Protein AF-0000000076593339 (afdb_homodimer)

Organism: Tetradesmus obliquus (NCBI:txid3088)

Solvent-accessible surface area (backbone atoms only — not comparable to full-atom values): 61757 Å² total; per-residue (Å²): 104,65,81,52,61,70,40,40,51,40,21,25,54,38,21,53,75,70,67,38,33,71,40,16,41,55,43,27,51,52,39,20,43,65,55,69,56,39,66,72,43,44,52,50,35,32,49,32,25,44,80,58,67,36,22,69,57,24,33,47,55,42,56,72,69,66,42,57,82,41,63,70,49,38,47,52,34,33,54,28,31,49,74,71,68,37,40,70,58,27,37,69,74,69,43,89,62,77,78,72,46,61,65,48,51,56,71,48,69,81,60,65,84,57,43,43,65,50,66,53,21,52,49,26,32,52,48,12,52,35,28,44,75,70,72,33,57,70,60,13,52,51,25,20,51,49,10,25,56,69,24,70,74,42,42,56,32,54,47,53,40,59,73,42,23,62,43,31,52,67,53,48,51,51,51,61,52,70,38,75,65,49,49,67,41,30,67,57,53,44,50,55,55,54,68,43,67,60,68,88,37,68,90,47,48,64,60,47,52,46,36,41,29,31,46,63,76,40,64,66,67,73,57,70,63,73,58,78,64,70,76,75,79,74,65,80,68,74,76,67,80,77,76,80,73,82,71,83,78,71,86,63,84,69,61,77,55,62,74,73,82,66,75,73,77,79,75,66,71,71,53,55,72,89,43,50,14,61,33,35,53,82,24,65,67,52,43,30,35,49,26,48,50,29,42,71,55,63,38,30,66,61,16,26,54,50,28,47,53,49,36,75,76,34,80,74,48,64,81,32,46,62,56,27,52,51,23,31,40,76,70,52,40,40,68,61,33,46,56,50,17,53,53,33,37,74,75,34,72,81,39,31,67,21,31,29,31,47,13,43,23,26,49,50,65,69,36,34,70,62,13,32,55,28,11,50,53,12,34,70,65,31,79,69,43,61,68,26,33,52,50,30,14,50,28,28,47,80,68,71,34,38,69,64,14,33,53,33,15,52,54,40,36,69,69,20,65,22,50,38,62,32,32,42,51,34,13,54,32,26,46,77,68,68,36,58,66,64,13,49,53,25,37,52,53,21,31,71,61,41,71,53,41,29,68,50,30,36,52,53,9,52,51,14,44,75,59,69,31,46,68,30,13,44,45,15,31,51,47,15,60,69,43,33,53,92,71,55,87,50,65,90,46,31,64,52,33,38,52,42,16,53,39,28,44,76,68,66,38,45,71,59,16,46,52,31,26,50,54,27,37,73,63,43,76,86,40,34,68,45,28,32,52,38,13,51,45,29,45,75,71,65,40,27,68,63,14,40,56,28,21,50,54,13,38,72,70,34,73,80,43,64,66,42,54,54,50,34,58,53,26,49,55,53,44,53,55,53,53,57,54,52,57,67,54,56,78,69,67,82,71,84,73,86,119,108,66,81,54,61,68,38,41,53,40,20,27,52,38,21,53,76,70,66,37,33,70,39,15,41,57,45,26,51,52,40,18,42,65,55,70,54,38,67,72,43,43,52,50,36,33,50,31,25,45,79,58,67,36,23,69,55,23,32,49,55,44,56,70,70,66,40,56,82,43,62,68,49,37,47,53,32,31,54,27,31,48,76,69,68,36,38,69,56,26,36,68,73,70,43,89,62,74,78,74,45,62,63,48,50,55,71,47,69,80,58,64,83,57,43,42,64,50,67,53,22,52,48,25,32,52,47,11,53,34,29,43,76,69,72,34,58,72,59,12,52,51,24,20,51,51,9,26,57,68,23,70,74,43,42,54,31,54,47,53,40,60,71,42,24,65,42,30,50,66,53,49,52,53,50,61,52,69,39,75,64,47,50,65,41,29,68,57,54,44,51,54,55,54,68,44,69,59,69,87,35,70,91,45,48,62,61,49,52,47,36,39,29,32,45,62,77,40,64,62,68,72,60,70,63,74,61,80,65,69,76,76,82,72,65,75,64,77,67,74,80,76,78,79,74,85,75,86,82,76,91,68,80,71,60,78,55,61,74,69,82,68,75,73,76,79,74,64,72,71,53,54,72,88,42,38,14,60,33,35,53,81,25,66,70,51,43,30,34,49,24,49,50,30,43,70,53,64,39,32,66,62,16,27,53,50,27,49,54,48,37,74,74,36,81,74,48,64,81,31,46,63,58,28,51,50,24,32,41,75,71,53,41,40,68,60,33,45,58,52,14,54,54,34,36,73,75,34,72,80,40,30,67,21,32,31,31,46,14,42,21,26,48,48,65,69,36,35,69,62,13,31,56,28,10,50,54,12,34,74,65,30,78,69,44,62,71,25,33,52,49,29,16,51,27,28,48,78,69,70,35,39,67,64,13,33,54,35,17,51,53,40,37,69,68,20,65,22,50,39,62,31,33,42,52,35,13,54,32,25,47,77,66,67,35,58,67,64,13,49,52,26,37,50,53,20,32,71,61,41,73,53,41,29,67,53,30,36,52,53,10,54,52,10,44,75,41,69,26,46,68,28,13,42,46,15,28,51,47,16,58,67,43,33,55,91,73,53,86,50,68,92,45,30,62,52,33,38,51,40,17,53,36,28,45,75,69,66,38,45,70,60,16,44,53,31,25,51,53,29,37,73,64,42,77,86,38,35,67,41,27,32,52,37,15,49,44,29,45,74,73,66,40,22,67,62,13,40,56,28,22,48,56,14,38,72,71,33,73,80,44,64,65,42,54,53,54,34,57,53,27,52,55,52,41,60,55,54,62,62,52,65,81,70,68,84,90,83,104,101,100,94,85,93,126

Secondary structure (DSSP, 8-state):
----HHHHHHHHHHHHHTT-HHHHHHHHHHHHHHTTS-HHHHHHHHHHHHHTT-HHHHHHHHHHTT-TTSHHHHHHHHHHHHHTT-HHHHHHHH-SSSSTHHHHHHHGGG--TTSS--HHHHHHHHHHHHHHHTT-HHHHHHHHHHHHHH-TT-HHHHHHHHHTT-S-HHHHHHHHHHS---GGGHHHHHHHHHHS-STT-HHHHHHHHHHHHSPTT--TT-------------TT-------------------PPPPP-----PPPPPSS---S----TT-HHHHHHHHHHHHHTT-HHHHHHHHHHHHHH-TT-HHHHHHHHHHHHHHT-HHHHHHHHHHHHHH-TT-HHHHHHHHHHHHHTT-HHHHHHHHHHHHHH-TT-HHHHHHHHHHHHHTT-HHHHHHHHHHHHHH-TT-SHHHHHHHHHHHHTT-HHHHHHHHHHHHHH-TT-HHHHHHHHHHHHHTT-HHHHHHHHHHHHHTSGGG---GGGHHHHHHHHHHHHHTT-HHHHHHHHHHHHHH-S--HHHHHHHHHHHHHHT-HHHHHHHHHHHHHH-TT-HHHHHHHHHHHHHHHHHHHHHHHHHTTT------/----HHHHHHHHHHHHHTT-HHHHHHHHHHHHHHTTS-HHHHHHHHHHHHHTT-HHHHHHHHHHTT-TTSHHHHHHHHHHHHHTT-HHHHHHHH-SSSSTHHHHHHHGGG--BTTB--HHHHHHHHHHHHHHHTT-HHHHHHHHHHHHHH-TT-HHHHHHHHHTT-S-HHHHHHHHHHS---GGGHHHHHHHHHHS-STT-HHHHHHHHHHHHSPTT--TT-------------GGG------------------PPPPP-----PPPPPSS---S----TT-HHHHHHHHHHHHHTT-HHHHHHHHHHHHHH-TT-HHHHHHHHHHHHHHT-HHHHHHHHHHHHHH-TT-HHHHHHHHHHHHHTT-HHHHHHHHHHHHHH-TT-HHHHHHHHHHHHHTT-HHHHHHHHHHHHHH-TT-SHHHHHHHHHHHHTT-HHHHHHHHHHHHHH-TT-HHHHHHHHHHHHHTT-HHHHHHHHHHHHHTSGGG---GGGHHHHHHHHHHHHHTT-HHHHHHHHHHHHHH-S--HHHHHHHHHHHHHHT-HHHHHHHHHHHHHH-TT-HHHHHHHHHHHHHHHHHHHHHTTSTTS-------

Structure (mmCIF, N/CA/C/O backbone):
data_AF-0000000076593339-model_v1
#
loop_
_entity.id
_entity.type
_entity.pdbx_description
1 polymer 'Uncharacterized protein'
#
loop_
_atom_site.group_PDB
_atom_site.id
_atom_site.type_symbol
_atom_site.label_atom_id
_atom_site.label_alt_id
_atom_site.label_comp_id
_atom_site.label_asym_id
_atom_site.label_entity_id
_atom_site.label_seq_id
_atom_site.pdbx_PDB_ins_code
_atom_site.Cartn_x
_atom_site.Cartn_y
_atom_site.Cartn_z
_atom_site.occupancy
_atom_site.B_iso_or_equiv
_atom_site.auth_seq_id
_atom_site.auth_comp_id
_atom_site.auth_asym_id
_atom_site.auth_atom_id
_atom_site.pdbx_PDB_model_num
ATOM 1 N N . MET A 1 1 ? -31.5 27.234 -3.094 1 55.78 1 MET A N 1
ATOM 2 C CA . MET A 1 1 ? -30.578 26.469 -3.922 1 55.78 1 MET A CA 1
ATOM 3 C C . MET A 1 1 ? -29.906 25.359 -3.109 1 55.78 1 MET A C 1
ATOM 5 O O . MET A 1 1 ? -29.359 25.609 -2.039 1 55.78 1 MET A O 1
ATOM 9 N N . HIS A 1 2 ? -30.516 24.094 -3.271 1 72.88 2 HIS A N 1
ATOM 10 C CA . HIS A 1 2 ? -30.266 22.938 -2.426 1 72.88 2 HIS A CA 1
ATOM 11 C C . HIS A 1 2 ? -29.203 22.031 -3.039 1 72.88 2 HIS A C 1
ATOM 13 O O . HIS A 1 2 ? -28.984 22.047 -4.254 1 72.88 2 HIS A O 1
ATOM 19 N N . MET A 1 3 ? -28.594 21.531 -2.184 1 84.94 3 MET A N 1
ATOM 20 C CA . MET A 1 3 ? -27.672 20.469 -2.576 1 84.94 3 MET A CA 1
ATOM 21 C C . MET A 1 3 ? -28.422 19.281 -3.164 1 84.94 3 MET A C 1
ATOM 23 O O . MET A 1 3 ? -29.406 18.812 -2.584 1 84.94 3 MET A O 1
ATOM 27 N N . ASP A 1 4 ? -28.25 18.797 -4.352 1 89.44 4 ASP A N 1
ATOM 28 C CA . ASP A 1 4 ? -28.906 17.672 -5.016 1 89.44 4 ASP A CA 1
ATOM 29 C C . ASP A 1 4 ? -28.141 16.375 -4.754 1 89.44 4 ASP A C 1
ATOM 31 O O . ASP A 1 4 ? -27.062 16.172 -5.285 1 89.44 4 ASP A O 1
ATOM 35 N N . PRO A 1 5 ? -28.812 15.523 -3.93 1 92.62 5 PRO A N 1
ATOM 36 C CA . PRO A 1 5 ? -28.141 14.266 -3.604 1 92.62 5 PRO A CA 1
ATOM 37 C C . PRO A 1 5 ? -27.797 13.445 -4.844 1 92.62 5 PRO A C 1
ATOM 39 O O . PRO A 1 5 ? -26.766 12.758 -4.863 1 92.62 5 PRO A O 1
ATOM 42 N N . ASP A 1 6 ? -28.625 13.375 -5.844 1 93.56 6 ASP A N 1
ATOM 43 C CA . ASP A 1 6 ? -28.359 12.594 -7.051 1 93.56 6 ASP A CA 1
ATOM 44 C C . ASP A 1 6 ? -27.125 13.133 -7.781 1 93.56 6 ASP A C 1
ATOM 46 O O . ASP A 1 6 ? -26.344 12.359 -8.344 1 93.56 6 ASP A O 1
ATOM 50 N N . GLN A 1 7 ? -27.031 14.484 -7.707 1 92.94 7 GLN A N 1
ATOM 51 C CA . GLN A 1 7 ? -25.844 15.094 -8.297 1 92.94 7 GLN A CA 1
ATOM 52 C C . GLN A 1 7 ? -24.578 14.688 -7.551 1 92.94 7 GLN A C 1
ATOM 54 O O . GLN A 1 7 ? -23.562 14.375 -8.172 1 92.94 7 GLN A O 1
ATOM 59 N N . LEU A 1 8 ? -24.688 14.648 -6.25 1 94.56 8 LEU A N 1
ATOM 60 C CA . LEU A 1 8 ? -23.531 14.273 -5.43 1 94.56 8 LEU A CA 1
ATOM 61 C C . LEU A 1 8 ? -23.172 12.805 -5.637 1 94.56 8 LEU A C 1
ATOM 63 O O . LEU A 1 8 ? -22 12.445 -5.668 1 94.56 8 LEU A O 1
ATOM 67 N N . ARG A 1 9 ? -24.234 11.977 -5.766 1 96 9 ARG A N 1
ATOM 68 C CA . ARG A 1 9 ? -24.016 10.562 -6.016 1 96 9 ARG A CA 1
ATOM 69 C C . ARG A 1 9 ? -23.25 10.352 -7.32 1 96 9 ARG A C 1
ATOM 71 O O . ARG A 1 9 ? -22.281 9.586 -7.363 1 96 9 ARG A O 1
ATOM 78 N N . SER A 1 10 ? -23.719 11.023 -8.305 1 95.75 10 SER A N 1
ATOM 79 C CA . SER A 1 10 ? -23.047 10.938 -9.602 1 95.75 10 SER A CA 1
ATOM 80 C C . SER A 1 10 ? -21.609 11.43 -9.516 1 95.75 10 SER A C 1
ATOM 82 O O . SER A 1 10 ? -20.703 10.836 -10.102 1 95.75 10 SER A O 1
ATOM 84 N N . LEU A 1 11 ? -21.453 12.531 -8.797 1 95.88 11 LEU A N 1
ATOM 85 C CA . LEU A 1 11 ? -20.125 13.125 -8.609 1 95.88 11 LEU A CA 1
ATOM 86 C C . LEU A 1 11 ? -19.203 12.141 -7.91 1 95.88 11 LEU A C 1
ATOM 88 O O . LEU A 1 11 ? -18.047 11.961 -8.336 1 95.88 11 LEU A O 1
ATOM 92 N N . VAL A 1 12 ? -19.656 11.523 -6.812 1 97.25 12 VAL A N 1
ATOM 93 C CA . VAL A 1 12 ? -18.859 10.57 -6.055 1 97.25 12 VAL A CA 1
ATOM 94 C C . VAL A 1 12 ? -18.453 9.398 -6.949 1 97.25 12 VAL A C 1
ATOM 96 O O . VAL A 1 12 ? -17.297 8.984 -6.965 1 97.25 12 VAL A O 1
ATOM 99 N N . GLN A 1 13 ? -19.406 8.812 -7.723 1 95.75 13 GLN A N 1
ATOM 100 C CA . GLN A 1 13 ? -19.141 7.695 -8.617 1 95.75 13 GLN A CA 1
ATOM 101 C C . GLN A 1 13 ? -18.125 8.07 -9.695 1 95.75 13 GLN A C 1
ATOM 103 O O . GLN A 1 13 ? -17.25 7.273 -10.023 1 95.75 13 GLN A O 1
ATOM 108 N N . ASP A 1 14 ? -18.234 9.305 -10.156 1 95.69 14 ASP A N 1
ATOM 109 C CA . ASP A 1 14 ? -17.281 9.781 -11.148 1 95.69 14 ASP A CA 1
ATOM 110 C C . ASP A 1 14 ? -15.883 9.883 -10.555 1 95.69 14 ASP A C 1
ATOM 112 O O . ASP A 1 14 ? -14.891 9.547 -11.211 1 95.69 14 ASP A O 1
ATOM 116 N N . CYS A 1 15 ? -15.852 10.438 -9.352 1 97.31 15 CYS A N 1
ATOM 117 C CA . CYS A 1 15 ? -14.562 10.57 -8.672 1 97.31 15 CYS A CA 1
ATOM 118 C C . CYS A 1 15 ? -13.906 9.211 -8.477 1 97.31 15 CYS A C 1
ATOM 120 O O . CYS A 1 15 ? -12.695 9.078 -8.664 1 97.31 15 CYS A O 1
ATOM 122 N N . ILE A 1 16 ? -14.656 8.164 -8.141 1 96.25 16 ILE A N 1
ATOM 123 C CA . ILE A 1 16 ? -14.125 6.816 -7.977 1 96.25 16 ILE A CA 1
ATOM 124 C C . ILE A 1 16 ? -13.594 6.309 -9.312 1 96.25 16 ILE A C 1
ATOM 126 O O . ILE A 1 16 ? -12.492 5.762 -9.383 1 96.25 16 ILE A O 1
ATOM 130 N N . ALA A 1 17 ? -14.398 6.535 -10.344 1 94.25 17 ALA A N 1
ATOM 131 C CA . ALA A 1 17 ? -14.039 6.059 -11.68 1 94.25 17 ALA A CA 1
ATOM 132 C C . ALA A 1 17 ? -12.75 6.711 -12.164 1 94.25 17 ALA A C 1
ATOM 134 O O . ALA A 1 17 ? -11.961 6.086 -12.875 1 94.25 17 ALA A O 1
ATOM 135 N N . LYS A 1 18 ? -12.461 8.008 -11.766 1 95.94 18 LYS A N 1
ATOM 136 C CA . LYS A 1 18 ? -11.273 8.75 -12.188 1 95.94 18 LYS A CA 1
ATOM 137 C C . LYS A 1 18 ? -10.141 8.586 -11.18 1 95.94 18 LYS A C 1
ATOM 139 O O . LYS A 1 18 ? -9.086 9.195 -11.32 1 95.94 18 LYS A O 1
ATOM 144 N N . HIS A 1 19 ? -10.391 7.777 -10.117 1 96.75 19 HIS A N 1
ATOM 145 C CA . HIS A 1 19 ? -9.43 7.477 -9.062 1 96.75 19 HIS A CA 1
ATOM 146 C C . HIS A 1 19 ? -9.078 8.727 -8.266 1 96.75 19 HIS A C 1
ATOM 148 O O . HIS A 1 19 ? -7.941 8.891 -7.824 1 96.75 19 HIS A O 1
ATOM 154 N N . LEU A 1 20 ? -9.992 9.742 -8.227 1 97.5 20 LEU A N 1
ATOM 155 C CA . LEU A 1 20 ? -9.93 10.875 -7.316 1 97.5 20 LEU A CA 1
ATOM 156 C C . LEU A 1 20 ? -10.531 10.523 -5.957 1 97.5 20 LEU A C 1
ATOM 158 O O . LEU A 1 20 ? -11.57 11.062 -5.574 1 97.5 20 LEU A O 1
ATOM 162 N N . TYR A 1 21 ? -9.867 9.766 -5.211 1 97.12 21 TYR A N 1
ATOM 163 C CA . TYR A 1 21 ? -10.43 9.078 -4.055 1 97.12 21 TYR A CA 1
ATOM 164 C C . TYR A 1 21 ? -10.672 10.047 -2.906 1 97.12 21 TYR A C 1
ATOM 166 O O . TYR A 1 21 ? -11.703 9.984 -2.238 1 97.12 21 TYR A O 1
ATOM 174 N N . SER A 1 22 ? -9.727 10.984 -2.676 1 96.19 22 SER A N 1
ATOM 175 C CA . SER A 1 22 ? -9.922 11.953 -1.604 1 96.19 22 SER A CA 1
ATOM 176 C C . SER A 1 22 ? -11.125 12.852 -1.885 1 96.19 22 SER A C 1
ATOM 178 O O . SER A 1 22 ? -11.898 13.156 -0.977 1 96.19 22 SER A O 1
ATOM 180 N N . THR A 1 23 ? -11.266 13.297 -3.148 1 97.38 23 THR A N 1
ATOM 181 C CA . THR A 1 23 ? -12.422 14.094 -3.541 1 97.38 23 THR A CA 1
ATOM 182 C C . THR A 1 23 ? -13.711 13.297 -3.373 1 97.38 23 THR A C 1
ATOM 184 O O . THR A 1 23 ? -14.734 13.844 -2.938 1 97.38 23 THR A O 1
ATOM 187 N N . ALA A 1 24 ? -13.641 11.961 -3.691 1 97.81 24 ALA A N 1
ATOM 188 C CA . ALA A 1 24 ? -14.797 11.086 -3.543 1 97.81 24 ALA A CA 1
ATOM 189 C C . ALA A 1 24 ? -15.234 10.992 -2.084 1 97.81 24 ALA A C 1
ATOM 191 O O . ALA A 1 24 ? -16.422 11.102 -1.777 1 97.81 24 ALA A O 1
ATOM 192 N N . VAL A 1 25 ? -14.25 10.883 -1.138 1 97.62 25 VAL A N 1
ATOM 193 C CA . VAL A 1 25 ? -14.539 10.805 0.291 1 97.62 25 VAL A CA 1
ATOM 194 C C . VAL A 1 25 ? -15.203 12.094 0.76 1 97.62 25 VAL A C 1
ATOM 196 O O . VAL A 1 25 ? -16.172 12.062 1.523 1 97.62 25 VAL A O 1
ATOM 199 N N . PHE A 1 26 ? -14.742 13.25 0.203 1 97.69 26 PHE A N 1
ATOM 200 C CA . PHE A 1 26 ? -15.234 14.562 0.6 1 97.69 26 PHE A CA 1
ATOM 201 C C . PHE A 1 26 ? -16.703 14.719 0.237 1 97.69 26 PHE A C 1
ATOM 203 O O . PHE A 1 26 ? -17.516 15.117 1.076 1 97.69 26 PHE A O 1
ATOM 210 N N . TYR A 1 27 ? -17.078 14.383 -0.909 1 97.62 27 TYR A N 1
ATOM 211 C CA . TYR A 1 27 ? -18.453 14.578 -1.361 1 97.62 27 TYR A CA 1
ATOM 212 C C . TYR A 1 27 ? -19.359 13.469 -0.835 1 97.62 27 TYR A C 1
ATOM 214 O O . TYR A 1 27 ? -20.531 13.703 -0.556 1 97.62 27 TYR A O 1
ATOM 222 N N . ALA A 1 28 ? -18.797 12.2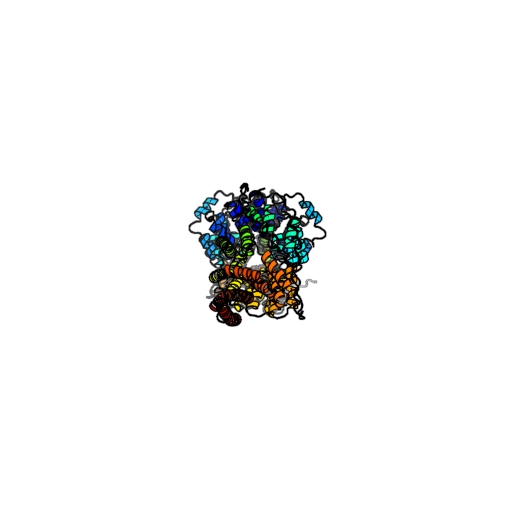58 -0.71 1 97.5 28 ALA A N 1
ATOM 223 C CA . ALA A 1 28 ? -19.594 11.148 -0.183 1 97.5 28 ALA A CA 1
ATOM 224 C C . ALA A 1 28 ? -20.016 11.406 1.261 1 97.5 28 ALA A C 1
ATOM 226 O O . ALA A 1 28 ? -21.125 11.055 1.667 1 97.5 28 ALA A O 1
ATOM 227 N N . ASP A 1 29 ? -19.125 11.992 1.945 1 95.5 29 ASP A N 1
ATOM 228 C CA . ASP A 1 29 ? -19.391 12.336 3.338 1 95.5 29 ASP A CA 1
ATOM 229 C C . ASP A 1 29 ? -20.5 13.367 3.445 1 95.5 29 ASP A C 1
ATOM 231 O O . ASP A 1 29 ? -21.344 13.289 4.348 1 95.5 29 ASP A O 1
ATOM 235 N N . LYS A 1 30 ? -20.531 14.367 2.523 1 96.69 30 LYS A N 1
ATOM 236 C CA . LYS A 1 30 ? -21.625 15.352 2.479 1 96.69 30 LYS A CA 1
ATOM 237 C C . LYS A 1 30 ? -22.922 14.695 2.043 1 96.69 30 LYS A C 1
ATOM 239 O O . LYS A 1 30 ? -23.984 15.008 2.59 1 96.69 30 LYS A O 1
ATOM 244 N N . LEU A 1 31 ? -22.828 13.773 1.135 1 95.75 31 LEU A N 1
ATOM 245 C CA . LEU A 1 31 ? -23.984 13.07 0.613 1 95.75 31 LEU A CA 1
ATOM 246 C C . LEU A 1 31 ? -24.688 12.281 1.715 1 95.75 31 LEU A C 1
ATOM 248 O O . LEU A 1 31 ? -25.906 12.383 1.888 1 95.75 31 LEU A O 1
ATOM 252 N N . VAL A 1 32 ? -23.906 11.57 2.475 1 94.88 32 VAL A N 1
ATOM 253 C CA . VAL A 1 32 ? -24.484 10.695 3.488 1 94.88 32 VAL A CA 1
ATOM 254 C C . VAL A 1 32 ? -25.109 11.539 4.602 1 94.88 32 VAL A C 1
ATOM 256 O O . VAL A 1 32 ? -26.125 11.164 5.18 1 94.88 32 VAL A O 1
ATOM 259 N N . THR A 1 33 ? -24.484 12.68 4.875 1 94.31 33 THR A N 1
ATOM 260 C CA . THR A 1 33 ? -25.031 13.602 5.859 1 94.31 33 THR A CA 1
ATOM 261 C C . THR A 1 33 ? -26.359 14.172 5.371 1 94.31 33 THR A C 1
ATOM 263 O O . THR A 1 33 ? -27.328 14.234 6.133 1 94.31 33 THR A O 1
ATOM 266 N N . LEU A 1 34 ? -26.453 14.555 4.141 1 93 34 LEU A N 1
ATOM 267 C CA . LEU A 1 34 ? -27.656 15.125 3.537 1 93 34 LEU A CA 1
ATOM 268 C C . LEU A 1 34 ? -28.812 14.117 3.551 1 93 34 LEU A C 1
ATOM 270 O O . LEU A 1 34 ? -29.969 14.492 3.742 1 93 34 LEU A O 1
ATOM 274 N N . THR A 1 35 ? -28.422 12.82 3.422 1 92.88 35 THR A N 1
ATOM 275 C CA . THR A 1 35 ? -29.453 11.789 3.314 1 92.88 35 THR A CA 1
ATOM 276 C C . THR A 1 35 ? -29.688 11.117 4.664 1 92.88 35 THR A C 1
ATOM 278 O O . THR A 1 35 ? -30.406 10.125 4.75 1 92.88 35 THR A O 1
ATOM 281 N N . GLN A 1 36 ? -29.062 11.664 5.672 1 92.38 36 GLN A N 1
ATOM 282 C CA . GLN A 1 36 ? -29.203 11.141 7.027 1 92.38 36 GLN A CA 1
ATOM 283 C C . GLN A 1 36 ? -28.844 9.664 7.09 1 92.38 36 GLN A C 1
ATOM 285 O O . GLN A 1 36 ? -29.609 8.852 7.598 1 92.38 36 GLN A O 1
ATOM 290 N N . TYR A 1 37 ? -27.766 9.25 6.406 1 93.12 37 TYR A N 1
ATOM 291 C CA . TYR A 1 37 ? -27.109 7.941 6.461 1 93.12 37 TYR A CA 1
ATOM 292 C C . TYR A 1 37 ? -28.016 6.855 5.887 1 93.12 37 TYR A C 1
ATOM 294 O O . TYR A 1 37 ? -28.172 5.789 6.484 1 93.12 37 TYR A O 1
ATOM 302 N N . ALA A 1 38 ? -28.656 7.184 4.738 1 94.5 38 ALA A N 1
ATOM 303 C CA . ALA A 1 38 ? -29.359 6.148 3.98 1 94.5 38 ALA A CA 1
ATOM 304 C C . ALA A 1 38 ? -28.422 4.992 3.643 1 94.5 38 ALA A C 1
ATOM 306 O O . ALA A 1 38 ? -27.266 5.207 3.262 1 94.5 38 ALA A O 1
ATOM 307 N N . PRO A 1 39 ? -28.828 3.705 3.92 1 93.69 39 PRO A N 1
ATOM 308 C CA . PRO A 1 39 ? -27.953 2.535 3.771 1 93.69 39 PRO A CA 1
ATOM 309 C C . PRO A 1 39 ? -27.188 2.535 2.451 1 93.69 39 PRO A C 1
ATOM 311 O O . PRO A 1 39 ? -26 2.232 2.428 1 93.69 39 PRO A O 1
ATOM 314 N N . GLY A 1 40 ? -27.859 2.893 1.314 1 94.94 40 GLY A N 1
ATOM 315 C CA . GLY A 1 40 ? -27.172 2.938 0.031 1 94.94 40 GLY A CA 1
ATOM 316 C C . GLY A 1 40 ? -26.016 3.928 0.001 1 94.94 40 GLY A C 1
ATOM 317 O O . GLY A 1 40 ? -24.984 3.658 -0.596 1 94.94 40 GLY A O 1
ATOM 318 N N . ASP A 1 41 ? -26.266 5.059 0.6 1 96.06 41 ASP A N 1
ATOM 319 C CA . ASP A 1 41 ? -25.234 6.098 0.619 1 96.06 41 ASP A CA 1
ATOM 320 C C . ASP A 1 41 ? -24.141 5.762 1.619 1 96.06 41 ASP A C 1
ATOM 322 O O . ASP A 1 41 ? -22.969 6.102 1.403 1 96.06 41 ASP A O 1
ATOM 326 N N . VAL A 1 42 ? -24.453 5.074 2.754 1 96.19 42 VAL A N 1
ATOM 327 C CA . VAL A 1 42 ? -23.422 4.586 3.678 1 96.19 42 VAL A CA 1
ATOM 328 C C . VAL A 1 42 ? -22.516 3.596 2.961 1 96.19 42 VAL A C 1
ATOM 330 O O . VAL A 1 42 ? -21.297 3.641 3.123 1 96.19 42 VAL A O 1
ATOM 333 N N . TYR A 1 43 ? -23.141 2.668 2.176 1 95.44 43 TYR A N 1
ATOM 334 C CA . TYR A 1 43 ? -22.375 1.715 1.384 1 95.44 43 TYR A CA 1
ATOM 335 C C . TYR A 1 43 ? -21.422 2.434 0.44 1 95.44 43 TYR A C 1
ATOM 337 O O . TYR A 1 43 ? -20.266 2.037 0.299 1 95.44 43 TYR A O 1
ATOM 345 N N . LEU A 1 44 ? -21.922 3.498 -0.142 1 96.44 44 LEU A N 1
ATOM 346 C CA . LEU A 1 44 ? -21.109 4.273 -1.074 1 96.44 44 LEU A CA 1
ATOM 347 C C . LEU A 1 44 ? -19.922 4.918 -0.359 1 96.44 44 LEU A C 1
ATOM 349 O O . LEU A 1 44 ? -18.797 4.891 -0.863 1 96.44 44 LEU A O 1
ATOM 353 N N . VAL A 1 45 ? -20.141 5.48 0.812 1 96.94 45 VAL A N 1
ATOM 354 C CA . VAL A 1 45 ? -19.062 6.074 1.6 1 96.94 45 VAL A CA 1
ATOM 355 C C . VAL A 1 45 ? -18.031 5.004 1.969 1 96.94 45 VAL A C 1
ATOM 357 O O . VAL A 1 45 ? -16.828 5.234 1.884 1 96.94 45 VAL A O 1
ATOM 360 N N . ALA A 1 46 ? -18.531 3.85 2.404 1 97.06 46 ALA A N 1
ATOM 361 C CA . ALA A 1 46 ? -17.625 2.76 2.764 1 97.06 46 ALA A CA 1
ATOM 362 C C . ALA A 1 46 ? -16.766 2.348 1.575 1 97.06 46 ALA A C 1
ATOM 364 O O . ALA A 1 46 ? -15.578 2.041 1.735 1 97.06 46 ALA A O 1
ATOM 365 N N . GLN A 1 47 ? -17.312 2.318 0.403 1 97.38 47 GLN A N 1
ATOM 366 C CA . GLN A 1 47 ? -16.578 2.016 -0.812 1 97.38 47 GLN A CA 1
ATOM 367 C C . GLN A 1 47 ? -15.453 3.027 -1.035 1 97.38 47 GLN A C 1
ATOM 369 O O . GLN A 1 47 ? -14.344 2.658 -1.426 1 97.38 47 GLN A O 1
ATOM 374 N N . THR A 1 48 ? -15.797 4.355 -0.822 1 98.06 48 THR A N 1
ATOM 375 C CA . THR A 1 48 ? -14.773 5.379 -0.994 1 98.06 48 THR A CA 1
ATOM 376 C C . THR A 1 48 ? -13.648 5.199 0.025 1 98.06 48 THR A C 1
ATOM 378 O O . THR A 1 48 ? -12.477 5.418 -0.288 1 98.06 48 THR A O 1
ATOM 381 N N . TYR A 1 49 ? -14 4.789 1.285 1 97.31 49 TYR A N 1
ATOM 382 C CA . TYR A 1 49 ? -12.977 4.5 2.285 1 97.31 49 TYR A CA 1
ATOM 383 C C . TYR A 1 49 ? -12.094 3.342 1.844 1 97.31 49 TYR A C 1
ATOM 385 O O . TYR A 1 49 ? -10.867 3.398 1.981 1 97.31 49 TYR A O 1
ATOM 393 N N . PHE A 1 50 ? -12.68 2.262 1.269 1 97.19 50 PHE A N 1
ATOM 394 C CA . PHE A 1 50 ? -11.945 1.08 0.831 1 97.19 50 PHE A CA 1
ATOM 395 C C . PHE A 1 50 ? -10.93 1.442 -0.247 1 97.19 50 PHE A C 1
ATOM 397 O O . PHE A 1 50 ? -9.742 1.129 -0.121 1 97.19 50 PHE A O 1
ATOM 404 N N . VAL A 1 51 ? -11.352 2.139 -1.288 1 97.12 51 VAL A N 1
ATOM 405 C CA . VAL A 1 51 ? -10.492 2.398 -2.439 1 97.12 51 VAL A CA 1
ATOM 406 C C . VAL A 1 51 ? -9.422 3.428 -2.068 1 97.12 51 VAL A C 1
ATOM 408 O O . VAL A 1 51 ? -8.383 3.512 -2.719 1 97.12 51 VAL A O 1
ATOM 411 N N . SER A 1 52 ? -9.773 4.281 -1.053 1 96.12 52 SER A N 1
ATOM 412 C CA . SER A 1 52 ? -8.805 5.27 -0.604 1 96.12 52 SER A CA 1
ATOM 413 C C . SER A 1 52 ? -7.855 4.68 0.436 1 96.12 52 SER A C 1
ATOM 415 O O . SER A 1 52 ? -7.043 5.398 1.022 1 96.12 52 SER A O 1
ATOM 417 N N . GLY A 1 53 ? -7.977 3.385 0.829 1 94.06 53 GLY A N 1
ATOM 418 C CA . GLY A 1 53 ? -7.066 2.721 1.749 1 94.06 53 GLY A CA 1
ATOM 419 C C . GLY A 1 53 ? -7.469 2.877 3.203 1 94.06 53 GLY A C 1
ATOM 420 O O . GLY A 1 53 ? -6.723 2.492 4.105 1 94.06 53 GLY A O 1
ATOM 421 N N . GLN A 1 54 ? -8.586 3.5 3.463 1 94.75 54 GLN A N 1
ATOM 422 C CA . GLN A 1 54 ? -9.078 3.658 4.828 1 94.75 54 GLN A CA 1
ATOM 423 C C . GLN A 1 54 ? -9.961 2.479 5.234 1 94.75 54 GLN A C 1
ATOM 425 O O . GLN A 1 54 ? -11.141 2.652 5.527 1 94.75 54 GLN A O 1
ATOM 430 N N . HIS A 1 55 ? -9.359 1.36 5.359 1 95.62 55 HIS A N 1
ATOM 431 C CA . HIS A 1 55 ? -10.07 0.096 5.512 1 95.62 55 HIS A CA 1
ATOM 432 C C . HIS A 1 55 ? -10.664 -0.036 6.906 1 95.62 55 HIS A C 1
ATOM 434 O O . HIS A 1 55 ? -11.828 -0.436 7.059 1 95.62 55 HIS A O 1
ATOM 440 N N . ARG A 1 56 ? -9.969 0.382 7.957 1 92.56 56 ARG A N 1
ATOM 441 C CA . ARG A 1 56 ? -10.492 0.295 9.312 1 92.56 56 ARG A CA 1
ATOM 442 C C . ARG A 1 56 ? -11.672 1.237 9.508 1 92.56 56 ARG A C 1
ATOM 444 O O . ARG A 1 56 ? -12.625 0.907 10.219 1 92.56 56 ARG A O 1
ATOM 451 N N . ARG A 1 57 ? -11.57 2.408 8.867 1 94.31 57 ARG A N 1
ATOM 452 C CA . ARG A 1 57 ? -12.648 3.385 8.922 1 94.31 57 ARG A CA 1
ATOM 453 C C . ARG A 1 57 ? -13.906 2.846 8.25 1 94.31 57 ARG A C 1
ATOM 455 O O . ARG A 1 57 ? -15.023 3.086 8.719 1 94.31 57 ARG A O 1
ATOM 462 N N . ALA A 1 58 ? -13.711 2.174 7.152 1 96.25 58 ALA A N 1
ATOM 463 C CA . ALA A 1 58 ? -14.836 1.547 6.465 1 96.25 58 ALA A CA 1
ATOM 464 C C . ALA A 1 58 ? -15.523 0.525 7.363 1 96.25 58 ALA A C 1
ATOM 466 O O . ALA A 1 58 ? -16.75 0.506 7.465 1 96.25 58 ALA A O 1
ATOM 467 N N . VAL A 1 59 ? -14.75 -0.28 8.07 1 95.69 59 VAL A N 1
ATOM 468 C CA . VAL A 1 59 ? -15.289 -1.302 8.961 1 95.69 59 VAL A CA 1
ATOM 469 C C . VAL A 1 59 ? -16.078 -0.641 10.086 1 95.69 59 VAL A C 1
ATOM 471 O O . VAL A 1 59 ? -17.203 -1.06 10.398 1 95.69 59 VAL A O 1
ATOM 474 N N . MET A 1 60 ? -15.562 0.329 10.648 1 94.19 60 MET A N 1
ATOM 475 C CA . MET A 1 60 ? -16.203 1.043 11.75 1 94.19 60 MET A CA 1
ATOM 476 C C . MET A 1 60 ? -17.531 1.641 11.312 1 94.19 60 MET A C 1
ATOM 478 O O . MET A 1 60 ? -18.531 1.512 12.016 1 94.19 60 MET A O 1
ATOM 482 N N . LEU A 1 61 ? -17.531 2.369 10.188 1 94.62 61 LEU A N 1
ATOM 483 C CA . LEU A 1 61 ? -18.734 2.977 9.656 1 94.62 61 LEU A CA 1
ATOM 484 C C . LEU A 1 61 ? -19.844 1.936 9.477 1 94.62 61 LEU A C 1
ATOM 486 O O . LEU A 1 61 ? -20.984 2.168 9.859 1 94.62 61 LEU A O 1
ATOM 490 N N . LEU A 1 62 ? -19.484 0.815 8.922 1 94.88 62 LEU A N 1
ATOM 491 C CA . LEU A 1 62 ? -20.453 -0.232 8.625 1 94.88 62 LEU A CA 1
ATOM 492 C C . LEU A 1 62 ? -20.953 -0.882 9.906 1 94.88 62 LEU A C 1
ATOM 494 O O . LEU A 1 62 ? -22.141 -1.206 10.016 1 94.88 62 LEU A O 1
ATOM 498 N N . LYS A 1 63 ? -20.125 -1.034 10.844 1 92.19 63 LYS A N 1
ATOM 499 C CA . LYS A 1 63 ? -20.516 -1.596 12.133 1 92.19 63 LYS A CA 1
ATOM 500 C C . LYS A 1 63 ? -21.406 -0.628 12.898 1 92.19 63 LYS A C 1
ATOM 502 O O . LYS A 1 63 ? -22.406 -1.036 13.484 1 92.19 63 LYS A O 1
ATOM 507 N N . HIS A 1 64 ? -21.047 0.629 12.875 1 90.75 64 HIS A N 1
ATOM 508 C CA . HIS A 1 64 ? -21.719 1.66 13.656 1 90.75 64 HIS A CA 1
ATOM 509 C C . HIS A 1 64 ? -23.156 1.846 13.203 1 90.75 64 HIS A C 1
ATOM 511 O O . HIS A 1 64 ? -24.031 2.152 14.016 1 90.75 64 HIS A O 1
ATOM 517 N N . HIS A 1 65 ? -23.453 1.72 12.016 1 88.44 65 HIS A N 1
ATOM 518 C CA . HIS A 1 65 ? -24.797 1.974 11.508 1 88.44 65 HIS A CA 1
ATOM 519 C C . HIS A 1 65 ? -25.594 0.676 11.367 1 88.44 65 HIS A C 1
ATOM 521 O O . HIS A 1 65 ? -26.641 0.656 10.727 1 88.44 65 HIS A O 1
ATOM 527 N N . GLY A 1 66 ? -25.047 -0.408 12.078 1 80.44 66 GLY A N 1
ATOM 528 C CA . GLY A 1 66 ? -25.766 -1.662 12.203 1 80.44 66 GLY A CA 1
ATOM 529 C C . GLY A 1 66 ? -26.141 -2.283 10.875 1 80.44 66 GLY A C 1
ATOM 530 O O . GLY A 1 66 ? -27.234 -2.809 10.711 1 80.44 66 GLY A O 1
ATOM 531 N N . LEU A 1 67 ? -25.328 -2.205 9.938 1 83.38 67 LEU A N 1
ATOM 532 C CA . LEU A 1 67 ? -25.672 -2.666 8.602 1 83.38 67 LEU A CA 1
ATOM 533 C C . LEU A 1 67 ? -25.047 -4.027 8.312 1 83.38 67 LEU A C 1
ATOM 535 O O . LEU A 1 67 ? -25.016 -4.477 7.168 1 83.38 67 LEU A O 1
ATOM 539 N N . MET A 1 68 ? -24.656 -4.84 9.391 1 86.81 68 MET A N 1
ATOM 540 C CA . MET A 1 68 ? -23.891 -6.082 9.227 1 86.81 68 MET A CA 1
ATOM 541 C C . MET A 1 68 ? -24.828 -7.254 8.953 1 86.81 68 MET A C 1
ATOM 543 O O . MET A 1 68 ? -24.375 -8.352 8.625 1 86.81 68 MET A O 1
ATOM 547 N N . GLU A 1 69 ? -26.109 -6.906 9.094 1 85.94 69 GLU A N 1
ATOM 548 C CA . GLU A 1 69 ? -27.078 -7.957 8.773 1 85.94 69 GLU A CA 1
ATOM 549 C C . GLU A 1 69 ? -27.141 -8.219 7.273 1 85.94 69 GLU A C 1
ATOM 551 O O . GLU A 1 69 ? -27.344 -9.359 6.848 1 85.94 69 GLU A O 1
ATOM 556 N N . ASP A 1 70 ? -26.844 -7.199 6.613 1 88.69 70 ASP A N 1
ATOM 557 C CA . ASP A 1 70 ? -26.766 -7.328 5.16 1 88.69 70 ASP A CA 1
ATOM 558 C C . ASP A 1 70 ? -25.438 -7.934 4.738 1 88.69 70 ASP A C 1
ATOM 560 O O . ASP A 1 70 ? -24.375 -7.434 5.113 1 88.69 70 ASP A O 1
ATOM 564 N N . VAL A 1 71 ? -25.5 -9.008 3.965 1 89.31 71 VAL A N 1
ATOM 565 C CA . VAL A 1 71 ? -24.344 -9.805 3.598 1 89.31 71 VAL A CA 1
ATOM 566 C C . VAL A 1 71 ? -23.359 -8.953 2.795 1 89.31 71 VAL A C 1
ATOM 568 O O . VAL A 1 71 ? -22.141 -9.133 2.895 1 89.31 71 VAL A O 1
ATOM 571 N N . ARG A 1 72 ? -23.844 -8.023 2.01 1 90.5 72 ARG A N 1
ATOM 572 C CA . ARG A 1 72 ? -22.984 -7.164 1.205 1 90.5 72 ARG A CA 1
ATOM 573 C C . ARG A 1 72 ? -22.125 -6.266 2.09 1 90.5 72 ARG A C 1
ATOM 575 O O . ARG A 1 72 ? -20.938 -6.055 1.813 1 90.5 72 ARG A O 1
ATOM 582 N N . PHE A 1 73 ? -22.781 -5.746 3.115 1 93.81 73 PHE A N 1
ATOM 583 C CA . PHE A 1 73 ? -22.062 -4.891 4.051 1 93.81 73 PHE A CA 1
ATOM 584 C C . PHE A 1 73 ? -21.031 -5.695 4.844 1 93.81 73 PHE A C 1
ATOM 586 O O . PHE A 1 73 ? -19.906 -5.246 5.047 1 93.81 73 PHE A O 1
ATOM 593 N N . ARG A 1 74 ? -21.391 -6.922 5.234 1 93.75 74 ARG A N 1
ATOM 594 C CA . ARG A 1 74 ? -20.5 -7.801 5.977 1 93.75 74 ARG A CA 1
ATOM 595 C C . ARG A 1 74 ? -19.281 -8.188 5.129 1 93.75 74 ARG A C 1
ATOM 597 O O . ARG A 1 74 ? -18.156 -8.211 5.625 1 93.75 74 ARG A O 1
ATOM 604 N N . TYR A 1 75 ? -19.594 -8.5 3.893 1 94.69 75 TYR A N 1
ATOM 605 C CA . TYR A 1 75 ? -18.516 -8.844 2.971 1 94.69 75 TYR A CA 1
ATOM 606 C C . TYR A 1 75 ? -17.531 -7.688 2.824 1 94.69 75 TYR A C 1
ATOM 608 O O . TYR A 1 75 ? -16.312 -7.887 2.871 1 94.69 75 TYR A O 1
ATOM 616 N N . LEU A 1 76 ? -18.078 -6.504 2.592 1 96.69 76 LEU A N 1
ATOM 617 C CA . LEU A 1 76 ? -17.219 -5.344 2.432 1 96.69 76 LEU A CA 1
ATOM 618 C C . LEU A 1 76 ? -16.375 -5.109 3.686 1 96.69 76 LEU A C 1
ATOM 620 O O . LEU A 1 76 ? -15.195 -4.781 3.598 1 96.69 76 LEU A O 1
ATOM 624 N N . ALA A 1 77 ? -16.984 -5.293 4.848 1 97.06 77 ALA A N 1
ATOM 625 C CA . ALA A 1 77 ? -16.25 -5.16 6.102 1 97.06 77 ALA A CA 1
ATOM 626 C C . ALA A 1 77 ? -15.125 -6.195 6.195 1 97.06 77 ALA A C 1
ATOM 628 O O . ALA A 1 77 ? -13.992 -5.863 6.547 1 97.06 77 ALA A O 1
ATOM 629 N N . ALA A 1 78 ? -15.391 -7.398 5.867 1 97 78 ALA A N 1
ATOM 630 C CA . ALA A 1 78 ? -14.398 -8.477 5.91 1 97 78 ALA A CA 1
ATOM 631 C C . ALA A 1 78 ? -13.281 -8.227 4.902 1 97 78 ALA A C 1
ATOM 633 O O . ALA A 1 78 ? -12.109 -8.461 5.199 1 97 78 ALA A O 1
ATOM 634 N N . LYS A 1 79 ? -13.703 -7.883 3.682 1 97.81 79 LYS A N 1
ATOM 635 C CA . LYS A 1 79 ? -12.711 -7.562 2.658 1 97.81 79 LYS A CA 1
ATOM 636 C C . LYS A 1 79 ? -11.766 -6.465 3.135 1 97.81 79 LYS A C 1
ATOM 638 O O . LYS A 1 79 ? -10.57 -6.496 2.842 1 97.81 79 LYS A O 1
ATOM 643 N N . SER A 1 80 ? -12.328 -5.422 3.844 1 97.94 80 SER A N 1
ATOM 644 C CA . SER A 1 80 ? -11.523 -4.344 4.41 1 97.94 80 SER A CA 1
ATOM 645 C C . SER A 1 80 ? -10.578 -4.867 5.48 1 97.94 80 SER A C 1
ATOM 647 O O . SER A 1 80 ? -9.422 -4.438 5.559 1 97.94 80 SER A O 1
ATOM 649 N N . LEU A 1 81 ? -10.984 -5.82 6.285 1 97.31 81 LEU A N 1
ATOM 650 C CA . LEU A 1 81 ? -10.133 -6.438 7.297 1 97.31 81 LEU A CA 1
ATOM 651 C C . LEU A 1 81 ? -9.008 -7.234 6.648 1 97.31 81 LEU A C 1
ATOM 653 O O . LEU A 1 81 ? -7.875 -7.227 7.137 1 97.31 81 LEU A O 1
ATOM 657 N N . ALA A 1 82 ? -9.328 -7.91 5.551 1 97.75 82 ALA A N 1
ATOM 658 C CA . ALA A 1 82 ? -8.328 -8.672 4.805 1 97.75 82 ALA A CA 1
ATOM 659 C C . ALA A 1 82 ? -7.242 -7.75 4.254 1 97.75 82 ALA A C 1
ATOM 661 O O . ALA A 1 82 ? -6.07 -8.133 4.191 1 97.75 82 ALA A O 1
ATOM 662 N N . ALA A 1 83 ? -7.594 -6.602 3.855 1 96.25 83 ALA A N 1
ATOM 663 C CA . ALA A 1 83 ? -6.648 -5.645 3.279 1 96.25 83 ALA A CA 1
ATOM 664 C C . ALA A 1 83 ? -5.605 -5.219 4.309 1 96.25 83 ALA A C 1
ATOM 666 O O . ALA A 1 83 ? -4.496 -4.816 3.947 1 96.25 83 ALA A O 1
ATOM 667 N N . VAL A 1 84 ? -5.934 -5.32 5.605 1 93.88 84 VAL A N 1
ATOM 668 C CA . VAL A 1 84 ? -4.98 -4.938 6.645 1 93.88 84 VAL A CA 1
ATOM 669 C C . VAL A 1 84 ? -4.457 -6.188 7.348 1 93.88 84 VAL A C 1
ATOM 671 O O . VAL A 1 84 ? -3.938 -6.105 8.461 1 93.88 84 VAL A O 1
ATOM 674 N N . ASP A 1 85 ? -4.645 -7.387 6.797 1 94.81 85 ASP A N 1
ATOM 675 C CA . ASP A 1 85 ? -4.109 -8.68 7.215 1 94.81 85 ASP A CA 1
ATOM 676 C C . ASP A 1 85 ? -4.645 -9.078 8.586 1 94.81 85 ASP A C 1
ATOM 678 O O . ASP A 1 85 ? -3.926 -9.68 9.391 1 94.81 85 ASP A O 1
ATOM 682 N N . ASP A 1 86 ? -5.793 -8.586 8.922 1 95.94 86 ASP A N 1
ATOM 683 C CA . ASP A 1 86 ? -6.445 -9.039 10.148 1 95.94 86 ASP A CA 1
ATOM 684 C C . ASP A 1 86 ? -7.316 -10.266 9.891 1 95.94 86 ASP A C 1
ATOM 686 O O . ASP A 1 86 ? -8.547 -10.195 9.992 1 95.94 86 ASP A O 1
ATOM 690 N N . TRP A 1 87 ? -6.629 -11.359 9.648 1 96.69 87 TRP A N 1
ATOM 691 C CA . TRP A 1 87 ? -7.27 -12.562 9.141 1 96.69 87 TRP A CA 1
ATOM 692 C C . TRP A 1 87 ? -8.117 -13.227 10.219 1 96.69 87 TRP A C 1
ATOM 694 O O . TRP A 1 87 ? -9.156 -13.82 9.922 1 96.69 87 TRP A O 1
ATOM 704 N N . ASP A 1 88 ? -7.719 -13.086 11.516 1 96.38 88 ASP A N 1
ATOM 705 C CA . ASP A 1 88 ? -8.523 -13.625 12.609 1 96.38 88 ASP A CA 1
ATOM 706 C C . ASP A 1 88 ? -9.898 -12.961 12.656 1 96.38 88 ASP A C 1
ATOM 708 O O . ASP A 1 88 ? -10.914 -13.641 12.812 1 96.38 88 ASP A O 1
ATOM 712 N N . GLU A 1 89 ? -9.922 -11.695 12.508 1 95.62 89 GLU A N 1
ATOM 713 C CA . GLU A 1 89 ? -11.172 -10.945 12.562 1 95.62 89 GLU A CA 1
ATOM 714 C C . GLU A 1 89 ? -12.031 -11.211 11.328 1 95.62 89 GLU A C 1
ATOM 716 O O . GLU A 1 89 ? -13.258 -11.133 11.391 1 95.62 89 GLU A O 1
ATOM 721 N N . VAL A 1 90 ? -11.367 -11.43 10.172 1 96.56 90 VAL A N 1
ATOM 722 C CA . VAL A 1 90 ? -12.109 -11.82 8.984 1 96.56 90 VAL A CA 1
ATOM 723 C C . VAL A 1 90 ? -12.953 -13.055 9.273 1 96.56 90 VAL A C 1
ATOM 725 O O . VAL A 1 90 ? -14.148 -13.086 8.992 1 96.56 90 VAL A O 1
ATOM 728 N N . LEU A 1 91 ? -12.305 -14.047 9.914 1 95.19 91 LEU A N 1
ATOM 729 C CA . LEU A 1 91 ? -13 -15.297 10.195 1 95.19 91 LEU A CA 1
ATOM 730 C C . LEU A 1 91 ? -14.039 -15.102 11.297 1 95.19 91 LEU A C 1
ATOM 732 O O . LEU A 1 91 ? -15.086 -15.742 11.289 1 95.19 91 LEU A O 1
ATOM 736 N N . ALA A 1 92 ? -13.781 -14.203 12.227 1 94.25 92 ALA A N 1
ATOM 737 C CA . ALA A 1 92 ? -14.758 -13.906 13.266 1 94.25 92 ALA A CA 1
ATOM 738 C C . ALA A 1 92 ? -16.016 -13.273 12.68 1 94.25 92 ALA A C 1
ATOM 740 O O . ALA A 1 92 ? -17.125 -13.539 13.141 1 94.25 92 ALA A O 1
ATOM 741 N N . LEU A 1 93 ? -15.828 -12.469 11.695 1 92.75 93 LEU A N 1
ATOM 742 C CA . LEU A 1 93 ? -16.938 -11.75 11.07 1 92.75 93 LEU A CA 1
ATOM 743 C C . LEU A 1 93 ? -17.703 -12.664 10.117 1 92.75 93 LEU A C 1
ATOM 745 O O . LEU A 1 93 ? -18.938 -12.625 10.078 1 92.75 93 LEU A O 1
ATOM 749 N N . LEU A 1 94 ? -16.922 -13.484 9.344 1 92.25 94 LEU A N 1
ATOM 750 C CA . LEU A 1 94 ? -17.547 -14.289 8.305 1 92.25 94 LEU A CA 1
ATOM 751 C C . LEU A 1 94 ? -17.906 -15.672 8.828 1 92.25 94 LEU A C 1
ATOM 753 O O . LEU A 1 94 ? -18.719 -16.375 8.227 1 92.25 94 LEU A O 1
ATOM 757 N N . GLY A 1 95 ? -17.297 -16.062 9.93 1 86.44 95 GLY A N 1
ATOM 758 C CA . GLY A 1 95 ? -17.5 -17.406 10.438 1 86.44 95 GLY A CA 1
ATOM 759 C C . GLY A 1 95 ? -16.547 -18.422 9.82 1 86.44 95 GLY A C 1
ATOM 760 O O . GLY A 1 95 ? -15.953 -18.172 8.766 1 86.44 95 GLY A O 1
ATOM 761 N N . ASP A 1 96 ? -16.344 -19.516 10.523 1 73.19 96 ASP A N 1
ATOM 762 C CA . ASP A 1 96 ? -15.414 -20.547 10.078 1 73.19 96 ASP A CA 1
ATOM 763 C C . ASP A 1 96 ? -16.109 -21.547 9.148 1 73.19 96 ASP A C 1
ATOM 765 O O . ASP A 1 96 ? -15.492 -22.531 8.727 1 73.19 96 ASP A O 1
ATOM 769 N N . GLY A 1 97 ? -17.312 -21.094 8.531 1 64.81 97 GLY A N 1
ATOM 770 C CA . GLY A 1 97 ? -17.938 -21.875 7.48 1 64.81 97 GLY A CA 1
ATOM 771 C C . GLY A 1 97 ? -18.984 -22.828 8 1 64.81 97 GLY A C 1
ATOM 772 O O . GLY A 1 97 ? -19.734 -23.422 7.219 1 64.81 97 GLY A O 1
ATOM 773 N N . GLU A 1 98 ? -18.984 -23.25 9.25 1 57.41 98 GLU A N 1
ATOM 774 C CA . GLU A 1 98 ? -19.875 -24.328 9.633 1 57.41 98 GLU A CA 1
ATOM 775 C C . GLU A 1 98 ? -21.344 -23.891 9.539 1 57.41 98 GLU A C 1
ATOM 777 O O . GLU A 1 98 ? -22.172 -24.578 8.945 1 57.41 98 GLU A O 1
ATOM 782 N N . LEU A 1 99 ? -21.641 -22.969 10.328 1 51.16 99 LEU A N 1
ATOM 783 C CA . LEU A 1 99 ? -23.031 -22.797 10.695 1 51.16 99 LEU A CA 1
ATOM 784 C C . LEU A 1 99 ? -23.797 -22.016 9.633 1 51.16 99 LEU A C 1
ATOM 786 O O . LEU A 1 99 ? -24.859 -22.438 9.18 1 51.16 99 LEU A O 1
ATOM 790 N N . ASP A 1 100 ? -23.453 -20.781 9.266 1 56.44 100 ASP A N 1
ATOM 791 C CA . ASP A 1 100 ? -24.328 -19.781 8.672 1 56.44 100 ASP A CA 1
ATOM 792 C C . ASP A 1 100 ? -24.25 -19.812 7.148 1 56.44 100 ASP A C 1
ATOM 794 O O . ASP A 1 100 ? -24.859 -18.984 6.473 1 56.44 100 ASP A O 1
ATOM 798 N N . ASP A 1 101 ? -23.797 -20.797 6.539 1 65.5 101 ASP A N 1
ATOM 799 C CA . ASP A 1 101 ? -23.531 -20.844 5.102 1 65.5 101 ASP A CA 1
ATOM 800 C C . ASP A 1 101 ? -24.781 -21.281 4.336 1 65.5 101 ASP A C 1
ATOM 802 O O . ASP A 1 101 ? -24.984 -20.875 3.193 1 65.5 101 ASP A O 1
ATOM 806 N N . ASP A 1 102 ? -25.609 -21.922 5.008 1 60.56 102 ASP A N 1
ATOM 807 C CA . ASP A 1 102 ? -26.812 -22.359 4.312 1 60.56 102 ASP A CA 1
ATOM 808 C C . ASP A 1 102 ? -27.688 -21.172 3.918 1 60.56 102 ASP A C 1
ATOM 810 O O . ASP A 1 102 ? -28.219 -21.125 2.805 1 60.56 102 ASP A O 1
ATOM 814 N N . GLU A 1 103 ? -27.812 -20.297 4.727 1 58.94 103 GLU A N 1
ATOM 815 C CA . GLU A 1 103 ? -28.656 -19.141 4.445 1 58.94 103 GLU A CA 1
ATOM 816 C C . GLU A 1 103 ? -28.031 -18.25 3.359 1 58.94 103 GLU A C 1
ATOM 818 O O . GLU A 1 103 ? -28.75 -17.734 2.498 1 58.94 103 GLU A O 1
ATOM 823 N N . LEU A 1 104 ? -26.812 -18.219 3.33 1 64.5 104 LEU A N 1
ATOM 824 C CA . LEU A 1 104 ? -26.125 -17.391 2.346 1 64.5 104 LEU A CA 1
ATOM 825 C C . LEU A 1 104 ? -26.219 -18 0.954 1 64.5 104 LEU A C 1
ATOM 827 O O . LEU A 1 104 ? -26.375 -17.297 -0.039 1 64.5 104 LEU A O 1
ATOM 831 N N . GLN A 1 105 ? -26.219 -19.328 0.999 1 63.53 105 GLN A N 1
ATOM 832 C CA . GLN A 1 105 ? -26.281 -20.047 -0.27 1 63.53 105 GLN A CA 1
ATOM 833 C C . GLN A 1 105 ? -27.672 -19.953 -0.886 1 63.53 105 GLN A C 1
ATOM 835 O O . GLN A 1 105 ? -27.812 -19.812 -2.102 1 63.53 105 GLN A O 1
ATOM 840 N N . ASP A 1 106 ? -28.531 -19.953 0.013 1 56.75 106 ASP A N 1
ATOM 841 C CA . ASP A 1 106 ? -29.922 -19.938 -0.439 1 56.75 106 ASP A CA 1
ATOM 842 C C . ASP A 1 106 ? -30.266 -18.578 -1.072 1 56.75 106 ASP A C 1
ATOM 844 O O . ASP A 1 106 ? -31.016 -18.531 -2.055 1 56.75 106 ASP A O 1
ATOM 848 N N . ALA A 1 107 ? -29.812 -17.594 -0.549 1 56.09 107 ALA A N 1
ATOM 849 C CA . ALA A 1 107 ? -30.125 -16.266 -1.066 1 56.09 107 ALA A CA 1
ATOM 850 C C . ALA A 1 107 ? -29.578 -16.078 -2.48 1 56.09 107 ALA A C 1
ATOM 852 O O . ALA A 1 107 ? -30.062 -15.242 -3.238 1 56.09 107 ALA A O 1
ATOM 853 N N . GLN A 1 108 ? -28.688 -17.047 -2.801 1 62.53 108 GLN A N 1
ATOM 854 C CA . GLN A 1 108 ? -28 -16.906 -4.078 1 62.53 108 GLN A CA 1
ATOM 855 C C . GLN A 1 108 ? -28.688 -17.719 -5.172 1 62.53 108 GLN A C 1
ATOM 857 O O . GLN A 1 108 ? -28.359 -17.594 -6.352 1 62.53 108 GLN A O 1
ATOM 862 N N . GLN A 1 109 ? -29.672 -18.453 -4.773 1 58.22 109 GLN A N 1
ATOM 863 C CA . GLN A 1 109 ? -30.312 -19.359 -5.719 1 58.22 109 GLN A CA 1
ATOM 864 C C . GLN A 1 109 ? -30.938 -18.594 -6.875 1 58.22 109 GLN A C 1
ATOM 866 O O . GLN A 1 109 ? -31.094 -19.125 -7.973 1 58.22 109 GLN A O 1
ATOM 871 N N . GLN A 1 110 ? -31.125 -17.234 -6.68 1 62.88 110 GLN A N 1
ATOM 872 C CA . GLN A 1 110 ? -31.844 -16.547 -7.746 1 62.88 110 GLN A CA 1
ATOM 873 C C . GLN A 1 110 ? -30.875 -15.812 -8.68 1 62.88 110 GLN A C 1
ATOM 875 O O . GLN A 1 110 ? -31.297 -15.164 -9.641 1 62.88 110 GLN A O 1
ATOM 880 N N . ARG A 1 111 ? -29.703 -16.219 -8.641 1 76.19 111 ARG A N 1
ATOM 881 C CA . ARG A 1 111 ? -28.734 -15.453 -9.422 1 76.19 111 ARG A CA 1
ATOM 882 C C . ARG A 1 111 ? -28.422 -16.141 -10.75 1 76.19 111 ARG A C 1
ATOM 884 O O . ARG A 1 111 ? -28.516 -17.375 -10.852 1 76.19 111 ARG A O 1
ATOM 891 N N . GLN A 1 112 ? -28.344 -15.32 -11.789 1 76.88 112 GLN A N 1
ATOM 892 C CA . GLN A 1 112 ? -27.844 -15.844 -13.055 1 76.88 112 GLN A CA 1
ATOM 893 C C . GLN A 1 112 ? -26.328 -15.914 -13.055 1 76.88 112 GLN A C 1
ATOM 895 O O . GLN A 1 112 ? -25.656 -14.875 -13.039 1 76.88 112 GLN A O 1
ATOM 900 N N . PRO A 1 113 ? -25.875 -17.125 -13.055 1 78.19 113 PRO A N 1
ATOM 901 C CA . PRO A 1 113 ? -24.422 -17.25 -13.055 1 78.19 113 PRO A CA 1
ATOM 902 C C . PRO A 1 113 ? -23.766 -16.578 -14.258 1 78.19 113 PRO A C 1
ATOM 904 O O . PRO A 1 113 ? -24.328 -16.594 -15.359 1 78.19 113 PRO A O 1
ATOM 907 N N . GLY A 1 114 ? -22.656 -15.922 -14.023 1 82.75 114 GLY A N 1
ATOM 908 C CA . GLY A 1 114 ? -21.906 -15.344 -15.117 1 82.75 114 GLY A CA 1
ATOM 909 C C . GLY A 1 114 ? -22.062 -13.836 -15.219 1 82.75 114 GLY A C 1
ATOM 910 O O . GLY A 1 114 ? -21.266 -13.164 -15.875 1 82.75 114 GLY A O 1
ATOM 911 N N . LEU A 1 115 ? -23.125 -13.227 -14.68 1 85.69 115 LEU A N 1
ATOM 912 C CA . LEU A 1 115 ? -23.312 -11.773 -14.688 1 85.69 115 LEU A CA 1
ATOM 913 C C . LEU A 1 115 ? -22.578 -11.125 -13.523 1 85.69 115 LEU A C 1
ATOM 915 O O . LEU A 1 115 ? -22.25 -9.938 -13.562 1 85.69 115 LEU A O 1
ATOM 919 N N . ASP A 1 116 ? -22.375 -11.93 -12.562 1 90.88 116 ASP A N 1
ATOM 920 C CA . ASP A 1 116 ? -21.672 -11.531 -11.352 1 90.88 116 ASP A CA 1
ATOM 921 C C . ASP A 1 116 ? -21.062 -12.742 -10.648 1 90.88 116 ASP A C 1
ATOM 923 O O . ASP A 1 116 ? -21.203 -13.875 -11.109 1 90.88 116 ASP A O 1
ATOM 927 N N . VAL A 1 117 ? -20.297 -12.469 -9.695 1 92.06 117 VAL A N 1
ATOM 928 C CA . VAL A 1 117 ? -19.812 -13.508 -8.789 1 92.06 117 VAL A CA 1
ATOM 929 C C . VAL A 1 117 ? -20.672 -13.523 -7.523 1 92.06 117 VAL A C 1
ATOM 931 O O . VAL A 1 117 ? -20.922 -12.477 -6.922 1 92.06 117 VAL A O 1
ATOM 934 N N . SER A 1 118 ? -21.078 -14.688 -7.199 1 92.56 118 SER A N 1
ATOM 935 C CA . SER A 1 118 ? -21.891 -14.844 -6.004 1 92.56 118 SER A CA 1
ATOM 936 C C . SER A 1 118 ? -21.188 -14.281 -4.77 1 92.56 118 SER A C 1
ATOM 938 O O . SER A 1 118 ? -19.984 -14.477 -4.594 1 92.56 118 SER A O 1
ATOM 940 N N . THR A 1 119 ? -21.922 -13.555 -3.928 1 90.75 119 THR A N 1
ATOM 941 C CA . THR A 1 119 ? -21.359 -13.016 -2.693 1 90.75 119 THR A CA 1
ATOM 942 C C . THR A 1 119 ? -20.906 -14.148 -1.776 1 90.75 119 THR A C 1
ATOM 944 O O . THR A 1 119 ? -19.891 -14.016 -1.088 1 90.75 119 THR A O 1
ATOM 947 N N . TYR A 1 120 ? -21.672 -15.219 -1.786 1 91.06 120 TYR A N 1
ATOM 948 C CA . TYR A 1 120 ? -21.281 -16.375 -0.979 1 91.06 120 TYR A CA 1
ATOM 949 C C . TYR A 1 120 ? -19.938 -16.938 -1.446 1 91.06 120 TYR A C 1
ATOM 951 O O . TYR A 1 120 ? -19.078 -17.281 -0.628 1 91.06 120 TYR A O 1
ATOM 959 N N . ALA A 1 121 ? -19.766 -17.094 -2.742 1 93.94 121 ALA A N 1
ATOM 960 C CA . ALA A 1 121 ? -18.484 -17.578 -3.279 1 93.94 121 ALA A CA 1
ATOM 961 C C . ALA A 1 121 ? -17.344 -16.641 -2.875 1 93.94 121 ALA A C 1
ATOM 963 O O . ALA A 1 121 ? -16.266 -17.109 -2.518 1 93.94 121 ALA A O 1
ATOM 964 N N . ALA A 1 122 ? -17.641 -15.359 -2.957 1 95.38 122 ALA A N 1
ATOM 965 C CA . ALA A 1 122 ? -16.641 -14.375 -2.557 1 95.38 122 ALA A CA 1
ATOM 966 C C . ALA A 1 122 ? -16.266 -14.531 -1.082 1 95.38 122 ALA A C 1
ATOM 968 O O . ALA A 1 122 ? -15.109 -14.391 -0.704 1 95.38 122 ALA A O 1
ATOM 969 N N . ILE A 1 123 ? -17.266 -14.789 -0.263 1 94.44 123 ILE A N 1
ATOM 970 C CA . ILE A 1 123 ? -17.031 -14.984 1.165 1 94.44 123 ILE A CA 1
ATOM 971 C C . ILE A 1 123 ? -16.188 -16.234 1.383 1 94.44 123 ILE A C 1
ATOM 973 O O . ILE A 1 123 ? -15.219 -16.203 2.154 1 94.44 123 ILE A O 1
ATOM 977 N N . CYS A 1 124 ? -16.469 -17.312 0.715 1 95.5 124 CYS A N 1
ATOM 978 C CA . CYS A 1 124 ? -15.695 -18.547 0.818 1 95.5 124 CYS A CA 1
ATOM 979 C C . CYS A 1 124 ? -14.258 -18.328 0.368 1 95.5 124 CYS A C 1
ATOM 981 O O . CYS A 1 124 ? -13.32 -18.844 0.977 1 95.5 124 CYS A O 1
ATOM 983 N N . LEU A 1 125 ? -14.141 -17.625 -0.731 1 97.06 125 LEU A N 1
ATOM 984 C CA . LEU A 1 125 ? -12.805 -17.281 -1.206 1 97.06 125 LEU A CA 1
ATOM 985 C C . LEU A 1 125 ? -12.008 -16.562 -0.122 1 97.06 125 LEU A C 1
ATOM 987 O O . LEU A 1 125 ? -10.852 -16.906 0.14 1 97.06 125 LEU A O 1
ATOM 991 N N . LEU A 1 126 ? -12.664 -15.586 0.472 1 96.94 126 LEU A N 1
ATOM 992 C CA . LEU A 1 126 ? -11.992 -14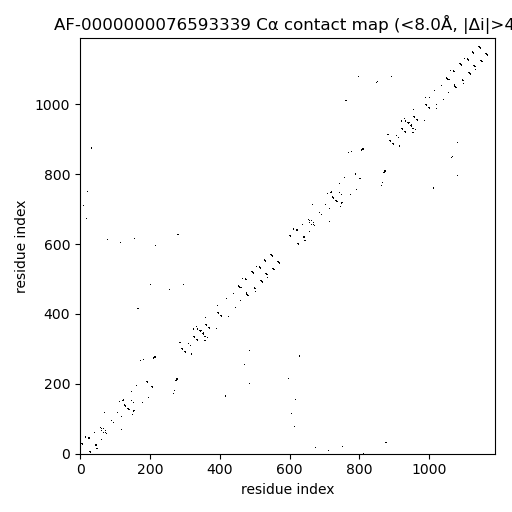.797 1.5 1 96.94 126 LEU A CA 1
ATOM 993 C C . LEU A 1 126 ? -11.641 -15.656 2.707 1 96.94 126 LEU A C 1
ATOM 995 O O . LEU A 1 126 ? -10.562 -15.516 3.289 1 96.94 126 LEU A O 1
ATOM 999 N N . ARG A 1 127 ? -12.516 -16.531 3.121 1 96.38 127 ARG A N 1
ATOM 1000 C CA . ARG A 1 127 ? -12.211 -17.5 4.176 1 96.38 127 ARG A CA 1
ATOM 1001 C C . ARG A 1 127 ? -11 -18.344 3.816 1 96.38 127 ARG A C 1
ATOM 1003 O O . ARG A 1 127 ? -10.117 -18.562 4.652 1 96.38 127 ARG A O 1
ATOM 1010 N N . GLY A 1 128 ? -10.977 -18.891 2.584 1 97.12 128 GLY A N 1
ATOM 1011 C CA . GLY A 1 128 ? -9.852 -19.672 2.119 1 97.12 128 GLY A CA 1
ATOM 1012 C C . GLY A 1 128 ? -8.523 -18.938 2.221 1 97.12 128 GLY A C 1
ATOM 1013 O O . GLY A 1 128 ? -7.535 -19.484 2.699 1 97.12 128 GLY A O 1
ATOM 1014 N N . LYS A 1 129 ? -8.531 -17.719 1.789 1 97.31 129 LYS A N 1
ATOM 1015 C CA . LYS A 1 129 ? -7.328 -16.906 1.881 1 97.31 129 LYS A CA 1
ATOM 1016 C C . LYS A 1 129 ? -6.898 -16.719 3.334 1 97.31 129 LYS A C 1
ATOM 1018 O O . LYS A 1 129 ? -5.703 -16.719 3.639 1 97.31 129 LYS A O 1
ATOM 1023 N N . ALA A 1 130 ? -7.891 -16.5 4.207 1 96.81 130 ALA A N 1
ATOM 1024 C CA . ALA A 1 130 ? -7.582 -16.328 5.625 1 96.81 130 ALA A CA 1
ATOM 1025 C C . ALA A 1 130 ? -6.945 -17.594 6.199 1 96.81 130 ALA A C 1
ATOM 1027 O O . ALA A 1 130 ? -5.914 -17.531 6.871 1 96.81 130 ALA A O 1
ATOM 1028 N N . PHE A 1 131 ? -7.414 -18.719 5.887 1 96.56 131 PHE A N 1
ATOM 1029 C CA . PHE A 1 131 ? -6.875 -19.984 6.371 1 96.56 131 PHE A CA 1
ATOM 1030 C C . PHE A 1 131 ? -5.48 -20.234 5.805 1 96.56 131 PHE A C 1
ATOM 1032 O O . PHE A 1 131 ? -4.602 -20.734 6.504 1 96.56 131 PHE A O 1
ATOM 1039 N N . GLU A 1 132 ? -5.359 -19.984 4.543 1 95.31 132 GLU A N 1
ATOM 1040 C CA . GLU A 1 132 ? -4.047 -20.125 3.922 1 95.31 132 GLU A CA 1
ATOM 1041 C C . GLU A 1 132 ? -3.006 -19.25 4.625 1 95.31 132 GLU A C 1
ATOM 1043 O O . GLU A 1 132 ? -1.896 -19.719 4.902 1 95.31 132 GLU A O 1
ATOM 1048 N N . ALA A 1 133 ? -3.367 -18.031 4.891 1 94.69 133 ALA A N 1
ATOM 1049 C CA . ALA A 1 133 ? -2.459 -17.109 5.566 1 94.69 133 ALA A CA 1
ATOM 1050 C C . ALA A 1 133 ? -2.121 -17.594 6.973 1 94.69 133 ALA A C 1
ATOM 1052 O O . ALA A 1 133 ? -1.014 -17.375 7.465 1 94.69 133 ALA A O 1
ATOM 1053 N N . LEU A 1 134 ? -3.045 -18.281 7.555 1 94.31 134 LEU A N 1
ATOM 1054 C CA . LEU A 1 134 ? -2.836 -18.781 8.906 1 94.31 134 LEU A CA 1
ATOM 1055 C C . LEU A 1 134 ? -2.244 -20.188 8.875 1 94.31 134 LEU A C 1
ATOM 1057 O O . LEU A 1 134 ? -2.26 -20.906 9.883 1 94.31 134 LEU A O 1
ATOM 1061 N N . ASP A 1 135 ? -1.734 -20.75 7.695 1 92 135 ASP A N 1
ATOM 1062 C CA . ASP A 1 135 ? -1.013 -22 7.469 1 92 135 ASP A CA 1
ATOM 1063 C C . ASP A 1 135 ? -1.9 -23.203 7.758 1 92 135 ASP A C 1
ATOM 1065 O O . ASP A 1 135 ? -1.432 -24.219 8.289 1 92 135 ASP A O 1
ATOM 1069 N N . ASN A 1 136 ? -3.107 -22.953 7.574 1 94.44 136 ASN A N 1
ATOM 1070 C CA . ASN A 1 136 ? -4.047 -24.062 7.586 1 94.44 136 ASN A CA 1
ATOM 1071 C C . ASN A 1 136 ? -4.461 -24.469 6.172 1 94.44 136 ASN A C 1
ATOM 1073 O O . ASN A 1 136 ? -5.543 -24.094 5.711 1 94.44 136 ASN A O 1
ATOM 1077 N N . ARG A 1 137 ? -3.732 -25.344 5.586 1 93.12 137 ARG A N 1
ATOM 1078 C CA . ARG A 1 137 ? -3.871 -25.656 4.168 1 93.12 137 ARG A CA 1
ATOM 1079 C C . ARG A 1 137 ? -5.125 -26.484 3.91 1 93.12 137 ARG A C 1
ATOM 1081 O O . ARG A 1 137 ? -5.812 -26.281 2.908 1 93.12 137 ARG A O 1
ATOM 1088 N N . GLN A 1 138 ? -5.41 -27.328 4.781 1 93.75 138 GLN A N 1
ATOM 1089 C CA . GLN A 1 138 ? -6.562 -28.219 4.594 1 93.75 138 GLN A CA 1
ATOM 1090 C C . GLN A 1 138 ? -7.859 -27.406 4.551 1 93.75 138 GLN A C 1
ATOM 1092 O O . GLN A 1 138 ? -8.695 -27.609 3.664 1 93.75 138 GLN A O 1
ATOM 1097 N N . ARG A 1 139 ? -8.016 -26.531 5.453 1 94.69 139 ARG A N 1
ATOM 1098 C CA . ARG A 1 139 ? -9.219 -25.703 5.496 1 94.69 139 ARG A CA 1
ATOM 1099 C C . ARG A 1 139 ? -9.242 -24.703 4.332 1 94.69 139 ARG A C 1
ATOM 1101 O O . ARG A 1 139 ? -10.312 -24.375 3.811 1 94.69 139 ARG A O 1
ATOM 1108 N N . ALA A 1 140 ? -8.062 -24.234 4.012 1 96.38 140 ALA A N 1
ATOM 1109 C CA . ALA A 1 140 ? -7.992 -23.359 2.846 1 96.38 140 ALA A CA 1
ATOM 1110 C C . ALA A 1 140 ? -8.523 -24.062 1.598 1 96.38 140 ALA A C 1
ATOM 1112 O O . ALA A 1 140 ? -9.352 -23.516 0.869 1 96.38 140 ALA A O 1
ATOM 1113 N N . ILE A 1 141 ? -8.078 -25.328 1.386 1 97.31 141 ILE A N 1
ATOM 1114 C CA . ILE A 1 141 ? -8.508 -26.109 0.235 1 97.31 141 ILE A CA 1
ATOM 1115 C C . ILE A 1 141 ? -10.023 -26.312 0.274 1 97.31 141 ILE A C 1
ATOM 1117 O O . ILE A 1 141 ? -10.695 -26.141 -0.743 1 97.31 141 ILE A O 1
ATOM 1121 N N . ALA A 1 142 ? -10.547 -26.562 1.459 1 95.62 142 ALA A N 1
ATOM 1122 C CA . ALA A 1 142 ? -11.984 -26.766 1.612 1 95.62 142 ALA A CA 1
ATOM 1123 C C . ALA A 1 142 ? -12.766 -25.5 1.262 1 95.62 142 ALA A C 1
ATOM 1125 O O . ALA A 1 142 ? -13.789 -25.562 0.583 1 95.62 142 ALA A O 1
ATOM 1126 N N . CYS A 1 143 ? -12.328 -24.375 1.684 1 95.94 143 CYS A N 1
ATOM 1127 C CA . CYS A 1 143 ? -13 -23.109 1.437 1 95.94 143 CYS A CA 1
ATOM 1128 C C . CYS A 1 143 ? -12.922 -22.734 -0.038 1 95.94 143 CYS A C 1
ATOM 1130 O O . CYS A 1 143 ? -13.914 -22.281 -0.622 1 95.94 143 CYS A O 1
ATOM 1132 N N . TYR A 1 144 ? -11.727 -22.875 -0.601 1 97.38 144 TYR A N 1
ATOM 1133 C CA . TYR A 1 144 ? -11.609 -22.594 -2.027 1 97.38 144 TYR A CA 1
ATOM 1134 C C . TYR A 1 144 ? -12.523 -23.516 -2.84 1 97.38 144 TYR A C 1
ATOM 1136 O O . TYR A 1 144 ? -13.164 -23.062 -3.797 1 97.38 144 TYR A O 1
ATOM 1144 N N . THR A 1 145 ? -12.57 -24.797 -2.467 1 97.38 145 THR A N 1
ATOM 1145 C CA . THR A 1 145 ? -13.438 -25.75 -3.135 1 97.38 145 THR A CA 1
ATOM 1146 C C . THR A 1 145 ? -14.906 -25.344 -2.986 1 97.38 145 THR A C 1
ATOM 1148 O O . THR A 1 145 ? -15.672 -25.406 -3.951 1 97.38 145 THR A O 1
ATOM 1151 N N . SER A 1 146 ? -15.305 -24.891 -1.834 1 94.31 146 SER A N 1
ATOM 1152 C CA . SER A 1 146 ? -16.672 -24.438 -1.592 1 94.31 146 SER A CA 1
ATOM 1153 C C . SER A 1 146 ? -17 -23.203 -2.428 1 94.31 146 SER A C 1
ATOM 1155 O O . SER A 1 146 ? -18.109 -23.062 -2.92 1 94.31 146 SER A O 1
ATOM 1157 N N . ALA A 1 147 ? -16.047 -22.281 -2.531 1 95.19 147 ALA A N 1
ATOM 1158 C CA . ALA A 1 147 ? -16.25 -21.094 -3.352 1 95.19 147 ALA A CA 1
ATOM 1159 C C . ALA A 1 147 ? -16.562 -21.469 -4.797 1 95.19 147 ALA A C 1
ATOM 1161 O O . ALA A 1 147 ? -17.5 -20.922 -5.391 1 95.19 147 ALA A O 1
ATOM 1162 N N . LEU A 1 148 ? -15.844 -22.453 -5.289 1 96.31 148 LEU A N 1
ATOM 1163 C CA . LEU A 1 148 ? -16.016 -22.859 -6.676 1 96.31 148 LEU A CA 1
ATOM 1164 C C . LEU A 1 148 ? -17.328 -23.625 -6.855 1 96.31 148 LEU A C 1
ATOM 1166 O O . LEU A 1 148 ? -17.984 -23.516 -7.898 1 96.31 148 LEU A O 1
ATOM 1170 N N . HIS A 1 149 ? -17.719 -24.391 -5.875 1 94.12 149 HIS A N 1
ATOM 1171 C CA . HIS A 1 149 ? -19 -25.094 -5.953 1 94.12 149 HIS A CA 1
ATOM 1172 C C . HIS A 1 149 ? -20.172 -24.125 -5.906 1 94.12 149 HIS A C 1
ATOM 1174 O O . HIS A 1 149 ? -21.203 -24.359 -6.539 1 94.12 149 HIS A O 1
ATOM 1180 N N . ALA A 1 150 ? -20 -23.031 -5.207 1 91.75 150 ALA A N 1
ATOM 1181 C CA . ALA A 1 150 ? -21.031 -22 -5.133 1 91.75 150 ALA A CA 1
ATOM 1182 C C . ALA A 1 150 ? -21.109 -21.219 -6.438 1 91.75 150 ALA A C 1
ATOM 1184 O O . ALA A 1 150 ? -22.203 -20.875 -6.898 1 91.75 150 ALA A O 1
ATOM 1185 N N . ASP A 1 151 ? -19.906 -20.953 -6.969 1 94.12 151 ASP A N 1
ATOM 1186 C CA . ASP A 1 151 ? -19.828 -20.188 -8.219 1 94.12 151 ASP A CA 1
ATOM 1187 C C . ASP A 1 151 ? -18.531 -20.484 -8.961 1 94.12 151 ASP A C 1
ATOM 1189 O O . ASP A 1 151 ? -17.469 -19.969 -8.602 1 94.12 151 ASP A O 1
ATOM 1193 N N . PRO A 1 152 ? -18.578 -21.234 -10.016 1 94.81 152 PRO A N 1
ATOM 1194 C CA . PRO A 1 152 ? -17.359 -21.578 -10.758 1 94.81 152 PRO A CA 1
ATOM 1195 C C . PRO A 1 152 ? -16.656 -20.359 -11.352 1 94.81 152 PRO A C 1
ATOM 1197 O O . PRO A 1 152 ? -15.508 -20.453 -11.805 1 94.81 152 PRO A O 1
ATOM 1200 N N . PHE A 1 153 ? -17.297 -19.188 -11.367 1 96.25 153 PHE A N 1
ATOM 1201 C CA . PHE A 1 153 ? -16.719 -17.984 -11.945 1 96.25 153 PHE A CA 1
ATOM 1202 C C . PHE A 1 153 ? -15.789 -17.297 -10.938 1 96.25 153 PHE A C 1
ATOM 1204 O O . PHE A 1 153 ? -15.133 -16.312 -11.273 1 96.25 153 PHE A O 1
ATOM 1211 N N . CYS A 1 154 ? -15.766 -17.812 -9.711 1 96.62 154 CYS A N 1
ATOM 1212 C CA . CYS A 1 154 ? -14.781 -17.328 -8.75 1 96.62 154 CYS A CA 1
ATOM 1213 C C . CYS A 1 154 ? -13.391 -17.828 -9.109 1 96.62 154 CYS A C 1
ATOM 1215 O O . CYS A 1 154 ? -12.836 -18.688 -8.414 1 96.62 154 CYS A O 1
ATOM 1217 N N . GLN A 1 155 ? -12.836 -17.281 -10.117 1 97.5 155 GLN A N 1
ATOM 1218 C CA . GLN A 1 155 ? -11.594 -17.75 -10.734 1 97.5 155 GLN A CA 1
ATOM 1219 C C . GLN A 1 155 ? -10.438 -17.719 -9.734 1 97.5 155 GLN A C 1
ATOM 1221 O O . GLN A 1 155 ? -9.555 -18.578 -9.781 1 97.5 155 GLN A O 1
ATOM 1226 N N . GLU A 1 156 ? -10.43 -16.781 -8.828 1 97.69 156 GLU A N 1
ATOM 1227 C CA . GLU A 1 156 ? -9.352 -16.656 -7.855 1 97.69 156 GLU A CA 1
ATOM 1228 C C . GLU A 1 156 ? -9.242 -17.922 -6.996 1 97.69 156 GLU A C 1
ATOM 1230 O O . GLU A 1 156 ? -8.141 -18.312 -6.59 1 97.69 156 GLU A O 1
ATOM 1235 N N . ALA A 1 157 ? -10.352 -18.484 -6.68 1 97.94 157 ALA A N 1
ATOM 1236 C CA . ALA A 1 157 ? -10.328 -19.719 -5.906 1 97.94 157 ALA A CA 1
ATOM 1237 C C . ALA A 1 157 ? -9.664 -20.844 -6.691 1 97.94 157 ALA A C 1
ATOM 1239 O O . ALA A 1 157 ? -8.859 -21.609 -6.141 1 97.94 157 ALA A O 1
ATOM 1240 N N . PHE A 1 158 ? -10.008 -20.922 -7.918 1 97.94 158 PHE A N 1
ATOM 1241 C CA . PHE A 1 158 ? -9.391 -21.922 -8.797 1 97.94 158 PHE A CA 1
ATOM 1242 C C . PHE A 1 158 ? -7.891 -21.672 -8.914 1 97.94 158 PHE A C 1
ATOM 1244 O O . PHE A 1 158 ? -7.094 -22.609 -8.805 1 97.94 158 PHE A O 1
ATOM 1251 N N . ALA A 1 159 ? -7.547 -20.453 -9.156 1 97.25 159 ALA A N 1
ATOM 1252 C CA . ALA A 1 159 ? -6.141 -20.078 -9.297 1 97.25 159 ALA A CA 1
ATOM 1253 C C . ALA A 1 159 ? -5.352 -20.422 -8.039 1 97.25 159 ALA A C 1
ATOM 1255 O O . ALA A 1 159 ? -4.215 -20.891 -8.125 1 97.25 159 ALA A O 1
ATOM 1256 N N . ALA A 1 160 ? -5.902 -20.234 -6.902 1 96.88 160 ALA A N 1
ATOM 1257 C CA . ALA A 1 160 ? -5.219 -20.547 -5.648 1 96.88 160 ALA A CA 1
ATOM 1258 C C . ALA A 1 160 ? -4.902 -22.031 -5.555 1 96.88 160 ALA A C 1
ATOM 1260 O O . ALA A 1 160 ? -3.799 -22.406 -5.16 1 96.88 160 ALA A O 1
ATOM 1261 N N . LEU A 1 161 ? -5.812 -22.828 -5.984 1 97.75 161 LEU A N 1
ATOM 1262 C CA . LEU A 1 161 ? -5.656 -24.281 -5.895 1 97.75 161 LEU A CA 1
ATOM 1263 C C . LEU A 1 161 ? -4.621 -24.781 -6.895 1 97.75 161 LEU A C 1
ATOM 1265 O O . LEU A 1 161 ? -3.807 -25.641 -6.57 1 97.75 161 LEU A O 1
ATOM 1269 N N . VAL A 1 162 ? -4.602 -24.25 -8.07 1 96.69 162 VAL A N 1
ATOM 1270 C CA . VAL A 1 162 ? -3.805 -24.781 -9.172 1 96.69 162 VAL A CA 1
ATOM 1271 C C . VAL A 1 162 ? -2.42 -24.141 -9.172 1 96.69 162 VAL A C 1
ATOM 1273 O O . VAL A 1 162 ? -1.406 -24.828 -9.266 1 96.69 162 VAL A O 1
ATOM 1276 N N . ASP A 1 163 ? -2.352 -22.844 -8.984 1 94.19 163 ASP A N 1
ATOM 1277 C CA . ASP A 1 163 ? -1.082 -22.125 -9.039 1 94.19 163 ASP A CA 1
ATOM 1278 C C . ASP A 1 163 ? -0.199 -22.469 -7.844 1 94.19 163 ASP A C 1
ATOM 1280 O O . ASP A 1 163 ? 1.028 -22.5 -7.961 1 94.19 163 ASP A O 1
ATOM 1284 N N . ASN A 1 164 ? -0.839 -22.75 -6.77 1 94.31 164 ASN A N 1
ATOM 1285 C CA . ASN A 1 164 ? -0.067 -23.094 -5.578 1 94.31 164 ASN A CA 1
ATOM 1286 C C . ASN A 1 164 ? 0.108 -24.609 -5.438 1 94.31 164 ASN A C 1
ATOM 1288 O O . ASN A 1 164 ? 0.604 -25.094 -4.418 1 94.31 164 ASN A O 1
ATOM 1292 N N . HIS A 1 165 ? -0.282 -25.312 -6.434 1 96.44 165 HIS A N 1
ATOM 1293 C CA . HIS A 1 165 ? -0.105 -26.766 -6.496 1 96.44 165 HIS A CA 1
ATOM 1294 C C . HIS A 1 165 ? -0.602 -27.438 -5.223 1 96.44 165 HIS A C 1
ATOM 1296 O O . HIS A 1 165 ? 0.112 -28.234 -4.621 1 96.44 165 HIS A O 1
ATOM 1302 N N . MET A 1 166 ? -1.818 -27.062 -4.879 1 96.5 166 MET A N 1
ATOM 1303 C CA . MET A 1 166 ? -2.4 -27.609 -3.658 1 96.5 166 MET A CA 1
ATOM 1304 C C . MET A 1 166 ? -2.996 -28.984 -3.92 1 96.5 166 MET A C 1
ATOM 1306 O O . MET A 1 166 ? -3.186 -29.781 -2.988 1 96.5 166 MET A O 1
ATOM 1310 N N . LEU A 1 167 ? -3.24 -29.281 -5.238 1 97 167 LEU A N 1
ATOM 1311 C CA . LEU A 1 167 ? -3.887 -30.531 -5.625 1 97 167 LEU A CA 1
ATOM 1312 C C . LEU A 1 167 ? -3.029 -31.297 -6.625 1 97 167 LEU A C 1
ATOM 1314 O O . LEU A 1 167 ? -2.34 -30.703 -7.449 1 97 167 LEU A O 1
ATOM 1318 N N . SER A 1 168 ? -3.072 -32.625 -6.512 1 95.88 168 SER A N 1
ATOM 1319 C CA . SER A 1 168 ? -2.471 -33.469 -7.543 1 95.88 168 SER A CA 1
ATOM 1320 C C . SER A 1 168 ? -3.25 -33.375 -8.852 1 95.88 168 SER A C 1
ATOM 1322 O O . SER A 1 168 ? -4.352 -32.812 -8.891 1 95.88 168 SER A O 1
ATOM 1324 N N . ASN A 1 169 ? -2.619 -33.812 -9.898 1 94.75 169 ASN A N 1
ATOM 1325 C CA . ASN A 1 169 ? -3.291 -33.781 -11.195 1 94.75 169 ASN A CA 1
ATOM 1326 C C . ASN A 1 169 ? -4.645 -34.469 -11.148 1 94.75 169 ASN A C 1
ATOM 1328 O O . ASN A 1 169 ? -5.637 -33.938 -11.664 1 94.75 169 ASN A O 1
ATOM 1332 N N . SER A 1 170 ? -4.711 -35.625 -10.531 1 94.25 170 SER A N 1
ATOM 1333 C CA . SER A 1 170 ? -5.957 -36.375 -10.43 1 94.25 170 SER A CA 1
ATOM 1334 C C . SER A 1 170 ? -6.992 -35.625 -9.609 1 94.25 170 SER A C 1
ATOM 1336 O O . SER A 1 170 ? -8.18 -35.625 -9.953 1 94.25 170 SER A O 1
ATOM 1338 N N . GLU A 1 171 ? -6.613 -35 -8.57 1 95.38 171 GLU A N 1
ATOM 1339 C CA . GLU A 1 171 ? -7.512 -34.219 -7.711 1 95.38 171 GLU A CA 1
ATOM 1340 C C . GLU A 1 171 ? -8.031 -32.969 -8.43 1 95.38 171 GLU A C 1
ATOM 1342 O O . GLU A 1 171 ? -9.188 -32.594 -8.25 1 95.38 171 GLU A O 1
ATOM 1347 N N . GLU A 1 172 ? -7.164 -32.312 -9.148 1 96.5 172 GLU A N 1
ATOM 1348 C CA . GLU A 1 172 ? -7.582 -31.156 -9.938 1 96.5 172 GLU A CA 1
ATOM 1349 C C . GLU A 1 172 ? -8.719 -31.516 -10.883 1 96.5 172 GLU A C 1
ATOM 1351 O O . GLU A 1 172 ? -9.734 -30.812 -10.93 1 96.5 172 GLU A O 1
ATOM 1356 N N . LEU A 1 173 ? -8.539 -32.594 -11.609 1 94.88 173 LEU A N 1
ATOM 1357 C CA . LEU A 1 173 ? -9.516 -33 -12.609 1 94.88 173 LEU A CA 1
ATOM 1358 C C . LEU A 1 173 ? -10.812 -33.469 -11.938 1 94.88 173 LEU A C 1
ATOM 1360 O O . LEU A 1 173 ? -11.906 -33.219 -12.453 1 94.88 173 LEU A O 1
ATOM 1364 N N . ALA A 1 174 ? -10.68 -34.156 -10.797 1 94.69 174 ALA A N 1
ATOM 1365 C CA . ALA A 1 174 ? -11.859 -34.562 -10.039 1 94.69 174 ALA A CA 1
ATOM 1366 C C . ALA A 1 174 ? -12.656 -33.375 -9.57 1 94.69 174 ALA A C 1
ATOM 1368 O O . ALA A 1 174 ? -13.891 -33.375 -9.625 1 94.69 174 ALA A O 1
ATOM 1369 N N . LEU A 1 175 ? -12.008 -32.344 -9.109 1 96 175 LEU A N 1
ATOM 1370 C CA . LEU A 1 175 ? -12.656 -31.125 -8.68 1 96 175 LEU A CA 1
ATOM 1371 C C . LEU A 1 175 ? -13.406 -30.469 -9.844 1 96 175 LEU A C 1
ATOM 1373 O O . LEU A 1 175 ? -14.578 -30.109 -9.703 1 96 175 LEU A O 1
ATOM 1377 N N . LEU A 1 176 ? -12.766 -30.328 -10.93 1 95.44 176 LEU A N 1
ATOM 1378 C CA . LEU A 1 176 ? -13.383 -29.688 -12.094 1 95.44 176 LEU A CA 1
ATOM 1379 C C . LEU A 1 176 ? -14.641 -30.453 -12.516 1 95.44 176 LEU A C 1
ATOM 1381 O O . LEU A 1 176 ? -15.633 -29.844 -12.906 1 95.44 176 LEU A O 1
ATOM 1385 N N . GLY A 1 177 ? -14.578 -31.766 -12.422 1 93.5 177 GLY A N 1
ATOM 1386 C CA . GLY A 1 177 ? -15.727 -32.594 -12.781 1 93.5 177 GLY A CA 1
ATOM 1387 C C . GLY A 1 177 ? -16.906 -32.406 -11.844 1 93.5 177 GLY A C 1
ATOM 1388 O O . GLY A 1 177 ? -18.062 -32.625 -12.234 1 93.5 177 GLY A O 1
ATOM 1389 N N . SER A 1 178 ? -16.688 -31.953 -10.695 1 94.38 178 SER A N 1
ATOM 1390 C CA . SER A 1 178 ? -17.719 -31.828 -9.68 1 94.38 178 SER A CA 1
ATOM 1391 C C . SER A 1 178 ? -18.328 -30.422 -9.672 1 94.38 178 SER A C 1
ATOM 1393 O O . SER A 1 178 ? -19.344 -30.188 -9.016 1 94.38 178 SER A O 1
ATOM 1395 N N . LEU A 1 179 ? -17.797 -29.484 -10.438 1 94 179 LEU A N 1
ATOM 1396 C CA . LEU A 1 179 ? -18.234 -28.094 -10.391 1 94 179 LEU A CA 1
ATOM 1397 C C . LEU A 1 179 ? -19.5 -27.891 -11.219 1 94 179 LEU A C 1
ATOM 1399 O O . LEU A 1 179 ? -19.688 -28.562 -12.234 1 94 179 LEU A O 1
ATOM 1403 N N . PRO A 1 180 ? -20.344 -26.969 -10.789 1 92.31 180 PRO A N 1
ATOM 1404 C CA . PRO A 1 180 ? -21.625 -26.75 -11.477 1 92.31 180 PRO A CA 1
ATOM 1405 C C . PRO A 1 180 ? -21.5 -25.828 -12.688 1 92.31 180 PRO A C 1
ATOM 1407 O O . PRO A 1 180 ? -22.141 -24.781 -12.75 1 92.31 180 PRO A O 1
ATOM 1410 N N . PHE A 1 181 ? -20.719 -26.266 -13.688 1 91.56 181 PHE A N 1
ATOM 1411 C CA . PHE A 1 181 ? -20.656 -25.531 -14.945 1 91.56 181 PHE A CA 1
ATOM 1412 C C . PHE A 1 181 ? -21.906 -25.766 -15.781 1 91.56 181 PHE A C 1
ATOM 1414 O O . PHE A 1 181 ? -22.391 -26.891 -15.883 1 91.56 181 PHE A O 1
ATOM 1421 N N . ARG A 1 182 ? -22.547 -24.766 -16.344 1 89.06 182 ARG A N 1
ATOM 1422 C CA . ARG A 1 182 ? -23.625 -24.875 -17.328 1 89.06 182 ARG A CA 1
ATOM 1423 C C . ARG A 1 182 ? -23.062 -25.109 -18.719 1 89.06 182 ARG A C 1
ATOM 1425 O O . ARG A 1 182 ? -21.906 -24.812 -18.984 1 89.06 182 ARG A O 1
ATOM 1432 N N . PRO A 1 183 ? -23.766 -25.516 -19.578 1 87.31 183 PRO A N 1
ATOM 1433 C CA . PRO A 1 183 ? -23.297 -25.719 -20.953 1 87.31 183 PRO A CA 1
ATOM 1434 C C . PRO A 1 183 ? -22.75 -24.438 -21.594 1 87.31 183 PRO A C 1
ATOM 1436 O O . PRO A 1 183 ? -21.797 -24.484 -22.359 1 87.31 183 PRO A O 1
ATOM 1439 N N . GLN A 1 184 ? -23.312 -23.344 -21.219 1 86.31 184 GLN A N 1
ATOM 1440 C CA . GLN A 1 184 ? -22.891 -22.062 -21.781 1 86.31 184 GLN A CA 1
ATOM 1441 C C . GLN A 1 184 ? -21.531 -21.641 -21.234 1 86.31 184 GLN A C 1
ATOM 1443 O O . GLN A 1 184 ? -20.875 -20.781 -21.797 1 86.31 184 GLN A O 1
ATOM 1448 N N . ASP A 1 185 ? -21.234 -22.312 -20.094 1 90.31 185 ASP A N 1
ATOM 1449 C CA . ASP A 1 185 ? -19.969 -21.969 -19.453 1 90.31 185 ASP A CA 1
ATOM 1450 C C . ASP A 1 185 ? -18.875 -22.938 -19.859 1 90.31 185 ASP A C 1
ATOM 1452 O O . ASP A 1 185 ? -17.844 -23.031 -19.172 1 90.31 185 ASP A O 1
ATOM 1456 N N . ARG A 1 186 ? -19.047 -23.656 -20.859 1 91.44 186 ARG A N 1
ATOM 1457 C CA . ARG A 1 186 ? -18.109 -24.688 -21.328 1 91.44 186 ARG A CA 1
ATOM 1458 C C . ARG A 1 186 ? -16.734 -24.094 -21.578 1 91.44 186 ARG A C 1
ATOM 1460 O O . ARG A 1 186 ? -15.719 -24.75 -21.312 1 91.44 186 ARG A O 1
ATOM 1467 N N . TRP A 1 187 ? -16.656 -22.844 -22.141 1 93.5 187 TRP A N 1
ATOM 1468 C CA . TRP A 1 187 ? -15.375 -22.234 -22.422 1 93.5 187 TRP A CA 1
ATOM 1469 C C . TRP A 1 187 ? -14.539 -22.125 -21.141 1 93.5 187 TRP A C 1
ATOM 1471 O O . TRP A 1 187 ? -13.328 -22.359 -21.172 1 93.5 187 TRP A O 1
ATOM 1481 N N . LEU A 1 188 ? -15.172 -21.75 -20.078 1 94.94 188 LEU A N 1
ATOM 1482 C CA . LEU A 1 188 ? -14.469 -21.594 -18.797 1 94.94 188 LEU A CA 1
ATOM 1483 C C . LEU A 1 188 ? -13.992 -22.953 -18.281 1 94.94 188 LEU A C 1
ATOM 1485 O O . LEU A 1 188 ? -12.859 -23.062 -17.797 1 94.94 188 LEU A O 1
ATOM 1489 N N . ALA A 1 189 ? -14.844 -23.953 -18.391 1 94.69 189 ALA A N 1
ATOM 1490 C CA . ALA A 1 189 ? -14.469 -25.312 -17.969 1 94.69 189 ALA A CA 1
ATOM 1491 C C . ALA A 1 189 ? -13.258 -25.797 -18.75 1 94.69 189 ALA A C 1
ATOM 1493 O O . ALA A 1 189 ? -12.352 -26.406 -18.188 1 94.69 189 ALA A O 1
ATOM 1494 N N . LEU A 1 190 ? -13.297 -25.578 -20.031 1 95.19 190 LEU A N 1
ATOM 1495 C CA . LEU A 1 190 ? -12.188 -25.969 -20.891 1 95.19 190 LEU A CA 1
ATOM 1496 C C . LEU A 1 190 ? -10.906 -25.25 -20.5 1 95.19 190 LEU A C 1
ATOM 1498 O O . LEU A 1 190 ? -9.836 -25.859 -20.438 1 95.19 190 LEU A O 1
ATOM 1502 N N . LEU A 1 191 ? -11.008 -23.953 -20.266 1 96.81 191 LEU A N 1
ATOM 1503 C CA . LEU A 1 191 ? -9.828 -23.172 -19.906 1 96.81 191 LEU A CA 1
ATOM 1504 C C . LEU A 1 191 ? -9.273 -23.609 -18.562 1 96.81 191 LEU A C 1
ATOM 1506 O O . LEU A 1 191 ? -8.055 -23.766 -18.406 1 96.81 191 LEU A O 1
ATOM 1510 N N . TYR A 1 192 ? -10.172 -23.844 -17.547 1 97.31 192 TYR A N 1
ATOM 1511 C CA . TYR A 1 192 ? -9.734 -24.359 -16.25 1 97.31 192 TYR A CA 1
ATOM 1512 C C . TYR A 1 192 ? -8.992 -25.672 -16.422 1 97.31 192 TYR A C 1
ATOM 1514 O O . TYR A 1 192 ? -7.91 -25.859 -15.852 1 97.31 192 TYR A O 1
ATOM 1522 N N . ARG A 1 193 ? -9.523 -26.516 -17.203 1 96.44 193 ARG A N 1
ATOM 1523 C CA . ARG A 1 193 ? -8.922 -27.828 -17.422 1 96.44 193 ARG A CA 1
ATOM 1524 C C . ARG A 1 193 ? -7.559 -27.688 -18.094 1 96.44 193 ARG A C 1
ATOM 1526 O O . ARG A 1 193 ? -6.613 -28.406 -17.734 1 96.44 193 ARG A O 1
ATOM 1533 N N . ALA A 1 194 ? -7.496 -26.812 -19.078 1 96.56 194 ALA A N 1
ATOM 1534 C CA . ALA A 1 194 ? -6.242 -26.578 -19.781 1 96.56 194 ALA A CA 1
ATOM 1535 C C . ALA A 1 194 ? -5.168 -26.047 -18.844 1 96.56 194 ALA A C 1
ATOM 1537 O O . ALA A 1 194 ? -3.973 -26.219 -19.094 1 96.56 194 ALA A O 1
ATOM 1538 N N . GLN A 1 195 ? -5.594 -25.344 -17.797 1 97.06 195 GLN A N 1
ATOM 1539 C CA . GLN A 1 195 ? -4.652 -24.75 -16.859 1 97.06 195 GLN A CA 1
ATOM 1540 C C . GLN A 1 195 ? -4.164 -25.781 -15.844 1 97.06 195 GLN A C 1
ATOM 1542 O O . GLN A 1 195 ? -3.168 -25.547 -15.156 1 97.06 195 GLN A O 1
ATOM 1547 N N . CYS A 1 196 ? -4.797 -26.906 -15.766 1 96.94 196 CYS A N 1
ATOM 1548 C CA . CYS A 1 196 ? -4.379 -27.969 -14.875 1 96.94 196 CYS A CA 1
ATOM 1549 C C . CYS A 1 196 ? -3.121 -28.656 -15.391 1 96.94 196 CYS A C 1
ATOM 1551 O O . CYS A 1 196 ? -2.674 -28.391 -16.516 1 96.94 196 CYS A O 1
ATOM 1553 N N . LYS A 1 197 ? -2.578 -29.5 -14.547 1 95.56 197 LYS A N 1
ATOM 1554 C CA . LYS A 1 197 ? -1.438 -30.312 -14.953 1 95.56 197 LYS A CA 1
ATOM 1555 C C . LYS A 1 197 ? -1.799 -31.203 -16.141 1 95.56 197 LYS A C 1
ATOM 1557 O O . LYS A 1 197 ? -2.953 -31.609 -16.297 1 95.56 197 LYS A O 1
ATOM 1562 N N . LYS A 1 198 ? -0.845 -31.562 -16.984 1 94.56 198 LYS A N 1
ATOM 1563 C CA . LYS A 1 198 ? -1.128 -32.125 -18.312 1 94.56 198 LYS A CA 1
ATOM 1564 C C . LYS A 1 198 ? -1.034 -33.656 -18.297 1 94.56 198 LYS A C 1
ATOM 1566 O O . LYS A 1 198 ? -1.529 -34.312 -19.203 1 94.56 198 LYS A O 1
ATOM 1571 N N . TYR A 1 199 ? -0.573 -34.281 -17.344 1 91.94 199 TYR A N 1
ATOM 1572 C CA . TYR A 1 199 ? -0.149 -35.688 -17.344 1 91.94 199 TYR A CA 1
ATOM 1573 C C . TYR A 1 199 ? -1.326 -36.625 -17.625 1 91.94 199 TYR A C 1
ATOM 1575 O O . TYR A 1 199 ? -1.175 -37.625 -18.312 1 91.94 199 TYR A O 1
ATOM 1583 N N . LEU A 1 200 ? -2.521 -36.25 -17.203 1 90.31 200 LEU A N 1
ATOM 1584 C CA . LEU A 1 200 ? -3.656 -37.156 -17.328 1 90.31 200 LEU A CA 1
ATOM 1585 C C . LEU A 1 200 ? -4.582 -36.719 -18.453 1 90.31 200 LEU A C 1
ATOM 1587 O O . LEU A 1 200 ? -5.695 -37.25 -18.578 1 90.31 200 LEU A O 1
ATOM 1591 N N . GLN A 1 201 ? -4.121 -35.812 -19.266 1 89.25 201 GLN A N 1
ATOM 1592 C CA . GLN A 1 201 ? -5.066 -35.344 -20.266 1 89.25 201 GLN A CA 1
ATOM 1593 C C . GLN A 1 201 ? -4.41 -35.219 -21.641 1 89.25 201 GLN A C 1
ATOM 1595 O O . GLN A 1 201 ? -4.816 -34.375 -22.453 1 89.25 201 GLN A O 1
ATOM 1600 N N . HIS A 1 202 ? -3.543 -35.969 -21.906 1 88.06 202 HIS A N 1
ATOM 1601 C CA . HIS A 1 202 ? -2.799 -35.875 -23.156 1 88.06 202 HIS A CA 1
ATOM 1602 C C . HIS A 1 202 ? -3.73 -36 -24.359 1 88.06 202 HIS A C 1
ATOM 1604 O O . HIS A 1 202 ? -3.592 -35.281 -25.344 1 88.06 202 HIS A O 1
ATOM 1610 N N . GLU A 1 203 ? -4.676 -36.875 -24.25 1 86.31 203 GLU A N 1
ATOM 1611 C CA . GLU A 1 203 ? -5.539 -37.188 -25.391 1 86.31 203 GLU A CA 1
ATOM 1612 C C . GLU A 1 203 ? -6.535 -36.062 -25.656 1 86.31 203 GLU A C 1
ATOM 1614 O O . GLU A 1 203 ? -7.09 -35.969 -26.75 1 86.31 203 GLU A O 1
ATOM 1619 N N . HIS A 1 204 ? -6.66 -35.219 -24.688 1 89.94 204 HIS A N 1
ATOM 1620 C CA . HIS A 1 204 ? -7.738 -34.25 -24.797 1 89.94 204 HIS A CA 1
ATOM 1621 C C . HIS A 1 204 ? -7.188 -32.844 -24.953 1 89.94 204 HIS A C 1
ATOM 1623 O O . HIS A 1 204 ? -7.918 -31.922 -25.328 1 89.94 204 HIS A O 1
ATOM 1629 N N . MET A 1 205 ? -5.977 -32.625 -24.719 1 92.5 205 MET A N 1
ATOM 1630 C CA . MET A 1 205 ? -5.402 -31.297 -24.609 1 92.5 205 MET A CA 1
ATOM 1631 C C . MET A 1 205 ? -5.531 -30.531 -25.922 1 92.5 205 MET A C 1
ATOM 1633 O O . MET A 1 205 ? -5.98 -29.391 -25.938 1 92.5 205 MET A O 1
ATOM 1637 N N . GLU A 1 206 ? -5.207 -31.203 -27.031 1 91.94 206 GLU A N 1
ATOM 1638 C CA . GLU A 1 206 ? -5.246 -30.516 -28.312 1 91.94 206 GLU A CA 1
ATOM 1639 C C . GLU A 1 206 ? -6.672 -30.109 -28.688 1 91.94 206 GLU A C 1
ATOM 1641 O O . GLU A 1 206 ? -6.906 -28.984 -29.141 1 91.94 206 GLU A O 1
ATOM 1646 N N . ALA A 1 207 ? -7.52 -31.016 -28.469 1 91.81 207 ALA A N 1
ATOM 1647 C CA . ALA A 1 207 ? -8.914 -30.734 -28.812 1 91.81 207 ALA A CA 1
ATOM 1648 C C . ALA A 1 207 ? -9.469 -29.609 -27.953 1 91.81 207 ALA A C 1
ATOM 1650 O O . ALA A 1 207 ? -10.195 -28.75 -28.453 1 91.81 207 ALA A O 1
ATOM 1651 N N . GLN A 1 208 ? -9.141 -29.609 -26.719 1 93.44 208 GLN A N 1
ATOM 1652 C CA . GLN A 1 208 ? -9.617 -28.578 -25.797 1 93.44 208 GLN A CA 1
ATOM 1653 C C . GLN A 1 208 ? -9.055 -27.203 -26.172 1 93.44 208 GLN A C 1
ATOM 1655 O O . GLN A 1 208 ? -9.797 -26.219 -26.203 1 93.44 208 GLN A O 1
ATOM 1660 N N . LEU A 1 209 ? -7.801 -27.094 -26.484 1 95.31 209 LEU A N 1
ATOM 1661 C CA . LEU A 1 209 ? -7.164 -25.828 -26.844 1 95.31 209 LEU A CA 1
ATOM 1662 C C . LEU A 1 209 ? -7.66 -25.344 -28.188 1 95.31 209 LEU A C 1
ATOM 1664 O O . LEU A 1 209 ? -7.871 -24.141 -28.375 1 95.31 209 LEU A O 1
ATOM 1668 N N . GLN A 1 210 ? -7.895 -26.281 -29.109 1 93.88 210 GLN A N 1
ATOM 1669 C CA . GLN A 1 210 ? -8.406 -25.906 -30.422 1 93.88 210 GLN A CA 1
ATOM 1670 C C . GLN A 1 210 ? -9.805 -25.312 -30.328 1 93.88 210 GLN A C 1
ATOM 1672 O O . GLN A 1 210 ? -10.125 -24.328 -31 1 93.88 210 GLN A O 1
ATOM 1677 N N . GLU A 1 211 ? -10.578 -25.984 -29.516 1 93 211 GLU A N 1
ATOM 1678 C CA . GLU A 1 211 ? -11.93 -25.469 -29.328 1 93 211 GLU A CA 1
ATOM 1679 C C . GLU A 1 211 ? -11.914 -24.062 -28.75 1 93 211 GLU A C 1
ATOM 1681 O O . GLU A 1 211 ? -12.727 -23.219 -29.125 1 93 211 GLU A O 1
ATOM 1686 N N . LEU A 1 212 ? -11.008 -23.734 -27.828 1 93.81 212 LEU A N 1
ATOM 1687 C CA . LEU A 1 212 ? -10.891 -22.406 -27.219 1 93.81 212 LEU A CA 1
ATOM 1688 C C . LEU A 1 212 ? -10.367 -21.391 -28.219 1 93.81 212 LEU A C 1
ATOM 1690 O O . LEU A 1 212 ? -10.836 -20.25 -28.25 1 93.81 212 LEU A O 1
ATOM 1694 N N . GLN A 1 213 ? -9.477 -21.781 -29.125 1 93.12 213 GLN A N 1
ATOM 1695 C CA . GLN A 1 213 ? -8.766 -20.859 -30 1 93.12 213 GLN A CA 1
ATOM 1696 C C . GLN A 1 213 ? -9.562 -20.578 -31.266 1 93.12 213 GLN A C 1
ATOM 1698 O O . GLN A 1 213 ? -9.523 -19.469 -31.797 1 93.12 213 GLN A O 1
ATOM 1703 N N . GLN A 1 214 ? -10.305 -21.531 -31.719 1 90.69 214 GLN A N 1
ATOM 1704 C CA . GLN A 1 214 ? -11 -21.422 -33 1 90.69 214 GLN A CA 1
ATOM 1705 C C . GLN A 1 214 ? -12.102 -20.375 -32.938 1 90.69 214 GLN A C 1
ATOM 1707 O O . GLN A 1 214 ? -12.734 -20.188 -31.891 1 90.69 214 GLN A O 1
ATOM 1712 N N . GLN A 1 215 ? -12.328 -19.703 -34 1 87.81 215 GLN A N 1
ATOM 1713 C CA . GLN A 1 215 ? -13.391 -18.703 -34.094 1 87.81 215 GLN A CA 1
ATOM 1714 C C . GLN A 1 215 ? -14.766 -19.359 -34.188 1 87.81 215 GLN A C 1
ATOM 1716 O O . GLN A 1 215 ? -14.906 -20.422 -34.812 1 87.81 215 GLN A O 1
ATOM 1721 N N . PRO A 1 216 ? -15.852 -18.688 -33.469 1 82.81 216 PRO A N 1
ATOM 1722 C CA . PRO A 1 216 ? -17.188 -19.25 -33.562 1 82.81 216 PRO A CA 1
ATOM 1723 C C . PRO A 1 216 ? -17.719 -19.344 -35 1 82.81 216 PRO A C 1
ATOM 1725 O O . PRO A 1 216 ? -17.453 -18.469 -35.812 1 82.81 216 PRO A O 1
ATOM 1728 N N . GLY A 1 217 ? -18.688 -20.422 -35.25 1 71 217 GLY A N 1
ATOM 1729 C CA . GLY A 1 217 ? -19.281 -20.625 -36.562 1 71 217 GLY A CA 1
ATOM 1730 C C . GLY A 1 217 ? -18.344 -21.297 -37.531 1 71 217 GLY A C 1
ATOM 1731 O O . GLY A 1 217 ? -18.734 -21.578 -38.688 1 71 217 GLY A O 1
ATOM 1732 N N . SER A 1 218 ? -17.281 -21.188 -37.188 1 58.12 218 SER A N 1
ATOM 1733 C CA . SER A 1 218 ? -16.406 -21.828 -38.156 1 58.12 218 SER A CA 1
ATOM 1734 C C . SER A 1 218 ? -16.562 -23.344 -38.125 1 58.12 218 SER A C 1
ATOM 1736 O O . SER A 1 218 ? -16.453 -23.953 -37.062 1 58.12 218 SER A O 1
ATOM 1738 N N . SER A 1 219 ? -17.984 -23.797 -38.656 1 47.41 219 SER A N 1
ATOM 1739 C CA . SER A 1 219 ? -18.125 -25.234 -38.906 1 47.41 219 SER A CA 1
ATOM 1740 C C . SER A 1 219 ? -16.766 -25.875 -39.156 1 47.41 219 SER A C 1
ATOM 1742 O O . SER A 1 219 ? -15.984 -25.391 -40 1 47.41 219 SER A O 1
ATOM 1744 N N . GLY A 1 220 ? -16.422 -26.391 -38.156 1 41.84 220 GLY A N 1
ATOM 1745 C CA . GLY A 1 220 ? -15.188 -27.156 -38.25 1 41.84 220 GLY A CA 1
ATOM 1746 C C . GLY A 1 220 ? -15.172 -28.109 -39.438 1 41.84 220 GLY A C 1
ATOM 1747 O O . GLY A 1 220 ? -15.18 -29.328 -39.25 1 41.84 220 GLY A O 1
ATOM 1748 N N . ASP A 1 221 ? -15.984 -27.703 -40.5 1 36.47 221 ASP A N 1
ATOM 1749 C CA . ASP A 1 221 ? -15.688 -28.75 -41.469 1 36.47 221 ASP A CA 1
ATOM 1750 C C . ASP A 1 221 ? -14.188 -29 -41.562 1 36.47 221 ASP A C 1
ATOM 1752 O O . ASP A 1 221 ? -13.766 -30.031 -42.094 1 36.47 221 ASP A O 1
ATOM 1756 N N . ASP A 1 222 ? -13.586 -27.812 -41.688 1 33.81 222 ASP A N 1
ATOM 1757 C CA . ASP A 1 222 ? -12.312 -28.125 -42.344 1 33.81 222 ASP A CA 1
ATOM 1758 C C . ASP A 1 222 ? -11.383 -28.844 -41.344 1 33.81 222 ASP A C 1
ATOM 1760 O O . ASP A 1 222 ? -10.625 -28.203 -40.625 1 33.81 222 ASP A O 1
ATOM 1764 N N . MET A 1 223 ? -12.016 -29.641 -40.594 1 31.05 223 MET A N 1
ATOM 1765 C CA . MET A 1 223 ? -10.961 -30.438 -39.969 1 31.05 223 MET A CA 1
ATOM 1766 C C . MET A 1 223 ? -9.945 -30.906 -41 1 31.05 223 MET A C 1
ATOM 1768 O O . MET A 1 223 ? -10.242 -31.781 -41.812 1 31.05 223 MET A O 1
ATOM 1772 N N . ALA A 1 224 ? -9.336 -30.047 -41.656 1 28.67 224 ALA A N 1
ATOM 1773 C CA . ALA A 1 224 ? -8.164 -30.672 -42.281 1 28.67 224 ALA A CA 1
ATOM 1774 C C . ALA A 1 224 ? -7.375 -31.484 -41.25 1 28.67 224 ALA A C 1
ATOM 1776 O O . ALA A 1 224 ? -6.762 -30.922 -40.344 1 28.67 224 ALA A O 1
ATOM 1777 N N . THR A 1 225 ? -8.117 -32.5 -40.688 1 26.56 225 THR A N 1
ATOM 1778 C CA . THR A 1 225 ? -7.297 -33.5 -40 1 26.56 225 THR A CA 1
ATOM 1779 C C . THR A 1 225 ? -5.996 -33.719 -40.781 1 26.56 225 THR A C 1
ATOM 1781 O O . THR A 1 225 ? -6.016 -34.125 -41.938 1 26.56 225 THR A O 1
ATOM 1784 N N . ASP A 1 226 ? -5.25 -32.75 -40.844 1 27.19 226 ASP A N 1
ATOM 1785 C CA . ASP A 1 226 ? -3.988 -33.188 -41.438 1 27.19 226 ASP A CA 1
ATOM 1786 C C . ASP A 1 226 ? -3.576 -34.531 -40.844 1 27.19 226 ASP A C 1
ATOM 1788 O O . ASP A 1 226 ? -3.311 -34.656 -39.656 1 27.19 226 ASP A O 1
ATOM 1792 N N . PRO A 1 227 ? -4.32 -35.531 -41.281 1 28.39 227 PRO A N 1
ATOM 1793 C CA . PRO A 1 227 ? -4.078 -36.938 -40.906 1 28.39 227 PRO A CA 1
ATOM 1794 C C . PRO A 1 227 ? -2.605 -37.344 -41 1 28.39 227 PRO A C 1
ATOM 1796 O O . PRO A 1 227 ? -2.281 -38.531 -41.031 1 28.39 227 PRO A O 1
ATOM 1799 N N . THR A 1 228 ? -1.721 -36.375 -41.031 1 28.16 228 THR A N 1
ATOM 1800 C CA . THR A 1 228 ? -0.475 -37.031 -41.406 1 28.16 228 THR A CA 1
ATOM 1801 C C . THR A 1 228 ? -0.132 -38.156 -40.438 1 28.16 228 THR A C 1
ATOM 1803 O O . THR A 1 228 ? 0.584 -37.906 -39.469 1 28.16 228 THR A O 1
ATOM 1806 N N . SER A 1 229 ? -1.204 -38.75 -39.844 1 26.28 229 SER A N 1
ATOM 1807 C CA . SER A 1 229 ? -0.77 -39.875 -39.062 1 26.28 229 SER A CA 1
ATOM 1808 C C . SER A 1 229 ? -0.016 -40.906 -39.906 1 26.28 229 SER A C 1
ATOM 1810 O O . SER A 1 229 ? -0.568 -41.438 -40.875 1 26.28 229 SER A O 1
ATOM 1812 N N . MET A 1 230 ? 1.185 -40.594 -40.312 1 27.31 230 MET A N 1
ATOM 1813 C CA . MET A 1 230 ? 1.902 -41.688 -40.969 1 27.31 230 MET A CA 1
ATOM 1814 C C . MET A 1 230 ? 1.687 -43 -40.219 1 27.31 230 MET A C 1
ATOM 1816 O O . MET A 1 230 ? 1.582 -43.031 -39 1 27.31 230 MET A O 1
ATOM 1820 N N . PRO A 1 231 ? 1.13 -43.969 -40.906 1 24.92 231 PRO A N 1
ATOM 1821 C CA . PRO A 1 231 ? 0.907 -45.344 -40.438 1 24.92 231 PRO A CA 1
ATOM 1822 C C . PRO A 1 231 ? 2.109 -45.906 -39.688 1 24.92 231 PRO A C 1
ATOM 1824 O O . PRO A 1 231 ? 3.256 -45.688 -40.062 1 24.92 231 PRO A O 1
ATOM 1827 N N . ALA A 1 232 ? 2.027 -45.875 -38.281 1 29.89 232 ALA A N 1
ATOM 1828 C CA . ALA A 1 232 ? 3.004 -46.656 -37.531 1 29.89 232 ALA A CA 1
ATOM 1829 C C . ALA A 1 232 ? 3.223 -48.031 -38.156 1 29.89 232 ALA A C 1
ATOM 1831 O O . ALA A 1 232 ? 2.264 -48.75 -38.438 1 29.89 232 ALA A O 1
ATOM 1832 N N . ASP A 1 233 ? 4.117 -48.188 -39.062 1 25.95 233 ASP A N 1
ATOM 1833 C CA . ASP A 1 233 ? 4.539 -49.5 -39.469 1 25.95 233 ASP A CA 1
ATOM 1834 C C . ASP A 1 233 ? 4.555 -50.469 -38.281 1 25.95 233 ASP A C 1
ATOM 1836 O O . ASP A 1 233 ? 5.055 -50.125 -37.219 1 25.95 233 ASP A O 1
ATOM 1840 N N . ALA A 1 234 ? 3.602 -51.438 -38.25 1 30.58 234 ALA A N 1
ATOM 1841 C CA . ALA A 1 234 ? 3.256 -52.625 -37.5 1 30.58 234 ALA A CA 1
ATOM 1842 C C . ALA A 1 234 ? 4.477 -53.531 -37.281 1 30.58 234 ALA A C 1
ATOM 1844 O O . ALA A 1 234 ? 4.352 -54.656 -36.812 1 30.58 234 ALA A O 1
ATOM 1845 N N . ALA A 1 235 ? 5.648 -53.156 -37.594 1 28.78 235 ALA A N 1
ATOM 1846 C CA . ALA A 1 235 ? 6.398 -54.375 -37.812 1 28.78 235 ALA A CA 1
ATOM 1847 C C . ALA A 1 235 ? 6.543 -55.156 -36.5 1 28.78 235 ALA A C 1
ATOM 1849 O O . ALA A 1 235 ? 6.656 -56.375 -36.5 1 28.78 235 ALA A O 1
ATOM 1850 N N . LEU A 1 236 ? 6.832 -54.531 -35.406 1 28.17 236 LEU A N 1
ATOM 1851 C CA . LEU A 1 236 ? 7.902 -55.375 -34.844 1 28.17 236 LEU A CA 1
ATOM 1852 C C . LEU A 1 236 ? 7.336 -56.531 -34.062 1 28.17 236 LEU A C 1
ATOM 1854 O O . LEU A 1 236 ? 7.828 -56.844 -33 1 28.17 236 LEU A O 1
ATOM 1858 N N . ASN A 1 237 ? 6.105 -57.062 -34.5 1 23.33 237 ASN A N 1
ATOM 1859 C CA . ASN A 1 237 ? 5.641 -58.094 -33.562 1 23.33 237 ASN A CA 1
ATOM 1860 C C . ASN A 1 237 ? 6.582 -59.281 -33.5 1 23.33 237 ASN A C 1
ATOM 1862 O O . ASN A 1 237 ? 6.152 -60.438 -33.688 1 23.33 237 ASN A O 1
ATOM 1866 N N . ASP A 1 238 ? 7.844 -59.219 -33.75 1 24.31 238 ASP A N 1
ATOM 1867 C CA . ASP A 1 238 ? 8.422 -60.562 -33.781 1 24.31 238 ASP A CA 1
ATOM 1868 C C . ASP A 1 238 ? 8.312 -61.219 -32.375 1 24.31 238 ASP A C 1
ATOM 1870 O O . ASP A 1 238 ? 8.844 -60.688 -31.406 1 24.31 238 ASP A O 1
ATOM 1874 N N . THR A 1 239 ? 7.16 -61.844 -32.094 1 25.56 239 THR A N 1
ATOM 1875 C CA . THR A 1 239 ? 6.934 -62.625 -30.875 1 25.56 239 THR A CA 1
ATOM 1876 C C . THR A 1 239 ? 7.992 -63.719 -30.734 1 25.56 239 THR A C 1
ATOM 1878 O O . THR A 1 239 ? 7.871 -64.812 -31.344 1 25.56 239 THR A O 1
ATOM 1881 N N . THR A 1 240 ? 9.289 -63.5 -30.969 1 25.19 240 THR A N 1
ATOM 1882 C CA . THR A 1 240 ? 9.977 -64.75 -30.766 1 25.19 240 THR A CA 1
ATOM 1883 C C . THR A 1 240 ? 9.805 -65.25 -29.312 1 25.19 240 THR A C 1
ATOM 1885 O O . THR A 1 240 ? 9.711 -64.438 -28.391 1 25.19 240 THR A O 1
ATOM 1888 N N . PRO A 1 241 ? 9.547 -66.562 -29.141 1 26.42 241 PRO A N 1
ATOM 1889 C CA . PRO A 1 241 ? 9.312 -67.312 -27.906 1 26.42 241 PRO A CA 1
ATOM 1890 C C . PRO A 1 241 ? 10.414 -67.125 -26.875 1 26.42 241 PRO A C 1
ATOM 1892 O O . PRO A 1 241 ? 11.602 -67.125 -27.219 1 26.42 241 PRO A O 1
ATOM 1895 N N . GLN A 1 242 ? 10.164 -66.312 -25.859 1 24.61 242 GLN A N 1
ATOM 1896 C CA . GLN A 1 242 ? 11.07 -66.062 -24.75 1 24.61 242 GLN A CA 1
ATOM 1897 C C . GLN A 1 242 ? 11.484 -67.375 -24.062 1 24.61 242 GLN A C 1
ATOM 1899 O O . GLN A 1 242 ? 10.633 -68.125 -23.578 1 24.61 242 GLN A O 1
ATOM 1904 N N . GLN A 1 243 ? 12.477 -68.062 -24.609 1 24.7 243 GLN A N 1
ATOM 1905 C CA . GLN A 1 243 ? 13.047 -69.125 -23.828 1 24.7 243 GLN A CA 1
ATOM 1906 C C . GLN A 1 243 ? 13.344 -68.688 -22.391 1 24.7 243 GLN A C 1
ATOM 1908 O O . GLN A 1 243 ? 13.938 -67.625 -22.188 1 24.7 243 GLN A O 1
ATOM 1913 N N . GLN A 1 244 ? 12.578 -69.25 -21.406 1 24.7 244 GLN A N 1
ATOM 1914 C CA . GLN A 1 244 ? 12.57 -69.062 -19.953 1 24.7 244 GLN A CA 1
ATOM 1915 C C . GLN A 1 244 ? 13.945 -69.375 -19.359 1 24.7 244 GLN A C 1
ATOM 1917 O O . GLN A 1 244 ? 14.32 -70.562 -19.219 1 24.7 244 GLN A O 1
ATOM 1922 N N . GLN A 1 245 ? 15.062 -68.875 -19.828 1 25.08 245 GLN A N 1
ATOM 1923 C CA . GLN A 1 245 ? 16.188 -69.375 -19.062 1 25.08 245 GLN A CA 1
ATOM 1924 C C . GLN A 1 245 ? 16.125 -68.875 -17.609 1 25.08 245 GLN A C 1
ATOM 1926 O O . GLN A 1 245 ? 15.758 -67.75 -17.344 1 25.08 245 GLN A O 1
ATOM 1931 N N . GLN A 1 246 ? 16.031 -69.812 -16.594 1 26.06 246 GLN A N 1
ATOM 1932 C CA . GLN A 1 246 ? 16 -69.875 -15.133 1 26.06 246 GLN A CA 1
ATOM 1933 C C . GLN A 1 246 ? 17.156 -69.125 -14.516 1 26.06 246 GLN A C 1
ATOM 1935 O O . GLN A 1 246 ? 18.281 -69.562 -14.453 1 26.06 246 GLN A O 1
ATOM 1940 N N . GLN A 1 247 ? 17.406 -67.875 -14.938 1 26.02 247 GLN A N 1
ATOM 1941 C CA . GLN A 1 247 ? 18.609 -67.375 -14.258 1 26.02 247 GLN A CA 1
ATOM 1942 C C . GLN A 1 247 ? 18.375 -67.25 -12.758 1 26.02 247 GLN A C 1
ATOM 1944 O O . GLN A 1 247 ? 17.25 -66.938 -12.32 1 26.02 247 GLN A O 1
ATOM 1949 N N . GLN A 1 248 ? 19.281 -67.688 -11.891 1 28.78 248 GLN A N 1
ATOM 1950 C CA . GLN A 1 248 ? 19.578 -67.75 -10.469 1 28.78 248 GLN A CA 1
ATOM 1951 C C . GLN A 1 248 ? 19.391 -66.375 -9.82 1 28.78 248 GLN A C 1
ATOM 1953 O O . GLN A 1 248 ? 20 -65.375 -10.25 1 28.78 248 GLN A O 1
ATOM 1958 N N . GLN A 1 249 ? 18.203 -66.188 -9.148 1 29.56 249 GLN A N 1
ATOM 1959 C CA . GLN A 1 249 ? 17.656 -65 -8.477 1 29.56 249 GLN A CA 1
ATOM 1960 C C . GLN A 1 249 ? 18.531 -64.562 -7.305 1 29.56 249 GLN A C 1
ATOM 1962 O O . GLN A 1 249 ? 18.469 -65.188 -6.227 1 29.56 249 GLN A O 1
ATOM 1967 N N . ALA A 1 250 ? 19.703 -64.25 -7.352 1 32.5 250 ALA A N 1
ATOM 1968 C CA . ALA A 1 250 ? 20.359 -63.812 -6.137 1 32.5 250 ALA A CA 1
ATOM 1969 C C . ALA A 1 250 ? 19.578 -62.656 -5.477 1 32.5 250 ALA A C 1
ATOM 1971 O O . ALA A 1 250 ? 18.812 -61.969 -6.141 1 32.5 250 ALA A O 1
ATOM 1972 N N . GLY A 1 251 ? 19.438 -62.594 -4.047 1 33 251 GLY A N 1
ATOM 1973 C CA . GLY A 1 251 ? 18.766 -61.906 -2.949 1 33 251 GLY A CA 1
ATOM 1974 C C . GLY A 1 251 ? 18.672 -60.406 -3.146 1 33 251 GLY A C 1
ATOM 1975 O O . GLY A 1 251 ? 18.422 -59.656 -2.193 1 33 251 GLY A O 1
ATOM 1976 N N . MET A 1 252 ? 19.172 -59.812 -4.137 1 37.69 252 MET A N 1
ATOM 1977 C CA . MET A 1 252 ? 19.203 -58.375 -4.07 1 37.69 252 MET A CA 1
ATOM 1978 C C . MET A 1 252 ? 17.781 -57.812 -4.133 1 37.69 252 MET A C 1
ATOM 1980 O O . MET A 1 252 ? 16.906 -58.375 -4.789 1 37.69 252 MET A O 1
ATOM 1984 N N . ASP A 1 253 ? 17.188 -56.906 -3.135 1 46.91 253 ASP A N 1
ATOM 1985 C CA . ASP A 1 253 ? 15.984 -56.094 -3.027 1 46.91 253 ASP A CA 1
ATOM 1986 C C . ASP A 1 253 ? 15.5 -55.656 -4.406 1 46.91 253 ASP A C 1
ATOM 1988 O O . ASP A 1 253 ? 16.234 -55 -5.141 1 46.91 253 ASP A O 1
ATOM 1992 N N . SER A 1 254 ? 14.461 -56.344 -5.039 1 57.97 254 SER A N 1
ATOM 1993 C CA . SER A 1 254 ? 14.062 -56.25 -6.441 1 57.97 254 SER A CA 1
ATOM 1994 C C . SER A 1 254 ? 13.133 -55.062 -6.684 1 57.97 254 SER A C 1
ATOM 1996 O O . SER A 1 254 ? 12.188 -54.844 -5.934 1 57.97 254 SER A O 1
ATOM 1998 N N . THR A 1 255 ? 13.328 -54 -7.258 1 71.62 255 THR A N 1
ATOM 1999 C CA . THR A 1 255 ? 12.484 -52.969 -7.805 1 71.62 255 THR A CA 1
ATOM 2000 C C . THR A 1 255 ? 11.234 -53.562 -8.453 1 71.62 255 THR A C 1
ATOM 2002 O O . THR A 1 255 ? 11.32 -54.531 -9.219 1 71.62 255 THR A O 1
ATOM 2005 N N . PRO A 1 256 ? 10.008 -53.219 -7.902 1 72.69 256 PRO A N 1
ATOM 2006 C CA . PRO A 1 256 ? 8.781 -53.781 -8.477 1 72.69 256 PRO A CA 1
ATOM 2007 C C . PRO A 1 256 ? 8.641 -53.469 -9.969 1 72.69 256 PRO A C 1
ATOM 2009 O O . PRO A 1 256 ? 9.156 -52.469 -10.453 1 72.69 256 PRO A O 1
ATOM 2012 N N . SER A 1 257 ? 8.062 -54.375 -10.68 1 74.38 257 SER A N 1
ATOM 2013 C CA . SER A 1 257 ? 7.699 -54.156 -12.078 1 74.38 257 SER A CA 1
ATOM 2014 C C . SER A 1 257 ? 6.559 -53.156 -12.219 1 74.38 257 SER A C 1
ATOM 2016 O O . SER A 1 257 ? 5.789 -52.969 -11.273 1 74.38 257 SER A O 1
ATOM 2018 N N . PRO A 1 258 ? 6.539 -52.375 -13.305 1 77.44 258 PRO A N 1
ATOM 2019 C CA . PRO A 1 258 ? 5.445 -51.406 -13.492 1 77.44 258 PRO A CA 1
ATOM 2020 C C . PRO A 1 258 ? 4.07 -52.062 -13.383 1 77.44 258 PRO A C 1
ATOM 2022 O O . PRO A 1 258 ? 3.891 -53.219 -13.812 1 77.44 258 PRO A O 1
ATOM 2025 N N . PRO A 1 259 ? 3.365 -51.5 -12.531 1 71.19 259 PRO A N 1
ATOM 2026 C CA . PRO A 1 259 ? 2.016 -52.062 -12.453 1 71.19 259 PRO A CA 1
ATOM 2027 C C . PRO A 1 259 ? 1.319 -52.125 -13.812 1 71.19 259 PRO A C 1
ATOM 2029 O O . PRO A 1 259 ? 1.591 -51.312 -14.68 1 71.19 259 PRO A O 1
ATOM 2032 N N . GLN A 1 260 ? 0.744 -53.25 -14.172 1 54.16 260 GLN A N 1
ATOM 2033 C CA . GLN A 1 260 ? -0.034 -53.406 -15.406 1 54.16 260 GLN A CA 1
ATOM 2034 C C . GLN A 1 260 ? -1.022 -52.25 -15.555 1 54.16 260 GLN A C 1
ATOM 2036 O O . GLN A 1 260 ? -1.421 -51.625 -14.57 1 54.16 260 GLN A O 1
ATOM 2041 N N . ASP A 1 261 ? -1.283 -51.688 -16.719 1 48.97 261 ASP A N 1
ATOM 2042 C CA . ASP A 1 261 ? -2.027 -50.5 -17.125 1 48.97 261 ASP A CA 1
ATOM 2043 C C . ASP A 1 261 ? -3.246 -50.281 -16.234 1 48.97 261 ASP A C 1
ATOM 2045 O O . ASP A 1 261 ? -4.199 -51.062 -16.266 1 48.97 261 ASP A O 1
ATOM 2049 N N . ALA A 1 262 ? -3.053 -49.812 -15.133 1 47.06 262 ALA A N 1
ATOM 2050 C CA . ALA A 1 262 ? -4.316 -49.438 -14.516 1 47.06 262 ALA A CA 1
ATOM 2051 C C . ALA A 1 262 ? -5.09 -48.469 -15.43 1 47.06 262 ALA A C 1
ATOM 2053 O O . ALA A 1 262 ? -4.52 -47.531 -15.984 1 47.06 262 ALA A O 1
ATOM 2054 N N . ALA A 1 263 ? -6.262 -49.031 -15.969 1 44.66 263 ALA A N 1
ATOM 2055 C CA . ALA A 1 263 ? -7.188 -48.281 -16.812 1 44.66 263 ALA A CA 1
ATOM 2056 C C . ALA A 1 263 ? -7.242 -46.812 -16.406 1 44.66 263 ALA A C 1
ATOM 2058 O O . ALA A 1 263 ? -7.473 -46.5 -15.234 1 44.66 263 ALA A O 1
ATOM 2059 N N . ALA A 1 264 ? -6.578 -45.969 -17.156 1 51.59 264 ALA A N 1
ATOM 2060 C CA . ALA A 1 264 ? -6.691 -44.531 -16.984 1 51.59 264 ALA A CA 1
ATOM 2061 C C . ALA A 1 264 ? -8.109 -44.125 -16.594 1 51.59 264 ALA A C 1
ATOM 2063 O O . ALA A 1 264 ? -9.078 -44.5 -17.266 1 51.59 264 ALA A O 1
ATOM 2064 N N . ALA A 1 265 ? -8.445 -43.969 -15.375 1 54.69 265 ALA A N 1
ATOM 2065 C CA . ALA A 1 265 ? -9.766 -43.469 -15.023 1 54.69 265 ALA A CA 1
ATOM 2066 C C . ALA A 1 265 ? -10.211 -42.375 -16 1 54.69 265 ALA A C 1
ATOM 2068 O O . ALA A 1 265 ? -9.422 -41.5 -16.359 1 54.69 265 ALA A O 1
ATOM 2069 N N . ALA A 1 266 ? -11.359 -42.531 -16.781 1 61.91 266 ALA A N 1
ATOM 2070 C CA . ALA A 1 266 ? -11.961 -41.625 -17.75 1 61.91 266 ALA A CA 1
ATOM 2071 C C . ALA A 1 266 ? -12.125 -40.219 -17.172 1 61.91 266 ALA A C 1
ATOM 2073 O O . ALA A 1 266 ? -12.609 -40.062 -16.047 1 61.91 266 ALA A O 1
ATOM 2074 N N . LEU A 1 267 ? -11.422 -39.25 -17.812 1 75.31 267 LEU A N 1
ATOM 2075 C CA . LEU A 1 267 ? -11.57 -37.844 -17.453 1 75.31 267 LEU A CA 1
ATOM 2076 C C . LEU A 1 267 ? -13.039 -37.438 -17.469 1 75.31 267 LEU A C 1
ATOM 2078 O O . LEU A 1 267 ? -13.781 -37.812 -18.375 1 75.31 267 LEU A O 1
ATOM 2082 N N . PRO A 1 268 ? -13.539 -36.844 -16.422 1 76.44 268 PRO A N 1
ATOM 2083 C CA . PRO A 1 268 ? -14.922 -36.375 -16.469 1 76.44 268 PRO A CA 1
ATOM 2084 C C . PRO A 1 268 ? -15.188 -35.438 -17.656 1 76.44 268 PRO A C 1
ATOM 2086 O O . PRO A 1 268 ? -14.312 -34.688 -18.062 1 76.44 268 PRO A O 1
ATOM 2089 N N . GLY A 1 269 ? -16.234 -35.656 -18.297 1 79.06 269 GLY A N 1
ATOM 2090 C CA . GLY A 1 269 ? -16.609 -34.844 -19.438 1 79.06 269 GLY A CA 1
ATOM 2091 C C . GLY A 1 269 ? -16.875 -33.406 -19.094 1 79.06 269 GLY A C 1
ATOM 2092 O O . GLY A 1 269 ? -17.109 -33.094 -17.922 1 79.06 269 GLY A O 1
ATOM 2093 N N . VAL A 1 270 ? -16.562 -32.562 -20.031 1 83.88 270 VAL A N 1
ATOM 2094 C CA . VAL A 1 270 ? -16.922 -31.141 -19.875 1 83.88 270 VAL A CA 1
ATOM 2095 C C . VAL A 1 270 ? -18.359 -30.922 -20.312 1 83.88 270 VAL A C 1
ATOM 2097 O O . VAL A 1 270 ? -18.797 -31.469 -21.328 1 83.88 270 VAL A O 1
ATOM 2100 N N . PRO A 1 271 ? -19.109 -30.25 -19.5 1 80.12 271 PRO A N 1
ATOM 2101 C CA . PRO A 1 271 ? -20.516 -30.062 -19.844 1 80.12 271 PRO A CA 1
ATOM 2102 C C . PRO A 1 271 ? -20.719 -29.312 -21.156 1 80.12 271 PRO A C 1
ATOM 2104 O O . PRO A 1 271 ? -19.906 -28.438 -21.5 1 80.12 271 PRO A O 1
ATOM 2107 N N . GLY A 1 272 ? -21.781 -29.766 -21.797 1 76.38 272 GLY A N 1
ATOM 2108 C CA . GLY A 1 272 ? -22.156 -29.094 -23.031 1 76.38 272 GLY A CA 1
ATOM 2109 C C . GLY A 1 272 ? -21.562 -29.75 -24.266 1 76.38 272 GLY A C 1
ATOM 2110 O O . GLY A 1 272 ? -20.75 -30.672 -24.156 1 76.38 272 GLY A O 1
ATOM 2111 N N . THR A 1 273 ? -21.984 -29.266 -25.375 1 76.75 273 THR A N 1
ATOM 2112 C CA . THR A 1 273 ? -21.5 -29.781 -26.641 1 76.75 273 THR A CA 1
ATOM 2113 C C . THR A 1 273 ? -20.453 -28.859 -27.25 1 76.75 273 THR A C 1
ATOM 2115 O O . THR A 1 273 ? -20.531 -27.641 -27.062 1 76.75 273 THR A O 1
ATOM 2118 N N . PRO A 1 274 ? -19.391 -29.469 -27.656 1 78.25 274 PRO A N 1
ATOM 2119 C CA . PRO A 1 274 ? -18.359 -28.641 -28.281 1 78.25 274 PRO A CA 1
ATOM 2120 C C . PRO A 1 274 ? -18.938 -27.625 -29.266 1 78.25 274 PRO A C 1
ATOM 2122 O O . PRO A 1 274 ? -19.906 -27.922 -29.969 1 78.25 274 PRO A O 1
ATOM 2125 N N . SER A 1 275 ? -18.562 -26.422 -28.906 1 71.25 275 SER A N 1
ATOM 2126 C CA . SER A 1 275 ? -18.938 -25.312 -29.781 1 71.25 275 SER A CA 1
ATOM 2127 C C . SER A 1 275 ? -17.938 -25.125 -30.906 1 71.25 275 SER A C 1
ATOM 2129 O O . SER A 1 275 ? -16.812 -25.656 -30.844 1 71.25 275 SER A O 1
ATOM 2131 N N . GLY A 1 276 ? -18.344 -24.844 -32.156 1 76.25 276 GLY A N 1
ATOM 2132 C CA . GLY A 1 276 ? -17.5 -24.531 -33.312 1 76.25 276 GLY A CA 1
ATOM 2133 C C . GLY A 1 276 ? -16.359 -23.578 -32.969 1 76.25 276 GLY A C 1
ATOM 2134 O O . GLY A 1 276 ? -15.664 -23.094 -33.875 1 76.25 276 GLY A O 1
ATOM 2135 N N . GLY A 1 277 ? -15.984 -23.188 -31.672 1 87.06 277 GLY A N 1
ATOM 2136 C CA . GLY A 1 277 ? -14.883 -22.328 -31.297 1 87.06 277 GLY A CA 1
ATOM 2137 C C . GLY A 1 277 ? -15.305 -21.156 -30.422 1 87.06 277 GLY A C 1
ATOM 2138 O O . GLY A 1 277 ? -16.453 -20.719 -30.484 1 87.06 277 GLY A O 1
ATOM 2139 N N . TYR A 1 278 ? -14.352 -20.547 -29.609 1 91.88 278 TYR A N 1
ATOM 2140 C CA . TYR A 1 278 ? -14.688 -19.484 -28.672 1 91.88 278 TYR A CA 1
ATOM 2141 C C . TYR A 1 278 ? -13.875 -18.219 -28.969 1 91.88 278 TYR A C 1
ATOM 2143 O O . TYR A 1 278 ? -14 -17.219 -28.266 1 91.88 278 TYR A O 1
ATOM 2151 N N . GLY A 1 279 ? -12.938 -18.266 -29.969 1 89.94 279 GLY A N 1
ATOM 2152 C CA . GLY A 1 279 ? -12.227 -17.109 -30.469 1 89.94 279 GLY A CA 1
ATOM 2153 C C . GLY A 1 279 ? -11.172 -16.594 -29.5 1 89.94 279 GLY A C 1
ATOM 2154 O O . GLY A 1 279 ? -10.859 -15.398 -29.5 1 89.94 279 GLY A O 1
ATOM 2155 N N . LEU A 1 280 ? -10.578 -17.391 -28.672 1 94.25 280 LEU A N 1
ATOM 2156 C CA . LEU A 1 280 ? -9.578 -16.969 -27.688 1 94.25 280 LEU A CA 1
ATOM 2157 C C . LEU A 1 280 ? -8.172 -17.328 -28.156 1 94.25 280 LEU A C 1
ATOM 2159 O O . LEU A 1 280 ? -7.289 -17.578 -27.344 1 94.25 280 LEU A O 1
ATOM 2163 N N . GLY A 1 281 ? -7.992 -17.344 -29.438 1 91.62 281 GLY A N 1
ATOM 2164 C CA . GLY A 1 281 ? -6.727 -17.781 -30.016 1 91.62 281 GLY A CA 1
ATOM 2165 C C . GLY A 1 281 ? -5.574 -16.844 -29.688 1 91.62 281 GLY A C 1
ATOM 2166 O O . GLY A 1 281 ? -4.422 -17.281 -29.625 1 91.62 281 GLY A O 1
ATOM 2167 N N . SER A 1 282 ? -5.805 -15.555 -29.484 1 91.69 282 SER A N 1
ATOM 2168 C CA . SER A 1 282 ? -4.746 -14.594 -29.188 1 91.69 282 SER A CA 1
ATOM 2169 C C . SER A 1 282 ? -4.699 -14.266 -27.703 1 91.69 282 SER A C 1
ATOM 2171 O O . SER A 1 282 ? -3.918 -13.406 -27.281 1 91.69 282 SER A O 1
ATOM 2173 N N . ASN A 1 283 ? -5.551 -14.852 -26.969 1 95.12 283 ASN A N 1
ATOM 2174 C CA . ASN A 1 283 ? -5.594 -14.57 -25.547 1 95.12 283 ASN A CA 1
ATOM 2175 C C . ASN A 1 283 ? -4.348 -15.086 -24.828 1 95.12 283 ASN A C 1
ATOM 2177 O O . ASN A 1 283 ? -3.963 -16.25 -25 1 95.12 283 ASN A O 1
ATOM 2181 N N . PRO A 1 284 ? -3.756 -14.258 -24.016 1 95.19 284 PRO A N 1
ATOM 2182 C CA . PRO A 1 284 ? -2.496 -14.648 -23.375 1 95.19 284 PRO A CA 1
ATOM 2183 C C . PRO A 1 284 ? -2.635 -15.891 -22.5 1 95.19 284 PRO A C 1
ATOM 2185 O O . PRO A 1 284 ? -1.705 -16.688 -22.406 1 95.19 284 PRO A O 1
ATOM 2188 N N . ASP A 1 285 ? -3.754 -16.078 -21.844 1 96.62 285 ASP A N 1
ATOM 2189 C CA . ASP A 1 285 ? -3.938 -17.234 -20.984 1 96.62 285 ASP A CA 1
ATOM 2190 C C . ASP A 1 285 ? -4.008 -18.516 -21.812 1 96.62 285 ASP A C 1
ATOM 2192 O O . ASP A 1 285 ? -3.42 -19.531 -21.438 1 96.62 285 ASP A O 1
ATOM 2196 N N . VAL A 1 286 ? -4.816 -18.438 -22.891 1 97.44 286 VAL A N 1
ATOM 2197 C CA . VAL A 1 286 ? -4.957 -19.609 -23.766 1 97.44 286 VAL A CA 1
ATOM 2198 C C . VAL A 1 286 ? -3.613 -19.922 -24.406 1 97.44 286 VAL A C 1
ATOM 2200 O O . VAL A 1 286 ? -3.205 -21.078 -24.469 1 97.44 286 VAL A O 1
ATOM 2203 N N . LEU A 1 287 ? -2.934 -18.906 -24.859 1 97.44 287 LEU A N 1
ATOM 2204 C CA . LEU A 1 287 ? -1.618 -19.078 -25.469 1 97.44 287 LEU A CA 1
ATOM 2205 C C . LEU A 1 287 ? -0.626 -19.641 -24.453 1 97.44 287 LEU A C 1
ATOM 2207 O O . LEU A 1 287 ? 0.238 -20.453 -24.797 1 97.44 287 LEU A O 1
ATOM 2211 N N . ALA A 1 288 ? -0.75 -19.125 -23.25 1 97.62 288 ALA A N 1
ATOM 2212 C CA . ALA A 1 288 ? 0.122 -19.641 -22.203 1 97.62 288 ALA A CA 1
ATOM 2213 C C . ALA A 1 288 ? -0.14 -21.125 -21.969 1 97.62 288 ALA A C 1
ATOM 2215 O O . ALA A 1 288 ? 0.792 -21.906 -21.719 1 97.62 288 ALA A O 1
ATOM 2216 N N . CYS A 1 289 ? -1.411 -21.547 -22 1 97.5 289 CYS A N 1
ATOM 2217 C CA . CYS A 1 289 ? -1.746 -22.969 -21.859 1 97.5 289 CYS A CA 1
ATOM 2218 C C . CYS A 1 289 ? -1.135 -23.781 -22.984 1 97.5 289 CYS A C 1
ATOM 2220 O O . CYS A 1 289 ? -0.619 -24.875 -22.75 1 97.5 289 CYS A O 1
ATOM 2222 N N . ARG A 1 290 ? -1.251 -23.266 -24.203 1 97.5 290 ARG A N 1
ATOM 2223 C CA . ARG A 1 290 ? -0.643 -23.953 -25.328 1 97.5 290 ARG A CA 1
ATOM 2224 C C . ARG A 1 290 ? 0.87 -24.047 -25.172 1 97.5 290 ARG A C 1
ATOM 2226 O O . ARG A 1 290 ? 1.464 -25.094 -25.453 1 97.5 290 ARG A O 1
ATOM 2233 N N . ALA A 1 291 ? 1.453 -22.938 -24.734 1 97.88 291 ALA A N 1
ATOM 2234 C CA . ALA A 1 291 ? 2.895 -22.969 -24.5 1 97.88 291 ALA A CA 1
ATOM 2235 C C . ALA A 1 291 ? 3.266 -24.031 -23.453 1 97.88 291 ALA A C 1
ATOM 2237 O O . ALA A 1 291 ? 4.25 -24.75 -23.625 1 97.88 291 ALA A O 1
ATOM 2238 N N . ASP A 1 292 ? 2.498 -24.094 -22.422 1 96.88 292 ASP A N 1
ATOM 2239 C CA . ASP A 1 292 ? 2.723 -25.109 -21.391 1 96.88 292 ASP A CA 1
ATOM 2240 C C . ASP A 1 292 ? 2.605 -26.516 -21.984 1 96.88 292 ASP A C 1
ATOM 2242 O O . ASP A 1 292 ? 3.375 -27.406 -21.641 1 96.88 292 ASP A O 1
ATOM 2246 N N . TRP A 1 293 ? 1.58 -26.656 -22.828 1 95.75 293 TRP A N 1
ATOM 2247 C CA . TRP A 1 293 ? 1.364 -27.938 -23.484 1 95.75 293 TRP A CA 1
ATOM 2248 C C . TRP A 1 293 ? 2.547 -28.297 -24.391 1 95.75 293 TRP A C 1
ATOM 2250 O O . TRP A 1 293 ? 3.037 -29.438 -24.359 1 95.75 293 TRP A O 1
ATOM 2260 N N . LEU A 1 294 ? 3.004 -27.328 -25.172 1 94.62 294 LEU A N 1
ATOM 2261 C CA . LEU A 1 294 ? 4.164 -27.547 -26.031 1 94.62 294 LEU A CA 1
ATOM 2262 C C . LEU A 1 294 ? 5.395 -27.906 -25.203 1 94.62 294 LEU A C 1
ATOM 2264 O O . LEU A 1 294 ? 6.148 -28.812 -25.562 1 94.62 294 LEU A O 1
ATOM 2268 N N . PHE A 1 295 ? 5.566 -27.188 -24.125 1 94.12 295 PHE A N 1
ATOM 2269 C CA . PHE A 1 295 ? 6.68 -27.484 -23.219 1 94.12 295 PHE A CA 1
ATOM 2270 C C . PHE A 1 295 ? 6.582 -28.922 -22.703 1 94.12 295 PHE A C 1
ATOM 2272 O O . PHE A 1 295 ? 7.578 -29.641 -22.656 1 94.12 295 PHE A O 1
ATOM 2279 N N . HIS A 1 296 ? 5.363 -29.281 -22.312 1 92.25 296 HIS A N 1
ATOM 2280 C CA . HIS A 1 296 ? 5.105 -30.625 -21.797 1 92.25 296 HIS A CA 1
ATOM 2281 C C . HIS A 1 296 ? 5.434 -31.688 -22.844 1 92.25 296 HIS A C 1
ATOM 2283 O O . HIS A 1 296 ? 5.934 -32.75 -22.5 1 92.25 296 HIS A O 1
ATOM 2289 N N . LEU A 1 297 ? 5.238 -31.406 -24.125 1 89.88 297 LEU A N 1
ATOM 2290 C CA . LEU A 1 297 ? 5.496 -32.312 -25.234 1 89.88 297 LEU A CA 1
ATOM 2291 C C . LEU A 1 297 ? 6.984 -32.375 -25.562 1 89.88 297 LEU A C 1
ATOM 2293 O O . LEU A 1 297 ? 7.414 -33.156 -26.406 1 89.88 297 LEU A O 1
ATOM 2297 N N . GLY A 1 298 ? 7.727 -31.484 -25.031 1 88.06 298 GLY A N 1
ATOM 2298 C CA . GLY A 1 298 ? 9.148 -31.406 -25.328 1 88.06 298 GLY A CA 1
ATOM 2299 C C . GLY A 1 298 ? 9.477 -30.5 -26.5 1 88.06 298 GLY A C 1
ATOM 2300 O O . GLY A 1 298 ? 10.625 -30.438 -26.938 1 88.06 298 GLY A O 1
ATOM 2301 N N . ARG A 1 299 ? 8.477 -29.891 -27 1 91.81 299 ARG A N 1
ATOM 2302 C CA . ARG A 1 299 ? 8.688 -28.906 -28.078 1 91.81 299 ARG A CA 1
ATOM 2303 C C . ARG A 1 299 ? 9.086 -27.547 -27.5 1 91.81 299 ARG A C 1
ATOM 2305 O O . ARG A 1 299 ? 8.352 -26.578 -27.625 1 91.81 299 ARG A O 1
ATOM 2312 N N . TYR A 1 300 ? 10.227 -27.453 -26.984 1 93.5 300 TYR A N 1
ATOM 2313 C CA . TYR A 1 300 ? 10.703 -26.328 -26.203 1 93.5 300 TYR A CA 1
ATOM 2314 C C . TYR A 1 300 ? 10.867 -25.094 -27.094 1 93.5 300 TYR A C 1
ATOM 2316 O O . TYR A 1 300 ? 10.586 -23.969 -26.656 1 93.5 300 TYR A O 1
ATOM 2324 N N . GLU A 1 301 ? 11.352 -25.328 -28.328 1 95.75 301 GLU A N 1
ATOM 2325 C CA . GLU A 1 301 ? 11.539 -24.188 -29.219 1 95.75 301 GLU A CA 1
ATOM 2326 C C . GLU A 1 301 ? 10.211 -23.516 -29.547 1 95.75 301 GLU A C 1
ATOM 2328 O O . GLU A 1 301 ? 10.109 -22.281 -29.516 1 95.75 301 GLU A O 1
ATOM 2333 N N . ASP A 1 302 ? 9.242 -24.359 -29.844 1 96.44 302 ASP A N 1
ATOM 2334 C CA . ASP A 1 302 ? 7.918 -23.828 -30.125 1 96.44 302 ASP A CA 1
ATOM 2335 C C . ASP A 1 302 ? 7.352 -23.094 -28.906 1 96.44 302 ASP A C 1
ATOM 2337 O O . ASP A 1 302 ? 6.742 -22.031 -29.047 1 96.44 302 ASP A O 1
ATOM 2341 N N . ALA A 1 303 ? 7.496 -23.672 -27.75 1 97.06 303 ALA A N 1
ATOM 2342 C CA . ALA A 1 303 ? 7.035 -23.047 -26.5 1 97.06 303 ALA A CA 1
ATOM 2343 C C . ALA A 1 303 ? 7.73 -21.703 -26.266 1 97.06 303 ALA A C 1
ATOM 2345 O O . ALA A 1 303 ? 7.086 -20.719 -25.906 1 97.06 303 ALA A O 1
ATOM 2346 N N . TYR A 1 304 ? 9.086 -21.672 -26.484 1 97.5 304 TYR A N 1
ATOM 2347 C CA . TYR A 1 304 ? 9.875 -20.469 -26.312 1 97.5 304 TYR A CA 1
ATOM 2348 C C . TYR A 1 304 ? 9.398 -19.375 -27.266 1 97.5 304 TYR A C 1
ATOM 2350 O O . TYR A 1 304 ? 9.234 -18.219 -26.859 1 97.5 304 TYR A O 1
ATOM 2358 N N . GLN A 1 305 ? 9.234 -19.781 -28.516 1 97.81 305 GLN A N 1
ATOM 2359 C CA . GLN A 1 305 ? 8.805 -18.797 -29.516 1 97.81 305 GLN A CA 1
ATOM 2360 C C . GLN A 1 305 ? 7.426 -18.25 -29.172 1 97.81 305 GLN A C 1
ATOM 2362 O O . GLN A 1 305 ? 7.191 -17.047 -29.281 1 97.81 305 GLN A O 1
ATOM 2367 N N . LEU A 1 306 ? 6.586 -19.141 -28.797 1 97.81 306 LEU A N 1
ATOM 2368 C CA . LEU A 1 306 ? 5.227 -18.719 -28.469 1 97.81 306 LEU A CA 1
ATOM 2369 C C . LEU A 1 306 ? 5.219 -17.797 -27.266 1 97.81 306 LEU A C 1
ATOM 2371 O O . LEU A 1 306 ? 4.578 -16.75 -27.281 1 97.81 306 LEU A O 1
ATOM 2375 N N . THR A 1 307 ? 5.891 -18.141 -26.172 1 97.62 307 THR A N 1
ATOM 2376 C CA . THR A 1 307 ? 5.949 -17.312 -24.969 1 97.62 307 THR A CA 1
ATOM 2377 C C . THR A 1 307 ? 6.668 -16 -25.25 1 97.62 307 THR A C 1
ATOM 2379 O O . THR A 1 307 ? 6.32 -14.961 -24.688 1 97.62 307 THR A O 1
ATOM 2382 N N . SER A 1 308 ? 7.766 -16.031 -26.109 1 96.69 308 SER A N 1
ATOM 2383 C CA . SER A 1 308 ? 8.43 -14.805 -26.516 1 96.69 308 SER A CA 1
ATOM 2384 C C . SER A 1 308 ? 7.453 -13.844 -27.188 1 96.69 308 SER A C 1
ATOM 2386 O O . SER A 1 308 ? 7.496 -12.641 -26.938 1 96.69 308 SER A O 1
ATOM 2388 N N . SER A 1 309 ? 6.68 -14.484 -27.969 1 96.44 309 SER A N 1
ATOM 2389 C CA . SER A 1 309 ? 5.684 -13.664 -28.656 1 96.44 309 SER A CA 1
ATOM 2390 C C . SER A 1 309 ? 4.699 -13.055 -27.656 1 96.44 309 SER A C 1
ATOM 2392 O O . SER A 1 309 ? 4.359 -11.875 -27.766 1 96.44 309 SER A O 1
ATOM 2394 N N . ILE A 1 310 ? 4.25 -13.781 -26.656 1 96.25 310 ILE A N 1
ATOM 2395 C CA . ILE A 1 310 ? 3.328 -13.305 -25.625 1 96.25 310 ILE A CA 1
ATOM 2396 C C . ILE A 1 310 ? 3.967 -12.148 -24.859 1 96.25 310 ILE A C 1
ATOM 2398 O O . ILE A 1 310 ? 3.357 -11.094 -24.688 1 96.25 310 ILE A O 1
ATOM 2402 N N . LEU A 1 311 ? 5.207 -12.344 -24.453 1 94.06 311 LEU A N 1
ATOM 2403 C CA . LEU A 1 311 ? 5.895 -11.406 -23.562 1 94.06 311 LEU A CA 1
ATOM 2404 C C . LEU A 1 311 ? 6.328 -10.156 -24.328 1 94.06 311 LEU A C 1
ATOM 2406 O O . LEU A 1 311 ? 6.531 -9.094 -23.734 1 94.06 311 LEU A O 1
ATOM 2410 N N . SER A 1 312 ? 6.641 -10.258 -25.578 1 92.94 312 SER A N 1
ATOM 2411 C CA . SER A 1 312 ? 6.938 -9.094 -26.406 1 92.94 312 SER A CA 1
ATOM 2412 C C . SER A 1 312 ? 5.734 -8.156 -26.484 1 92.94 312 SER A C 1
ATOM 2414 O O . SER A 1 312 ? 5.891 -6.938 -26.547 1 92.94 312 SER A O 1
ATOM 2416 N N . GLN A 1 313 ? 4.551 -8.859 -26.484 1 91.31 313 GLN A N 1
ATOM 2417 C CA . GLN A 1 313 ? 3.322 -8.078 -26.547 1 91.31 313 GLN A CA 1
ATOM 2418 C C . GLN A 1 313 ? 2.938 -7.543 -25.172 1 91.31 313 GLN A C 1
ATOM 2420 O O . GLN A 1 313 ? 2.477 -6.406 -25.047 1 91.31 313 GLN A O 1
ATOM 2425 N N . ASP A 1 314 ? 3.162 -8.312 -24.156 1 92 314 ASP A N 1
ATOM 2426 C CA . ASP A 1 314 ? 2.883 -7.957 -22.766 1 92 314 ASP A CA 1
ATOM 2427 C C . ASP A 1 314 ? 3.984 -8.461 -21.844 1 92 314 ASP A C 1
ATOM 2429 O O . ASP A 1 314 ? 3.906 -9.578 -21.328 1 92 314 ASP A O 1
ATOM 2433 N N . PRO A 1 315 ? 4.918 -7.598 -21.531 1 88.12 315 PRO A N 1
ATOM 2434 C CA . PRO A 1 315 ? 6.027 -8.008 -20.672 1 88.12 315 PRO A CA 1
ATOM 2435 C C . PRO A 1 315 ? 5.574 -8.359 -19.25 1 88.12 315 PRO A C 1
ATOM 2437 O O . PRO A 1 315 ? 6.328 -8.969 -18.484 1 88.12 315 PRO A O 1
ATOM 2440 N N . TYR A 1 316 ? 4.352 -8.031 -18.938 1 88.12 316 TYR A N 1
ATOM 2441 C CA . TYR A 1 316 ? 3.869 -8.242 -17.578 1 88.12 316 TYR A CA 1
ATOM 2442 C C . TYR A 1 316 ? 3.004 -9.492 -17.484 1 88.12 316 TYR A C 1
ATOM 2444 O O . TYR A 1 316 ? 2.381 -9.758 -16.453 1 88.12 316 TYR A O 1
ATOM 2452 N N . ALA A 1 317 ? 2.906 -10.234 -18.594 1 91.69 317 ALA A N 1
ATOM 2453 C CA . ALA A 1 317 ? 2.158 -11.492 -18.594 1 91.69 317 ALA A CA 1
ATOM 2454 C C . ALA A 1 317 ? 2.885 -12.57 -17.797 1 91.69 317 ALA A C 1
ATOM 2456 O O . ALA A 1 317 ? 3.518 -13.461 -18.375 1 91.69 317 ALA A O 1
ATOM 2457 N N . THR A 1 318 ? 2.678 -12.57 -16.531 1 89.19 318 THR A N 1
ATOM 2458 C CA . THR A 1 318 ? 3.426 -13.43 -15.625 1 89.19 318 THR A CA 1
ATOM 2459 C C . THR A 1 318 ? 3.066 -14.898 -15.852 1 89.19 318 THR A C 1
ATOM 2461 O O . THR A 1 318 ? 3.848 -15.789 -15.523 1 89.19 318 THR A O 1
ATOM 2464 N N . GLN A 1 319 ? 1.898 -15.188 -16.469 1 92.5 319 GLN A N 1
ATOM 2465 C CA . GLN A 1 319 ? 1.465 -16.562 -16.688 1 92.5 319 GLN A CA 1
ATOM 2466 C C . GLN A 1 319 ? 2.361 -17.266 -17.703 1 92.5 319 GLN A C 1
ATOM 2468 O O . GLN A 1 319 ? 2.412 -18.5 -17.734 1 92.5 319 GLN A O 1
ATOM 2473 N N . ALA A 1 320 ? 3.037 -16.516 -18.562 1 95.12 320 ALA A N 1
ATOM 2474 C CA . ALA A 1 320 ? 3.896 -17.094 -19.594 1 95.12 320 ALA A CA 1
ATOM 2475 C C . ALA A 1 320 ? 5.363 -17.062 -19.172 1 95.12 320 ALA A C 1
ATOM 2477 O O . ALA A 1 320 ? 6.207 -17.719 -19.766 1 95.12 320 ALA A O 1
ATOM 2478 N N . LEU A 1 321 ? 5.664 -16.312 -18.156 1 93.94 321 LEU A N 1
ATOM 2479 C CA . LEU A 1 321 ? 7.047 -16 -17.812 1 93.94 321 LEU A CA 1
ATOM 2480 C C . LEU A 1 321 ? 7.773 -17.25 -17.328 1 93.94 321 LEU A C 1
ATOM 2482 O O . LEU A 1 321 ? 8.914 -17.5 -17.719 1 93.94 321 LEU A O 1
ATOM 2486 N N . SER A 1 322 ? 7.102 -17.969 -16.484 1 92.38 322 SER A N 1
ATOM 2487 C CA . SER A 1 322 ? 7.742 -19.172 -15.953 1 92.38 322 SER A CA 1
ATOM 2488 C C . SER A 1 322 ? 8.086 -20.156 -17.062 1 92.38 322 SER A C 1
ATOM 2490 O O . SER A 1 322 ? 9.195 -20.688 -17.109 1 92.38 322 SER A O 1
ATOM 2492 N N . THR A 1 323 ? 7.125 -20.406 -17.969 1 95.75 323 THR A N 1
ATOM 2493 C CA . THR A 1 323 ? 7.348 -21.312 -19.094 1 95.75 323 THR A CA 1
ATOM 2494 C C . THR A 1 323 ? 8.422 -20.766 -20.031 1 95.75 323 THR A C 1
ATOM 2496 O O . THR A 1 323 ? 9.234 -21.516 -20.562 1 95.75 323 THR A O 1
ATOM 2499 N N . HIS A 1 324 ? 8.445 -19.469 -20.219 1 96.88 324 HIS A N 1
ATOM 2500 C CA . HIS A 1 324 ? 9.445 -18.828 -21.078 1 96.88 324 HIS A CA 1
ATOM 2501 C C . HIS A 1 324 ? 10.852 -19.047 -20.531 1 96.88 324 HIS A C 1
ATOM 2503 O O . HIS A 1 324 ? 11.75 -19.453 -21.281 1 96.88 324 HIS A O 1
ATOM 2509 N N . LEU A 1 325 ? 10.977 -18.797 -19.281 1 95.44 325 LEU A N 1
ATOM 2510 C CA . LEU A 1 325 ? 12.281 -18.938 -18.641 1 95.44 325 LEU A CA 1
ATOM 2511 C C . LEU A 1 325 ? 12.719 -20.406 -18.641 1 95.44 325 LEU A C 1
ATOM 2513 O O . LEU A 1 325 ? 13.883 -20.703 -18.922 1 95.44 325 LEU A O 1
ATOM 2517 N N . ALA A 1 326 ? 11.789 -21.297 -18.406 1 94.5 326 ALA A N 1
ATOM 2518 C CA . ALA A 1 326 ? 12.094 -22.719 -18.406 1 94.5 326 ALA A CA 1
ATOM 2519 C C . ALA A 1 326 ? 12.5 -23.203 -19.797 1 94.5 326 ALA A C 1
ATOM 2521 O O . ALA A 1 326 ? 13.453 -23.969 -19.953 1 94.5 326 ALA A O 1
ATOM 2522 N N . ALA A 1 327 ? 11.742 -22.781 -20.812 1 96.12 327 ALA A N 1
ATOM 2523 C CA . ALA A 1 327 ? 12.062 -23.156 -22.203 1 96.12 327 ALA A CA 1
ATOM 2524 C C . ALA A 1 327 ? 13.422 -22.609 -22.609 1 96.12 327 ALA A C 1
ATOM 2526 O O . ALA A 1 327 ? 14.219 -23.328 -23.234 1 96.12 327 ALA A O 1
ATOM 2527 N N . ALA A 1 328 ? 13.719 -21.359 -22.266 1 96.25 328 ALA A N 1
ATOM 2528 C CA . ALA A 1 328 ? 15.008 -20.766 -22.562 1 96.25 328 ALA A CA 1
ATOM 2529 C C . ALA A 1 328 ? 16.141 -21.516 -21.891 1 96.25 328 ALA A C 1
ATOM 2531 O O . ALA A 1 328 ? 17.219 -21.703 -22.484 1 96.25 328 ALA A O 1
ATOM 2532 N N . LEU A 1 329 ? 15.867 -21.875 -20.734 1 94.75 329 LEU A N 1
ATOM 2533 C CA . LEU A 1 329 ? 16.859 -22.656 -20.016 1 94.75 329 LEU A CA 1
ATOM 2534 C C . LEU A 1 329 ? 17.125 -23.984 -20.703 1 94.75 329 LEU A C 1
ATOM 2536 O O . LEU A 1 329 ? 18.281 -24.375 -20.906 1 94.75 329 LEU A O 1
ATOM 2540 N N . GLN A 1 330 ? 16.047 -24.719 -21.141 1 91.44 330 GLN A N 1
ATOM 2541 C CA . GLN A 1 330 ? 16.172 -26.016 -21.797 1 91.44 330 GLN A CA 1
ATOM 2542 C C . GLN A 1 330 ? 16.891 -25.875 -23.141 1 91.44 330 GLN A C 1
ATOM 2544 O O . GLN A 1 330 ? 17.594 -26.797 -23.562 1 91.44 330 GLN A O 1
ATOM 2549 N N . LEU A 1 331 ? 16.703 -24.781 -23.781 1 93.25 331 LEU A N 1
ATOM 2550 C CA . LEU A 1 331 ? 17.297 -24.531 -25.094 1 93.25 331 LEU A CA 1
ATOM 2551 C C . LEU A 1 331 ? 18.703 -23.969 -24.969 1 93.25 331 LEU A C 1
ATOM 2553 O O . LEU A 1 331 ? 19.422 -23.812 -25.953 1 93.25 331 LEU A O 1
ATOM 2557 N N . GLY A 1 332 ? 19.078 -23.578 -23.766 1 92.88 332 GLY A N 1
ATOM 2558 C CA . GLY A 1 332 ? 20.406 -23.031 -23.516 1 92.88 332 GLY A CA 1
ATOM 2559 C C . GLY A 1 332 ? 20.578 -21.625 -24.031 1 92.88 332 GLY A C 1
ATOM 2560 O O . GLY A 1 332 ? 21.688 -21.234 -24.438 1 92.88 332 GLY A O 1
ATOM 2561 N N . LYS A 1 333 ? 19.578 -20.859 -24.031 1 95.19 333 LYS A N 1
ATOM 2562 C CA . LYS A 1 333 ? 19.641 -19.484 -24.516 1 95.19 333 LYS A CA 1
ATOM 2563 C C . LYS A 1 333 ? 20.141 -18.531 -23.422 1 95.19 333 LYS A C 1
ATOM 2565 O O . LYS A 1 333 ? 19.375 -17.703 -22.938 1 95.19 333 LYS A O 1
ATOM 2570 N N . LYS A 1 334 ? 21.391 -18.516 -23.125 1 94.69 334 LYS A N 1
ATOM 2571 C CA . LYS A 1 334 ? 22 -17.781 -22.016 1 94.69 334 LYS A CA 1
ATOM 2572 C C . LYS A 1 334 ? 21.844 -16.281 -22.188 1 94.69 334 LYS A C 1
ATOM 2574 O O . LYS A 1 334 ? 21.5 -15.57 -21.234 1 94.69 334 LYS A O 1
ATOM 2579 N N . ASN A 1 335 ? 22.062 -15.828 -23.391 1 94.69 335 ASN A N 1
ATOM 2580 C CA . ASN A 1 335 ? 22.016 -14.391 -23.641 1 94.69 335 ASN A CA 1
ATOM 2581 C C . ASN A 1 335 ? 20.594 -13.852 -23.453 1 94.69 335 ASN A C 1
ATOM 2583 O O . ASN A 1 335 ? 20.406 -12.781 -22.875 1 94.69 335 ASN A O 1
ATOM 2587 N N . GLU A 1 336 ? 19.719 -14.594 -23.906 1 94.44 336 GLU A N 1
ATOM 2588 C CA . GLU A 1 336 ? 18.328 -14.18 -23.766 1 94.44 336 GLU A CA 1
ATOM 2589 C C . GLU A 1 336 ? 17.891 -14.188 -22.312 1 94.44 336 GLU A C 1
ATOM 2591 O O . GLU A 1 336 ? 17.141 -13.305 -21.875 1 94.44 336 GLU A O 1
ATOM 2596 N N . LEU A 1 337 ? 18.281 -15.148 -21.578 1 95.81 337 LEU A N 1
ATOM 2597 C CA . LEU A 1 337 ? 17.984 -15.234 -20.156 1 95.81 337 LEU A CA 1
ATOM 2598 C C . LEU A 1 337 ? 18.578 -14.055 -19.391 1 95.81 337 LEU A C 1
ATOM 2600 O O . LEU A 1 337 ? 17.922 -13.477 -18.516 1 95.81 337 LEU A O 1
ATOM 2604 N N . PHE A 1 338 ? 19.844 -13.742 -19.719 1 94.31 338 PHE A N 1
ATOM 2605 C CA . PHE A 1 338 ? 20.516 -12.625 -19.062 1 94.31 338 PHE A CA 1
ATOM 2606 C C . PHE A 1 338 ? 19.75 -11.32 -19.297 1 94.31 338 PHE A C 1
ATOM 2608 O O . PHE A 1 338 ? 19.453 -10.594 -18.344 1 94.31 338 PHE A O 1
ATOM 2615 N N . LEU A 1 339 ? 19.453 -11.117 -20.547 1 94.19 339 LEU A N 1
ATOM 2616 C CA . LEU A 1 339 ? 18.781 -9.867 -20.906 1 94.19 339 LEU A CA 1
ATOM 2617 C C . LEU A 1 339 ? 17.422 -9.766 -20.25 1 94.19 339 LEU A C 1
ATOM 2619 O O . LEU A 1 339 ? 17.062 -8.727 -19.688 1 94.19 339 LEU A O 1
ATOM 2623 N N . ARG A 1 340 ? 16.672 -10.805 -20.188 1 93.06 340 ARG A N 1
ATOM 2624 C CA . ARG A 1 340 ? 15.32 -10.82 -19.641 1 93.06 340 ARG A CA 1
ATOM 2625 C C . ARG A 1 340 ? 15.359 -10.695 -18.109 1 93.06 340 ARG A C 1
ATOM 2627 O O . ARG A 1 340 ? 14.586 -9.93 -17.531 1 93.06 340 ARG A O 1
ATOM 2634 N N . ALA A 1 341 ? 16.156 -11.406 -17.484 1 93.62 341 ALA A N 1
ATOM 2635 C CA . ALA A 1 341 ? 16.25 -11.367 -16.031 1 93.62 341 ALA A CA 1
ATOM 2636 C C . ALA A 1 341 ? 16.688 -9.984 -15.547 1 93.62 341 ALA A C 1
ATOM 2638 O O . ALA A 1 341 ? 16.156 -9.469 -14.562 1 93.62 341 ALA A O 1
ATOM 2639 N N . HIS A 1 342 ? 17.672 -9.469 -16.156 1 92.31 342 HIS A N 1
ATOM 2640 C CA . HIS A 1 342 ? 18.172 -8.148 -15.789 1 92.31 342 HIS A CA 1
ATOM 2641 C C . HIS A 1 342 ? 17.078 -7.09 -15.906 1 92.31 342 HIS A C 1
ATOM 2643 O O . HIS A 1 342 ? 16.938 -6.234 -15.031 1 92.31 342 HIS A O 1
ATOM 2649 N N . LYS A 1 343 ? 16.359 -7.164 -16.922 1 90.88 343 LYS A N 1
ATOM 2650 C CA . LYS A 1 343 ? 15.266 -6.223 -17.125 1 90.88 343 LYS A CA 1
ATOM 2651 C C . LYS A 1 343 ? 14.188 -6.395 -16.062 1 90.88 343 LYS A C 1
ATOM 2653 O O . LYS A 1 343 ? 13.656 -5.41 -15.547 1 90.88 343 LYS A O 1
ATOM 2658 N N . LEU A 1 344 ? 13.883 -7.562 -15.648 1 90.31 344 LEU A N 1
ATOM 2659 C CA . LEU A 1 344 ? 12.867 -7.863 -14.641 1 90.31 344 LEU A CA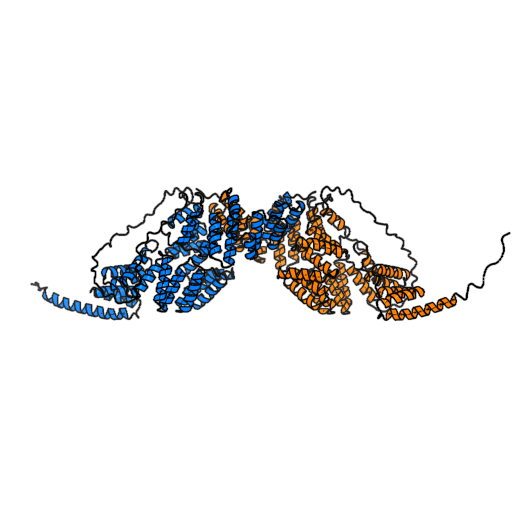 1
ATOM 2660 C C . LEU A 1 344 ? 13.289 -7.328 -13.273 1 90.31 344 LEU A C 1
ATOM 2662 O O . LEU A 1 344 ? 12.469 -6.75 -12.555 1 90.31 344 LEU A O 1
ATOM 2666 N N . VAL A 1 345 ? 14.539 -7.445 -12.922 1 91.5 345 VAL A N 1
ATOM 2667 C CA . VAL A 1 345 ? 15.039 -7.012 -11.625 1 91.5 345 VAL A CA 1
ATOM 2668 C C . VAL A 1 345 ? 15.039 -5.484 -11.555 1 91.5 345 VAL A C 1
ATOM 2670 O O . VAL A 1 345 ? 14.734 -4.906 -10.508 1 91.5 345 VAL A O 1
ATOM 2673 N N . GLU A 1 346 ? 15.383 -4.879 -12.562 1 89 346 GLU A N 1
ATOM 2674 C CA . GLU A 1 346 ? 15.398 -3.422 -12.633 1 89 346 GLU A CA 1
ATOM 2675 C C . GLU A 1 346 ? 13.992 -2.854 -12.461 1 89 346 GLU A C 1
ATOM 2677 O O . GLU A 1 346 ? 13.797 -1.87 -11.742 1 89 346 GLU A O 1
ATOM 2682 N N . GLU A 1 347 ? 13.047 -3.469 -13.016 1 82.5 347 GLU A N 1
ATOM 2683 C CA . GLU A 1 347 ? 11.68 -2.955 -13.023 1 82.5 347 GLU A CA 1
ATOM 2684 C C . GLU A 1 347 ? 10.914 -3.414 -11.781 1 82.5 347 GLU A C 1
ATOM 2686 O O . GLU A 1 347 ? 10.078 -2.676 -11.258 1 82.5 347 GLU A O 1
ATOM 2691 N N . TYR A 1 348 ? 11.227 -4.633 -11.391 1 86.88 348 TYR A N 1
ATOM 2692 C CA . TYR A 1 348 ? 10.492 -5.199 -10.266 1 86.88 348 TYR A CA 1
ATOM 2693 C C . TYR A 1 348 ? 11.445 -5.867 -9.273 1 86.88 348 TYR A C 1
ATOM 2695 O O . TYR A 1 348 ? 11.453 -7.094 -9.148 1 86.88 348 TYR A O 1
ATOM 2703 N N . PRO A 1 349 ? 12.055 -5.156 -8.453 1 89.19 349 PRO A N 1
ATOM 2704 C CA . PRO A 1 349 ? 13.07 -5.707 -7.547 1 89.19 349 PRO A CA 1
ATOM 2705 C C . PRO A 1 349 ? 12.469 -6.562 -6.434 1 89.19 349 PRO A C 1
ATOM 2707 O O . PRO A 1 349 ? 13.156 -7.398 -5.848 1 89.19 349 PRO A O 1
ATOM 2710 N N . SER A 1 350 ? 11.203 -6.426 -6.215 1 90.62 350 SER A N 1
ATOM 2711 C CA . SER A 1 350 ? 10.594 -7.188 -5.129 1 90.62 350 SER A CA 1
ATOM 2712 C C . SER A 1 350 ? 9.812 -8.383 -5.664 1 90.62 350 SER A C 1
ATOM 2714 O O . SER A 1 350 ? 9.086 -9.039 -4.914 1 90.62 350 SER A O 1
ATOM 2716 N N . SER A 1 351 ? 10.023 -8.703 -6.914 1 90.94 351 SER A N 1
ATOM 2717 C CA . SER A 1 351 ? 9.32 -9.828 -7.523 1 90.94 351 SER A CA 1
ATOM 2718 C C . SER A 1 351 ? 10.133 -11.109 -7.426 1 90.94 351 SER A C 1
ATOM 2720 O O . SER A 1 351 ? 11.305 -11.141 -7.809 1 90.94 351 SER A O 1
ATOM 2722 N N . ALA A 1 352 ? 9.562 -12.141 -7.016 1 94.25 352 ALA A N 1
ATOM 2723 C CA . ALA A 1 352 ? 10.211 -13.445 -6.945 1 94.25 352 ALA A CA 1
ATOM 2724 C C . ALA A 1 352 ? 10.555 -13.961 -8.344 1 94.25 352 ALA A C 1
ATOM 2726 O O . ALA A 1 352 ? 11.594 -14.602 -8.531 1 94.25 352 ALA A O 1
ATOM 2727 N N . GLN A 1 353 ? 9.766 -13.703 -9.352 1 92.69 353 GLN A N 1
ATOM 2728 C CA . GLN A 1 353 ? 9.977 -14.172 -10.719 1 92.69 353 GLN A CA 1
ATOM 2729 C C . GLN A 1 353 ? 11.227 -13.547 -11.328 1 92.69 353 GLN A C 1
ATOM 2731 O O . GLN A 1 353 ? 11.914 -14.18 -12.125 1 92.69 353 GLN A O 1
ATOM 2736 N N . ALA A 1 354 ? 11.5 -12.297 -10.953 1 93.25 354 ALA A N 1
ATOM 2737 C CA . ALA A 1 354 ? 12.703 -11.633 -11.445 1 93.25 354 ALA A CA 1
ATOM 2738 C C . ALA A 1 354 ? 13.961 -12.352 -10.977 1 93.25 354 ALA A C 1
ATOM 2740 O O . ALA A 1 354 ? 14.844 -12.672 -11.773 1 93.25 354 ALA A O 1
ATOM 2741 N N . TRP A 1 355 ? 13.93 -12.688 -9.789 1 95.75 355 TRP A N 1
ATOM 2742 C CA . TRP A 1 355 ? 15.102 -13.336 -9.211 1 95.75 355 TRP A CA 1
ATOM 2743 C C . TRP A 1 355 ? 15.172 -14.797 -9.633 1 95.75 355 TRP A C 1
ATOM 2745 O O . TRP A 1 355 ? 16.266 -15.367 -9.758 1 95.75 355 TRP A O 1
ATOM 2755 N N . PHE A 1 356 ? 14.117 -15.422 -9.922 1 96.56 356 PHE A N 1
ATOM 2756 C CA . PHE A 1 356 ? 14.094 -16.734 -10.547 1 96.56 356 PHE A CA 1
ATOM 2757 C C . PHE A 1 356 ? 14.766 -16.688 -11.914 1 96.56 356 PHE A C 1
ATOM 2759 O O . PHE A 1 356 ? 15.547 -17.578 -12.258 1 96.56 356 PHE A O 1
ATOM 2766 N N . GLY A 1 357 ? 14.469 -15.672 -12.711 1 96.81 357 GLY A N 1
ATOM 2767 C CA . GLY A 1 357 ? 15.109 -15.492 -14.008 1 96.81 357 GLY A CA 1
ATOM 2768 C C . GLY A 1 357 ? 16.625 -15.398 -13.914 1 96.81 357 GLY A C 1
ATOM 2769 O O . GLY A 1 357 ? 17.344 -16 -14.719 1 96.81 357 GLY A O 1
ATOM 2770 N N . VAL A 1 358 ? 17.172 -14.727 -12.93 1 96.38 358 VAL A N 1
ATOM 2771 C CA . VAL A 1 358 ? 18.609 -14.609 -12.719 1 96.38 358 VAL A CA 1
ATOM 2772 C C . VAL A 1 358 ? 19.188 -15.984 -12.383 1 96.38 358 VAL A C 1
ATOM 2774 O O . VAL A 1 358 ? 20.25 -16.359 -12.891 1 96.38 358 VAL A O 1
ATOM 2777 N N . GLY A 1 359 ? 18.438 -16.625 -11.562 1 97.69 359 GLY A N 1
ATOM 2778 C CA . GLY A 1 359 ? 18.859 -17.984 -11.266 1 97.69 359 GLY A CA 1
ATOM 2779 C C . GLY A 1 359 ? 18.938 -18.859 -12.5 1 97.69 359 GLY A C 1
ATOM 2780 O O . GLY A 1 359 ? 19.906 -19.625 -12.664 1 97.69 359 GLY A O 1
ATOM 2781 N N . CYS A 1 360 ? 18 -18.828 -13.414 1 96.88 360 CYS A N 1
ATOM 2782 C CA . CYS A 1 360 ? 17.984 -19.594 -14.648 1 96.88 360 CYS A CA 1
ATOM 2783 C C . CYS A 1 360 ? 19.172 -19.25 -15.531 1 96.88 360 CYS A C 1
ATOM 2785 O O . CYS A 1 360 ? 19.766 -20.125 -16.156 1 96.88 360 CYS A O 1
ATOM 2787 N N . TYR A 1 361 ? 19.516 -17.984 -15.602 1 95.12 361 TYR A N 1
ATOM 2788 C CA . TYR A 1 361 ? 20.688 -17.547 -16.359 1 95.12 361 TYR A CA 1
ATOM 2789 C C . TYR A 1 361 ? 21.953 -18.219 -15.859 1 95.12 361 TYR A C 1
ATOM 2791 O O . TYR A 1 361 ? 22.719 -18.781 -16.641 1 95.12 361 TYR A O 1
ATOM 2799 N N . TYR A 1 362 ? 22.172 -18.141 -14.586 1 96.19 362 TYR A N 1
ATOM 2800 C CA . TYR A 1 362 ? 23.391 -18.734 -14.016 1 96.19 362 TYR A CA 1
ATOM 2801 C C . TYR A 1 362 ? 23.375 -20.25 -14.156 1 96.19 362 TYR A C 1
ATOM 2803 O O . TYR A 1 362 ? 24.422 -20.875 -14.336 1 96.19 362 TYR A O 1
ATOM 2811 N N . MET A 1 363 ? 22.188 -20.828 -14.148 1 97 363 MET A N 1
ATOM 2812 C CA . MET A 1 363 ? 22.062 -22.25 -14.398 1 97 363 MET A CA 1
ATOM 2813 C C . MET A 1 363 ? 22.484 -22.594 -15.828 1 97 363 MET A C 1
ATOM 2815 O O . MET A 1 363 ? 23.219 -23.562 -16.047 1 97 363 MET A O 1
ATOM 2819 N N . ALA A 1 364 ? 22.031 -21.875 -16.812 1 95.25 364 ALA A N 1
ATOM 2820 C CA . ALA A 1 364 ? 22.359 -22.078 -18.219 1 95.25 364 ALA A CA 1
ATOM 2821 C C . ALA A 1 364 ? 23.844 -21.844 -18.484 1 95.25 364 ALA A C 1
ATOM 2823 O O . ALA A 1 364 ? 24.422 -22.469 -19.375 1 95.25 364 ALA A O 1
ATOM 2824 N N . SER A 1 365 ? 24.469 -21 -17.672 1 92.75 365 SER A N 1
ATOM 2825 C CA . SER A 1 365 ? 25.875 -20.672 -17.797 1 92.75 365 SER A CA 1
ATOM 2826 C C . SER A 1 365 ? 26.734 -21.656 -17 1 92.75 365 SER A C 1
ATOM 2828 O O . SER A 1 365 ? 27.953 -21.484 -16.906 1 92.75 365 SER A O 1
ATOM 2830 N N . ARG A 1 366 ? 26.172 -22.484 -16.375 1 92.81 366 ARG A N 1
ATOM 2831 C CA . ARG A 1 366 ? 26.828 -23.516 -15.586 1 92.81 366 ARG A CA 1
ATOM 2832 C C . ARG A 1 366 ? 27.594 -22.906 -14.414 1 92.81 366 ARG A C 1
ATOM 2834 O O . ARG A 1 366 ? 28.672 -23.375 -14.055 1 92.81 366 ARG A O 1
ATOM 2841 N N . GLN A 1 367 ? 27.094 -21.781 -14.008 1 94.5 367 GLN A N 1
ATOM 2842 C CA . GLN A 1 367 ? 27.547 -21.172 -12.758 1 94.5 367 GLN A CA 1
ATOM 2843 C C . GLN A 1 367 ? 26.578 -21.484 -11.617 1 94.5 367 GLN A C 1
ATOM 2845 O O . GLN A 1 367 ? 25.781 -20.641 -11.211 1 94.5 367 GLN A O 1
ATOM 2850 N N . PHE A 1 368 ? 26.688 -22.516 -11.047 1 94.81 368 PHE A N 1
ATOM 2851 C CA . PHE A 1 368 ? 25.672 -23.125 -10.188 1 94.81 368 PHE A CA 1
ATOM 2852 C C . PHE A 1 368 ? 25.656 -22.453 -8.812 1 94.81 368 PHE A C 1
ATOM 2854 O O . PHE A 1 368 ? 24.609 -22.359 -8.18 1 94.81 368 PHE A O 1
ATOM 2861 N N . GLU A 1 369 ? 26.75 -21.984 -8.344 1 95.06 369 GLU A N 1
ATOM 2862 C CA . GLU A 1 369 ? 26.797 -21.297 -7.059 1 95.06 369 GLU A CA 1
ATOM 2863 C C . GLU A 1 369 ? 25.969 -20.016 -7.098 1 95.06 369 GLU A C 1
ATOM 2865 O O . GLU A 1 369 ? 25.203 -19.719 -6.176 1 95.06 369 GLU A O 1
ATOM 2870 N N . GLN A 1 370 ? 26.203 -19.328 -8.148 1 95.56 370 GLN A N 1
ATOM 2871 C CA . GLN A 1 370 ? 25.422 -18.109 -8.328 1 95.56 370 GLN A CA 1
ATOM 2872 C C . GLN A 1 370 ? 23.938 -18.422 -8.508 1 95.56 370 GLN A C 1
ATOM 2874 O O . GLN A 1 370 ? 23.078 -17.734 -7.969 1 95.56 370 GLN A O 1
ATOM 2879 N N . ALA A 1 371 ? 23.609 -19.422 -9.211 1 96.94 371 ALA A N 1
ATOM 2880 C CA . ALA A 1 371 ? 22.234 -19.844 -9.414 1 96.94 371 ALA A CA 1
ATOM 2881 C C . ALA A 1 371 ? 21.531 -20.125 -8.086 1 96.94 371 ALA A C 1
ATOM 2883 O O . ALA A 1 371 ? 20.391 -19.719 -7.879 1 96.94 371 ALA A O 1
ATOM 2884 N N . ARG A 1 372 ? 22.219 -20.75 -7.152 1 95.12 372 ARG A N 1
ATOM 2885 C CA . ARG A 1 372 ? 21.672 -21.078 -5.836 1 95.12 372 ARG A CA 1
ATOM 2886 C C . ARG A 1 372 ? 21.297 -19.812 -5.066 1 95.12 372 ARG A C 1
ATOM 2888 O O . ARG A 1 372 ? 20.25 -19.766 -4.422 1 95.12 372 ARG A O 1
ATOM 2895 N N . ARG A 1 373 ? 22.156 -18.938 -5.117 1 95.94 373 ARG A N 1
ATOM 2896 C CA . ARG A 1 373 ? 21.953 -17.688 -4.391 1 95.94 373 ARG A CA 1
ATOM 2897 C C . ARG A 1 373 ? 20.703 -16.969 -4.863 1 95.94 373 ARG A C 1
ATOM 2899 O O . ARG A 1 373 ? 19.906 -16.484 -4.047 1 95.94 373 ARG A O 1
ATOM 2906 N N . PHE A 1 374 ? 20.469 -16.953 -6.035 1 96.81 374 PHE A N 1
ATOM 2907 C CA . PHE A 1 374 ? 19.375 -16.172 -6.578 1 96.81 374 PHE A CA 1
ATOM 2908 C C . PHE A 1 374 ? 18.078 -16.953 -6.539 1 96.81 374 PHE A C 1
ATOM 2910 O O . PHE A 1 374 ? 17 -16.375 -6.395 1 96.81 374 PHE A O 1
ATOM 2917 N N . PHE A 1 375 ? 18.109 -18.297 -6.617 1 97.25 375 PHE A N 1
ATOM 2918 C CA . PHE A 1 375 ? 16.906 -19.094 -6.359 1 97.25 375 PHE A CA 1
ATOM 2919 C C . PHE A 1 375 ? 16.469 -18.953 -4.91 1 97.25 375 PHE A C 1
ATOM 2921 O O . PHE A 1 375 ? 15.273 -18.859 -4.625 1 97.25 375 PHE A O 1
ATOM 2928 N N . ALA A 1 376 ? 17.391 -18.859 -4 1 96.69 376 ALA A N 1
ATOM 2929 C CA . ALA A 1 376 ? 17.078 -18.641 -2.588 1 96.69 376 ALA A CA 1
ATOM 2930 C C . ALA A 1 376 ? 16.391 -17.297 -2.369 1 96.69 376 ALA A C 1
ATOM 2932 O O . ALA A 1 376 ? 15.43 -17.203 -1.611 1 96.69 376 ALA A O 1
ATOM 2933 N N . LYS A 1 377 ? 16.953 -16.359 -2.977 1 96.88 377 LYS A N 1
ATOM 2934 C CA . LYS A 1 377 ? 16.344 -15.023 -2.891 1 96.88 377 LYS A CA 1
ATOM 2935 C C . LYS A 1 377 ? 14.906 -15.039 -3.4 1 96.88 377 LYS A C 1
ATOM 2937 O O . LYS A 1 377 ? 14.023 -14.43 -2.797 1 96.88 377 LYS A O 1
ATOM 2942 N N . ALA A 1 378 ? 14.633 -15.68 -4.457 1 96.62 378 ALA A N 1
ATOM 2943 C CA . ALA A 1 378 ? 13.289 -15.789 -5.02 1 96.62 378 ALA A CA 1
ATOM 2944 C C . ALA A 1 378 ? 12.336 -16.469 -4.039 1 96.62 378 ALA A C 1
ATOM 2946 O O . ALA A 1 378 ? 11.203 -16.016 -3.857 1 96.62 378 ALA A O 1
ATOM 2947 N N . THR A 1 379 ? 12.75 -17.484 -3.285 1 95.94 379 THR A N 1
ATOM 2948 C CA . THR A 1 379 ? 11.898 -18.219 -2.355 1 95.94 379 THR A CA 1
ATOM 2949 C C . THR A 1 379 ? 11.641 -17.406 -1.098 1 95.94 379 THR A C 1
ATOM 2951 O O . THR A 1 379 ? 10.594 -17.547 -0.455 1 95.94 379 THR A O 1
ATOM 2954 N N . GLN A 1 380 ? 12.492 -16.5 -0.712 1 95.62 380 GLN A N 1
ATOM 2955 C CA . GLN A 1 380 ? 12.305 -15.625 0.435 1 95.62 380 GLN A CA 1
ATOM 2956 C C . GLN A 1 380 ? 11.25 -14.555 0.146 1 95.62 380 GLN A C 1
ATOM 2958 O O . GLN A 1 380 ? 10.477 -14.188 1.03 1 95.62 380 GLN A O 1
ATOM 2963 N N . LEU A 1 381 ? 11.227 -14.102 -1.04 1 94.31 381 LEU A N 1
ATOM 2964 C CA . LEU A 1 381 ? 10.258 -13.094 -1.458 1 94.31 381 LEU A CA 1
ATOM 2965 C C . LEU A 1 381 ? 8.867 -13.695 -1.618 1 94.31 381 LEU A C 1
ATOM 2967 O O . LEU A 1 381 ? 7.867 -13.047 -1.309 1 94.31 381 LEU A O 1
ATOM 2971 N N . ASP A 1 382 ? 8.836 -14.945 -2.084 1 93.62 382 ASP A N 1
ATOM 2972 C CA . ASP A 1 382 ? 7.594 -15.688 -2.252 1 93.62 382 ASP A CA 1
ATOM 2973 C C . ASP A 1 382 ? 7.789 -17.172 -1.924 1 93.62 382 ASP A C 1
ATOM 2975 O O . ASP A 1 382 ? 8.273 -17.938 -2.756 1 93.62 382 ASP A O 1
ATOM 2979 N N . LYS A 1 383 ? 7.289 -17.531 -0.85 1 92.38 383 LYS A N 1
ATOM 2980 C CA . LYS A 1 383 ? 7.473 -18.906 -0.386 1 92.38 383 LYS A CA 1
ATOM 2981 C C . LYS A 1 383 ? 6.676 -19.875 -1.242 1 92.38 383 LYS A C 1
ATOM 2983 O O . LYS A 1 383 ? 6.934 -21.094 -1.217 1 92.38 383 LYS A O 1
ATOM 2988 N N . HIS A 1 384 ? 5.848 -19.406 -2.123 1 91.38 384 HIS A N 1
ATOM 2989 C CA . HIS A 1 384 ? 4.992 -20.297 -2.891 1 91.38 384 HIS A CA 1
ATOM 2990 C C . HIS A 1 384 ? 5.43 -20.359 -4.352 1 91.38 384 HIS A C 1
ATOM 2992 O O . HIS A 1 384 ? 4.668 -20.812 -5.211 1 91.38 384 HIS A O 1
ATOM 2998 N N . ASN A 1 385 ? 6.691 -20.016 -4.617 1 93.81 385 ASN A N 1
ATOM 2999 C CA . ASN A 1 385 ? 7.238 -20.172 -5.961 1 93.81 385 ASN A CA 1
ATOM 3000 C C . ASN A 1 385 ? 7.844 -21.547 -6.172 1 93.81 385 ASN A C 1
ATOM 3002 O O . ASN A 1 385 ? 9.016 -21.781 -5.863 1 93.81 385 ASN A O 1
ATOM 3006 N N . ALA A 1 386 ? 7.211 -22.375 -6.816 1 94.94 386 ALA A N 1
ATOM 3007 C CA . ALA A 1 386 ? 7.613 -23.766 -6.98 1 94.94 386 ALA A CA 1
ATOM 3008 C C . ALA A 1 386 ? 8.844 -23.891 -7.875 1 94.94 386 ALA A C 1
ATOM 3010 O O . ALA A 1 386 ? 9.758 -24.656 -7.586 1 94.94 386 ALA A O 1
ATOM 3011 N N . HIS A 1 387 ? 8.875 -23.188 -8.969 1 94.25 387 HIS A N 1
ATOM 3012 C CA . HIS A 1 387 ? 9.992 -23.219 -9.906 1 94.25 387 HIS A CA 1
ATOM 3013 C C . HIS A 1 387 ? 11.305 -22.859 -9.219 1 94.25 387 HIS A C 1
ATOM 3015 O O . HIS A 1 387 ? 12.336 -23.484 -9.484 1 94.25 387 HIS A O 1
ATOM 3021 N N . ALA A 1 388 ? 11.234 -21.891 -8.367 1 95.44 388 ALA A N 1
ATOM 3022 C CA . ALA A 1 388 ? 12.438 -21.453 -7.66 1 95.44 388 ALA A CA 1
ATOM 3023 C C . ALA A 1 388 ? 12.938 -22.531 -6.703 1 95.44 388 ALA A C 1
ATOM 3025 O O . ALA A 1 388 ? 14.148 -22.766 -6.605 1 95.44 388 ALA A O 1
ATOM 3026 N N . TRP A 1 389 ? 12.07 -23.203 -6.07 1 96.5 389 TRP A N 1
ATOM 3027 C CA . TRP A 1 389 ? 12.461 -24.266 -5.156 1 96.5 389 TRP A CA 1
ATOM 3028 C C . TRP A 1 389 ? 13.086 -25.438 -5.914 1 96.5 389 TRP A C 1
ATOM 3030 O O . TRP A 1 389 ? 14.102 -25.984 -5.492 1 96.5 389 TRP A O 1
ATOM 3040 N N . ILE A 1 390 ? 12.555 -25.781 -7.008 1 95.19 390 ILE A N 1
ATOM 3041 C CA . ILE A 1 390 ? 13.062 -26.875 -7.82 1 95.19 390 ILE A CA 1
ATOM 3042 C C . ILE A 1 390 ? 14.422 -26.5 -8.406 1 95.19 390 ILE A C 1
ATOM 3044 O O . ILE A 1 390 ? 15.359 -27.297 -8.375 1 95.19 390 ILE A O 1
ATOM 3048 N N . GLY A 1 391 ? 14.484 -25.297 -8.93 1 95.88 391 GLY A N 1
ATOM 3049 C CA . GLY A 1 391 ? 15.773 -24.812 -9.406 1 95.88 391 GLY A CA 1
ATOM 3050 C C . GLY A 1 391 ? 16.844 -24.797 -8.336 1 95.88 391 GLY A C 1
ATOM 3051 O O . GLY A 1 391 ? 18 -25.141 -8.602 1 95.88 391 GLY A O 1
ATOM 3052 N N . PHE A 1 392 ? 16.453 -24.438 -7.188 1 96.19 392 PHE A N 1
ATOM 3053 C CA . PHE A 1 392 ? 17.359 -24.438 -6.043 1 96.19 392 PHE A CA 1
ATOM 3054 C C . PHE A 1 392 ? 17.922 -25.828 -5.793 1 96.19 392 PHE A C 1
ATOM 3056 O O . PHE A 1 392 ? 19.141 -25.984 -5.645 1 96.19 392 PHE A O 1
ATOM 3063 N N . GLY A 1 393 ? 17.156 -26.797 -5.84 1 97.25 393 GLY A N 1
ATOM 3064 C CA . GLY A 1 393 ? 17.594 -28.188 -5.699 1 97.25 393 GLY A CA 1
ATOM 3065 C C . GLY A 1 393 ? 18.5 -28.641 -6.828 1 97.25 393 GLY A C 1
ATOM 3066 O O . GLY A 1 393 ? 19.547 -29.25 -6.586 1 97.25 393 GLY A O 1
ATOM 3067 N N . HIS A 1 394 ? 18.188 -28.375 -8.07 1 95.31 394 HIS A N 1
ATOM 3068 C CA . HIS A 1 394 ? 18.984 -28.734 -9.234 1 95.31 394 HIS A CA 1
ATOM 3069 C C . HIS A 1 394 ? 20.375 -28.125 -9.172 1 95.31 394 HIS A C 1
ATOM 3071 O O . HIS A 1 394 ? 21.359 -28.766 -9.523 1 95.31 394 HIS A O 1
ATOM 3077 N N . ALA A 1 395 ? 20.391 -26.875 -8.758 1 95.38 395 ALA A N 1
ATOM 3078 C CA . ALA A 1 395 ? 21.688 -26.188 -8.695 1 95.38 395 ALA A CA 1
ATOM 3079 C C . ALA A 1 395 ? 22.625 -26.875 -7.723 1 95.38 395 ALA A C 1
ATOM 3081 O O . ALA A 1 395 ? 23.828 -27.016 -8.008 1 95.38 395 ALA A O 1
ATOM 3082 N N . PHE A 1 396 ? 22.188 -27.344 -6.684 1 95.38 396 PHE A N 1
ATOM 3083 C CA . PHE A 1 396 ? 22.984 -28.109 -5.742 1 95.38 396 PHE A CA 1
ATOM 3084 C C . PHE A 1 396 ? 23.391 -29.453 -6.34 1 95.38 396 PHE A C 1
ATOM 3086 O O . PHE A 1 396 ? 24.531 -29.875 -6.203 1 95.38 396 PHE A O 1
ATOM 3093 N N . ALA A 1 397 ? 22.453 -30.047 -7.004 1 94.62 397 ALA A N 1
ATOM 3094 C CA . ALA A 1 397 ? 22.688 -31.375 -7.582 1 94.62 397 ALA A CA 1
ATOM 3095 C C . ALA A 1 397 ? 23.797 -31.328 -8.633 1 94.62 397 ALA A C 1
ATOM 3097 O O . ALA A 1 397 ? 24.609 -32.25 -8.727 1 94.62 397 ALA A O 1
ATOM 3098 N N . GLU A 1 398 ? 23.859 -30.312 -9.414 1 93.06 398 GLU A N 1
ATOM 3099 C CA . GLU A 1 398 ? 24.859 -30.172 -10.461 1 93.06 398 GLU A CA 1
ATOM 3100 C C . GLU A 1 398 ? 26.266 -30.016 -9.867 1 93.06 398 GLU A C 1
ATOM 3102 O O . GLU A 1 398 ? 27.266 -30.281 -10.539 1 93.06 398 GLU A O 1
ATOM 3107 N N . GLN A 1 399 ? 26.344 -29.625 -8.656 1 89.81 399 GLN A N 1
ATOM 3108 C CA . GLN A 1 399 ? 27.625 -29.484 -7.969 1 89.81 399 GLN A CA 1
ATOM 3109 C C . GLN A 1 399 ? 27.906 -30.672 -7.051 1 89.81 399 GLN A C 1
ATOM 3111 O O . GLN A 1 399 ? 28.797 -30.609 -6.195 1 89.81 399 GLN A O 1
ATOM 3116 N N . ASP A 1 400 ? 27.172 -31.594 -7.121 1 88.38 400 ASP A N 1
ATOM 3117 C CA . ASP A 1 400 ? 27.297 -32.812 -6.352 1 88.38 400 ASP A CA 1
ATOM 3118 C C . ASP A 1 400 ? 27.141 -32.562 -4.855 1 88.38 400 ASP A C 1
ATOM 3120 O O . ASP A 1 400 ? 27.781 -33.188 -4.031 1 88.38 400 ASP A O 1
ATOM 3124 N N . GLU A 1 401 ? 26.359 -31.547 -4.582 1 91.5 401 GLU A N 1
ATOM 3125 C CA . GLU A 1 401 ? 25.984 -31.281 -3.197 1 91.5 401 GLU A CA 1
ATOM 3126 C C . GLU A 1 401 ? 24.641 -31.922 -2.861 1 91.5 401 GLU A C 1
ATOM 3128 O O . GLU A 1 401 ? 23.625 -31.234 -2.713 1 91.5 401 GLU A O 1
ATOM 3133 N N . SER A 1 402 ? 24.547 -33.094 -2.564 1 90.69 402 SER A N 1
ATOM 3134 C CA . SER A 1 402 ? 23.328 -33.906 -2.482 1 90.69 402 SER A CA 1
ATOM 3135 C C . SER A 1 402 ? 22.531 -33.562 -1.224 1 90.69 402 SER A C 1
ATOM 3137 O O . SER A 1 402 ? 21.297 -33.562 -1.245 1 90.69 402 SER A O 1
ATOM 3139 N N . ASP A 1 403 ? 23.188 -33.219 -0.157 1 94.12 403 ASP A N 1
ATOM 3140 C CA . ASP A 1 403 ? 22.484 -32.906 1.086 1 94.12 403 ASP A CA 1
ATOM 3141 C C . ASP A 1 403 ? 21.672 -31.641 0.957 1 94.12 403 ASP A C 1
ATOM 3143 O O . ASP A 1 403 ? 20.516 -31.594 1.381 1 94.12 403 ASP A O 1
ATOM 3147 N N . GLN A 1 404 ? 22.328 -30.672 0.429 1 93.31 404 GLN A N 1
ATOM 3148 C CA . GLN A 1 404 ? 21.656 -29.391 0.255 1 93.31 404 GLN A CA 1
ATOM 3149 C C . GLN A 1 404 ? 20.547 -29.5 -0.787 1 93.31 404 GLN A C 1
ATOM 3151 O O . GLN A 1 404 ? 19.484 -28.906 -0.628 1 93.31 404 GLN A O 1
ATOM 3156 N N . ALA A 1 405 ? 20.75 -30.25 -1.799 1 96 405 ALA A N 1
ATOM 3157 C CA . ALA A 1 405 ? 19.719 -30.5 -2.797 1 96 405 ALA A CA 1
ATOM 3158 C C . ALA A 1 405 ? 18.5 -31.172 -2.166 1 96 405 ALA A C 1
ATOM 3160 O O . ALA A 1 405 ? 17.359 -30.781 -2.432 1 96 405 ALA A O 1
ATOM 3161 N N . LEU A 1 406 ? 18.75 -32.125 -1.327 1 96 406 LEU A N 1
ATOM 3162 C CA . LEU A 1 406 ? 17.688 -32.875 -0.645 1 96 406 LEU A CA 1
ATOM 3163 C C . LEU A 1 406 ? 16.844 -31.922 0.218 1 96 406 LEU A C 1
ATOM 3165 O O . LEU A 1 406 ? 15.617 -32.031 0.242 1 96 406 LEU A O 1
ATOM 3169 N N . ALA A 1 407 ? 17.484 -31.062 0.919 1 95.81 407 ALA A N 1
ATOM 3170 C CA . ALA A 1 407 ? 16.781 -30.125 1.777 1 95.81 407 ALA A CA 1
ATOM 3171 C C . ALA A 1 407 ? 15.859 -29.219 0.96 1 95.81 407 ALA A C 1
ATOM 3173 O O . ALA A 1 407 ? 14.727 -28.938 1.369 1 95.81 407 ALA A O 1
ATOM 3174 N N . ALA A 1 408 ? 16.297 -28.734 -0.138 1 96.38 408 ALA A N 1
ATOM 3175 C CA . ALA A 1 408 ? 15.508 -27.891 -1.023 1 96.38 408 ALA A CA 1
ATOM 3176 C C . ALA A 1 408 ? 14.297 -28.656 -1.562 1 96.38 408 ALA A C 1
ATOM 3178 O O . ALA A 1 408 ? 13.172 -28.141 -1.538 1 96.38 408 ALA A O 1
ATOM 3179 N N . TYR A 1 409 ? 14.492 -29.875 -1.973 1 97.19 409 TYR A N 1
ATOM 3180 C CA . TYR A 1 409 ? 13.406 -30.688 -2.521 1 97.19 409 TYR A CA 1
ATOM 3181 C C . TYR A 1 409 ? 12.398 -31.047 -1.44 1 97.19 409 TYR A C 1
ATOM 3183 O O . TYR A 1 409 ? 11.188 -31.078 -1.697 1 97.19 409 TYR A O 1
ATOM 3191 N N . ARG A 1 410 ? 12.797 -31.266 -0.257 1 96.62 410 ARG A N 1
ATOM 3192 C CA . ARG A 1 410 ? 11.898 -31.594 0.85 1 96.62 410 ARG A CA 1
ATOM 3193 C C . ARG A 1 410 ? 11 -30.422 1.198 1 96.62 410 ARG A C 1
ATOM 3195 O O . ARG A 1 410 ? 9.805 -30.594 1.45 1 96.62 410 ARG A O 1
ATOM 3202 N N . THR A 1 411 ? 11.555 -29.266 1.313 1 96.12 411 THR A N 1
ATOM 3203 C CA . THR A 1 411 ? 10.766 -28.062 1.559 1 96.12 411 THR A CA 1
ATOM 3204 C C . THR A 1 411 ? 9.734 -27.859 0.453 1 96.12 411 THR A C 1
ATOM 3206 O O . THR A 1 411 ? 8.578 -27.547 0.729 1 96.12 411 THR A O 1
ATOM 3209 N N . ALA A 1 412 ? 10.164 -28.062 -0.768 1 96.69 412 ALA A N 1
ATOM 3210 C CA . ALA A 1 412 ? 9.242 -27.953 -1.896 1 96.69 412 ALA A CA 1
ATOM 3211 C C . ALA A 1 412 ? 8.102 -28.953 -1.782 1 96.69 412 ALA A C 1
ATOM 3213 O O . ALA A 1 412 ? 6.941 -28.625 -2.037 1 96.69 412 ALA A O 1
ATOM 3214 N N . ALA A 1 413 ? 8.383 -30.141 -1.394 1 95.75 413 ALA A N 1
ATOM 3215 C CA . ALA A 1 413 ? 7.371 -31.188 -1.268 1 95.75 413 ALA A CA 1
ATOM 3216 C C . ALA A 1 413 ? 6.332 -30.812 -0.212 1 95.75 413 ALA A C 1
ATOM 3218 O O . ALA A 1 413 ? 5.152 -31.156 -0.348 1 95.75 413 ALA A O 1
ATOM 3219 N N . ARG A 1 414 ? 6.664 -30.141 0.805 1 93.75 414 ARG A N 1
ATOM 3220 C CA . ARG A 1 414 ? 5.758 -29.719 1.865 1 93.75 414 ARG A CA 1
ATOM 3221 C C . ARG A 1 414 ? 4.887 -28.547 1.401 1 93.75 414 ARG A C 1
ATOM 3223 O O . ARG A 1 414 ? 3.686 -28.531 1.679 1 93.75 414 ARG A O 1
ATOM 3230 N N . LEU A 1 415 ? 5.43 -27.609 0.738 1 93.94 415 LEU A N 1
ATOM 3231 C CA . LEU A 1 415 ? 4.75 -26.391 0.324 1 93.94 415 LEU A CA 1
ATOM 3232 C C . LEU A 1 415 ? 3.803 -26.672 -0.841 1 93.94 415 LEU A C 1
ATOM 3234 O O . LEU A 1 415 ? 2.777 -26 -0.983 1 93.94 415 LEU A O 1
ATOM 3238 N N . PHE A 1 416 ? 4.203 -27.672 -1.636 1 96.38 416 PHE A N 1
ATOM 3239 C CA . PHE A 1 416 ? 3.436 -27.969 -2.838 1 96.38 416 PHE A CA 1
ATOM 3240 C C . PHE A 1 416 ? 3.021 -29.438 -2.859 1 96.38 416 PHE A C 1
ATOM 3242 O O . PHE A 1 416 ? 3.523 -30.219 -3.67 1 96.38 416 PHE A O 1
ATOM 3249 N N . PRO A 1 417 ? 2.002 -29.75 -2.146 1 94.5 417 PRO A N 1
ATOM 3250 C CA . PRO A 1 417 ? 1.618 -31.156 -2.006 1 94.5 417 PRO A CA 1
ATOM 3251 C C . PRO A 1 417 ? 1.083 -31.75 -3.307 1 94.5 417 PRO A C 1
ATOM 3253 O O . PRO A 1 417 ? 1.021 -32.969 -3.447 1 94.5 417 PRO A O 1
ATOM 3256 N N . GLY A 1 418 ? 0.791 -31 -4.258 1 96.62 418 GLY A N 1
ATOM 3257 C CA . GLY A 1 418 ? 0.254 -31.5 -5.512 1 96.62 418 GLY A CA 1
ATOM 3258 C C . GLY A 1 418 ? 1.322 -31.75 -6.559 1 96.62 418 GLY A C 1
ATOM 3259 O O . GLY A 1 418 ? 1.025 -32.25 -7.648 1 96.62 418 GLY A O 1
ATOM 3260 N N . LEU A 1 419 ? 2.613 -31.531 -6.27 1 96.5 419 LEU A N 1
ATOM 3261 C CA . LEU A 1 419 ? 3.711 -31.719 -7.211 1 96.5 419 LEU A CA 1
ATOM 3262 C C . LEU A 1 419 ? 4.5 -32.969 -6.883 1 96.5 419 LEU A C 1
ATOM 3264 O O . LEU A 1 419 ? 4.898 -33.188 -5.73 1 96.5 419 LEU A O 1
ATOM 3268 N N . HIS A 1 420 ? 4.797 -33.812 -7.859 1 97 420 HIS A N 1
ATOM 3269 C CA . HIS A 1 420 ? 5.574 -35.031 -7.648 1 97 420 HIS A CA 1
ATOM 3270 C C . HIS A 1 420 ? 7.047 -34.812 -7.957 1 97 420 HIS A C 1
ATOM 3272 O O . HIS A 1 420 ? 7.898 -35.594 -7.574 1 97 420 HIS A O 1
ATOM 3278 N N . THR A 1 421 ? 7.414 -33.75 -8.633 1 96.31 421 THR A N 1
ATOM 3279 C CA . THR A 1 421 ? 8.766 -33.5 -9.109 1 96.31 421 THR A CA 1
ATOM 3280 C C . THR A 1 421 ? 9.734 -33.344 -7.934 1 96.31 421 THR A C 1
ATOM 3282 O O . THR A 1 421 ? 10.875 -33.812 -8 1 96.31 421 THR A O 1
ATOM 3285 N N . PRO A 1 422 ? 9.266 -32.656 -6.863 1 96.5 422 PRO A N 1
ATOM 3286 C CA . PRO A 1 422 ? 10.18 -32.625 -5.719 1 96.5 422 PRO A CA 1
ATOM 3287 C C . PRO A 1 422 ? 10.508 -34 -5.168 1 96.5 422 PRO A C 1
ATOM 3289 O O . PRO A 1 422 ? 11.641 -34.25 -4.754 1 96.5 422 PRO A O 1
ATOM 3292 N N . LEU A 1 423 ? 9.625 -34.906 -5.215 1 97.62 423 LEU A N 1
ATOM 3293 C CA . LEU A 1 423 ? 9.867 -36.281 -4.793 1 97.62 423 LEU A CA 1
ATOM 3294 C C . LEU A 1 423 ? 10.875 -36.969 -5.707 1 97.62 423 LEU A C 1
ATOM 3296 O O . LEU A 1 423 ? 11.75 -37.688 -5.234 1 97.62 423 LEU A O 1
ATOM 3300 N N . LEU A 1 424 ? 10.734 -36.75 -6.977 1 96.81 424 LEU A N 1
ATOM 3301 C CA . LEU A 1 424 ? 11.695 -37.281 -7.938 1 96.81 424 LEU A CA 1
ATOM 3302 C C . LEU A 1 424 ? 13.094 -36.719 -7.656 1 96.81 424 LEU A C 1
ATOM 3304 O O . LEU A 1 424 ? 14.078 -37.469 -7.703 1 96.81 424 LEU A O 1
ATOM 3308 N N . GLY A 1 425 ? 13.195 -35.438 -7.383 1 96.31 425 GLY A N 1
ATOM 3309 C CA . GLY A 1 425 ? 14.461 -34.812 -7.027 1 96.31 425 GLY A CA 1
ATOM 3310 C C . GLY A 1 425 ? 15.086 -35.406 -5.781 1 96.31 425 GLY A C 1
ATOM 3311 O O . GLY A 1 425 ? 16.297 -35.688 -5.75 1 96.31 425 GLY A O 1
ATOM 3312 N N . MET A 1 426 ? 14.289 -35.688 -4.836 1 97.25 426 MET A N 1
ATOM 3313 C CA . MET A 1 426 ? 14.758 -36.344 -3.623 1 97.25 426 MET A CA 1
ATOM 3314 C C . MET A 1 426 ? 15.32 -37.719 -3.941 1 97.25 426 MET A C 1
ATOM 3316 O O . MET A 1 426 ? 16.391 -38.094 -3.449 1 97.25 426 MET A O 1
ATOM 3320 N N . GLY A 1 427 ? 14.633 -38.469 -4.754 1 97.56 427 GLY A N 1
ATOM 3321 C CA . GLY A 1 427 ? 15.109 -39.781 -5.164 1 97.56 427 GLY A CA 1
ATOM 3322 C C . GLY A 1 427 ? 16.469 -39.719 -5.848 1 97.56 427 GLY A C 1
ATOM 3323 O O . GLY A 1 427 ? 17.344 -40.531 -5.539 1 97.56 427 GLY A O 1
ATOM 3324 N N . CYS A 1 428 ? 16.672 -38.844 -6.762 1 95.44 428 CYS A N 1
ATOM 3325 C CA . CYS A 1 428 ? 17.938 -38.719 -7.465 1 95.44 428 CYS A CA 1
ATOM 3326 C C . CYS A 1 428 ? 19.062 -38.344 -6.496 1 95.44 428 CYS A C 1
ATOM 3328 O O . CYS A 1 428 ? 20.188 -38.844 -6.641 1 95.44 428 CYS A O 1
ATOM 3330 N N . ALA A 1 429 ? 18.766 -37.469 -5.574 1 94.62 429 ALA A N 1
ATOM 3331 C CA . ALA A 1 429 ? 19.75 -37.125 -4.566 1 94.62 429 ALA A CA 1
ATOM 3332 C C . ALA A 1 429 ? 20.156 -38.344 -3.738 1 94.62 429 ALA A C 1
ATOM 3334 O O . ALA A 1 429 ? 21.344 -38.562 -3.502 1 94.62 429 ALA A O 1
ATOM 3335 N N . TYR A 1 430 ? 19.25 -39.125 -3.367 1 96 430 TYR A N 1
ATOM 3336 C CA . TYR A 1 430 ? 19.531 -40.344 -2.611 1 96 430 TYR A CA 1
ATOM 3337 C C . TYR A 1 430 ? 20.344 -41.344 -3.445 1 96 430 TYR A C 1
ATOM 3339 O O . TYR A 1 430 ? 21.203 -42.062 -2.918 1 96 430 TYR A O 1
ATOM 3347 N N . GLN A 1 431 ? 20.062 -41.375 -4.727 1 92.88 431 GLN A N 1
ATOM 3348 C CA . GLN A 1 431 ? 20.812 -42.25 -5.625 1 92.88 431 GLN A CA 1
ATOM 3349 C C . GLN A 1 431 ? 22.297 -41.875 -5.645 1 92.88 431 GLN A C 1
ATOM 3351 O O . GLN A 1 431 ? 23.156 -42.75 -5.578 1 92.88 431 GLN A O 1
ATOM 3356 N N . ARG A 1 432 ? 22.609 -40.656 -5.703 1 91.38 432 ARG A N 1
ATOM 3357 C CA . ARG A 1 432 ? 23.984 -40.156 -5.715 1 91.38 432 ARG A CA 1
ATOM 3358 C C . ARG A 1 432 ? 24.688 -40.438 -4.395 1 91.38 432 ARG A C 1
ATOM 3360 O O . ARG A 1 432 ? 25.891 -40.688 -4.363 1 91.38 432 ARG A O 1
ATOM 3367 N N . MET A 1 433 ? 23.875 -40.469 -3.447 1 91.44 433 MET A N 1
ATOM 3368 C CA . MET A 1 433 ? 24.422 -40.75 -2.123 1 91.44 433 MET A CA 1
ATOM 3369 C C . MET A 1 433 ? 24.5 -42.281 -1.896 1 91.44 433 MET A C 1
ATOM 3371 O O . MET A 1 433 ? 24.891 -42.719 -0.815 1 91.44 433 MET A O 1
ATOM 3375 N N . ASN A 1 434 ? 24.109 -43 -2.807 1 90.81 434 ASN A N 1
ATOM 3376 C CA . ASN A 1 434 ? 24.141 -44.469 -2.783 1 90.81 434 ASN A CA 1
ATOM 3377 C C . ASN A 1 434 ? 23.203 -45.031 -1.718 1 90.81 434 ASN A C 1
ATOM 3379 O O . ASN A 1 434 ? 23.484 -46.094 -1.138 1 90.81 434 ASN A O 1
ATOM 3383 N N . ASN A 1 435 ? 22.297 -44.188 -1.455 1 92.81 435 ASN A N 1
ATOM 3384 C CA . ASN A 1 435 ? 21.203 -44.719 -0.624 1 92.81 435 ASN A CA 1
ATOM 3385 C C . ASN A 1 435 ? 20.047 -45.219 -1.47 1 92.81 435 ASN A C 1
ATOM 3387 O O . ASN A 1 435 ? 19.031 -44.562 -1.624 1 92.81 435 ASN A O 1
ATOM 3391 N N . LEU A 1 436 ? 20.047 -46.375 -1.879 1 91.44 436 LEU A N 1
ATOM 3392 C CA . LEU A 1 436 ? 19.172 -46.906 -2.912 1 91.44 436 LEU A CA 1
ATOM 3393 C C . LEU A 1 436 ? 17.781 -47.219 -2.35 1 91.44 436 LEU A C 1
ATOM 3395 O O . LEU A 1 436 ? 16.781 -47.125 -3.066 1 91.44 436 LEU A O 1
ATOM 3399 N N . HIS A 1 437 ? 17.719 -47.406 -1.07 1 91.88 437 HIS A N 1
ATOM 3400 C CA . HIS A 1 437 ? 16.422 -47.719 -0.458 1 91.88 437 HIS A CA 1
ATOM 3401 C C . HIS A 1 437 ? 15.539 -46.469 -0.434 1 91.88 437 HIS A C 1
ATOM 3403 O O . HIS A 1 437 ? 14.375 -46.531 -0.846 1 91.88 437 HIS A O 1
ATOM 3409 N N . LEU A 1 438 ? 16.062 -45.438 0.117 1 94.69 438 LEU A N 1
ATOM 3410 C CA . LEU A 1 438 ? 15.32 -44.188 0.173 1 94.69 438 LEU A CA 1
ATOM 3411 C C . LEU A 1 438 ? 15.047 -43.656 -1.229 1 94.69 438 LEU A C 1
ATOM 3413 O O . LEU A 1 438 ? 14 -43.031 -1.479 1 94.69 438 LEU A O 1
ATOM 3417 N N . CYS A 1 439 ? 16 -43.906 -2.078 1 96.25 439 CYS A N 1
ATOM 3418 C CA . CYS A 1 439 ? 15.828 -43.531 -3.48 1 96.25 439 CYS A CA 1
ATOM 3419 C C . CYS A 1 439 ? 14.594 -44.188 -4.066 1 96.25 439 CYS A C 1
ATOM 3421 O O . CYS A 1 439 ? 13.719 -43.531 -4.617 1 96.25 439 CYS A O 1
ATOM 3423 N N . GLU A 1 440 ? 14.438 -45.375 -3.875 1 95.5 440 GLU A N 1
ATOM 3424 C CA . GLU A 1 440 ? 13.328 -46.156 -4.414 1 95.5 440 GLU A CA 1
ATOM 3425 C C . GLU A 1 440 ? 12 -45.688 -3.824 1 95.5 440 GLU A C 1
ATOM 3427 O O . GLU A 1 440 ? 11 -45.594 -4.539 1 95.5 440 GLU A O 1
ATOM 3432 N N . ARG A 1 441 ? 11.992 -45.469 -2.566 1 95.94 441 ARG A N 1
ATOM 3433 C CA . ARG A 1 441 ? 10.773 -45 -1.903 1 95.94 441 ARG A CA 1
ATOM 3434 C C . ARG A 1 441 ? 10.297 -43.656 -2.496 1 95.94 441 ARG A C 1
ATOM 3436 O O . ARG A 1 441 ? 9.102 -43.469 -2.699 1 95.94 441 ARG A O 1
ATOM 3443 N N . CYS A 1 442 ? 11.18 -42.781 -2.695 1 97.12 442 CYS A N 1
ATOM 3444 C CA . CYS A 1 442 ? 10.844 -41.469 -3.271 1 97.12 442 CYS A CA 1
ATOM 3445 C C . CYS A 1 442 ? 10.289 -41.625 -4.684 1 97.12 442 CYS A C 1
ATOM 3447 O O . CYS A 1 442 ? 9.281 -41.031 -5.031 1 97.12 442 CYS A O 1
ATOM 3449 N N . PHE A 1 443 ? 10.891 -42.469 -5.469 1 97.38 443 PHE A N 1
ATOM 3450 C CA . PHE A 1 443 ? 10.438 -42.688 -6.84 1 97.38 443 PHE A CA 1
ATOM 3451 C C . PHE A 1 443 ? 9.055 -43.312 -6.867 1 97.38 443 PHE A C 1
ATOM 3453 O O . PHE A 1 443 ? 8.203 -42.938 -7.672 1 97.38 443 PHE A O 1
ATOM 3460 N N . LEU A 1 444 ? 8.82 -44.188 -5.984 1 96.31 444 LEU A N 1
ATOM 3461 C CA . LEU A 1 444 ? 7.523 -44.875 -5.934 1 96.31 444 LEU A CA 1
ATOM 3462 C C . LEU A 1 444 ? 6.438 -43.906 -5.473 1 96.31 444 LEU A C 1
ATOM 3464 O O . LEU A 1 444 ? 5.305 -43.938 -5.957 1 96.31 444 LEU A O 1
ATOM 3468 N N . GLN A 1 445 ? 6.75 -43.094 -4.531 1 96.38 445 GLN A N 1
ATOM 3469 C CA . GLN A 1 445 ? 5.809 -42.062 -4.102 1 96.38 445 GLN A CA 1
ATOM 3470 C C . GLN A 1 445 ? 5.492 -41.094 -5.242 1 96.38 445 GLN A C 1
ATOM 3472 O O . GLN A 1 445 ? 4.344 -40.688 -5.414 1 96.38 445 GLN A O 1
ATOM 3477 N N . ALA A 1 446 ? 6.531 -40.688 -5.926 1 97.06 446 ALA A N 1
ATOM 3478 C CA . ALA A 1 446 ? 6.324 -39.844 -7.094 1 97.06 446 ALA A CA 1
ATOM 3479 C C . ALA A 1 446 ? 5.41 -40.5 -8.117 1 97.06 446 ALA A C 1
ATOM 3481 O O . ALA A 1 446 ? 4.516 -39.875 -8.68 1 97.06 446 ALA A O 1
ATOM 3482 N N . HIS A 1 447 ? 5.621 -41.781 -8.312 1 96.12 447 HIS A N 1
ATOM 3483 C CA . HIS A 1 447 ? 4.809 -42.531 -9.258 1 96.12 447 HIS A CA 1
ATOM 3484 C C . HIS A 1 447 ? 3.359 -42.625 -8.789 1 96.12 447 HIS A C 1
ATOM 3486 O O . HIS A 1 447 ? 2.436 -42.562 -9.602 1 96.12 447 HIS A O 1
ATOM 3492 N N . ALA A 1 448 ? 3.139 -42.781 -7.547 1 94.5 448 ALA A N 1
ATOM 3493 C CA . ALA A 1 448 ? 1.787 -42.844 -6.996 1 94.5 448 ALA A CA 1
ATOM 3494 C C . ALA A 1 448 ? 1.046 -41.531 -7.223 1 94.5 448 ALA A C 1
ATOM 3496 O O . ALA A 1 448 ? -0.159 -41.531 -7.488 1 94.5 448 ALA A O 1
ATOM 3497 N N . MET A 1 449 ? 1.699 -40.469 -7.129 1 94.69 449 MET A N 1
ATOM 3498 C CA . MET A 1 449 ? 1.118 -39.125 -7.297 1 94.69 449 MET A CA 1
ATOM 3499 C C . MET A 1 449 ? 0.847 -38.844 -8.766 1 94.69 449 MET A C 1
ATOM 3501 O O . MET A 1 449 ? -0.146 -38.188 -9.102 1 94.69 449 MET A O 1
ATOM 3505 N N . CYS A 1 450 ? 1.81 -39.344 -9.602 1 95.12 450 CYS A N 1
ATOM 3506 C CA . CYS A 1 450 ? 1.671 -39.125 -11.031 1 95.12 450 CYS A CA 1
ATOM 3507 C C . CYS A 1 450 ? 2.164 -40.312 -11.828 1 95.12 450 CYS A C 1
ATOM 3509 O O . CYS A 1 450 ? 3.275 -40.312 -12.359 1 95.12 450 CYS A O 1
ATOM 3511 N N . PRO A 1 451 ? 1.361 -41.188 -12.078 1 93.5 451 PRO A N 1
ATOM 3512 C CA . PRO A 1 451 ? 1.769 -42.438 -12.727 1 93.5 451 PRO A CA 1
ATOM 3513 C C . PRO A 1 451 ? 2.074 -42.25 -14.211 1 93.5 451 PRO A C 1
ATOM 3515 O O . PRO A 1 451 ? 2.717 -43.125 -14.828 1 93.5 451 PRO A O 1
ATOM 3518 N N . HIS A 1 452 ? 1.723 -41.219 -14.805 1 91.94 452 HIS A N 1
ATOM 3519 C CA . HIS A 1 452 ? 1.85 -41.062 -16.25 1 91.94 452 HIS A CA 1
ATOM 3520 C C . HIS A 1 452 ? 3.027 -40.156 -16.609 1 91.94 452 HIS A C 1
ATOM 3522 O O . HIS A 1 452 ? 3.121 -39.656 -17.734 1 91.94 452 HIS A O 1
ATOM 3528 N N . ASP A 1 453 ? 3.891 -39.969 -15.656 1 93.69 453 ASP A N 1
ATOM 3529 C CA . ASP A 1 453 ? 5.109 -39.219 -15.961 1 93.69 453 ASP A CA 1
ATOM 3530 C C . ASP A 1 453 ? 6.219 -40.156 -16.438 1 93.69 453 ASP A C 1
ATOM 3532 O O . ASP A 1 453 ? 6.715 -40.969 -15.672 1 93.69 453 ASP A O 1
ATOM 3536 N N . PRO A 1 454 ? 6.641 -40 -17.703 1 94.44 454 PRO A N 1
ATOM 3537 C CA . PRO A 1 454 ? 7.691 -40.875 -18.219 1 94.44 454 PRO A CA 1
ATOM 3538 C C . PRO A 1 454 ? 9.008 -40.75 -17.453 1 94.44 454 PRO A C 1
ATOM 3540 O O . PRO A 1 454 ? 9.766 -41.719 -17.359 1 94.44 454 PRO A O 1
ATOM 3543 N N . ALA A 1 455 ? 9.289 -39.656 -16.906 1 94.5 455 ALA A N 1
ATOM 3544 C CA . ALA A 1 455 ? 10.531 -39.438 -16.172 1 94.5 455 ALA A CA 1
ATOM 3545 C C . ALA A 1 455 ? 10.586 -40.312 -14.922 1 94.5 455 ALA A C 1
ATOM 3547 O O . ALA A 1 455 ? 11.648 -40.844 -14.57 1 94.5 455 ALA A O 1
ATOM 3548 N N . VAL A 1 456 ? 9.469 -40.438 -14.297 1 96.69 456 VAL A N 1
ATOM 3549 C CA . VAL A 1 456 ? 9.406 -41.281 -13.102 1 96.69 456 VAL A CA 1
ATOM 3550 C C . VAL A 1 456 ? 9.648 -42.719 -13.492 1 96.69 456 VAL A C 1
ATOM 3552 O O . VAL A 1 456 ? 10.453 -43.406 -12.859 1 96.69 456 VAL A O 1
ATOM 3555 N N . ALA A 1 457 ? 9.031 -43.156 -14.562 1 96.5 457 ALA A N 1
ATOM 3556 C CA . ALA A 1 457 ? 9.219 -44.531 -15.07 1 96.5 457 ALA A CA 1
ATOM 3557 C C . ALA A 1 457 ? 10.664 -44.75 -15.484 1 96.5 457 ALA A C 1
ATOM 3559 O O . ALA A 1 457 ? 11.227 -45.812 -15.227 1 96.5 457 ALA A O 1
ATOM 3560 N N . HIS A 1 458 ? 11.203 -43.812 -16.156 1 96.62 458 HIS A N 1
ATOM 3561 C CA . HIS A 1 458 ? 12.594 -43.906 -16.578 1 96.62 458 HIS A CA 1
ATOM 3562 C C . HIS A 1 458 ? 13.523 -44.125 -15.383 1 96.62 458 HIS A C 1
ATOM 3564 O O . HIS A 1 458 ? 14.375 -45 -15.406 1 96.62 458 HIS A O 1
ATOM 3570 N N . GLU A 1 459 ? 13.367 -43.344 -14.336 1 96.44 459 GLU A N 1
ATOM 3571 C CA . GLU A 1 459 ? 14.242 -43.438 -13.172 1 96.44 459 GLU A CA 1
ATOM 3572 C C . GLU A 1 459 ? 14.07 -44.781 -12.453 1 96.44 459 GLU A C 1
ATOM 3574 O O . GLU A 1 459 ? 15.039 -45.344 -11.953 1 96.44 459 GLU A O 1
ATOM 3579 N N . LEU A 1 460 ? 12.875 -45.219 -12.43 1 97.44 460 LEU A N 1
ATOM 3580 C CA . LEU A 1 460 ? 12.625 -46.531 -11.836 1 97.44 460 LEU A CA 1
ATOM 3581 C C . LEU A 1 460 ? 13.312 -47.625 -12.641 1 97.44 460 LEU A C 1
ATOM 3583 O O . LEU A 1 460 ? 13.852 -48.562 -12.07 1 97.44 460 LEU A O 1
ATOM 3587 N N . GLY A 1 461 ? 13.289 -47.5 -13.984 1 96.75 461 GLY A N 1
ATOM 3588 C CA . GLY A 1 461 ? 13.977 -48.438 -14.852 1 96.75 461 GLY A CA 1
ATOM 3589 C C . GLY A 1 461 ? 15.484 -48.438 -14.656 1 96.75 461 GLY A C 1
ATOM 3590 O O . GLY A 1 461 ? 16.109 -49.5 -14.586 1 96.75 461 GLY A O 1
ATOM 3591 N N . VAL A 1 462 ? 16.062 -47.281 -14.578 1 95.31 462 VAL A N 1
ATOM 3592 C CA . VAL A 1 462 ? 17.5 -47.156 -14.375 1 95.31 462 VAL A CA 1
ATOM 3593 C C . VAL A 1 462 ? 17.906 -47.75 -13.023 1 95.31 462 VAL A C 1
ATOM 3595 O O . VAL A 1 462 ? 18.922 -48.438 -12.914 1 95.31 462 VAL A O 1
ATOM 3598 N N . LEU A 1 463 ? 17.125 -47.438 -12.031 1 95.25 463 LEU A N 1
ATOM 3599 C CA . LEU A 1 463 ? 17.391 -48 -10.711 1 95.25 463 LEU A CA 1
ATOM 3600 C C . LEU A 1 463 ? 17.328 -49.5 -10.727 1 95.25 463 LEU A C 1
ATOM 3602 O O . LEU A 1 463 ? 18.172 -50.188 -10.148 1 95.25 463 LEU A O 1
ATOM 3606 N N . ALA A 1 464 ? 16.359 -50.094 -11.438 1 96.31 464 ALA A N 1
ATOM 3607 C CA . ALA A 1 464 ? 16.219 -51.531 -11.555 1 96.31 464 ALA A CA 1
ATOM 3608 C C . ALA A 1 464 ? 17.422 -52.156 -12.258 1 96.31 464 ALA A C 1
ATOM 3610 O O . ALA A 1 464 ? 17.891 -53.219 -11.883 1 96.31 464 ALA A O 1
ATOM 3611 N N . TYR A 1 465 ? 17.906 -51.469 -13.289 1 94.31 465 TYR A N 1
ATOM 3612 C CA . TYR A 1 465 ? 19.094 -51.938 -13.992 1 94.31 465 TYR A CA 1
ATOM 3613 C C . TYR A 1 465 ? 20.312 -51.969 -13.062 1 94.31 465 TYR A C 1
ATOM 3615 O O . TYR A 1 465 ? 21.062 -52.938 -13.055 1 94.31 465 TYR A O 1
ATOM 3623 N N . ARG A 1 466 ? 20.422 -50.906 -12.266 1 91.69 466 ARG A N 1
ATOM 3624 C CA . ARG A 1 466 ? 21.531 -50.812 -11.32 1 91.69 466 ARG A CA 1
ATOM 3625 C C . ARG A 1 466 ? 21.453 -51.938 -10.289 1 91.69 466 ARG A C 1
ATOM 3627 O O . ARG A 1 466 ? 22.469 -52.469 -9.852 1 91.69 466 ARG A O 1
ATOM 3634 N N . ASN A 1 467 ? 20.344 -52.312 -9.992 1 91.38 467 ASN A N 1
ATOM 3635 C CA . ASN A 1 467 ? 20.109 -53.406 -9.031 1 91.38 467 ASN A CA 1
ATOM 3636 C C . ASN A 1 467 ? 20.141 -54.75 -9.695 1 91.38 467 ASN A C 1
ATOM 3638 O O . ASN A 1 467 ? 19.781 -55.781 -9.078 1 91.38 467 ASN A O 1
ATOM 3642 N N . ARG A 1 468 ? 20.391 -54.844 -11 1 91.69 468 ARG A N 1
ATOM 3643 C CA . ARG A 1 468 ? 20.547 -56.062 -11.781 1 91.69 468 ARG A CA 1
ATOM 3644 C C . ARG A 1 468 ? 19.203 -56.781 -11.922 1 91.69 468 ARG A C 1
ATOM 3646 O O . ARG A 1 468 ? 19.156 -58 -11.969 1 91.69 468 ARG A O 1
ATOM 3653 N N . GLN A 1 469 ? 18.25 -56 -11.781 1 94.5 469 GLN A N 1
ATOM 3654 C CA . GLN A 1 469 ? 16.906 -56.531 -12.062 1 94.5 469 GLN A CA 1
ATOM 3655 C C . GLN A 1 469 ? 16.5 -56.219 -13.5 1 94.5 469 GLN A C 1
ATOM 3657 O O . GLN A 1 469 ? 15.695 -55.281 -13.727 1 94.5 469 GLN A O 1
ATOM 3662 N N . TYR A 1 470 ? 16.891 -56.938 -14.422 1 95.19 470 TYR A N 1
ATOM 3663 C CA . TYR A 1 470 ? 16.844 -56.562 -15.828 1 95.19 470 TYR A CA 1
ATOM 3664 C C . TYR A 1 470 ? 15.414 -56.688 -16.375 1 95.19 470 TYR A C 1
ATOM 3666 O O . TYR A 1 470 ? 15.016 -55.906 -17.25 1 95.19 470 TYR A O 1
ATOM 3674 N N . GLU A 1 471 ? 14.656 -57.594 -15.852 1 94 471 GLU A N 1
ATOM 3675 C CA . GLU A 1 471 ? 13.273 -57.719 -16.297 1 94 471 GLU A CA 1
ATOM 3676 C C . GLU A 1 471 ? 12.461 -56.5 -15.898 1 94 471 GLU A C 1
ATOM 3678 O O . GLU A 1 471 ? 11.727 -55.938 -16.719 1 94 471 GLU A O 1
ATOM 3683 N N . ALA A 1 472 ? 12.578 -56.188 -14.633 1 95.31 472 ALA A N 1
ATOM 3684 C CA . ALA A 1 472 ? 11.898 -55 -14.148 1 95.31 472 ALA A CA 1
ATOM 3685 C C . ALA A 1 472 ? 12.391 -53.75 -14.898 1 95.31 472 ALA A C 1
ATOM 3687 O O . ALA A 1 472 ? 11.594 -52.875 -15.227 1 95.31 472 ALA A O 1
ATOM 3688 N N . ALA A 1 473 ? 13.641 -53.625 -15.094 1 97.12 473 ALA A N 1
ATOM 3689 C CA . ALA A 1 473 ? 14.219 -52.5 -15.812 1 97.12 473 ALA A CA 1
ATOM 3690 C C . ALA A 1 473 ? 13.617 -52.375 -17.219 1 97.12 473 ALA A C 1
ATOM 3692 O O . ALA A 1 473 ? 13.234 -51.281 -17.641 1 97.12 473 ALA A O 1
ATOM 3693 N N . ALA A 1 474 ? 13.508 -53.5 -17.891 1 96.62 474 ALA A N 1
ATOM 3694 C CA . ALA A 1 474 ? 12.922 -53.531 -19.219 1 96.62 474 ALA A CA 1
ATOM 3695 C C . ALA A 1 474 ? 11.477 -53.031 -19.188 1 96.62 474 ALA A C 1
ATOM 3697 O O . ALA A 1 474 ? 11.055 -52.25 -20.062 1 96.62 474 ALA A O 1
ATOM 3698 N N . GLY A 1 475 ? 10.797 -53.531 -18.25 1 96.25 475 GLY A N 1
ATOM 3699 C CA . GLY A 1 475 ? 9.406 -53.125 -18.109 1 96.25 475 GLY A CA 1
ATOM 3700 C C . GLY A 1 475 ? 9.242 -51.625 -17.906 1 96.25 475 GLY A C 1
ATOM 3701 O O . GLY A 1 475 ? 8.43 -51 -18.578 1 96.25 475 GLY A O 1
ATOM 3702 N N . TRP A 1 476 ? 9.953 -51.062 -16.984 1 97.38 476 TRP A N 1
ATOM 3703 C CA . TRP A 1 476 ? 9.852 -49.656 -16.656 1 97.38 476 TRP A CA 1
ATOM 3704 C C . TRP A 1 476 ? 10.32 -48.781 -17.812 1 97.38 476 TRP A C 1
ATOM 3706 O O . TRP A 1 476 ? 9.68 -47.781 -18.141 1 97.38 476 TRP A O 1
ATOM 3716 N N . LEU A 1 477 ? 11.406 -49.094 -18.406 1 97.19 477 LEU A N 1
ATOM 3717 C CA . LEU A 1 477 ? 11.93 -48.281 -19.5 1 97.19 477 LEU A CA 1
ATOM 3718 C C . LEU A 1 477 ? 11 -48.344 -20.703 1 97.19 477 LEU A C 1
ATOM 3720 O O . LEU A 1 477 ? 10.82 -47.344 -21.406 1 97.19 477 LEU A O 1
ATOM 3724 N N . THR A 1 478 ? 10.43 -49.5 -20.953 1 96 478 THR A N 1
ATOM 3725 C CA . THR A 1 478 ? 9.43 -49.625 -22.016 1 96 478 THR A CA 1
ATOM 3726 C C . THR A 1 478 ? 8.219 -48.75 -21.703 1 96 478 THR A C 1
ATOM 3728 O O . THR A 1 478 ? 7.707 -48.062 -22.578 1 96 478 THR A O 1
ATOM 3731 N N . ARG A 1 479 ? 7.801 -48.844 -20.5 1 95.38 479 ARG A N 1
ATOM 3732 C CA . ARG A 1 479 ? 6.684 -48 -20.062 1 95.38 479 ARG A CA 1
ATOM 3733 C C . ARG A 1 479 ? 7.004 -46.531 -20.25 1 95.38 479 ARG A C 1
ATOM 3735 O O . ARG A 1 479 ? 6.141 -45.75 -20.656 1 95.38 479 ARG A O 1
ATOM 3742 N N . ALA A 1 480 ? 8.195 -46.094 -19.828 1 96 480 ALA A N 1
ATOM 3743 C CA . ALA A 1 480 ? 8.609 -44.719 -20.016 1 96 480 ALA A CA 1
ATOM 3744 C C . ALA A 1 480 ? 8.438 -44.281 -21.469 1 96 480 ALA A C 1
ATOM 3746 O O . ALA A 1 480 ? 7.914 -43.219 -21.734 1 96 480 ALA A O 1
ATOM 3747 N N . LEU A 1 481 ? 8.844 -45.094 -22.375 1 94.12 481 LEU A N 1
ATOM 3748 C CA . LEU A 1 481 ? 8.742 -44.781 -23.797 1 94.12 481 LEU A CA 1
ATOM 3749 C C . LEU A 1 481 ? 7.289 -44.75 -24.25 1 94.12 481 LEU A C 1
ATOM 3751 O O . LEU A 1 481 ? 6.926 -43.938 -25.109 1 94.12 481 LEU A O 1
ATOM 3755 N N . GLU A 1 482 ? 6.465 -45.562 -23.703 1 92 482 GLU A N 1
ATOM 3756 C CA . GLU A 1 482 ? 5.047 -45.594 -24.031 1 92 482 GLU A CA 1
ATOM 3757 C C . GLU A 1 482 ? 4.332 -44.344 -23.562 1 92 482 GLU A C 1
ATOM 3759 O O . GLU A 1 482 ? 3.344 -43.906 -24.172 1 92 482 GLU A O 1
ATOM 3764 N N . LEU A 1 483 ? 4.836 -43.781 -22.516 1 91.38 483 LEU A N 1
ATOM 3765 C CA . LEU A 1 483 ? 4.184 -42.656 -21.875 1 91.38 483 LEU A CA 1
ATOM 3766 C C . LEU A 1 483 ? 4.617 -41.344 -22.516 1 91.38 483 LEU A C 1
ATOM 3768 O O . LEU A 1 483 ? 4.113 -40.25 -22.141 1 91.38 483 LEU A O 1
ATOM 3772 N N . LEU A 1 484 ? 5.594 -41.406 -23.422 1 89.75 484 LEU A N 1
ATOM 3773 C CA . LEU A 1 484 ? 6.074 -40.156 -24.031 1 89.75 484 LEU A CA 1
ATOM 3774 C C . LEU A 1 484 ? 4.941 -39.438 -24.734 1 89.75 484 LEU A C 1
ATOM 3776 O O . LEU A 1 484 ? 4.16 -40.062 -25.469 1 89.75 484 LEU A O 1
ATOM 3780 N N . PRO A 1 485 ? 4.891 -38.156 -24.359 1 81.88 485 PRO A N 1
ATOM 3781 C CA . PRO A 1 485 ? 3.812 -37.406 -24.984 1 81.88 485 PRO A CA 1
ATOM 3782 C C . PRO A 1 485 ? 3.969 -37.312 -26.5 1 81.88 485 PRO A C 1
ATOM 3784 O O . PRO A 1 485 ? 5.078 -37.125 -27 1 81.88 485 PRO A O 1
ATOM 3787 N N . GLY A 1 486 ? 2.861 -37.5 -27.328 1 76.06 486 GLY A N 1
ATOM 3788 C CA . GLY A 1 486 ? 2.854 -37.438 -28.781 1 76.06 486 GLY A CA 1
ATOM 3789 C C . GLY A 1 486 ? 3.336 -38.688 -29.438 1 76.06 486 GLY A C 1
ATOM 3790 O O . GLY A 1 486 ? 3.326 -38.812 -30.672 1 76.06 486 GLY A O 1
ATOM 3791 N N . GLY A 1 487 ? 3.869 -39.594 -28.672 1 77.38 487 GLY A N 1
ATOM 3792 C CA . GLY A 1 487 ? 4.277 -40.875 -29.203 1 77.38 487 GLY A CA 1
ATOM 3793 C C . GLY A 1 487 ? 5.605 -40.844 -29.922 1 77.38 487 GLY A C 1
ATOM 3794 O O . GLY A 1 487 ? 6.008 -41.812 -30.547 1 77.38 487 GLY A O 1
ATOM 3795 N N . LYS A 1 488 ? 6.172 -39.75 -29.953 1 80.44 488 LYS A N 1
ATOM 3796 C CA . LYS A 1 488 ? 7.461 -39.625 -30.641 1 80.44 488 LYS A CA 1
ATOM 3797 C C . LYS A 1 488 ? 8.602 -39.5 -29.625 1 80.44 488 LYS A C 1
ATOM 3799 O O . LYS A 1 488 ? 8.484 -38.781 -28.625 1 80.44 488 LYS A O 1
ATOM 3804 N N . VAL A 1 489 ? 9.57 -40.312 -29.938 1 87.94 489 VAL A N 1
ATOM 3805 C CA . VAL A 1 489 ? 10.758 -40.219 -29.094 1 87.94 489 VAL A CA 1
ATOM 3806 C C . VAL A 1 489 ? 11.648 -39.062 -29.562 1 87.94 489 VAL A C 1
ATOM 3808 O O . VAL A 1 489 ? 12.055 -39 -30.719 1 87.94 489 VAL A O 1
ATOM 3811 N N . THR A 1 490 ? 11.844 -38.156 -28.703 1 84.19 490 THR A N 1
ATOM 3812 C CA . THR A 1 490 ? 12.688 -37 -29 1 84.19 490 THR A CA 1
ATOM 3813 C C . THR A 1 490 ? 14.094 -37.188 -28.438 1 84.19 490 THR A C 1
ATOM 3815 O O . THR A 1 490 ? 14.367 -38.219 -27.781 1 84.19 490 THR A O 1
ATOM 3818 N N . ARG A 1 491 ? 14.938 -36.188 -28.688 1 83 491 ARG A N 1
ATOM 3819 C CA . ARG A 1 491 ? 16.328 -36.25 -28.234 1 83 491 ARG A CA 1
ATOM 3820 C C . ARG A 1 491 ? 16.391 -36.281 -26.719 1 83 491 ARG A C 1
ATOM 3822 O O . ARG A 1 491 ? 17.297 -36.938 -26.156 1 83 491 ARG A O 1
ATOM 3829 N N . ALA A 1 492 ? 15.383 -35.781 -26.094 1 82.62 492 ALA A N 1
ATOM 3830 C CA . ALA A 1 492 ? 15.367 -35.719 -24.641 1 82.62 492 ALA A CA 1
ATOM 3831 C C . ALA A 1 492 ? 15.234 -37.125 -24.031 1 82.62 492 ALA A C 1
ATOM 3833 O O . ALA A 1 492 ? 15.625 -37.344 -22.891 1 82.62 492 ALA A O 1
ATOM 3834 N N . TRP A 1 493 ? 14.844 -38.062 -24.875 1 89.81 493 TRP A N 1
ATOM 3835 C CA . TRP A 1 493 ? 14.586 -39.375 -24.344 1 89.81 493 TRP A CA 1
ATOM 3836 C C . TRP A 1 493 ? 15.523 -40.406 -24.969 1 89.81 493 TRP A C 1
ATOM 3838 O O . TRP A 1 493 ? 15.25 -41.625 -24.938 1 89.81 493 TRP A O 1
ATOM 3848 N N . GLN A 1 494 ? 16.562 -39.938 -25.641 1 91.75 494 GLN A N 1
ATOM 3849 C CA . GLN A 1 494 ? 17.578 -40.812 -26.234 1 91.75 494 GLN A CA 1
ATOM 3850 C C . GLN A 1 494 ? 18.156 -41.75 -25.188 1 91.75 494 GLN A C 1
ATOM 3852 O O . GLN A 1 494 ? 18.422 -42.938 -25.469 1 91.75 494 GLN A O 1
ATOM 3857 N N . ALA A 1 495 ? 18.312 -41.188 -24.016 1 91.94 495 ALA A N 1
ATOM 3858 C CA . ALA A 1 495 ? 18.906 -41.938 -22.922 1 91.94 495 ALA A CA 1
ATOM 3859 C C . ALA A 1 495 ? 18.031 -43.156 -22.578 1 91.94 495 ALA A C 1
ATOM 3861 O O . ALA A 1 495 ? 18.562 -44.219 -22.203 1 91.94 495 ALA A O 1
ATOM 3862 N N . THR A 1 496 ? 16.766 -43 -22.688 1 95.69 496 THR A N 1
ATOM 3863 C CA . THR A 1 496 ? 15.852 -44.094 -22.391 1 95.69 496 THR A CA 1
ATOM 3864 C C . THR A 1 496 ? 16.047 -45.25 -23.375 1 95.69 496 THR A C 1
ATOM 3866 O O . THR A 1 496 ? 16.047 -46.406 -23 1 95.69 496 THR A O 1
ATOM 3869 N N . LEU A 1 497 ? 16.25 -44.906 -24.688 1 95.12 497 LEU A N 1
ATOM 3870 C CA . LEU A 1 497 ? 16.516 -45.906 -25.719 1 95.12 497 LEU A CA 1
ATOM 3871 C C . LEU A 1 497 ? 17.828 -46.625 -25.453 1 95.12 497 LEU A C 1
ATOM 3873 O O . LEU A 1 497 ? 17.891 -47.875 -25.562 1 95.12 497 LEU A O 1
ATOM 3877 N N . VAL A 1 498 ? 18.828 -45.844 -25.141 1 94.75 498 VAL A N 1
ATOM 3878 C CA . VAL A 1 498 ? 20.141 -46.406 -24.875 1 94.75 498 VAL A CA 1
ATOM 3879 C C . VAL A 1 498 ? 20.078 -47.375 -23.688 1 94.75 498 VAL A C 1
ATOM 3881 O O . VAL A 1 498 ? 20.594 -48.469 -23.75 1 94.75 498 VAL A O 1
ATOM 3884 N N . ASN A 1 499 ? 19.406 -46.938 -22.656 1 95.88 499 ASN A N 1
ATOM 3885 C CA . ASN A 1 499 ? 19.312 -47.75 -21.453 1 95.88 499 ASN A CA 1
ATOM 3886 C C . ASN A 1 499 ? 18.516 -49.031 -21.719 1 95.88 499 ASN A C 1
ATOM 3888 O O . ASN A 1 499 ? 18.844 -50.094 -21.188 1 95.88 499 ASN A O 1
ATOM 3892 N N . LEU A 1 500 ? 17.469 -48.875 -22.5 1 97 500 LEU A N 1
ATOM 3893 C CA . LEU A 1 500 ? 16.719 -50.062 -22.875 1 97 500 LEU A CA 1
ATOM 3894 C C . LEU A 1 500 ? 17.578 -51 -23.719 1 97 500 LEU A C 1
ATOM 3896 O O . LEU A 1 500 ? 17.484 -52.219 -23.578 1 97 500 LEU A O 1
ATOM 3900 N N . GLY A 1 501 ? 18.375 -50.375 -24.625 1 96.56 501 GLY A N 1
ATOM 3901 C CA . GLY A 1 501 ? 19.344 -51.188 -25.359 1 96.56 501 GLY A CA 1
ATOM 3902 C C . GLY A 1 501 ? 20.281 -51.969 -24.469 1 96.56 501 GLY A C 1
ATOM 3903 O O . GLY A 1 501 ? 20.562 -53.156 -24.719 1 96.56 501 GLY A O 1
ATOM 3904 N N . HIS A 1 502 ? 20.797 -51.281 -23.469 1 94.75 502 HIS A N 1
ATOM 3905 C CA . HIS A 1 502 ? 21.641 -51.938 -22.484 1 94.75 502 HIS A CA 1
ATOM 3906 C C . HIS A 1 502 ? 20.922 -53.125 -21.859 1 94.75 502 HIS A C 1
ATOM 3908 O O . HIS A 1 502 ? 21.516 -54.188 -21.688 1 94.75 502 HIS A O 1
ATOM 3914 N N . VAL A 1 503 ? 19.719 -52.906 -21.453 1 97.06 503 VAL A N 1
ATOM 3915 C CA . VAL A 1 503 ? 18.938 -53.938 -20.781 1 97.06 503 VAL A CA 1
ATOM 3916 C C . VAL A 1 503 ? 18.734 -55.125 -21.719 1 97.06 503 VAL A C 1
ATOM 3918 O O . VAL A 1 503 ? 18.922 -56.281 -21.328 1 97.06 503 VAL A O 1
ATOM 3921 N N . MET A 1 504 ? 18.406 -54.875 -23.062 1 96.81 504 MET A N 1
ATOM 3922 C CA . MET A 1 504 ? 18.188 -55.938 -24.047 1 96.81 504 MET A CA 1
ATOM 3923 C C . MET A 1 504 ? 19.469 -56.75 -24.281 1 96.81 504 MET A C 1
ATOM 3925 O O . MET A 1 504 ? 19.438 -57.969 -24.422 1 96.81 504 MET A O 1
ATOM 3929 N N . ARG A 1 505 ? 20.547 -55.938 -24.328 1 95.31 505 ARG A N 1
ATOM 3930 C CA . ARG A 1 505 ? 21.828 -56.625 -24.484 1 95.31 505 ARG A CA 1
ATOM 3931 C C . ARG A 1 505 ? 22.109 -57.562 -23.328 1 95.31 505 ARG A C 1
ATOM 3933 O O . ARG A 1 505 ? 22.547 -58.688 -23.531 1 95.31 505 ARG A O 1
ATOM 3940 N N . LYS A 1 506 ? 21.812 -57.156 -22.094 1 94.38 506 LYS A N 1
ATOM 3941 C CA . LYS A 1 506 ? 22.047 -57.969 -20.906 1 94.38 506 LYS A CA 1
ATOM 3942 C C . LYS A 1 506 ? 21.125 -59.188 -20.906 1 94.38 506 LYS A C 1
ATOM 3944 O O . LYS A 1 506 ? 21.484 -60.25 -20.375 1 94.38 506 LYS A O 1
ATOM 3949 N N . GLN A 1 507 ? 20.047 -59.031 -21.578 1 95.75 507 GLN A N 1
ATOM 3950 C CA . GLN A 1 507 ? 19.094 -60.125 -21.672 1 95.75 507 GLN A CA 1
ATOM 3951 C C . GLN A 1 507 ? 19.406 -61 -22.891 1 95.75 507 GLN A C 1
ATOM 3953 O O . GLN A 1 507 ? 18.609 -61.875 -23.234 1 95.75 507 GLN A O 1
ATOM 3958 N N . GLN A 1 508 ? 20.422 -60.625 -23.672 1 94.19 508 GLN A N 1
ATOM 3959 C CA . GLN A 1 508 ? 20.922 -61.375 -24.828 1 94.19 508 GLN A CA 1
ATOM 3960 C C . GLN A 1 508 ? 19.938 -61.281 -26 1 94.19 508 GLN A C 1
ATOM 3962 O O . GLN A 1 508 ? 19.844 -62.219 -26.797 1 94.19 508 GLN A O 1
ATOM 3967 N N . ARG A 1 509 ? 19.141 -60.344 -25.969 1 95.62 509 ARG A N 1
ATOM 3968 C CA . ARG A 1 509 ? 18.297 -60 -27.109 1 95.62 509 ARG A CA 1
ATOM 3969 C C . ARG A 1 509 ? 19 -59 -28.016 1 95.62 509 ARG A C 1
ATOM 3971 O O . ARG A 1 509 ? 18.609 -57.844 -28.094 1 95.62 509 ARG A O 1
ATOM 3978 N N . TYR A 1 510 ? 19.969 -59.469 -28.719 1 95.25 510 TYR A N 1
ATOM 3979 C CA . TYR A 1 510 ? 20.953 -58.625 -29.391 1 95.25 510 TYR A CA 1
ATOM 3980 C C . TYR A 1 510 ? 20.312 -57.875 -30.562 1 95.25 510 TYR A C 1
ATOM 3982 O O . TYR A 1 510 ? 20.609 -56.719 -30.797 1 95.25 510 TYR A O 1
ATOM 3990 N N . SER A 1 511 ? 19.453 -58.562 -31.344 1 95.25 511 SER A N 1
ATOM 3991 C CA . SER A 1 511 ? 18.828 -57.906 -32.5 1 95.25 511 SER A CA 1
ATOM 3992 C C . SER A 1 511 ? 18.016 -56.688 -32.062 1 95.25 511 SER A C 1
ATOM 3994 O O . SER A 1 511 ? 18.109 -55.625 -32.688 1 95.25 511 SER A O 1
ATOM 3996 N N . ARG A 1 512 ? 17.297 -56.938 -31.016 1 94.75 512 ARG A N 1
ATOM 3997 C CA . ARG A 1 512 ? 16.5 -55.844 -30.5 1 94.75 512 ARG A CA 1
ATOM 3998 C C . ARG A 1 512 ? 17.391 -54.75 -29.938 1 94.75 512 ARG A C 1
ATOM 4000 O O . ARG A 1 512 ? 17.078 -53.562 -30.109 1 94.75 512 ARG A O 1
ATOM 4007 N N . ALA A 1 513 ? 18.359 -55.031 -29.172 1 96.94 513 ALA A N 1
ATOM 4008 C CA . ALA A 1 513 ? 19.297 -54.031 -28.656 1 96.94 513 ALA A CA 1
ATOM 4009 C C . ALA A 1 513 ? 19.875 -53.188 -29.781 1 96.94 513 ALA A C 1
ATOM 4011 O O . ALA A 1 513 ? 19.938 -51.969 -29.672 1 96.94 513 ALA A O 1
ATOM 4012 N N . ILE A 1 514 ? 20.297 -53.844 -30.891 1 95.44 514 ILE A N 1
ATOM 4013 C CA . ILE A 1 514 ? 20.891 -53.156 -32.031 1 95.44 514 ILE A CA 1
ATOM 4014 C C . ILE A 1 514 ? 19.859 -52.188 -32.625 1 95.44 514 ILE A C 1
ATOM 4016 O O . ILE A 1 514 ? 20.188 -51.031 -32.906 1 95.44 514 ILE A O 1
ATOM 4020 N N . GLN A 1 515 ? 18.703 -52.656 -32.75 1 95.81 515 GLN A N 1
ATOM 4021 C CA . GLN A 1 515 ? 17.641 -51.781 -33.281 1 95.81 515 GLN A CA 1
ATOM 4022 C C . GLN A 1 515 ? 17.453 -50.562 -32.406 1 95.81 515 GLN A C 1
ATOM 4024 O O . GLN A 1 515 ? 17.297 -49.438 -32.906 1 95.81 515 GLN A O 1
ATOM 4029 N N . LEU A 1 516 ? 17.438 -50.75 -31.094 1 95.69 516 LEU A N 1
ATOM 4030 C CA . LEU A 1 516 ? 17.25 -49.656 -30.141 1 95.69 516 LEU A CA 1
ATOM 4031 C C . LEU A 1 516 ? 18.422 -48.688 -30.203 1 95.69 516 LEU A C 1
ATOM 4033 O O . LEU A 1 516 ? 18.234 -47.469 -30.219 1 95.69 516 LEU A O 1
ATOM 4037 N N . TYR A 1 517 ? 19.641 -49.156 -30.203 1 96.12 517 TYR A N 1
ATOM 4038 C CA . TYR A 1 517 ? 20.812 -48.281 -30.328 1 96.12 517 TYR A CA 1
ATOM 4039 C C . TYR A 1 517 ? 20.75 -47.5 -31.625 1 96.12 517 TYR A C 1
ATOM 4041 O O . TYR A 1 517 ? 21.078 -46.312 -31.641 1 96.12 517 TYR A O 1
ATOM 4049 N N . GLU A 1 518 ? 20.359 -48.156 -32.688 1 94.25 518 GLU A N 1
ATOM 4050 C CA . GLU A 1 518 ? 20.281 -47.469 -33.969 1 94.25 518 GLU A CA 1
ATOM 4051 C C . GLU A 1 518 ? 19.219 -46.375 -33.969 1 94.25 518 GLU A C 1
ATOM 4053 O O . GLU A 1 518 ? 19.422 -45.281 -34.531 1 94.25 518 GLU A O 1
ATOM 4058 N N . GLN A 1 519 ? 18.188 -46.75 -33.406 1 93.31 519 GLN A N 1
ATOM 4059 C CA . GLN A 1 519 ? 17.156 -45.719 -33.219 1 93.31 519 GLN A CA 1
ATOM 4060 C C . GLN A 1 519 ? 17.672 -44.562 -32.406 1 93.31 519 GLN A C 1
ATOM 4062 O O . GLN A 1 519 ? 17.391 -43.406 -32.719 1 93.31 519 GLN A O 1
ATOM 4067 N N . ALA A 1 520 ? 18.344 -44.781 -31.266 1 94.56 520 ALA A N 1
ATOM 4068 C CA . ALA A 1 520 ? 18.922 -43.719 -30.438 1 94.56 520 ALA A CA 1
ATOM 4069 C C . ALA A 1 520 ? 19.906 -42.875 -31.25 1 94.56 520 ALA A C 1
ATOM 4071 O O . ALA A 1 520 ? 19.922 -41.656 -31.125 1 94.56 520 ALA A O 1
ATOM 4072 N N . LEU A 1 521 ? 20.719 -43.531 -32.094 1 93.44 521 LEU A N 1
ATOM 4073 C CA . LEU A 1 521 ? 21.734 -42.844 -32.875 1 93.44 521 LEU A CA 1
ATOM 4074 C C . LEU A 1 521 ? 21.078 -42 -33.969 1 93.44 521 LEU A C 1
ATOM 4076 O O . LEU A 1 521 ? 21.688 -41.031 -34.469 1 93.44 521 LEU A O 1
ATOM 4080 N N . SER A 1 522 ? 19.938 -42.375 -34.406 1 92.06 522 SER A N 1
ATOM 4081 C CA . SER A 1 522 ? 19.203 -41.562 -35.406 1 92.06 522 SER A CA 1
ATOM 4082 C C . SER A 1 522 ? 18.75 -40.25 -34.781 1 92.06 522 SER A C 1
ATOM 4084 O O . SER A 1 522 ? 18.547 -39.25 -35.5 1 92.06 522 SER A O 1
ATOM 4086 N N . LEU A 1 523 ? 18.594 -40.219 -33.5 1 90.06 523 LEU A N 1
ATOM 4087 C CA . LEU A 1 523 ? 18.188 -39 -32.781 1 90.06 523 LEU A CA 1
ATOM 4088 C C . LEU A 1 523 ? 19.406 -38.125 -32.469 1 90.06 523 LEU A C 1
ATOM 4090 O O . LEU A 1 523 ? 19.328 -36.906 -32.562 1 90.06 523 LEU A O 1
ATOM 4094 N N . SER A 1 524 ? 20.391 -38.812 -32.094 1 88.94 524 SER A N 1
ATOM 4095 C CA . SER A 1 524 ? 21.672 -38.156 -31.844 1 88.94 524 SER A CA 1
ATOM 4096 C C . SER A 1 524 ? 22.828 -38.969 -32.375 1 88.94 524 SER A C 1
ATOM 4098 O O . SER A 1 524 ? 23.188 -40 -31.766 1 88.94 524 SER A O 1
ATOM 4100 N N . LEU A 1 525 ? 23.469 -38.406 -33.25 1 83.38 525 LEU A N 1
ATOM 4101 C CA . LEU A 1 525 ? 24.516 -39.156 -33.969 1 83.38 525 LEU A CA 1
ATOM 4102 C C . LEU A 1 525 ? 25.797 -39.219 -33.156 1 83.38 525 LEU A C 1
ATOM 4104 O O . LEU A 1 525 ? 26.594 -40.125 -33.281 1 83.38 525 LEU A O 1
ATOM 4108 N N . HIS A 1 526 ? 25.938 -38.25 -32.344 1 85.56 526 HIS A N 1
ATOM 4109 C CA . HIS A 1 526 ? 27.219 -38.125 -31.656 1 85.56 526 HIS A CA 1
ATOM 4110 C C . HIS A 1 526 ? 27.125 -38.562 -30.203 1 85.56 526 HIS A C 1
ATOM 4112 O O . HIS A 1 526 ? 27.375 -37.75 -29.297 1 85.56 526 HIS A O 1
ATOM 4118 N N . ASP A 1 527 ? 26.781 -39.719 -30.031 1 90.31 527 ASP A N 1
ATOM 4119 C CA . ASP A 1 527 ? 26.734 -40.281 -28.703 1 90.31 527 ASP A CA 1
ATOM 4120 C C . ASP A 1 527 ? 27.734 -41.438 -28.547 1 90.31 527 ASP A C 1
ATOM 4122 O O . ASP A 1 527 ? 27.469 -42.562 -29 1 90.31 527 ASP A O 1
ATOM 4126 N N . ALA A 1 528 ? 28.781 -41.156 -27.844 1 89 528 ALA A N 1
ATOM 4127 C CA . ALA A 1 528 ? 29.859 -42.125 -27.688 1 89 528 ALA A CA 1
ATOM 4128 C C . ALA A 1 528 ? 29.344 -43.406 -26.984 1 89 528 ALA A C 1
ATOM 4130 O O . ALA A 1 528 ? 29.734 -44.5 -27.344 1 89 528 ALA A O 1
ATOM 4131 N N . GLY A 1 529 ? 28.516 -43.125 -25.984 1 90 529 GLY A N 1
ATOM 4132 C CA . GLY A 1 529 ? 28 -44.25 -25.234 1 90 529 GLY A CA 1
ATOM 4133 C C . GLY A 1 529 ? 27.125 -45.156 -26.062 1 90 529 GLY A C 1
ATOM 4134 O O . GLY A 1 529 ? 27.203 -46.406 -25.938 1 90 529 GLY A O 1
ATOM 4135 N N . CYS A 1 530 ? 26.375 -44.656 -26.938 1 91.06 530 CYS A N 1
ATOM 4136 C CA . CYS A 1 530 ? 25.5 -45.438 -27.797 1 91.06 530 CYS A CA 1
ATOM 4137 C C . CYS A 1 530 ? 26.297 -46.25 -28.812 1 91.06 530 CYS A C 1
ATOM 4139 O O . CYS A 1 530 ? 26.016 -47.406 -29.047 1 91.06 530 CYS A O 1
ATOM 4141 N N . HIS A 1 531 ? 27.312 -45.625 -29.359 1 91.25 531 HIS A N 1
ATOM 4142 C CA . HIS A 1 531 ? 28.188 -46.312 -30.297 1 91.25 531 HIS A CA 1
ATOM 4143 C C . HIS A 1 531 ? 28.891 -47.469 -29.625 1 91.25 531 HIS A C 1
ATOM 4145 O O . HIS A 1 531 ? 29.047 -48.562 -30.219 1 91.25 531 HIS A O 1
ATOM 4151 N N . ALA A 1 532 ? 29.328 -47.188 -28.453 1 91.94 532 ALA A N 1
ATOM 4152 C CA . ALA A 1 532 ? 30.016 -48.25 -27.719 1 91.94 532 ALA A CA 1
ATOM 4153 C C . ALA A 1 532 ? 29.078 -49.406 -27.438 1 91.94 532 ALA A C 1
ATOM 4155 O O . ALA A 1 532 ? 29.484 -50.562 -27.547 1 91.94 532 ALA A O 1
ATOM 4156 N N . GLY A 1 533 ? 27.859 -49.031 -27.031 1 94 533 GLY A N 1
ATOM 4157 C CA . GLY A 1 533 ? 26.875 -50.094 -26.797 1 94 533 GLY A CA 1
ATOM 4158 C C . GLY A 1 533 ? 26.562 -50.906 -28.047 1 94 533 GLY A C 1
ATOM 4159 O O . GLY A 1 533 ? 26.453 -52.125 -27.984 1 94 533 GLY A O 1
ATOM 4160 N N . LEU A 1 534 ? 26.438 -50.281 -29.156 1 94.12 534 LEU A N 1
ATOM 4161 C CA . LEU A 1 534 ? 26.172 -50.906 -30.438 1 94.12 534 LEU A CA 1
ATOM 4162 C C . LEU A 1 534 ? 27.344 -51.812 -30.859 1 94.12 534 LEU A C 1
ATOM 4164 O O . LEU A 1 534 ? 27.141 -52.938 -31.312 1 94.12 534 LEU A O 1
ATOM 4168 N N . ALA A 1 535 ? 28.516 -51.25 -30.734 1 90.12 535 ALA A N 1
ATOM 4169 C CA . ALA A 1 535 ? 29.719 -52 -31.062 1 90.12 535 ALA A CA 1
ATOM 4170 C C . ALA A 1 535 ? 29.812 -53.281 -30.25 1 90.12 535 ALA A C 1
ATOM 4172 O O . ALA A 1 535 ? 30.078 -54.344 -30.781 1 90.12 535 ALA A O 1
ATOM 4173 N N . TYR A 1 536 ? 29.625 -53.062 -29.078 1 93.38 536 TYR A N 1
ATOM 4174 C CA . TYR A 1 536 ? 29.734 -54.188 -28.188 1 93.38 536 TYR A CA 1
ATOM 4175 C C . TYR A 1 536 ? 28.703 -55.25 -28.531 1 93.38 536 TYR A C 1
ATOM 4177 O O . TYR A 1 536 ? 28.984 -56.469 -28.453 1 93.38 536 TYR A O 1
ATOM 4185 N N . THR A 1 537 ? 27.531 -54.875 -28.844 1 94.94 537 THR A N 1
ATOM 4186 C CA . THR A 1 537 ? 26.484 -55.812 -29.219 1 94.94 537 THR A CA 1
ATOM 4187 C C . THR A 1 537 ? 26.859 -56.562 -30.484 1 94.94 537 THR A C 1
ATOM 4189 O O . THR A 1 537 ? 26.672 -57.781 -30.562 1 94.94 537 THR A O 1
ATOM 4192 N N . HIS A 1 538 ? 27.406 -55.906 -31.5 1 93.56 538 HIS A N 1
ATOM 4193 C CA . HIS A 1 538 ? 27.875 -56.562 -32.719 1 93.56 538 HIS A CA 1
ATOM 4194 C C . HIS A 1 538 ? 28.984 -57.562 -32.406 1 93.56 538 HIS A C 1
ATOM 4196 O O . HIS A 1 538 ? 29.016 -58.656 -32.969 1 93.56 538 HIS A O 1
ATOM 4202 N N . GLN A 1 539 ? 29.828 -57.156 -31.562 1 91.38 539 GLN A N 1
ATOM 4203 C CA . GLN A 1 539 ? 30.922 -58.031 -31.172 1 91.38 539 GLN A CA 1
ATOM 4204 C C . GLN A 1 539 ? 30.391 -59.312 -30.531 1 91.38 539 GLN A C 1
ATOM 4206 O O . GLN A 1 539 ? 30.891 -60.406 -30.812 1 91.38 539 GLN A O 1
ATOM 4211 N N . LEU A 1 540 ? 29.391 -59.125 -29.734 1 92.62 540 LEU A N 1
ATOM 4212 C CA . LEU A 1 540 ? 28.797 -60.281 -29.047 1 92.62 540 LEU A CA 1
ATOM 4213 C C . LEU A 1 540 ? 28.094 -61.188 -30.047 1 92.62 540 LEU A C 1
ATOM 4215 O O . LEU A 1 540 ? 28 -62.406 -29.828 1 92.62 540 LEU A O 1
ATOM 4219 N N . MET A 1 541 ? 27.672 -60.656 -31.188 1 91 541 MET A N 1
ATOM 4220 C CA . MET A 1 541 ? 26.969 -61.406 -32.219 1 91 541 MET A CA 1
ATOM 4221 C C . MET A 1 541 ? 27.953 -62.062 -33.188 1 91 541 MET A C 1
ATOM 4223 O O . MET A 1 541 ? 27.562 -62.812 -34.062 1 91 541 MET A O 1
ATOM 4227 N N . GLY A 1 542 ? 29.203 -61.688 -33.219 1 88.81 542 GLY A N 1
ATOM 4228 C CA . GLY A 1 542 ? 30.219 -62.25 -34.094 1 88.81 542 GLY A CA 1
ATOM 4229 C C . GLY A 1 542 ? 30.516 -61.406 -35.312 1 88.81 542 GLY A C 1
ATOM 4230 O O . GLY A 1 542 ? 31.281 -61.812 -36.188 1 88.81 542 GLY A O 1
ATOM 4231 N N . SER A 1 543 ? 29.891 -60.375 -35.375 1 89.88 543 SER A N 1
ATOM 4232 C CA . SER A 1 543 ? 30.125 -59.469 -36.469 1 89.88 543 SER A CA 1
ATOM 4233 C C . SER A 1 543 ? 31.234 -58.5 -36.156 1 89.88 543 SER A C 1
ATOM 4235 O O . SER A 1 543 ? 30.969 -57.312 -35.875 1 89.88 543 SER A O 1
ATOM 4237 N N . SER A 1 544 ? 32.438 -58.938 -36.188 1 88 544 SER A N 1
ATOM 4238 C CA . SER A 1 544 ? 33.594 -58.125 -35.75 1 88 544 SER A CA 1
ATOM 4239 C C . SER A 1 544 ? 33.812 -56.938 -36.688 1 88 544 SER A C 1
ATOM 4241 O O . SER A 1 544 ? 34.281 -55.875 -36.219 1 88 544 SER A O 1
ATOM 4243 N N . GLY A 1 545 ? 33.469 -57.062 -37.938 1 87.88 545 GLY A N 1
ATOM 4244 C CA . GLY A 1 545 ? 33.656 -55.938 -38.875 1 87.88 545 GLY A CA 1
ATOM 4245 C C . GLY A 1 545 ? 32.812 -54.719 -38.5 1 87.88 545 GLY A C 1
ATOM 4246 O O . GLY A 1 545 ? 33.344 -53.625 -38.375 1 87.88 545 GLY A O 1
ATOM 4247 N N . ALA A 1 546 ? 31.641 -55.031 -38.281 1 89.38 546 ALA A N 1
ATOM 4248 C CA . ALA A 1 546 ? 30.75 -53.938 -37.906 1 89.38 546 ALA A CA 1
ATOM 4249 C C . ALA A 1 546 ? 31.125 -53.375 -36.531 1 89.38 546 ALA A C 1
ATOM 4251 O O . ALA A 1 546 ? 31.016 -52.188 -36.281 1 89.38 546 ALA A O 1
ATOM 4252 N N . ALA A 1 547 ? 31.469 -54.156 -35.594 1 90.38 547 ALA A N 1
ATOM 4253 C CA . ALA A 1 547 ? 31.906 -53.75 -34.281 1 90.38 547 ALA A CA 1
ATOM 4254 C C . ALA A 1 547 ? 33.062 -52.75 -34.375 1 90.38 547 ALA A C 1
ATOM 4256 O O . ALA A 1 547 ? 33.062 -51.719 -33.719 1 90.38 547 ALA A O 1
ATOM 4257 N N . VAL A 1 548 ? 34.094 -53.125 -35.125 1 86.19 548 VAL A N 1
ATOM 4258 C CA . VAL A 1 548 ? 35.281 -52.312 -35.281 1 86.19 548 VAL A CA 1
ATOM 4259 C C . VAL A 1 548 ? 34.906 -50.938 -35.812 1 86.19 548 VAL A C 1
ATOM 4261 O O . VAL A 1 548 ? 35.406 -49.906 -35.344 1 86.19 548 VAL A O 1
ATOM 4264 N N . GLU A 1 549 ? 34.062 -50.906 -36.719 1 92.19 549 GLU A N 1
ATOM 4265 C CA . GLU A 1 549 ? 33.625 -49.656 -37.281 1 92.19 549 GLU A CA 1
ATOM 4266 C C . GLU A 1 549 ? 33 -48.75 -36.219 1 92.19 549 GLU A C 1
ATOM 4268 O O . GLU A 1 549 ? 33.312 -47.562 -36.125 1 92.19 549 GLU A O 1
ATOM 4273 N N . HIS A 1 550 ? 32.156 -49.25 -35.406 1 89.19 550 HIS A N 1
ATOM 4274 C CA . HIS A 1 550 ? 31.438 -48.438 -34.406 1 89.19 550 HIS A CA 1
ATOM 4275 C C . HIS A 1 550 ? 32.312 -48.125 -33.219 1 89.19 550 HIS A C 1
ATOM 4277 O O . HIS A 1 550 ? 32.188 -47.062 -32.625 1 89.19 550 HIS A O 1
ATOM 4283 N N . TYR A 1 551 ? 33.156 -49 -32.844 1 90.06 551 TYR A N 1
ATOM 4284 C CA . TYR A 1 551 ? 34.094 -48.625 -31.828 1 90.06 551 TYR A CA 1
ATOM 4285 C C . TYR A 1 551 ? 34.938 -47.438 -32.25 1 90.06 551 TYR A C 1
ATOM 4287 O O . TYR A 1 551 ? 35.25 -46.562 -31.453 1 90.06 551 TYR A O 1
ATOM 4295 N N . HIS A 1 552 ? 35.25 -47.344 -33.469 1 87.5 552 HIS A N 1
ATOM 4296 C CA . HIS A 1 552 ? 36.031 -46.219 -34 1 87.5 552 HIS A CA 1
ATOM 4297 C C . HIS A 1 552 ? 35.188 -44.906 -33.906 1 87.5 552 HIS A C 1
ATOM 4299 O O . HIS A 1 552 ? 35.719 -43.875 -33.531 1 87.5 552 HIS A O 1
ATOM 4305 N N . LYS A 1 553 ? 34.031 -45.031 -34.219 1 90.31 553 LYS A N 1
ATOM 4306 C CA . LYS A 1 553 ? 33.156 -43.844 -34.125 1 90.31 553 LYS A CA 1
ATOM 4307 C C . LYS A 1 553 ? 33.031 -43.406 -32.688 1 90.31 553 LYS A C 1
ATOM 4309 O O . LYS A 1 553 ? 33.031 -42.219 -32.406 1 90.31 553 LYS A O 1
ATOM 4314 N N . ALA A 1 554 ? 32.812 -44.312 -31.766 1 90.06 554 ALA A N 1
ATOM 4315 C CA . ALA A 1 554 ? 32.719 -44 -30.344 1 90.06 554 ALA A CA 1
ATOM 4316 C C . ALA A 1 554 ? 33.969 -43.281 -29.828 1 90.06 554 ALA A C 1
ATOM 4318 O O . ALA A 1 554 ? 33.875 -42.281 -29.141 1 90.06 554 ALA A O 1
ATOM 4319 N N . LEU A 1 555 ? 35.125 -43.781 -30.156 1 88.06 555 LEU A N 1
ATOM 4320 C CA . LEU A 1 555 ? 36.406 -43.25 -29.672 1 88.06 555 LEU A CA 1
ATOM 4321 C C . LEU A 1 555 ? 36.719 -41.906 -30.359 1 88.06 555 LEU A C 1
ATOM 4323 O O . LEU A 1 555 ? 37.438 -41.094 -29.797 1 88.06 555 LEU A O 1
ATOM 4327 N N . ALA A 1 556 ? 36.188 -41.688 -31.562 1 90.56 556 ALA A N 1
ATOM 4328 C CA . ALA A 1 556 ? 36.344 -40.375 -32.219 1 90.56 556 ALA A CA 1
ATOM 4329 C C . ALA A 1 556 ? 35.625 -39.312 -31.438 1 90.56 556 ALA A C 1
ATOM 4331 O O . ALA A 1 556 ? 36.062 -38.156 -31.391 1 90.56 556 ALA A O 1
ATOM 4332 N N . LEU A 1 557 ? 34.594 -39.688 -30.828 1 87.81 557 LEU A N 1
ATOM 4333 C CA . LEU A 1 557 ? 33.781 -38.75 -30.078 1 87.81 557 LEU A CA 1
ATOM 4334 C C . LEU A 1 557 ? 34.312 -38.594 -28.641 1 87.81 557 LEU A C 1
ATOM 4336 O O . LEU A 1 557 ? 34.281 -37.5 -28.094 1 87.81 557 LEU A O 1
ATOM 4340 N N . ARG A 1 558 ? 34.688 -39.719 -28.172 1 89.31 558 ARG A N 1
ATOM 4341 C CA . ARG A 1 558 ? 35.281 -39.75 -26.828 1 89.31 558 ARG A CA 1
ATOM 4342 C C . ARG A 1 558 ? 36.562 -40.594 -26.812 1 89.31 558 ARG A C 1
ATOM 4344 O O . ARG A 1 558 ? 36.531 -41.75 -26.406 1 89.31 558 ARG A O 1
ATOM 4351 N N . PRO A 1 559 ? 37.594 -39.969 -26.859 1 87.38 559 PRO A N 1
ATOM 4352 C CA . PRO A 1 559 ? 38.844 -40.719 -26.984 1 87.38 559 PRO A CA 1
ATOM 4353 C C . PRO A 1 559 ? 39.312 -41.344 -25.672 1 87.38 559 PRO A C 1
ATOM 4355 O O . PRO A 1 559 ? 40.062 -42.312 -25.688 1 87.38 559 PRO A O 1
ATOM 4358 N N . ASP A 1 560 ? 38.719 -40.906 -24.641 1 88.31 560 ASP A N 1
ATOM 4359 C CA . ASP A 1 560 ? 39.188 -41.375 -23.344 1 88.31 560 ASP A CA 1
ATOM 4360 C C . ASP A 1 560 ? 38.312 -42.531 -22.828 1 88.31 560 ASP A C 1
ATOM 4362 O O . ASP A 1 560 ? 38.469 -42.938 -21.688 1 88.31 560 ASP A O 1
ATOM 4366 N N . ASP A 1 561 ? 37.531 -43 -23.688 1 89.38 561 ASP A N 1
ATOM 4367 C CA . ASP A 1 561 ? 36.688 -44.094 -23.25 1 89.38 561 ASP A CA 1
ATOM 4368 C C . ASP A 1 561 ? 37.469 -45.406 -23.172 1 89.38 561 ASP A C 1
ATOM 4370 O O . ASP A 1 561 ? 37.75 -46.031 -24.188 1 89.38 561 ASP A O 1
ATOM 4374 N N . ALA A 1 562 ? 37.75 -45.875 -21.984 1 89.81 562 ALA A N 1
ATOM 4375 C CA . ALA A 1 562 ? 38.562 -47.062 -21.734 1 89.81 562 ALA A CA 1
ATOM 4376 C C . ALA A 1 562 ? 37.875 -48.344 -22.25 1 89.81 562 ALA A C 1
ATOM 4378 O O . ALA A 1 562 ? 38.531 -49.219 -22.781 1 89.81 562 ALA A O 1
ATOM 4379 N N . PHE A 1 563 ? 36.656 -48.312 -22.078 1 85.25 563 PHE A N 1
ATOM 4380 C CA . PHE A 1 563 ? 35.906 -49.5 -22.5 1 85.25 563 PHE A CA 1
ATOM 4381 C C . PHE A 1 563 ? 35.969 -49.68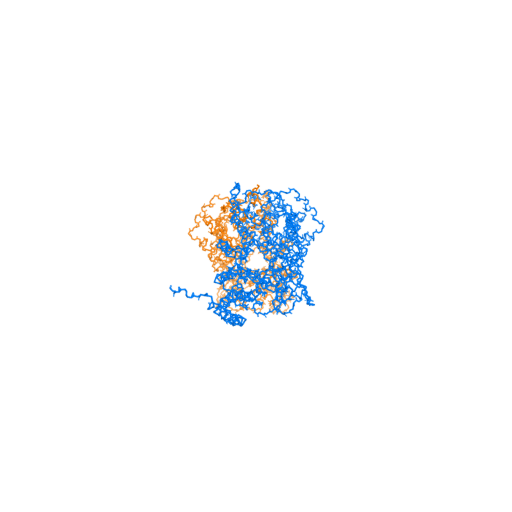8 -24.016 1 85.25 563 PHE A C 1
ATOM 4383 O O . PHE A 1 563 ? 36.25 -50.781 -24.5 1 85.25 563 PHE A O 1
ATOM 4390 N N . ALA A 1 564 ? 35.656 -48.719 -24.812 1 89.5 564 ALA A N 1
ATOM 4391 C CA . ALA A 1 564 ? 35.656 -48.781 -26.281 1 89.5 564 ALA A CA 1
ATOM 4392 C C . ALA A 1 564 ? 37.031 -49.094 -26.828 1 89.5 564 ALA A C 1
ATOM 4394 O O . ALA A 1 564 ? 37.156 -49.875 -27.797 1 89.5 564 ALA A O 1
ATOM 4395 N N . ALA A 1 565 ? 37.969 -48.625 -26.141 1 90.19 565 ALA A N 1
ATOM 4396 C CA . ALA A 1 565 ? 39.344 -48.875 -26.578 1 90.19 565 ALA A CA 1
ATOM 4397 C C . ALA A 1 565 ? 39.719 -50.344 -26.375 1 90.19 565 ALA A C 1
ATOM 4399 O O . ALA A 1 565 ? 40.312 -50.938 -27.266 1 90.19 565 ALA A O 1
ATOM 4400 N N . GLU A 1 566 ? 39.406 -50.75 -25.297 1 89.19 566 GLU A N 1
ATOM 4401 C CA . GLU A 1 566 ? 39.719 -52.125 -24.969 1 89.19 566 GLU A CA 1
ATOM 4402 C C . GLU A 1 566 ? 38.969 -53.094 -25.906 1 89.19 566 GLU A C 1
ATOM 4404 O O . GLU A 1 566 ? 39.594 -54.031 -26.422 1 89.19 566 GLU A O 1
ATOM 4409 N N . MET A 1 567 ? 37.812 -52.906 -26.078 1 87.5 567 MET A N 1
ATOM 4410 C CA . MET A 1 567 ? 36.969 -53.812 -26.875 1 87.5 567 MET A CA 1
ATOM 4411 C C . MET A 1 567 ? 37.344 -53.75 -28.344 1 87.5 567 MET A C 1
ATOM 4413 O O . MET A 1 567 ? 37.25 -54.719 -29.078 1 87.5 567 MET A O 1
ATOM 4417 N N . LEU A 1 568 ? 37.781 -52.562 -28.844 1 88.81 568 LEU A N 1
ATOM 4418 C CA . LEU A 1 568 ? 38.25 -52.438 -30.219 1 88.81 568 LEU A CA 1
ATOM 4419 C C . LEU A 1 568 ? 39.469 -53.344 -30.484 1 88.81 568 LEU A C 1
ATOM 4421 O O . LEU A 1 568 ? 39.531 -54 -31.531 1 88.81 568 LEU A O 1
ATOM 4425 N N . GLY A 1 569 ? 40.375 -53.312 -29.562 1 89.56 569 GLY A N 1
ATOM 4426 C CA . GLY A 1 569 ? 41.531 -54.188 -29.672 1 89.56 569 GLY A CA 1
ATOM 4427 C C . GLY A 1 569 ? 41.125 -55.656 -29.844 1 89.56 569 GLY A C 1
ATOM 4428 O O . GLY A 1 569 ? 41.688 -56.344 -30.688 1 89.56 569 GLY A O 1
ATOM 4429 N N . LEU A 1 570 ? 40.219 -55.938 -29.109 1 88.06 570 LEU A N 1
ATOM 4430 C CA . LEU A 1 570 ? 39.75 -57.312 -29.156 1 88.06 570 LEU A CA 1
ATOM 4431 C C . LEU A 1 570 ? 39.031 -57.625 -30.469 1 88.06 570 LEU A C 1
ATOM 4433 O O . LEU A 1 570 ? 39.188 -58.688 -31.047 1 88.06 570 LEU A O 1
ATOM 4437 N N . ALA A 1 571 ? 38.219 -56.781 -30.969 1 85.75 571 ALA A N 1
ATOM 4438 C CA . ALA A 1 571 ? 37.469 -56.938 -32.219 1 85.75 571 ALA A CA 1
ATOM 4439 C C . ALA A 1 571 ? 38.438 -57.031 -33.406 1 85.75 571 ALA A C 1
ATOM 4441 O O . ALA A 1 571 ? 38.188 -57.812 -34.344 1 85.75 571 ALA A O 1
ATOM 4442 N N . LEU A 1 572 ? 39.469 -56.375 -33.344 1 89.44 572 LEU A N 1
ATOM 4443 C CA . LEU A 1 572 ? 40.469 -56.375 -34.438 1 89.44 572 LEU A CA 1
ATOM 4444 C C . LEU A 1 572 ? 41.156 -57.75 -34.469 1 89.44 572 LEU A C 1
ATOM 4446 O O . LEU A 1 572 ? 41.406 -58.281 -35.562 1 89.44 572 LEU A O 1
ATOM 4450 N N . GLN A 1 573 ? 41.469 -58.188 -33.375 1 89.56 573 GLN A N 1
ATOM 4451 C CA . GLN A 1 573 ? 42.094 -59.531 -33.281 1 89.56 573 GLN A CA 1
ATOM 4452 C C . GLN A 1 573 ? 41.188 -60.594 -33.875 1 89.56 573 GLN A C 1
ATOM 4454 O O . GLN A 1 573 ? 41.625 -61.5 -34.594 1 89.56 573 GLN A O 1
ATOM 4459 N N . GLU A 1 574 ? 40.031 -60.469 -33.656 1 82.06 574 GLU A N 1
ATOM 4460 C CA . GLU A 1 574 ? 39.031 -61.438 -34.156 1 82.06 574 GLU A CA 1
ATOM 4461 C C . GLU A 1 574 ? 38.875 -61.312 -35.688 1 82.06 574 GLU A C 1
ATOM 4463 O O . GLU A 1 574 ? 38.75 -62.312 -36.375 1 82.06 574 GLU A O 1
ATOM 4468 N N . GLU A 1 575 ? 38.938 -60.219 -36.312 1 83.94 575 GLU A N 1
ATOM 4469 C CA . GLU A 1 575 ? 38.812 -60 -37.75 1 83.94 575 GLU A CA 1
ATOM 4470 C C . GLU A 1 575 ? 40 -60.531 -38.5 1 83.94 575 GLU A C 1
ATOM 4472 O O . GLU A 1 575 ? 39.875 -61.094 -39.594 1 83.94 575 GLU A O 1
ATOM 4477 N N . CYS A 1 576 ? 41.094 -60.344 -37.969 1 82.69 576 CYS A N 1
ATOM 4478 C CA . CYS A 1 576 ? 42.312 -60.875 -38.594 1 82.69 576 CYS A CA 1
ATOM 4479 C C . CYS A 1 576 ? 42.312 -62.406 -38.594 1 82.69 576 CYS A C 1
ATOM 4481 O O . CYS A 1 576 ? 42.719 -63 -39.594 1 82.69 576 CYS A O 1
ATOM 4483 N N . ALA A 1 577 ? 41.875 -62.875 -37.656 1 77.94 577 ALA A N 1
ATOM 4484 C CA . ALA A 1 577 ? 41.781 -64.312 -37.562 1 77.94 577 ALA A CA 1
ATOM 4485 C C . ALA A 1 577 ? 40.781 -64.875 -38.594 1 77.94 577 ALA A C 1
ATOM 4487 O O . ALA A 1 577 ? 41.031 -65.938 -39.188 1 77.94 577 ALA A O 1
ATOM 4488 N N . ARG A 1 578 ? 39.812 -64.25 -38.906 1 78.31 578 ARG A N 1
ATOM 4489 C CA . ARG A 1 578 ? 38.781 -64.688 -39.875 1 78.31 578 ARG A CA 1
ATOM 4490 C C . ARG A 1 578 ? 39.312 -64.625 -41.312 1 78.31 578 ARG A C 1
ATOM 4492 O O . ARG A 1 578 ? 39.094 -65.5 -42.125 1 78.31 578 ARG A O 1
ATOM 4499 N N . PHE A 1 579 ? 40 -63.562 -41.688 1 76.81 579 PHE A N 1
ATOM 4500 C CA . PHE A 1 579 ? 40.625 -63.406 -43 1 76.81 579 PHE A CA 1
ATOM 4501 C C . PHE A 1 579 ? 41.688 -64.438 -43.281 1 76.81 579 PHE A C 1
ATOM 4503 O O . PHE A 1 579 ? 41.781 -65 -44.375 1 76.81 579 PHE A O 1
ATOM 4510 N N . GLY A 1 580 ? 42.406 -64.688 -42.375 1 67.88 580 GLY A N 1
ATOM 4511 C CA . GLY A 1 580 ? 43.406 -65.75 -42.5 1 67.88 580 GLY A CA 1
ATOM 4512 C C . GLY A 1 580 ? 42.812 -67.125 -42.781 1 67.88 580 GLY A C 1
ATOM 4513 O O . GLY A 1 580 ? 43.312 -67.875 -43.625 1 67.88 580 GLY A O 1
ATOM 4514 N N . MET A 1 581 ? 41.781 -67.312 -42.312 1 73.44 581 MET A N 1
ATOM 4515 C CA . MET A 1 581 ? 41.125 -68.562 -42.531 1 73.44 581 MET A CA 1
ATOM 4516 C C . MET A 1 581 ? 40.5 -68.688 -43.906 1 73.44 581 MET A C 1
ATOM 4518 O O . MET A 1 581 ? 40.531 -69.688 -44.562 1 73.44 581 MET A O 1
ATOM 4522 N N . GLU A 1 582 ? 40 -67.625 -44.531 1 70.44 582 GLU A N 1
ATOM 4523 C CA . GLU A 1 582 ? 39.406 -67.562 -45.844 1 70.44 582 GLU A CA 1
ATOM 4524 C C . GLU A 1 582 ? 40.438 -67.688 -46.938 1 70.44 582 GLU A C 1
ATOM 4526 O O . GLU A 1 582 ? 40.219 -68.375 -47.938 1 70.44 582 GLU A O 1
ATOM 4531 N N . LEU A 1 583 ? 41.5 -67.062 -46.875 1 67.31 583 LEU A N 1
ATOM 4532 C CA . LEU A 1 583 ? 42.625 -67.188 -47.812 1 67.31 583 LEU A CA 1
ATOM 4533 C C . LEU A 1 583 ? 43.125 -68.625 -47.875 1 67.31 583 LEU A C 1
ATOM 4535 O O . LEU A 1 583 ? 43.438 -69.188 -48.938 1 67.31 583 LEU A O 1
ATOM 4539 N N . GLU A 1 584 ? 43.188 -69.25 -46.906 1 68.62 584 GLU A N 1
ATOM 4540 C CA . GLU A 1 584 ? 43.625 -70.625 -46.875 1 68.62 584 GLU A CA 1
ATOM 4541 C C . GLU A 1 584 ? 42.594 -71.562 -47.562 1 68.62 584 GLU A C 1
ATOM 4543 O O . GLU A 1 584 ? 43 -72.438 -48.281 1 68.62 584 GLU A O 1
ATOM 4548 N N . THR A 1 585 ? 41.375 -71.125 -47.719 1 69.25 585 THR A N 1
ATOM 4549 C CA . THR A 1 585 ? 40.312 -71.938 -48.344 1 69.25 585 THR A CA 1
ATOM 4550 C C . THR A 1 585 ? 40.25 -71.625 -49.812 1 69.25 585 THR A C 1
ATOM 4552 O O . THR A 1 585 ? 40 -72.562 -50.625 1 69.25 585 THR A O 1
ATOM 4555 N N . ALA A 1 586 ? 40.281 -70.438 -50.594 1 71.06 586 ALA A N 1
ATOM 4556 C CA . ALA A 1 586 ? 40.25 -70.062 -52 1 71.06 586 ALA A CA 1
ATOM 4557 C C . ALA A 1 586 ? 41.469 -70.625 -52.75 1 71.06 586 ALA A C 1
ATOM 4559 O O . ALA A 1 586 ? 41.344 -71.062 -53.906 1 71.06 586 ALA A O 1
ATOM 4560 N N . GLU A 1 587 ? 42.5 -70.5 -52.375 1 64.75 587 GLU A N 1
ATOM 4561 C CA . GLU A 1 587 ? 43.688 -71.062 -52.969 1 64.75 587 GLU A CA 1
ATOM 4562 C C . GLU A 1 587 ? 43.531 -72.562 -53.156 1 64.75 587 GLU A C 1
ATOM 4564 O O . GLU A 1 587 ? 44.031 -73.125 -54.125 1 64.75 587 GLU A O 1
ATOM 4569 N N . GLN A 1 588 ? 42.562 -73 -52.656 1 63.31 588 GLN A N 1
ATOM 4570 C CA . GLN A 1 588 ? 42.375 -74.438 -52.812 1 63.31 588 GLN A CA 1
ATOM 4571 C C . GLN A 1 588 ? 41.375 -74.75 -53.938 1 63.31 588 GLN A C 1
ATOM 4573 O O . GLN A 1 588 ? 41.469 -75.75 -54.625 1 63.31 588 GLN A O 1
ATOM 4578 N N . GLN A 1 589 ? 40.25 -73.812 -54.531 1 58.84 589 GLN A N 1
ATOM 4579 C CA . GLN A 1 589 ? 39.25 -74.125 -55.531 1 58.84 589 GLN A CA 1
ATOM 4580 C C . GLN A 1 589 ? 39.656 -73.625 -56.906 1 58.84 589 GLN A C 1
ATOM 4582 O O . GLN A 1 589 ? 39.125 -74.125 -57.906 1 58.84 589 GLN A O 1
ATOM 4587 N N . GLY A 1 590 ? 39.906 -72.438 -57.625 1 49.16 590 GLY A N 1
ATOM 4588 C CA . GLY A 1 590 ? 40.25 -71.938 -58.969 1 49.16 590 GLY A CA 1
ATOM 4589 C C . GLY A 1 590 ? 41.469 -72.625 -59.562 1 49.16 590 GLY A C 1
ATOM 4590 O O . GLY A 1 590 ? 42.594 -72.438 -59.125 1 49.16 590 GLY A O 1
ATOM 4591 N N . GLY A 1 591 ? 41.125 -73.812 -60.188 1 45.69 591 GLY A N 1
ATOM 4592 C CA . GLY A 1 591 ? 42 -74.438 -61.125 1 45.69 591 GLY A CA 1
ATOM 4593 C C . GLY A 1 591 ? 42.25 -73.688 -62.406 1 45.69 591 GLY A C 1
ATOM 4594 O O . GLY A 1 591 ? 41.344 -72.938 -62.844 1 45.69 591 GLY A O 1
ATOM 4595 N N . PRO A 1 592 ? 43.219 -72.938 -62.688 1 40.25 592 PRO A N 1
ATOM 4596 C CA . PRO A 1 592 ? 43.625 -72.188 -63.906 1 40.25 592 PRO A CA 1
ATOM 4597 C C . PRO A 1 592 ? 43.375 -73 -65.188 1 40.25 592 PRO A C 1
ATOM 4599 O O . PRO A 1 592 ? 43.875 -74.125 -65.312 1 40.25 592 PRO A O 1
ATOM 4602 N N . ALA A 1 593 ? 42.031 -73.062 -65.812 1 38.75 593 ALA A N 1
ATOM 4603 C CA . ALA A 1 593 ? 41.812 -73.625 -67.125 1 38.75 593 ALA A CA 1
ATOM 4604 C C . ALA A 1 593 ? 42.562 -72.875 -68.188 1 38.75 593 ALA A C 1
ATOM 4606 O O . ALA A 1 593 ? 41.969 -72.062 -68.938 1 38.75 593 ALA A O 1
ATOM 4607 N N . PHE A 1 594 ? 43.406 -71.875 -67.938 1 27.28 594 PHE A N 1
ATOM 4608 C CA . PHE A 1 594 ? 44.062 -71.125 -69 1 27.28 594 PHE A CA 1
ATOM 4609 C C . PHE A 1 594 ? 44.906 -72.062 -69.812 1 27.28 594 PHE A C 1
ATOM 4611 O O . PHE A 1 594 ? 46.062 -72.375 -69.5 1 27.28 594 PHE A O 1
ATOM 4618 N N . PHE A 1 595 ? 44.219 -73.312 -70.312 1 26.27 595 PHE A N 1
ATOM 4619 C CA . PHE A 1 595 ? 44.688 -73.75 -71.625 1 26.27 595 PHE A CA 1
ATOM 4620 C C . PHE A 1 595 ? 44.031 -72.938 -72.688 1 26.27 595 PHE A C 1
ATOM 4622 O O . PHE A 1 595 ? 42.875 -72.5 -72.562 1 26.27 595 PHE A O 1
ATOM 4629 N N . MET B 1 1 ? -22.812 -22.297 -28.547 1 56.09 1 MET B N 1
ATOM 4630 C CA . MET B 1 1 ? -22.906 -21.641 -27.25 1 56.09 1 MET B CA 1
ATOM 4631 C C . MET B 1 1 ? -21.719 -20.703 -27.031 1 56.09 1 MET B C 1
ATOM 4633 O O . MET B 1 1 ? -20.562 -21.125 -27.172 1 56.09 1 MET B O 1
ATOM 4637 N N . HIS B 1 2 ? -21.922 -19.359 -27.312 1 73.12 2 HIS B N 1
ATOM 4638 C CA . HIS B 1 2 ? -20.906 -18.312 -27.469 1 73.12 2 HIS B CA 1
ATOM 4639 C C . HIS B 1 2 ? -20.719 -17.531 -26.172 1 73.12 2 HIS B C 1
ATOM 4641 O O . HIS B 1 2 ? -21.609 -17.5 -25.328 1 73.12 2 HIS B O 1
ATOM 4647 N N . MET B 1 3 ? -19.562 -17.234 -26.047 1 85 3 MET B N 1
ATOM 4648 C CA . MET B 1 3 ? -19.234 -16.312 -24.969 1 85 3 MET B CA 1
ATOM 4649 C C . MET B 1 3 ? -19.938 -14.969 -25.156 1 85 3 MET B C 1
ATOM 4651 O O . MET B 1 3 ? -19.906 -14.398 -26.25 1 85 3 MET B O 1
ATOM 4655 N N . ASP B 1 4 ? -20.781 -14.469 -24.297 1 89.81 4 ASP B N 1
ATOM 4656 C CA . ASP B 1 4 ? -21.516 -13.203 -24.375 1 89.81 4 ASP B CA 1
ATOM 4657 C C . ASP B 1 4 ? -20.688 -12.062 -23.781 1 89.81 4 ASP B C 1
ATOM 4659 O O . ASP B 1 4 ? -20.516 -11.977 -22.562 1 89.81 4 ASP B O 1
ATOM 4663 N N . PRO B 1 5 ? -20.188 -11.141 -24.75 1 92.88 5 PRO B N 1
ATOM 4664 C CA . PRO B 1 5 ? -19.375 -10.031 -24.266 1 92.88 5 PRO B CA 1
ATOM 4665 C C . PRO B 1 5 ? -20.094 -9.18 -23.234 1 92.88 5 PRO B C 1
ATOM 4667 O O . PRO B 1 5 ? -19.469 -8.664 -22.297 1 92.88 5 PRO B O 1
ATOM 4670 N N . ASP B 1 6 ? -21.406 -8.969 -23.328 1 93.81 6 ASP B N 1
ATOM 4671 C CA . ASP B 1 6 ? -22.141 -8.156 -22.375 1 93.81 6 ASP B CA 1
ATOM 4672 C C . ASP B 1 6 ? -22.172 -8.812 -21 1 93.81 6 ASP B C 1
ATOM 4674 O O . ASP B 1 6 ? -22.094 -8.125 -19.984 1 93.81 6 ASP B O 1
ATOM 4678 N N . GLN B 1 7 ? -22.25 -10.086 -21.078 1 93.31 7 GLN B N 1
ATOM 4679 C CA . GLN B 1 7 ? -22.203 -10.828 -19.828 1 93.31 7 GLN B CA 1
ATOM 4680 C C . GLN B 1 7 ? -20.844 -10.68 -19.156 1 93.31 7 GLN B C 1
ATOM 4682 O O . GLN B 1 7 ? -20.75 -10.484 -17.938 1 93.31 7 GLN B O 1
ATOM 4687 N N . LEU B 1 8 ? -19.812 -10.812 -19.922 1 94.94 8 LEU B N 1
ATOM 4688 C CA . LEU B 1 8 ? -18.469 -10.688 -19.391 1 94.94 8 LEU B CA 1
ATOM 4689 C C . LEU B 1 8 ? -18.234 -9.273 -18.859 1 94.94 8 LEU B C 1
ATOM 4691 O O . LEU B 1 8 ? -17.562 -9.102 -17.828 1 94.94 8 LEU B O 1
ATOM 4695 N N . ARG B 1 9 ? -18.734 -8.227 -19.625 1 96.25 9 ARG B N 1
ATOM 4696 C CA . ARG B 1 9 ? -18.609 -6.844 -19.172 1 96.25 9 ARG B CA 1
ATOM 4697 C C . ARG B 1 9 ? -19.266 -6.652 -17.812 1 96.25 9 ARG B C 1
ATOM 4699 O O . ARG B 1 9 ? -18.672 -6.047 -16.906 1 96.25 9 ARG B O 1
ATOM 4706 N N . SER B 1 10 ? -20.453 -7.191 -17.703 1 95.88 10 SER B N 1
ATOM 4707 C CA . SER B 1 10 ? -21.156 -7.102 -16.422 1 95.88 10 SER B CA 1
ATOM 4708 C C . SER B 1 10 ? -20.406 -7.82 -15.312 1 95.88 10 SER B C 1
ATOM 4710 O O . SER B 1 10 ? -20.312 -7.316 -14.195 1 95.88 10 SER B O 1
ATOM 4712 N N . LEU B 1 11 ? -19.891 -8.992 -15.648 1 96.12 11 LEU B N 1
ATOM 4713 C CA . LEU B 1 11 ? -19.109 -9.789 -14.703 1 96.12 11 LEU B CA 1
ATOM 4714 C C . LEU B 1 11 ? -17.891 -9.023 -14.219 1 96.12 11 LEU B C 1
ATOM 4716 O O . LEU B 1 11 ? -17.609 -8.984 -13.023 1 96.12 11 LEU B O 1
ATOM 4720 N N . VAL B 1 12 ? -17.094 -8.398 -15.219 1 97.25 12 VAL B N 1
ATOM 4721 C CA . VAL B 1 12 ? -15.898 -7.645 -14.883 1 97.25 12 VAL B CA 1
ATOM 4722 C C . VAL B 1 12 ? -16.266 -6.477 -13.969 1 97.25 12 VAL B C 1
ATOM 4724 O O . VAL B 1 12 ? -15.586 -6.238 -12.961 1 97.25 12 VAL B O 1
ATOM 4727 N N . GLN B 1 13 ? -17.328 -5.746 -14.234 1 95.88 13 GLN B N 1
ATOM 4728 C CA . GLN B 1 13 ? -17.766 -4.609 -13.43 1 95.88 13 GLN B CA 1
ATOM 4729 C C . GLN B 1 13 ? -18.188 -5.051 -12.031 1 95.88 13 GLN B C 1
ATOM 4731 O O . GLN B 1 13 ? -17.875 -4.375 -11.047 1 95.88 13 GLN B O 1
ATOM 4736 N N . ASP B 1 14 ? -18.812 -6.172 -12.016 1 95.69 14 ASP B N 1
ATOM 4737 C CA . ASP B 1 14 ? -19.203 -6.711 -10.711 1 95.69 14 ASP B CA 1
ATOM 4738 C C . ASP B 1 14 ? -17.984 -7.078 -9.883 1 95.69 14 ASP B C 1
ATOM 4740 O O . ASP B 1 14 ? -17.938 -6.84 -8.672 1 95.69 14 ASP B O 1
ATOM 4744 N N . CYS B 1 15 ? -17.047 -7.762 -10.492 1 97.62 15 CYS B N 1
ATOM 4745 C CA . CYS B 1 15 ? -15.82 -8.148 -9.805 1 97.62 15 CYS B CA 1
ATOM 4746 C C . CYS B 1 15 ? -15.094 -6.93 -9.242 1 97.62 15 CYS B C 1
ATOM 4748 O O . CYS B 1 15 ? -14.586 -6.965 -8.117 1 97.62 15 CYS B O 1
ATOM 4750 N N . ILE B 1 16 ? -15.039 -5.75 -10.055 1 96.12 16 ILE B N 1
ATOM 4751 C CA . ILE B 1 16 ? -14.422 -4.512 -9.586 1 96.12 16 ILE B CA 1
ATOM 4752 C C . ILE B 1 16 ? -15.18 -3.98 -8.375 1 96.12 16 ILE B C 1
ATOM 4754 O O . ILE B 1 16 ? -14.562 -3.604 -7.371 1 96.12 16 ILE B O 1
ATOM 4758 N N . ALA B 1 17 ? -16.5 -4.051 -8.445 1 94.19 17 ALA B N 1
ATOM 4759 C CA . ALA B 1 17 ? -17.359 -3.525 -7.379 1 94.19 17 ALA B CA 1
ATOM 4760 C C . ALA B 1 17 ? -17.172 -4.32 -6.09 1 94.19 17 ALA B C 1
ATOM 4762 O O . ALA B 1 17 ? -17.25 -3.764 -4.992 1 94.19 17 ALA B O 1
ATOM 4763 N N . LYS B 1 18 ? -16.875 -5.656 -6.203 1 95.94 18 LYS B N 1
ATOM 4764 C CA . LYS B 1 18 ? -16.703 -6.531 -5.047 1 95.94 18 LYS B CA 1
ATOM 4765 C C . LYS B 1 18 ? -15.242 -6.617 -4.641 1 95.94 18 LYS B C 1
ATOM 4767 O O . LYS B 1 18 ? -14.891 -7.375 -3.732 1 95.94 18 LYS B O 1
ATOM 4772 N N . HIS B 1 19 ? -14.359 -5.891 -5.34 1 96.81 19 HIS B N 1
ATOM 4773 C CA . HIS B 1 19 ? -12.922 -5.828 -5.09 1 96.81 19 HIS B CA 1
ATOM 4774 C C . HIS B 1 19 ? -12.266 -7.18 -5.34 1 96.81 19 HIS B C 1
ATOM 4776 O O . HIS B 1 19 ? -11.32 -7.551 -4.637 1 96.81 19 HIS B O 1
ATOM 4782 N N . LEU B 1 20 ? -12.859 -8.031 -6.223 1 97.69 20 LEU B N 1
ATOM 4783 C CA . LEU B 1 20 ? -12.234 -9.234 -6.754 1 97.69 20 LEU B CA 1
ATOM 4784 C C . LEU B 1 20 ? -11.367 -8.906 -7.965 1 97.69 20 LEU B C 1
ATOM 4786 O O . LEU B 1 20 ? -11.688 -9.312 -9.086 1 97.69 20 LEU B O 1
ATOM 4790 N N . TYR B 1 21 ? -10.281 -8.32 -7.738 1 97.25 21 TYR B N 1
ATOM 4791 C CA . TYR B 1 21 ? -9.523 -7.648 -8.781 1 97.25 21 TYR B CA 1
ATOM 4792 C C . TYR B 1 21 ? -8.836 -8.656 -9.695 1 97.25 21 TYR B C 1
ATOM 4794 O O . TYR B 1 21 ? -8.82 -8.492 -10.922 1 97.25 21 TYR B O 1
ATOM 4802 N N . SER B 1 22 ? -8.273 -9.734 -9.133 1 96.38 22 SER B N 1
ATOM 4803 C CA . SER B 1 22 ? -7.629 -10.758 -9.953 1 96.38 22 SER B CA 1
ATOM 4804 C C . SER B 1 22 ? -8.633 -11.438 -10.883 1 96.38 22 SER B C 1
ATOM 4806 O O . SER B 1 22 ? -8.328 -11.703 -12.047 1 96.38 22 SER B O 1
ATOM 4808 N N . THR B 1 23 ? -9.812 -11.734 -10.344 1 97.69 23 THR B N 1
ATOM 4809 C CA . THR B 1 23 ? -10.883 -12.312 -11.148 1 97.69 23 THR B CA 1
ATOM 4810 C C . THR B 1 23 ? -11.312 -11.344 -12.25 1 97.69 23 THR B C 1
ATOM 4812 O O . THR B 1 23 ? -11.578 -11.758 -13.375 1 97.69 23 THR B O 1
ATOM 4815 N N . ALA B 1 24 ? -11.352 -10.047 -11.898 1 97.94 24 ALA B N 1
ATOM 4816 C CA . ALA B 1 24 ? -11.711 -9.023 -12.875 1 97.94 24 ALA B CA 1
ATOM 4817 C C . ALA B 1 24 ? -10.711 -8.984 -14.023 1 97.94 24 ALA B C 1
ATOM 4819 O O . ALA B 1 24 ? -11.102 -8.938 -15.195 1 97.94 24 ALA B O 1
ATOM 4820 N N . VAL B 1 25 ? -9.398 -9.055 -13.727 1 97.69 25 VAL B N 1
ATOM 4821 C CA . VAL B 1 25 ? -8.352 -9.031 -14.742 1 97.69 25 VAL B CA 1
ATOM 4822 C C . VAL B 1 25 ? -8.508 -10.234 -15.672 1 97.69 25 VAL B C 1
ATOM 4824 O O . VAL B 1 25 ? -8.391 -10.109 -16.891 1 97.69 25 VAL B O 1
ATOM 4827 N N . PHE B 1 26 ? -8.875 -11.414 -15.07 1 97.69 26 PHE B N 1
ATOM 4828 C CA . PHE B 1 26 ? -9.008 -12.664 -15.812 1 97.69 26 PHE B CA 1
ATOM 4829 C C . PHE B 1 26 ? -10.117 -12.562 -16.844 1 97.69 26 PHE B C 1
ATOM 4831 O O . PHE B 1 26 ? -9.914 -12.891 -18.016 1 97.69 26 PHE B O 1
ATOM 4838 N N . TYR B 1 27 ? -11.242 -12.102 -16.484 1 97.81 27 TYR B N 1
ATOM 4839 C CA . TYR B 1 27 ? -12.375 -12.047 -17.406 1 97.81 27 TYR B CA 1
ATOM 4840 C C . TYR B 1 27 ? -12.25 -10.859 -18.344 1 97.81 27 TYR B C 1
ATOM 4842 O O . TYR B 1 27 ? -12.68 -10.938 -19.5 1 97.81 27 TYR B O 1
ATOM 4850 N N . ALA B 1 28 ? -11.656 -9.742 -17.859 1 97.62 28 ALA B N 1
ATOM 4851 C CA . ALA B 1 28 ? -11.477 -8.578 -18.719 1 97.62 28 ALA B CA 1
ATOM 4852 C C . ALA B 1 28 ? -10.531 -8.891 -19.875 1 97.62 28 ALA B C 1
ATOM 4854 O O . ALA B 1 28 ? -10.734 -8.406 -21 1 97.62 28 ALA B O 1
ATOM 4855 N N . ASP B 1 29 ? -9.586 -9.648 -19.547 1 95.56 29 ASP B N 1
ATOM 4856 C CA . ASP B 1 29 ? -8.617 -10.047 -20.562 1 95.56 29 ASP B CA 1
ATOM 4857 C C . ASP B 1 29 ? -9.281 -10.898 -21.641 1 95.56 29 ASP B C 1
ATOM 4859 O O . ASP B 1 29 ? -8.969 -10.758 -22.828 1 95.56 29 ASP B O 1
ATOM 4863 N N . LYS B 1 30 ? -10.195 -11.82 -21.25 1 96.75 30 LYS B N 1
ATOM 4864 C CA . LYS B 1 30 ? -10.953 -12.609 -22.203 1 96.75 30 LYS B CA 1
ATOM 4865 C C . LYS B 1 30 ? -11.914 -11.742 -23 1 96.75 30 LYS B C 1
ATOM 4867 O O . LYS B 1 30 ? -12.094 -11.945 -24.203 1 96.75 30 LYS B O 1
ATOM 4872 N N . LEU B 1 31 ? -12.523 -10.789 -22.344 1 96.06 31 LEU B N 1
ATOM 4873 C CA . LEU B 1 31 ? -13.477 -9.875 -22.969 1 96.06 31 LEU B CA 1
ATOM 4874 C C . LEU B 1 31 ? -12.812 -9.078 -24.078 1 96.06 31 LEU B C 1
ATOM 4876 O O . LEU B 1 31 ? -13.328 -9.016 -25.203 1 96.06 31 LEU B O 1
ATOM 4880 N N . VAL B 1 32 ? -11.625 -8.523 -23.781 1 95 32 VAL B N 1
ATOM 4881 C CA . VAL B 1 32 ? -10.969 -7.652 -24.75 1 95 32 VAL B CA 1
ATOM 4882 C C . VAL B 1 32 ? -10.492 -8.477 -25.953 1 95 32 VAL B C 1
ATOM 4884 O O . VAL B 1 32 ? -10.508 -7.996 -27.094 1 95 32 VAL B O 1
ATOM 4887 N N . THR B 1 33 ? -10.094 -9.734 -25.688 1 94.62 33 THR B N 1
ATOM 4888 C CA . THR B 1 33 ? -9.711 -10.625 -26.766 1 94.62 33 THR B CA 1
ATOM 4889 C C . THR B 1 33 ? -10.906 -10.945 -27.656 1 94.62 33 THR B C 1
ATOM 4891 O O . THR B 1 33 ? -10.797 -10.922 -28.891 1 94.62 33 THR B O 1
ATOM 4894 N N . LEU B 1 34 ? -12.047 -11.195 -27.094 1 92.81 34 LEU B N 1
ATOM 4895 C CA . LEU B 1 34 ? -13.273 -11.531 -27.812 1 92.81 34 LEU B CA 1
ATOM 4896 C C . LEU B 1 34 ? -13.727 -10.367 -28.688 1 92.81 34 LEU B C 1
ATOM 4898 O O . LEU B 1 34 ? -14.234 -10.578 -29.797 1 92.81 34 LEU B O 1
ATOM 4902 N N . THR B 1 35 ? -13.453 -9.172 -28.188 1 93.44 35 THR B N 1
ATOM 4903 C CA . THR B 1 35 ? -13.938 -7.996 -28.891 1 93.44 35 THR B CA 1
ATOM 4904 C C . THR B 1 35 ? -12.836 -7.398 -29.766 1 93.44 35 THR B C 1
ATOM 4906 O O . THR B 1 35 ? -13 -6.316 -30.328 1 93.44 35 THR B O 1
ATOM 4909 N N . GLN B 1 36 ? -11.703 -8.07 -29.859 1 91.94 36 GLN B N 1
ATOM 4910 C CA . GLN B 1 36 ? -10.57 -7.648 -30.672 1 91.94 36 GLN B CA 1
ATOM 4911 C C . GLN B 1 36 ? -10.102 -6.25 -30.281 1 91.94 36 GLN B C 1
ATOM 4913 O O . GLN B 1 36 ? -9.977 -5.367 -31.125 1 91.94 36 GLN B O 1
ATOM 4918 N N . TYR B 1 37 ? -10.078 -5.973 -28.969 1 93.25 37 TYR B N 1
ATOM 4919 C CA . TYR B 1 37 ? -9.492 -4.789 -28.344 1 93.25 37 TYR B CA 1
ATOM 4920 C C . TYR B 1 37 ? -10.289 -3.539 -28.703 1 93.25 37 TYR B C 1
ATOM 4922 O O . TYR B 1 37 ? -9.711 -2.512 -29.062 1 93.25 37 TYR B O 1
ATOM 4930 N N . ALA B 1 38 ? -11.555 -3.68 -28.641 1 94.56 38 ALA B N 1
ATOM 4931 C CA . ALA B 1 38 ? -12.406 -2.496 -28.719 1 94.56 38 ALA B CA 1
ATOM 4932 C C . ALA B 1 38 ? -12.023 -1.471 -27.656 1 94.56 38 ALA B C 1
ATOM 4934 O O . ALA B 1 38 ? -11.766 -1.827 -26.5 1 94.56 38 ALA B O 1
ATOM 4935 N N . PRO B 1 39 ? -11.867 -0.204 -28.031 1 94.38 39 PRO B N 1
ATOM 4936 C CA . PRO B 1 39 ? -11.352 0.828 -27.125 1 94.38 39 PRO B CA 1
ATOM 4937 C C . PRO B 1 39 ? -12.039 0.816 -25.766 1 94.38 39 PRO B C 1
ATOM 4939 O O . PRO B 1 39 ? -11.383 0.936 -24.719 1 94.38 39 PRO B O 1
ATOM 4942 N N . GLY B 1 40 ? -13.398 0.685 -25.734 1 95.06 40 GLY B N 1
ATOM 4943 C CA . GLY B 1 40 ? -14.109 0.639 -24.469 1 95.06 40 GLY B CA 1
ATOM 4944 C C . GLY B 1 40 ? -13.672 -0.51 -23.578 1 95.06 40 GLY B C 1
ATOM 4945 O O . GLY B 1 40 ? -13.57 -0.355 -22.359 1 95.06 40 GLY B O 1
ATOM 4946 N N . ASP B 1 41 ? -13.469 -1.661 -24.188 1 96.19 41 ASP B N 1
ATOM 4947 C CA . ASP B 1 41 ? -13.062 -2.844 -23.438 1 96.19 41 ASP B CA 1
ATOM 4948 C C . ASP B 1 41 ? -11.594 -2.758 -23.047 1 96.19 41 ASP B C 1
ATOM 4950 O O . ASP B 1 41 ? -11.203 -3.258 -21.984 1 96.19 41 ASP B O 1
ATOM 4954 N N . VAL B 1 42 ? -10.688 -2.094 -23.875 1 96.38 42 VAL B N 1
ATOM 4955 C CA . VAL B 1 42 ? -9.305 -1.843 -23.484 1 96.38 42 VAL B CA 1
ATOM 4956 C C . VAL B 1 42 ? -9.258 -0.946 -22.25 1 96.38 42 VAL B C 1
ATOM 4958 O O . VAL B 1 42 ? -8.477 -1.188 -21.328 1 96.38 42 VAL B O 1
ATOM 4961 N N . TYR B 1 43 ? -10.117 0.087 -22.25 1 95.88 43 TYR B N 1
ATOM 4962 C CA . TYR B 1 43 ? -10.227 0.973 -21.109 1 95.88 43 TYR B CA 1
ATOM 4963 C C . TYR B 1 43 ? -10.609 0.194 -19.844 1 95.88 43 TYR B C 1
ATOM 4965 O O . TYR B 1 43 ? -10.047 0.417 -18.781 1 95.88 43 TYR B O 1
ATOM 4973 N N . LEU B 1 44 ? -11.523 -0.723 -20.047 1 96.44 44 LEU B N 1
ATOM 4974 C CA . LEU B 1 44 ? -11.984 -1.535 -18.922 1 96.44 44 LEU B CA 1
ATOM 4975 C C . LEU B 1 44 ? -10.852 -2.41 -18.391 1 96.44 44 LEU B C 1
ATOM 4977 O O . LEU B 1 44 ? -10.672 -2.518 -17.172 1 96.44 44 LEU B O 1
ATOM 4981 N N . VAL B 1 45 ? -10.094 -3.018 -19.234 1 97.06 45 VAL B N 1
ATOM 4982 C CA . VAL B 1 45 ? -8.953 -3.832 -18.828 1 97.06 45 VAL B CA 1
ATOM 4983 C C . VAL B 1 45 ? -7.938 -2.967 -18.078 1 97.06 45 VAL B C 1
ATOM 4985 O O . VAL B 1 45 ? -7.402 -3.377 -17.047 1 97.06 45 VAL B O 1
ATOM 4988 N N . ALA B 1 46 ? -7.637 -1.782 -18.656 1 97.31 46 ALA B N 1
ATOM 4989 C CA . ALA B 1 46 ? -6.695 -0.871 -18 1 97.31 46 ALA B CA 1
ATOM 4990 C C . ALA B 1 46 ? -7.164 -0.499 -16.609 1 97.31 46 ALA B C 1
ATOM 4992 O O . ALA B 1 46 ? -6.352 -0.385 -15.68 1 97.31 46 ALA B O 1
ATOM 4993 N N . GLN B 1 47 ? -8.453 -0.321 -16.422 1 97.38 47 GLN B N 1
ATOM 4994 C CA . GLN B 1 47 ? -9.023 -0.037 -15.109 1 97.38 47 GLN B CA 1
ATOM 4995 C C . GLN B 1 47 ? -8.766 -1.187 -14.141 1 97.38 47 GLN B C 1
ATOM 4997 O O . GLN B 1 47 ? -8.445 -0.958 -12.969 1 97.38 47 GLN B O 1
ATOM 5002 N N . THR B 1 48 ? -8.945 -2.439 -14.648 1 98.06 48 THR B N 1
ATOM 5003 C CA . THR B 1 48 ? -8.703 -3.592 -13.781 1 98.06 48 THR B CA 1
ATOM 5004 C C . THR B 1 48 ? -7.234 -3.668 -13.391 1 98.06 48 THR B C 1
ATOM 5006 O O . THR B 1 48 ? -6.906 -4.039 -12.258 1 98.06 48 THR B O 1
ATOM 5009 N N . TYR B 1 49 ? -6.312 -3.309 -14.344 1 97.31 49 TYR B N 1
ATOM 5010 C CA . TYR B 1 49 ? -4.895 -3.26 -14.016 1 97.31 49 TYR B CA 1
ATOM 5011 C C . TYR B 1 49 ? -4.617 -2.215 -12.945 1 97.31 49 TYR B C 1
ATOM 5013 O O . TYR B 1 49 ? -3.861 -2.469 -12 1 97.31 49 TYR B O 1
ATOM 5021 N N . PHE B 1 50 ? -5.219 -1.034 -13.016 1 97.44 50 PHE B N 1
ATOM 5022 C CA . PHE B 1 50 ? -5.016 0.051 -12.062 1 97.44 50 PHE B CA 1
ATOM 5023 C C . PHE B 1 50 ? -5.43 -0.373 -10.656 1 97.44 50 PHE B C 1
ATOM 5025 O O . PHE B 1 50 ? -4.645 -0.26 -9.711 1 97.44 50 PHE B O 1
ATOM 5032 N N . VAL B 1 51 ? -6.648 -0.91 -10.508 1 97.12 51 VAL B N 1
ATOM 5033 C CA . VAL B 1 51 ? -7.191 -1.197 -9.188 1 97.12 51 VAL B CA 1
ATOM 5034 C C . VAL B 1 51 ? -6.477 -2.404 -8.586 1 97.12 51 VAL B C 1
ATOM 5036 O O . VAL B 1 51 ? -6.469 -2.588 -7.367 1 97.12 51 VAL B O 1
ATOM 5039 N N . SER B 1 52 ? -5.926 -3.26 -9.516 1 96.31 52 SER B N 1
ATOM 5040 C CA . SER B 1 52 ? -5.191 -4.418 -9.023 1 96.31 52 SER B CA 1
ATOM 5041 C C . SER B 1 52 ? -3.732 -4.07 -8.742 1 96.31 52 SER B C 1
ATOM 5043 O O . SER B 1 52 ? -2.926 -4.953 -8.438 1 96.31 52 SER B O 1
ATOM 5045 N N . GLY B 1 53 ? -3.279 -2.818 -8.961 1 94.19 53 GLY B N 1
ATOM 5046 C CA . GLY B 1 53 ? -1.931 -2.369 -8.648 1 94.19 53 GLY B CA 1
ATOM 5047 C C . GLY B 1 53 ? -0.956 -2.572 -9.797 1 94.19 53 GLY B C 1
ATOM 5048 O O . GLY B 1 53 ? 0.248 -2.357 -9.641 1 94.19 53 GLY B O 1
ATOM 5049 N N . GLN B 1 54 ? -1.418 -3.039 -10.914 1 95 54 GLN B N 1
ATOM 5050 C CA . GLN B 1 54 ? -0.567 -3.227 -12.086 1 95 54 GLN B CA 1
ATOM 5051 C C . GLN B 1 54 ? -0.519 -1.963 -12.938 1 95 54 GLN B C 1
ATOM 5053 O O . GLN B 1 54 ? -0.925 -1.978 -14.102 1 95 54 GLN B O 1
ATOM 5058 N N . HIS B 1 55 ? 0.094 -0.981 -12.398 1 95.94 55 HIS B N 1
ATOM 5059 C CA . HIS B 1 55 ? 0.024 0.359 -12.969 1 95.94 55 HIS B CA 1
ATOM 5060 C C . HIS B 1 55 ? 0.892 0.471 -14.219 1 95.94 55 HIS B C 1
ATOM 5062 O O . HIS B 1 55 ? 0.461 1.026 -15.234 1 95.94 55 HIS B O 1
ATOM 5068 N N . ARG B 1 56 ? 2.064 -0.097 -14.25 1 92.69 56 ARG B N 1
ATOM 5069 C CA . ARG B 1 56 ? 2.938 -0.046 -15.414 1 92.69 56 ARG B CA 1
ATOM 5070 C C . ARG B 1 56 ? 2.326 -0.807 -16.594 1 92.69 56 ARG B C 1
ATOM 5072 O O . ARG B 1 56 ? 2.459 -0.392 -17.734 1 92.69 56 ARG B O 1
ATOM 5079 N N . ARG B 1 57 ? 1.669 -1.94 -16.234 1 94.38 57 ARG B N 1
ATOM 5080 C CA . ARG B 1 57 ? 0.992 -2.74 -17.25 1 94.38 57 ARG B CA 1
ATOM 5081 C C . ARG B 1 57 ? -0.155 -1.96 -17.891 1 94.38 57 ARG B C 1
ATOM 5083 O O . ARG B 1 57 ? -0.389 -2.062 -19.094 1 94.38 57 ARG B O 1
ATOM 5090 N N . ALA B 1 58 ? -0.864 -1.247 -17.078 1 96.31 58 ALA B N 1
ATOM 5091 C CA . ALA B 1 58 ? -1.941 -0.404 -17.594 1 96.31 58 ALA B CA 1
ATOM 5092 C C . ALA B 1 58 ? -1.405 0.637 -18.578 1 96.31 58 ALA B C 1
ATOM 5094 O O . ALA B 1 58 ? -1.972 0.833 -19.656 1 96.31 58 ALA B O 1
ATOM 5095 N N . VAL B 1 59 ? -0.257 1.256 -18.234 1 95.88 59 VAL B N 1
ATOM 5096 C CA . VAL B 1 59 ? 0.349 2.273 -19.094 1 95.88 59 VAL B CA 1
ATOM 5097 C C . VAL B 1 59 ? 0.768 1.653 -20.422 1 95.88 59 VAL B C 1
ATOM 5099 O O . VAL B 1 59 ? 0.489 2.207 -21.484 1 95.88 59 VAL B O 1
ATOM 5102 N N . MET B 1 60 ? 1.351 0.578 -20.375 1 94.31 60 MET B N 1
ATOM 5103 C CA . MET B 1 60 ? 1.821 -0.113 -21.562 1 94.31 60 MET B CA 1
ATOM 5104 C C . MET B 1 60 ? 0.657 -0.461 -22.484 1 94.31 60 MET B C 1
ATOM 5106 O O . MET B 1 60 ? 0.728 -0.235 -23.703 1 94.31 60 MET B O 1
ATOM 5110 N N . LEU B 1 61 ? -0.385 -1.096 -21.922 1 94.75 61 LEU B N 1
ATOM 5111 C CA . LEU B 1 61 ? -1.569 -1.467 -22.703 1 94.75 61 LEU B CA 1
ATOM 5112 C C . LEU B 1 61 ? -2.146 -0.258 -23.422 1 94.75 61 LEU B C 1
ATOM 5114 O O . LEU B 1 61 ? -2.475 -0.341 -24.609 1 94.75 61 LEU B O 1
ATOM 5118 N N . LEU B 1 62 ? -2.264 0.846 -22.719 1 95.12 62 LEU B N 1
ATOM 5119 C CA . LEU B 1 62 ? -2.869 2.049 -23.281 1 95.12 62 LEU B CA 1
ATOM 5120 C C . LEU B 1 62 ? -1.974 2.664 -24.344 1 95.12 62 LEU B C 1
ATOM 5122 O O . LEU B 1 62 ? -2.463 3.154 -25.359 1 95.12 62 LEU B O 1
ATOM 5126 N N . LYS B 1 63 ? -0.693 2.588 -24.141 1 92.31 63 LYS B N 1
ATOM 5127 C CA . LYS B 1 63 ? 0.251 3.1 -25.141 1 92.31 63 LYS B CA 1
ATOM 5128 C C . LYS B 1 63 ? 0.271 2.223 -26.391 1 92.31 63 LYS B C 1
ATOM 5130 O O . LYS B 1 63 ? 0.274 2.73 -27.5 1 92.31 63 LYS B O 1
ATOM 5135 N N . HIS B 1 64 ? 0.228 0.963 -26.188 1 90.88 64 HIS B N 1
ATOM 5136 C CA . HIS B 1 64 ? 0.37 -0.01 -27.25 1 90.88 64 HIS B CA 1
ATOM 5137 C C . HIS B 1 64 ? -0.807 0.064 -28.219 1 90.88 64 HIS B C 1
ATOM 5139 O O . HIS B 1 64 ? -0.644 -0.166 -29.422 1 90.88 64 HIS B O 1
ATOM 5145 N N . HIS B 1 65 ? -1.916 0.324 -27.812 1 88.19 65 HIS B N 1
ATOM 5146 C CA . HIS B 1 65 ? -3.088 0.319 -28.688 1 88.19 65 HIS B CA 1
ATOM 5147 C C . HIS B 1 65 ? -3.438 1.729 -29.141 1 88.19 65 HIS B C 1
ATOM 5149 O O . HIS B 1 65 ? -4.523 1.961 -29.688 1 88.19 65 HIS B O 1
ATOM 5155 N N . GLY B 1 66 ? -2.414 2.66 -28.984 1 79.94 66 GLY B N 1
ATOM 5156 C CA . GLY B 1 66 ? -2.496 3.996 -29.547 1 79.94 66 GLY B CA 1
ATOM 5157 C C . GLY B 1 66 ? -3.711 4.773 -29.078 1 79.94 66 GLY B C 1
ATOM 5158 O O . GLY B 1 66 ? -4.352 5.477 -29.859 1 79.94 66 GLY B O 1
ATOM 5159 N N . LEU B 1 67 ? -4.078 4.637 -27.906 1 82.94 67 LEU B N 1
ATOM 5160 C CA . LEU B 1 67 ? -5.312 5.246 -27.438 1 82.94 67 LEU B CA 1
ATOM 5161 C C . LEU B 1 67 ? -5.016 6.512 -26.641 1 82.94 67 LEU B C 1
ATOM 5163 O O . LEU B 1 67 ? -5.891 7.023 -25.922 1 82.94 67 LEU B O 1
ATOM 5167 N N . MET B 1 68 ? -3.773 7.105 -26.859 1 87.06 68 MET B N 1
ATOM 5168 C CA . MET B 1 68 ? -3.32 8.227 -26.047 1 87.06 68 MET B CA 1
ATOM 5169 C C . MET B 1 68 ? -3.875 9.547 -26.562 1 87.06 68 MET B C 1
ATOM 5171 O O . MET B 1 68 ? -3.742 10.578 -25.922 1 87.06 68 MET B O 1
ATOM 5175 N N . GLU B 1 69 ? -4.43 9.484 -27.672 1 86.06 69 GLU B N 1
ATOM 5176 C CA . GLU B 1 69 ? -5.051 10.695 -28.219 1 86.06 69 GLU B CA 1
ATOM 5177 C C . GLU B 1 69 ? -6.301 11.07 -27.422 1 86.06 69 GLU B C 1
ATOM 5179 O O . GLU B 1 69 ? -6.609 12.258 -27.266 1 86.06 69 GLU B O 1
ATOM 5184 N N . ASP B 1 70 ? -6.918 9.992 -26.969 1 88.62 70 ASP B N 1
ATOM 5185 C CA . ASP B 1 70 ? -8.062 10.219 -26.094 1 88.62 70 ASP B CA 1
ATOM 5186 C C . ASP B 1 70 ? -7.621 10.648 -24.703 1 88.62 70 ASP B C 1
ATOM 5188 O O . ASP B 1 70 ? -6.82 9.969 -24.062 1 88.62 70 ASP B O 1
ATOM 5192 N N . VAL B 1 71 ? -8.125 11.742 -24.234 1 89.62 71 VAL B N 1
ATOM 5193 C CA . VAL B 1 71 ? -7.691 12.383 -22.984 1 89.62 71 VAL B CA 1
ATOM 5194 C C . VAL B 1 71 ? -7.961 11.461 -21.812 1 89.62 71 VAL B C 1
ATOM 5196 O O . VAL B 1 71 ? -7.203 11.445 -20.828 1 89.62 71 VAL B O 1
ATOM 5199 N N . ARG B 1 72 ? -8.984 10.727 -21.844 1 90.5 72 ARG B N 1
ATOM 5200 C CA . ARG B 1 72 ? -9.328 9.812 -20.766 1 90.5 72 ARG B CA 1
ATOM 5201 C C . ARG B 1 72 ? -8.266 8.727 -20.609 1 90.5 72 ARG B C 1
ATOM 5203 O O . ARG B 1 72 ? -7.898 8.359 -19.5 1 90.5 72 ARG B O 1
ATOM 5210 N N . PHE B 1 73 ? -7.855 8.219 -21.781 1 94 73 PHE B N 1
ATOM 5211 C CA . PHE B 1 73 ? -6.816 7.191 -21.766 1 94 73 PHE B CA 1
ATOM 5212 C C . PHE B 1 73 ? -5.496 7.766 -21.281 1 94 73 PHE B C 1
ATOM 5214 O O . PHE B 1 73 ? -4.793 7.129 -20.484 1 94 73 PHE B O 1
ATOM 5221 N N . ARG B 1 74 ? -5.172 8.977 -21.688 1 93.81 74 ARG B N 1
ATOM 5222 C CA . ARG B 1 74 ? -3.945 9.648 -21.266 1 93.81 74 ARG B CA 1
ATOM 5223 C C . ARG B 1 74 ? -3.949 9.922 -19.766 1 93.81 74 ARG B C 1
ATOM 5225 O O . ARG B 1 74 ? -2.928 9.75 -19.094 1 93.81 74 ARG B O 1
ATOM 5232 N N . TYR B 1 75 ? -5.086 10.383 -19.312 1 94.94 75 TYR B N 1
ATOM 5233 C CA . TYR B 1 75 ? -5.23 10.641 -17.891 1 94.94 75 TYR B CA 1
ATOM 5234 C C . TYR B 1 75 ? -5 9.367 -17.078 1 94.94 75 TYR B C 1
ATOM 5236 O O . TYR B 1 75 ? -4.281 9.383 -16.078 1 94.94 75 TYR B O 1
ATOM 5244 N N . LEU B 1 76 ? -5.672 8.289 -17.516 1 96.81 76 LEU B N 1
ATOM 5245 C CA . LEU B 1 76 ? -5.52 7.023 -16.797 1 96.81 76 LEU B CA 1
ATOM 5246 C C . LEU B 1 76 ? -4.066 6.562 -16.812 1 96.81 76 LEU B C 1
ATOM 5248 O O . LEU B 1 76 ? -3.564 6.066 -15.797 1 96.81 76 LEU B O 1
ATOM 5252 N N . ALA B 1 77 ? -3.381 6.758 -17.922 1 97.19 77 ALA B N 1
ATOM 5253 C CA . ALA B 1 77 ? -1.963 6.418 -18.016 1 97.19 77 ALA B CA 1
ATOM 5254 C C . ALA B 1 77 ? -1.136 7.258 -17.047 1 97.19 77 ALA B C 1
ATOM 5256 O O . ALA B 1 77 ? -0.29 6.73 -16.328 1 97.19 77 ALA B O 1
ATOM 5257 N N . ALA B 1 78 ? -1.376 8.492 -16.984 1 97.19 78 ALA B N 1
ATOM 5258 C CA . ALA B 1 78 ? -0.653 9.406 -16.094 1 97.19 78 ALA B CA 1
ATOM 5259 C C . ALA B 1 78 ? -0.933 9.078 -14.633 1 97.19 78 ALA B C 1
ATOM 5261 O O . ALA B 1 78 ? -0.026 9.109 -13.805 1 97.19 78 ALA B O 1
ATOM 5262 N N . LYS B 1 79 ? -2.213 8.922 -14.344 1 97.81 79 LYS B N 1
ATOM 5263 C CA . LYS B 1 79 ? -2.588 8.539 -12.984 1 97.81 79 LYS B CA 1
ATOM 5264 C C . LYS B 1 79 ? -1.857 7.277 -12.547 1 97.81 79 LYS B C 1
ATOM 5266 O O . LYS B 1 79 ? -1.457 7.156 -11.383 1 97.81 79 LYS B O 1
ATOM 5271 N N . SER B 1 80 ? -1.733 6.27 -13.5 1 98 80 SER B N 1
ATOM 5272 C CA . SER B 1 80 ? -0.999 5.039 -13.227 1 98 80 SER B CA 1
ATOM 5273 C C . SER B 1 80 ? 0.478 5.324 -12.969 1 98 80 SER B C 1
ATOM 5275 O O . SER B 1 80 ? 1.089 4.715 -12.086 1 98 80 SER B O 1
ATOM 5277 N N . LEU B 1 81 ? 1.081 6.246 -13.68 1 97.56 81 LEU B N 1
ATOM 5278 C CA . LEU B 1 81 ? 2.471 6.645 -13.477 1 97.56 81 LEU B CA 1
ATOM 5279 C C . LEU B 1 81 ? 2.65 7.316 -12.125 1 97.56 81 LEU B C 1
ATOM 5281 O O . LEU B 1 81 ? 3.66 7.098 -11.445 1 97.56 81 LEU B O 1
ATOM 5285 N N . ALA B 1 82 ? 1.672 8.141 -11.719 1 97.88 82 ALA B N 1
ATOM 5286 C CA . ALA B 1 82 ? 1.701 8.805 -10.414 1 97.88 82 ALA B CA 1
ATOM 5287 C C . ALA B 1 82 ? 1.685 7.781 -9.281 1 97.88 82 ALA B C 1
ATOM 5289 O O . ALA B 1 82 ? 2.316 7.988 -8.242 1 97.88 82 ALA B O 1
ATOM 5290 N N . ALA B 1 83 ? 0.971 6.715 -9.445 1 96.38 83 ALA B N 1
ATOM 5291 C CA . ALA B 1 83 ? 0.851 5.68 -8.422 1 96.38 83 ALA B CA 1
ATOM 5292 C C . ALA B 1 83 ? 2.199 5.02 -8.148 1 96.38 83 ALA B C 1
ATOM 5294 O O . ALA B 1 83 ? 2.43 4.488 -7.059 1 96.38 83 ALA B O 1
ATOM 5295 N N . VAL B 1 84 ? 3.121 5.066 -9.148 1 94.12 84 VAL B N 1
ATOM 5296 C CA . VAL B 1 84 ? 4.434 4.465 -8.953 1 94.12 84 VAL B CA 1
ATOM 5297 C C . VAL B 1 84 ? 5.488 5.559 -8.797 1 94.12 84 VAL B C 1
ATOM 5299 O O . VAL B 1 84 ? 6.684 5.309 -8.984 1 94.12 84 VAL B O 1
ATOM 5302 N N . ASP B 1 85 ? 5.129 6.781 -8.547 1 95.12 85 ASP B N 1
ATOM 5303 C CA . ASP B 1 85 ? 5.949 7.945 -8.227 1 95.12 85 ASP B CA 1
ATOM 5304 C C . ASP B 1 85 ? 6.871 8.305 -9.391 1 95.12 85 ASP B C 1
ATOM 5306 O O . ASP B 1 85 ? 8.008 8.734 -9.18 1 95.12 85 ASP B O 1
ATOM 5310 N N . ASP B 1 86 ? 6.465 8.016 -10.57 1 96.06 86 ASP B N 1
ATOM 5311 C CA . ASP B 1 86 ? 7.203 8.445 -11.75 1 96.06 86 ASP B CA 1
ATOM 5312 C C . ASP B 1 86 ? 6.711 9.812 -12.234 1 96.06 86 ASP B C 1
ATOM 5314 O O . ASP B 1 86 ? 6.141 9.914 -13.328 1 96.06 86 ASP B O 1
ATOM 5318 N N . TRP B 1 87 ? 7.043 10.766 -11.438 1 97.12 87 TRP B N 1
ATOM 5319 C CA . TRP B 1 87 ? 6.457 12.094 -11.594 1 97.12 87 TRP B CA 1
ATOM 5320 C C . TRP B 1 87 ? 7.004 12.789 -12.844 1 97.12 87 TRP B C 1
ATOM 5322 O O . TRP B 1 87 ? 6.293 13.555 -13.5 1 97.12 87 TRP B O 1
ATOM 5332 N N . ASP B 1 88 ? 8.273 12.516 -13.211 1 96.62 88 ASP B N 1
ATOM 5333 C CA . ASP B 1 88 ? 8.836 13.078 -14.43 1 96.62 88 ASP B CA 1
ATOM 5334 C C . ASP B 1 88 ? 8.047 12.617 -15.656 1 96.62 88 ASP B C 1
ATOM 5336 O O . ASP B 1 88 ? 7.73 13.422 -16.531 1 96.62 88 ASP B O 1
ATOM 5340 N N . GLU B 1 89 ? 7.715 11.391 -15.711 1 95.94 89 GLU B N 1
ATOM 5341 C CA . GLU B 1 89 ? 6.988 10.836 -16.844 1 95.94 89 GLU B CA 1
ATOM 5342 C C . GLU B 1 89 ? 5.543 11.32 -16.859 1 95.94 89 GLU B C 1
ATOM 5344 O O . GLU B 1 89 ? 4.93 11.422 -17.938 1 95.94 89 GLU B O 1
ATOM 5349 N N . VAL B 1 90 ? 4.98 11.508 -15.648 1 96.88 90 VAL B N 1
ATOM 5350 C CA . VAL B 1 90 ? 3.648 12.102 -15.578 1 96.88 90 VAL B CA 1
ATOM 5351 C C . VAL B 1 90 ? 3.631 13.422 -16.344 1 96.88 90 VAL B C 1
ATOM 5353 O O . VAL B 1 90 ? 2.76 13.648 -17.188 1 96.88 90 VAL B O 1
ATOM 5356 N N . LEU B 1 91 ? 4.637 14.297 -16.094 1 95.19 91 LEU B N 1
ATOM 5357 C CA . LEU B 1 91 ? 4.699 15.602 -16.734 1 95.19 91 LEU B CA 1
ATOM 5358 C C . LEU B 1 91 ? 5.031 15.477 -18.219 1 95.19 91 LEU B C 1
ATOM 5360 O O . LEU B 1 91 ? 4.562 16.266 -19.031 1 95.19 91 LEU B O 1
ATOM 5364 N N . ALA B 1 92 ? 5.809 14.438 -18.578 1 94.44 92 ALA B N 1
ATOM 5365 C CA . ALA B 1 92 ? 6.113 14.195 -20 1 94.44 92 ALA B CA 1
ATOM 5366 C C . ALA B 1 92 ? 4.855 13.82 -20.766 1 94.44 92 ALA B C 1
ATOM 5368 O O . ALA B 1 92 ? 4.691 14.211 -21.922 1 94.44 92 ALA B O 1
ATOM 5369 N N . LEU B 1 93 ? 4.012 13.109 -20.125 1 93.12 93 LEU B N 1
ATOM 5370 C CA . LEU B 1 93 ? 2.793 12.617 -20.75 1 93.12 93 LEU B CA 1
ATOM 5371 C C . LEU B 1 93 ? 1.728 13.703 -20.797 1 93.12 93 LEU B C 1
ATOM 5373 O O . LEU B 1 93 ? 1.038 13.859 -21.812 1 93.12 93 LEU B O 1
ATOM 5377 N N . LEU B 1 94 ? 1.643 14.422 -19.672 1 92.56 94 LEU B N 1
ATOM 5378 C CA . LEU B 1 94 ? 0.562 15.398 -19.562 1 92.56 94 LEU B CA 1
ATOM 5379 C C . LEU B 1 94 ? 1.021 16.766 -20.031 1 92.56 94 LEU B C 1
ATOM 5381 O O . LEU B 1 94 ? 0.196 17.641 -20.328 1 92.56 94 LEU B O 1
ATOM 5385 N N . GLY B 1 95 ? 2.287 17 -20.109 1 86.5 95 GLY B N 1
ATOM 5386 C CA . GLY B 1 95 ? 2.809 18.312 -20.453 1 86.5 95 GLY B CA 1
ATOM 5387 C C . GLY B 1 95 ? 2.947 19.234 -19.25 1 86.5 95 GLY B C 1
ATOM 5388 O O . GLY B 1 95 ? 2.359 18.969 -18.203 1 86.5 95 GLY B O 1
ATOM 5389 N N . ASP B 1 96 ? 3.793 20.172 -19.422 1 72.88 96 ASP B N 1
ATOM 5390 C CA . ASP B 1 96 ? 4.082 21.078 -18.312 1 72.88 96 ASP B CA 1
ATOM 5391 C C . ASP B 1 96 ? 3.084 22.234 -18.281 1 72.88 96 ASP B C 1
ATOM 5393 O O . ASP B 1 96 ? 3.205 23.156 -17.469 1 72.88 96 ASP B O 1
ATOM 5397 N N . GLY B 1 97 ? 1.822 22 -18.953 1 63.69 97 GLY B N 1
ATOM 5398 C CA . GLY B 1 97 ? 0.726 22.953 -18.797 1 63.69 97 GLY B CA 1
ATOM 5399 C C . GLY B 1 97 ? 0.715 24.031 -19.859 1 63.69 97 GLY B C 1
ATOM 5400 O O . GLY B 1 97 ? -0.257 24.781 -19.984 1 63.69 97 GLY B O 1
ATOM 5401 N N . GLU B 1 98 ? 1.826 24.344 -20.531 1 57.28 98 GLU B N 1
ATOM 5402 C CA . GLU B 1 98 ? 1.801 25.516 -21.391 1 57.28 98 GLU B CA 1
ATOM 5403 C C . GLU B 1 98 ? 0.874 25.312 -22.594 1 57.28 98 GLU B C 1
ATOM 5405 O O . GLU B 1 98 ? 0.022 26.156 -22.875 1 57.28 98 GLU B O 1
ATOM 5410 N N . LEU B 1 99 ? 1.26 24.391 -23.359 1 50.75 99 LEU B N 1
ATOM 5411 C CA . LEU B 1 99 ? 0.779 24.422 -24.734 1 50.75 99 LEU B CA 1
ATOM 5412 C C . LEU B 1 99 ? -0.622 23.828 -24.828 1 50.75 99 LEU B C 1
ATOM 5414 O O . LEU B 1 99 ? -1.52 24.438 -25.422 1 50.75 99 LEU B O 1
ATOM 5418 N N . ASP B 1 100 ? -0.902 22.578 -24.484 1 56.12 100 ASP B N 1
ATOM 5419 C CA . ASP B 1 100 ? -2.01 21.75 -24.953 1 56.12 100 ASP B CA 1
ATOM 5420 C C . ASP B 1 100 ? -3.225 21.891 -24.031 1 56.12 100 ASP B C 1
ATOM 5422 O O . ASP B 1 100 ? -4.242 21.234 -24.25 1 56.12 100 ASP B O 1
ATOM 5426 N N . ASP B 1 101 ? -3.324 22.844 -23.25 1 65.06 101 ASP B N 1
ATOM 5427 C CA . ASP B 1 101 ? -4.367 22.969 -22.234 1 65.06 101 ASP B CA 1
ATOM 5428 C C . ASP B 1 101 ? -5.609 23.656 -22.812 1 65.06 101 ASP B C 1
ATOM 5430 O O . ASP B 1 101 ? -6.73 23.359 -22.391 1 65.06 101 ASP B O 1
ATOM 5434 N N . ASP B 1 102 ? -5.391 24.375 -23.828 1 60.25 102 ASP B N 1
ATOM 5435 C CA . ASP B 1 102 ? -6.543 25.047 -24.406 1 60.25 102 ASP B CA 1
ATOM 5436 C C . ASP B 1 102 ? -7.52 24.047 -25.031 1 60.25 102 ASP B C 1
ATOM 5438 O O . ASP B 1 102 ? -8.734 24.172 -24.859 1 60.25 102 ASP B O 1
ATOM 5442 N N . GLU B 1 103 ? -7.035 23.125 -25.641 1 58.66 103 GLU B N 1
ATOM 5443 C CA . GLU B 1 103 ? -7.895 22.141 -26.281 1 58.66 103 GLU B CA 1
ATOM 5444 C C . GLU B 1 103 ? -8.602 21.266 -25.25 1 58.66 103 GLU B C 1
ATOM 5446 O O . GLU B 1 103 ? -9.773 20.922 -25.422 1 58.66 103 GLU B O 1
ATOM 5451 N N . LEU B 1 104 ? -7.965 21.047 -24.266 1 64.38 104 LEU B N 1
ATOM 5452 C CA . LEU B 1 104 ? -8.547 20.203 -23.234 1 64.38 104 LEU B CA 1
ATOM 5453 C C . LEU B 1 104 ? -9.656 20.938 -22.484 1 64.38 104 LEU B C 1
ATOM 5455 O O . LEU B 1 104 ? -10.672 20.328 -22.125 1 64.38 104 LEU B O 1
ATOM 5459 N N . GLN B 1 105 ? -9.414 22.234 -22.391 1 63.38 105 GLN B N 1
ATOM 5460 C CA . GLN B 1 105 ? -10.391 23.062 -21.688 1 63.38 105 GLN B CA 1
ATOM 5461 C C . GLN B 1 105 ? -11.664 23.234 -22.516 1 63.38 105 GLN B C 1
ATOM 5463 O O . GLN B 1 105 ? -12.766 23.219 -21.969 1 63.38 105 GLN B O 1
ATOM 5468 N N . ASP B 1 106 ? -11.398 23.266 -23.703 1 56.97 106 ASP B N 1
ATOM 5469 C CA . ASP B 1 106 ? -12.523 23.5 -24.609 1 56.97 106 ASP B CA 1
ATOM 5470 C C . ASP B 1 106 ? -13.438 22.281 -24.672 1 56.97 106 ASP B C 1
ATOM 5472 O O . ASP B 1 106 ? -14.664 22.422 -24.734 1 56.97 106 ASP B O 1
ATOM 5476 N N . ALA B 1 107 ? -12.859 21.203 -24.672 1 56.62 107 ALA B N 1
ATOM 5477 C CA . ALA B 1 107 ? -13.656 19.984 -24.766 1 56.62 107 ALA B CA 1
ATOM 5478 C C . ALA B 1 107 ? -14.562 19.828 -23.547 1 56.62 107 ALA B C 1
ATOM 5480 O O . ALA B 1 107 ? -15.578 19.141 -23.609 1 56.62 107 ALA B O 1
ATOM 5481 N N . GLN B 1 108 ? -14.227 20.625 -22.562 1 62.12 108 GLN B N 1
ATOM 5482 C CA . GLN B 1 108 ? -14.93 20.469 -21.297 1 62.12 108 GLN B CA 1
ATOM 5483 C C . GLN B 1 108 ? -16.094 21.469 -21.188 1 62.12 108 GLN B C 1
ATOM 5485 O O . GLN B 1 108 ? -16.906 21.391 -20.266 1 62.12 108 GLN B O 1
ATOM 5490 N N . GLN B 1 109 ? -16.141 22.359 -22.156 1 58.78 109 GLN B N 1
ATOM 5491 C CA . GLN B 1 109 ? -17.141 23.422 -22.094 1 58.78 109 GLN B CA 1
ATOM 5492 C C . GLN B 1 109 ? -18.547 22.859 -22.031 1 58.78 109 GLN B C 1
ATOM 5494 O O . GLN B 1 109 ? -19.469 23.5 -21.516 1 58.78 109 GLN B O 1
ATOM 5499 N N . GLN B 1 110 ? -18.703 21.531 -22.406 1 62.84 110 GLN B N 1
ATOM 5500 C CA . GLN B 1 110 ? -20.078 21.047 -22.469 1 62.84 110 GLN B CA 1
ATOM 5501 C C . GLN B 1 110 ? -20.453 20.266 -21.203 1 62.84 110 GLN B C 1
ATOM 5503 O O . GLN B 1 110 ? -21.578 19.781 -21.078 1 62.84 110 GLN B O 1
ATOM 5508 N N . ARG B 1 111 ? -19.734 20.5 -20.234 1 76.94 111 ARG B N 1
ATOM 5509 C CA . ARG B 1 111 ? -19.984 19.672 -19.047 1 76.94 111 ARG B CA 1
ATOM 5510 C C . ARG B 1 111 ? -20.812 20.422 -18.016 1 76.94 111 ARG B C 1
ATOM 5512 O O . ARG B 1 111 ? -20.766 21.656 -17.938 1 76.94 111 ARG B O 1
ATOM 5519 N N . GLN B 1 112 ? -21.719 19.703 -17.453 1 77.56 112 GLN B N 1
ATOM 5520 C CA . GLN B 1 112 ? -22.422 20.25 -16.297 1 77.56 112 GLN B CA 1
ATOM 5521 C C . GLN B 1 112 ? -21.609 20.094 -15.023 1 77.56 112 GLN B C 1
ATOM 5523 O O . GLN B 1 112 ? -21.391 18.969 -14.547 1 77.56 112 GLN B O 1
ATOM 5528 N N . PRO B 1 113 ? -21.219 21.203 -14.555 1 79.62 113 PRO B N 1
ATOM 5529 C CA . PRO B 1 113 ? -20.422 21.109 -13.328 1 79.62 113 PRO B CA 1
ATOM 5530 C C . PRO B 1 113 ? -21.172 20.453 -12.172 1 79.62 113 PRO B C 1
ATOM 5532 O O . PRO B 1 113 ? -22.391 20.656 -12.039 1 79.62 113 PRO B O 1
ATOM 5535 N N . GLY B 1 114 ? -20.484 19.641 -11.461 1 83.12 114 GLY B N 1
ATOM 5536 C CA . GLY B 1 114 ? -21.094 19.047 -10.281 1 83.12 114 GLY B CA 1
ATOM 5537 C C . GLY B 1 114 ? -21.484 17.594 -10.484 1 83.12 114 GLY B C 1
ATOM 5538 O O . GLY B 1 114 ? -21.703 16.859 -9.508 1 83.12 114 GLY B O 1
ATOM 5539 N N . LEU B 1 115 ? -21.719 17.109 -11.68 1 85.94 115 LEU B N 1
ATOM 5540 C CA . LEU B 1 115 ? -22.047 15.719 -11.953 1 85.94 115 LEU B CA 1
ATOM 5541 C C . LEU B 1 115 ? -20.781 14.867 -12.031 1 85.94 115 LEU B C 1
ATOM 5543 O O . LEU B 1 115 ? -20.828 13.656 -11.828 1 85.94 115 LEU B O 1
ATOM 5547 N N . ASP B 1 116 ? -19.75 15.523 -12.352 1 90.69 116 ASP B N 1
ATOM 5548 C CA . ASP B 1 116 ? -18.422 14.922 -12.461 1 90.69 116 ASP B CA 1
ATOM 5549 C C . ASP B 1 116 ? -17.328 15.969 -12.242 1 90.69 116 ASP B C 1
ATOM 5551 O O . ASP B 1 116 ? -17.609 17.141 -12.031 1 90.69 116 ASP B O 1
ATOM 5555 N N . VAL B 1 117 ? -16.172 15.516 -12.125 1 92 117 VAL B N 1
ATOM 5556 C CA . VAL B 1 117 ? -15.008 16.391 -12.141 1 92 117 VAL B CA 1
ATOM 5557 C C . VAL B 1 117 ? -14.406 16.422 -13.539 1 92 117 VAL B C 1
ATOM 5559 O O . VAL B 1 117 ? -14.203 15.383 -14.164 1 92 117 VAL B O 1
ATOM 5562 N N . SER B 1 118 ? -14.125 17.656 -13.977 1 92.5 118 SER B N 1
ATOM 5563 C CA . SER B 1 118 ? -13.539 17.828 -15.305 1 92.5 118 SER B CA 1
ATOM 5564 C C . SER B 1 118 ? -12.227 17.062 -15.438 1 92.5 118 SER B C 1
ATOM 5566 O O . SER B 1 118 ? -11.406 17.062 -14.516 1 92.5 118 SER B O 1
ATOM 5568 N N . THR B 1 119 ? -12.094 16.328 -16.562 1 90.88 119 THR B N 1
ATOM 5569 C CA . THR B 1 119 ? -10.844 15.617 -16.812 1 90.88 119 THR B CA 1
ATOM 5570 C C . THR B 1 119 ? -9.664 16.578 -16.844 1 90.88 119 THR B C 1
ATOM 5572 O O . THR B 1 119 ? -8.57 16.234 -16.375 1 90.88 119 THR B O 1
ATOM 5575 N N . TYR B 1 120 ? -9.891 17.75 -17.391 1 90.81 120 TYR B N 1
ATOM 5576 C CA . TYR B 1 120 ? -8.836 18.75 -17.422 1 90.81 120 TYR B CA 1
ATOM 5577 C C . TYR B 1 120 ? -8.43 19.156 -16.016 1 90.81 120 TYR B C 1
ATOM 5579 O O . TYR B 1 120 ? -7.238 19.297 -15.727 1 90.81 120 TYR B O 1
ATOM 5587 N N . ALA B 1 121 ? -9.398 19.422 -15.125 1 93.94 121 ALA B N 1
ATOM 5588 C CA . ALA B 1 121 ? -9.094 19.75 -13.734 1 93.94 121 ALA B CA 1
ATOM 5589 C C . ALA B 1 121 ? -8.289 18.625 -13.078 1 93.94 121 ALA B C 1
ATOM 5591 O O . ALA B 1 121 ? -7.344 18.891 -12.336 1 93.94 121 ALA B O 1
ATOM 5592 N N . ALA B 1 122 ? -8.695 17.391 -13.406 1 95.44 122 ALA B N 1
ATOM 5593 C CA . ALA B 1 122 ? -7.98 16.234 -12.859 1 95.44 122 ALA B CA 1
ATOM 5594 C C . ALA B 1 122 ? -6.539 16.203 -13.352 1 95.44 122 ALA B C 1
ATOM 5596 O O . ALA B 1 122 ? -5.625 15.859 -12.602 1 95.44 122 ALA B O 1
ATOM 5597 N N . ILE B 1 123 ? -6.344 16.578 -14.594 1 94.5 123 ILE B N 1
ATOM 5598 C CA . ILE B 1 123 ? -5.008 16.625 -15.172 1 94.5 123 ILE B CA 1
ATOM 5599 C C . ILE B 1 123 ? -4.18 17.703 -14.477 1 94.5 123 ILE B C 1
ATOM 5601 O O . ILE B 1 123 ? -3.029 17.453 -14.102 1 94.5 123 ILE B O 1
ATOM 5605 N N . CYS B 1 124 ? -4.754 18.844 -14.289 1 95.19 124 CYS B N 1
ATOM 5606 C CA . CYS B 1 124 ? -4.066 19.922 -13.602 1 95.19 124 CYS B CA 1
ATOM 5607 C C . CYS B 1 124 ? -3.711 19.531 -12.172 1 95.19 124 CYS B C 1
ATOM 5609 O O . CYS B 1 124 ? -2.625 19.844 -11.688 1 95.19 124 CYS B O 1
ATOM 5611 N N . LEU B 1 125 ? -4.633 18.969 -11.492 1 97.25 125 LEU B N 1
ATOM 5612 C CA . LEU B 1 125 ? -4.371 18.469 -10.148 1 97.25 125 LEU B CA 1
ATOM 5613 C C . LEU B 1 125 ? -3.154 17.547 -10.133 1 97.25 125 LEU B C 1
ATOM 5615 O O . LEU B 1 125 ? -2.27 17.688 -9.289 1 97.25 125 LEU B O 1
ATOM 5619 N N . LEU B 1 126 ? -3.16 16.578 -11.117 1 97 126 LEU B N 1
ATOM 5620 C CA . LEU B 1 126 ? -2.064 15.609 -11.18 1 97 126 LEU B CA 1
ATOM 5621 C C . LEU B 1 126 ? -0.743 16.312 -11.477 1 97 126 LEU B C 1
ATOM 5623 O O . LEU B 1 126 ? 0.294 15.953 -10.914 1 97 126 LEU B O 1
ATOM 5627 N N . ARG B 1 127 ? -0.736 17.312 -12.359 1 96.25 127 ARG B N 1
ATOM 5628 C CA . ARG B 1 127 ? 0.45 18.125 -12.609 1 96.25 127 ARG B CA 1
ATOM 5629 C C . ARG B 1 127 ? 0.926 18.797 -11.336 1 96.25 127 ARG B C 1
ATOM 5631 O O . ARG B 1 127 ? 2.123 18.828 -11.047 1 96.25 127 ARG B O 1
ATOM 5638 N N . GLY B 1 128 ? -0.021 19.438 -10.602 1 97.06 128 GLY B N 1
ATOM 5639 C CA . GLY B 1 128 ? 0.312 20.094 -9.344 1 97.06 128 GLY B CA 1
ATOM 5640 C C . GLY B 1 128 ? 0.987 19.156 -8.352 1 97.06 128 GLY B C 1
ATOM 5641 O O . GLY B 1 128 ? 1.998 19.516 -7.746 1 97.06 128 GLY B O 1
ATOM 5642 N N . LYS B 1 129 ? 0.458 17.984 -8.195 1 97.56 129 LYS B N 1
ATOM 5643 C CA . LYS B 1 129 ? 1.052 17 -7.309 1 97.56 129 LYS B CA 1
ATOM 5644 C C . LYS B 1 129 ? 2.463 16.625 -7.754 1 97.56 129 LYS B C 1
ATOM 5646 O O . LYS B 1 129 ? 3.352 16.438 -6.926 1 97.56 129 LYS B O 1
ATOM 5651 N N . ALA B 1 130 ? 2.637 16.469 -9.102 1 96.94 130 ALA B N 1
ATOM 5652 C CA . ALA B 1 130 ? 3.957 16.141 -9.633 1 96.94 130 ALA B CA 1
ATOM 5653 C C . ALA B 1 130 ? 4.965 17.234 -9.312 1 96.94 130 ALA B C 1
ATOM 5655 O O . ALA B 1 130 ? 6.062 16.969 -8.828 1 96.94 130 ALA B O 1
ATOM 5656 N N . PHE B 1 131 ? 4.598 18.469 -9.445 1 96.38 131 PHE B N 1
ATOM 5657 C CA . PHE B 1 131 ? 5.484 19.594 -9.156 1 96.38 131 PHE B CA 1
ATOM 5658 C C . PHE B 1 131 ? 5.789 19.672 -7.668 1 96.38 131 PHE B C 1
ATOM 5660 O O . PHE B 1 131 ? 6.918 19.984 -7.277 1 96.38 131 PHE B O 1
ATOM 5667 N N . GLU B 1 132 ? 4.781 19.547 -6.879 1 95.5 132 GLU B N 1
ATOM 5668 C CA . GLU B 1 132 ? 4.988 19.547 -5.434 1 95.5 132 GLU B CA 1
ATOM 5669 C C . GLU B 1 132 ? 5.992 18.469 -5.02 1 95.5 132 GLU B C 1
ATOM 5671 O O . GLU B 1 132 ? 6.891 18.734 -4.215 1 95.5 132 GLU B O 1
ATOM 5676 N N . ALA B 1 133 ? 5.836 17.234 -5.57 1 94.94 133 ALA B N 1
ATOM 5677 C CA . ALA B 1 133 ? 6.738 16.125 -5.254 1 94.94 133 ALA B CA 1
ATOM 5678 C C . ALA B 1 133 ? 8.164 16.453 -5.695 1 94.94 133 ALA B C 1
ATOM 5680 O O . ALA B 1 133 ? 9.125 16.016 -5.059 1 94.94 133 ALA B O 1
ATOM 5681 N N . LEU B 1 134 ? 8.258 17.25 -6.746 1 94.38 134 LEU B N 1
ATOM 5682 C CA . LEU B 1 134 ? 9.57 17.609 -7.27 1 94.38 134 LEU B CA 1
ATOM 5683 C C . LEU B 1 134 ? 10.07 18.906 -6.641 1 94.38 134 LEU B C 1
ATOM 5685 O O . LEU B 1 134 ? 11.008 19.531 -7.145 1 94.38 134 LEU B O 1
ATOM 5689 N N . ASP B 1 135 ? 9.445 19.438 -5.539 1 92 135 ASP B N 1
ATOM 5690 C CA . ASP B 1 135 ? 9.828 20.578 -4.711 1 92 135 ASP B CA 1
ATOM 5691 C C . ASP B 1 135 ? 9.781 21.875 -5.512 1 92 135 ASP B C 1
ATOM 5693 O O . ASP B 1 135 ? 10.625 22.75 -5.324 1 92 135 ASP B O 1
ATOM 5697 N N . ASN B 1 136 ? 8.938 21.891 -6.426 1 94.12 136 ASN B N 1
ATOM 5698 C CA . ASN B 1 136 ? 8.609 23.125 -7.125 1 94.12 136 ASN B CA 1
ATOM 5699 C C . ASN B 1 136 ? 7.266 23.688 -6.672 1 94.12 136 ASN B C 1
ATOM 5701 O O . ASN B 1 136 ? 6.254 23.516 -7.352 1 94.12 136 ASN B O 1
ATOM 5705 N N . ARG B 1 137 ? 7.32 24.438 -5.691 1 93.38 137 ARG B N 1
ATOM 5706 C CA . ARG B 1 137 ? 6.109 24.875 -5.008 1 93.38 137 ARG B CA 1
ATOM 5707 C C . ARG B 1 137 ? 5.355 25.906 -5.848 1 93.38 137 ARG B C 1
ATOM 5709 O O . ARG B 1 137 ? 4.125 25.891 -5.891 1 93.38 137 ARG B O 1
ATOM 5716 N N . GLN B 1 138 ? 6.008 26.781 -6.449 1 93.69 138 GLN B N 1
ATOM 5717 C CA . GLN B 1 138 ? 5.375 27.828 -7.242 1 93.69 138 GLN B CA 1
ATOM 5718 C C . GLN B 1 138 ? 4.535 27.234 -8.367 1 93.69 138 GLN B C 1
ATOM 5720 O O . GLN B 1 138 ? 3.383 27.625 -8.562 1 93.69 138 GLN B O 1
ATOM 5725 N N . ARG B 1 139 ? 5.102 26.281 -9.109 1 94.69 139 ARG B N 1
ATOM 5726 C CA . ARG B 1 139 ? 4.375 25.641 -10.195 1 94.69 139 ARG B CA 1
ATOM 5727 C C . ARG B 1 139 ? 3.248 24.766 -9.664 1 94.69 139 ARG B C 1
ATOM 5729 O O . ARG B 1 139 ? 2.197 24.641 -10.297 1 94.69 139 ARG B O 1
ATOM 5736 N N . ALA B 1 140 ? 3.533 24.172 -8.508 1 96.44 140 ALA B N 1
ATOM 5737 C CA . ALA B 1 140 ? 2.471 23.391 -7.879 1 96.44 140 ALA B CA 1
ATOM 5738 C C . ALA B 1 140 ? 1.254 24.266 -7.582 1 96.44 140 ALA B C 1
ATOM 5740 O O . ALA B 1 140 ? 0.124 23.891 -7.914 1 96.44 140 ALA B O 1
ATOM 5741 N N . ILE B 1 141 ? 1.505 25.422 -7.031 1 97.25 141 ILE B N 1
ATOM 5742 C CA . ILE B 1 141 ? 0.442 26.375 -6.695 1 97.25 141 ILE B CA 1
ATOM 5743 C C . ILE B 1 141 ? -0.3 26.781 -7.965 1 97.25 141 ILE B C 1
ATOM 5745 O O . ILE B 1 141 ? -1.532 26.812 -7.984 1 97.25 141 ILE B O 1
ATOM 5749 N N . ALA B 1 142 ? 0.408 27.031 -9 1 95.56 142 ALA B N 1
ATOM 5750 C CA . ALA B 1 142 ? -0.194 27.438 -10.266 1 95.56 142 ALA B CA 1
ATOM 5751 C C . ALA B 1 142 ? -1.09 26.344 -10.828 1 95.56 142 ALA B C 1
ATOM 5753 O O . ALA B 1 142 ? -2.191 26.609 -11.312 1 95.56 142 ALA B O 1
ATOM 5754 N N . CYS B 1 143 ? -0.663 25.109 -10.805 1 96 143 CYS B N 1
ATOM 5755 C CA . CYS B 1 143 ? -1.416 23.984 -11.328 1 96 143 CYS B CA 1
ATOM 5756 C C . CYS B 1 143 ? -2.66 23.719 -10.492 1 96 143 CYS B C 1
ATOM 5758 O O . CYS B 1 143 ? -3.74 23.484 -11.031 1 96 143 CYS B O 1
ATOM 5760 N N . TYR B 1 144 ? -2.457 23.75 -9.156 1 97.25 144 TYR B N 1
ATOM 5761 C CA . TYR B 1 144 ? -3.621 23.594 -8.289 1 97.25 144 TYR B CA 1
ATOM 5762 C C . TYR B 1 144 ? -4.648 24.688 -8.539 1 97.25 144 TYR B C 1
ATOM 5764 O O . TYR B 1 144 ? -5.852 24.422 -8.578 1 97.25 144 TYR B O 1
ATOM 5772 N N . THR B 1 145 ? -4.191 25.906 -8.703 1 97.19 145 THR B N 1
ATOM 5773 C CA . THR B 1 145 ? -5.062 27.047 -8.984 1 97.19 145 THR B CA 1
ATOM 5774 C C . THR B 1 145 ? -5.781 26.859 -10.32 1 97.19 145 THR B C 1
ATOM 5776 O O . THR B 1 145 ? -6.984 27.109 -10.422 1 97.19 145 THR B O 1
ATOM 5779 N N . SER B 1 146 ? -5.105 26.375 -11.32 1 94.31 146 SER B N 1
ATOM 5780 C CA . SER B 1 146 ? -5.695 26.094 -12.625 1 94.31 146 SER B CA 1
ATOM 5781 C C . SER B 1 146 ? -6.75 25 -12.531 1 94.31 146 SER B C 1
ATOM 5783 O O . SER B 1 146 ? -7.777 25.062 -13.211 1 94.31 146 SER B O 1
ATOM 5785 N N . ALA B 1 147 ? -6.473 23.969 -11.734 1 94.94 147 ALA B N 1
ATOM 5786 C CA . ALA B 1 147 ? -7.438 22.891 -11.539 1 94.94 147 ALA B CA 1
ATOM 5787 C C . ALA B 1 147 ? -8.758 23.438 -10.984 1 94.94 147 ALA B C 1
ATOM 5789 O O . ALA B 1 147 ? -9.828 23.078 -11.477 1 94.94 147 ALA B O 1
ATOM 5790 N N . LEU B 1 148 ? -8.617 24.328 -10.086 1 96.06 148 LEU B N 1
ATOM 5791 C CA . LEU B 1 148 ? -9.805 24.875 -9.445 1 96.06 148 LEU B CA 1
ATOM 5792 C C . LEU B 1 148 ? -10.531 25.844 -10.375 1 96.06 148 LEU B C 1
ATOM 5794 O O . LEU B 1 148 ? -11.766 25.922 -10.344 1 96.06 148 LEU B O 1
ATOM 5798 N N . HIS B 1 149 ? -9.82 26.578 -11.164 1 94.12 149 HIS B N 1
ATOM 5799 C CA . HIS B 1 149 ? -10.453 27.469 -12.133 1 94.12 149 HIS B CA 1
ATOM 5800 C C . HIS B 1 149 ? -11.188 26.672 -13.203 1 94.12 149 HIS B C 1
ATOM 5802 O O . HIS B 1 149 ? -12.227 27.109 -13.703 1 94.12 149 HIS B O 1
ATOM 5808 N N . ALA B 1 150 ? -10.703 25.531 -13.508 1 91.88 150 ALA B N 1
ATOM 5809 C CA . ALA B 1 150 ? -11.352 24.641 -14.484 1 91.88 150 ALA B CA 1
ATOM 5810 C C . ALA B 1 150 ? -12.594 24 -13.898 1 91.88 150 ALA B C 1
ATOM 5812 O O . ALA B 1 150 ? -13.609 23.859 -14.578 1 91.88 150 ALA B O 1
ATOM 5813 N N . ASP B 1 151 ? -12.391 23.609 -12.641 1 94.19 151 ASP B N 1
ATOM 5814 C CA . ASP B 1 151 ? -13.508 22.969 -11.953 1 94.19 151 ASP B CA 1
ATOM 5815 C C . ASP B 1 151 ? -13.383 23.125 -10.438 1 94.19 151 ASP B C 1
ATOM 5817 O O . ASP B 1 151 ? -12.602 22.422 -9.797 1 94.19 151 ASP B O 1
ATOM 5821 N N . PRO B 1 152 ? -14.211 23.938 -9.844 1 94.44 152 PRO B N 1
ATOM 5822 C CA . PRO B 1 152 ? -14.125 24.156 -8.398 1 94.44 152 PRO B CA 1
ATOM 5823 C C . PRO B 1 152 ? -14.438 22.906 -7.586 1 94.44 152 PRO B C 1
ATOM 5825 O O . PRO B 1 152 ? -14.188 22.859 -6.375 1 94.44 152 PRO B O 1
ATOM 5828 N N . PHE B 1 153 ? -14.953 21.859 -8.211 1 96.31 153 PHE B N 1
ATOM 5829 C CA . PHE B 1 153 ? -15.297 20.641 -7.492 1 96.31 153 PHE B CA 1
ATOM 5830 C C . PHE B 1 153 ? -14.078 19.734 -7.328 1 96.31 153 PHE B C 1
ATOM 5832 O O . PHE B 1 153 ? -14.156 18.688 -6.676 1 96.31 153 PHE B O 1
ATOM 5839 N N . CYS B 1 154 ? -12.953 20.125 -7.961 1 96.56 154 CYS B N 1
ATOM 5840 C CA . CYS B 1 154 ? -11.703 19.422 -7.699 1 96.56 154 CYS B CA 1
ATOM 5841 C C . CYS B 1 154 ? -11.188 19.734 -6.301 1 96.56 154 CYS B C 1
ATOM 5843 O O . CYS B 1 154 ? -10.188 20.453 -6.152 1 96.56 154 CYS B O 1
ATOM 5845 N N . GLN B 1 155 ? -11.836 19.203 -5.312 1 97.38 155 GLN B N 1
ATOM 5846 C CA . GLN B 1 155 ? -11.617 19.531 -3.904 1 97.38 155 GLN B CA 1
ATOM 5847 C C . GLN B 1 155 ? -10.18 19.234 -3.488 1 97.38 155 GLN B C 1
ATOM 5849 O O . GLN B 1 155 ? -9.609 19.953 -2.658 1 97.38 155 GLN B O 1
ATOM 5854 N N . GLU B 1 156 ? -9.531 18.25 -4.066 1 97.62 156 GLU B N 1
ATOM 5855 C CA . GLU B 1 156 ? -8.164 17.891 -3.703 1 97.62 156 GLU B CA 1
ATOM 5856 C C . GLU B 1 156 ? -7.195 19.031 -3.99 1 97.62 156 GLU B C 1
ATOM 5858 O O . GLU B 1 156 ? -6.215 19.219 -3.268 1 97.62 156 GLU B O 1
ATOM 5863 N N . ALA B 1 157 ? -7.484 19.719 -5.062 1 97.81 157 ALA B N 1
ATOM 5864 C CA . ALA B 1 157 ? -6.629 20.859 -5.363 1 97.81 157 ALA B CA 1
ATOM 5865 C C . ALA B 1 157 ? -6.75 21.938 -4.289 1 97.81 157 ALA B C 1
ATOM 5867 O O . ALA B 1 157 ? -5.746 22.516 -3.855 1 97.81 157 ALA B O 1
ATOM 5868 N N . PHE B 1 158 ? -7.938 22.219 -3.879 1 97.94 158 PHE B N 1
ATOM 5869 C CA . PHE B 1 158 ? -8.188 23.172 -2.811 1 97.94 158 PHE B CA 1
ATOM 5870 C C . PHE B 1 158 ? -7.523 22.719 -1.513 1 97.94 158 PHE B C 1
ATOM 5872 O O . PHE B 1 158 ? -6.867 23.516 -0.837 1 97.94 158 PHE B O 1
ATOM 5879 N N . ALA B 1 159 ? -7.715 21.453 -1.195 1 97.25 159 ALA B N 1
ATOM 5880 C CA . ALA B 1 159 ? -7.145 20.891 0.026 1 97.25 159 ALA B CA 1
ATOM 5881 C C . ALA B 1 159 ? -5.621 21.016 0.022 1 97.25 159 ALA B C 1
ATOM 5883 O O . ALA B 1 159 ? -5.012 21.297 1.053 1 97.25 159 ALA B O 1
ATOM 5884 N N . ALA B 1 160 ? -5 20.812 -1.077 1 96.75 160 ALA B N 1
ATOM 5885 C CA . ALA B 1 160 ? -3.545 20.922 -1.166 1 96.75 160 ALA B CA 1
ATOM 5886 C C . ALA B 1 160 ? -3.068 22.328 -0.84 1 96.75 160 ALA B C 1
ATOM 5888 O O . ALA B 1 160 ? -2.098 22.5 -0.102 1 96.75 160 ALA B O 1
ATOM 5889 N N . LEU B 1 161 ? -3.812 23.297 -1.289 1 97.56 161 LEU B N 1
ATOM 5890 C CA . LEU B 1 161 ? -3.43 24.688 -1.104 1 97.56 161 LEU B CA 1
ATOM 5891 C C . LEU B 1 161 ? -3.633 25.125 0.346 1 97.56 161 LEU B C 1
ATOM 5893 O O . LEU B 1 161 ? -2.791 25.828 0.913 1 97.56 161 LEU B O 1
ATOM 5897 N N . VAL B 1 162 ? -4.699 24.719 0.952 1 96.44 162 VAL B N 1
ATOM 5898 C CA . VAL B 1 162 ? -5.117 25.203 2.258 1 96.44 162 VAL B CA 1
ATOM 5899 C C . VAL B 1 162 ? -4.48 24.375 3.361 1 96.44 162 VAL B C 1
ATOM 5901 O O . VAL B 1 162 ? -3.924 24.906 4.32 1 96.44 162 VAL B O 1
ATOM 5904 N N . ASP B 1 163 ? -4.457 23.047 3.25 1 94.31 163 ASP B N 1
ATOM 5905 C CA . ASP B 1 163 ? -3.945 22.156 4.289 1 94.31 163 ASP B CA 1
ATOM 5906 C C . ASP B 1 163 ? -2.426 22.266 4.402 1 94.31 163 ASP B C 1
ATOM 5908 O O . ASP B 1 163 ? -1.868 22.125 5.492 1 94.31 163 ASP B O 1
ATOM 5912 N N . ASN B 1 164 ? -1.805 22.562 3.258 1 94.12 164 ASN B N 1
ATOM 5913 C CA . ASN B 1 164 ? -0.35 22.688 3.281 1 94.12 164 ASN B CA 1
ATOM 5914 C C . ASN B 1 164 ? 0.091 24.125 3.463 1 94.12 164 ASN B C 1
ATOM 5916 O O . ASN B 1 164 ? 1.278 24.438 3.35 1 94.12 164 ASN B O 1
ATOM 5920 N N . HIS B 1 165 ? -0.845 24.969 3.775 1 96.31 165 HIS B N 1
ATOM 5921 C CA . HIS B 1 165 ? -0.581 26.375 4.062 1 96.31 165 HIS B CA 1
ATOM 5922 C C . HIS B 1 165 ? 0.319 27 3.002 1 96.31 165 HIS B C 1
ATOM 5924 O O . HIS B 1 165 ? 1.319 27.641 3.328 1 96.31 165 HIS B O 1
ATOM 5930 N N . MET B 1 166 ? -0.099 26.812 1.736 1 96.25 166 MET B N 1
ATOM 5931 C CA . MET B 1 166 ? 0.693 27.344 0.629 1 96.25 166 MET B CA 1
ATOM 5932 C C . MET B 1 166 ? 0.366 28.812 0.379 1 96.25 166 MET B C 1
ATOM 5934 O O . MET B 1 166 ? 1.161 29.531 -0.223 1 96.25 166 MET B O 1
ATOM 5938 N N . LEU B 1 167 ? -0.85 29.25 0.944 1 96.81 167 LEU B N 1
ATOM 5939 C CA . LEU B 1 167 ? -1.323 30.609 0.705 1 96.81 167 LEU B CA 1
ATOM 5940 C C . LEU B 1 167 ? -1.585 31.328 2.021 1 96.81 167 LEU B C 1
ATOM 5942 O O . LEU B 1 167 ? -2.008 30.719 3.002 1 96.81 167 LEU B O 1
ATOM 5946 N N . SER B 1 168 ? -1.316 32.594 2.039 1 95.44 168 SER B N 1
ATOM 5947 C CA . SER B 1 168 ? -1.73 33.438 3.166 1 95.44 168 SER B CA 1
ATOM 5948 C C . SER B 1 168 ? -3.248 33.562 3.221 1 95.44 168 SER B C 1
ATOM 5950 O O . SER B 1 168 ? -3.947 33.188 2.279 1 95.44 168 SER B O 1
ATOM 5952 N N . ASN B 1 169 ? -3.682 34.031 4.332 1 94.38 169 ASN B N 1
ATOM 5953 C CA . ASN B 1 169 ? -5.125 34.188 4.477 1 94.38 169 ASN B CA 1
ATOM 5954 C C . ASN B 1 169 ? -5.703 35.062 3.375 1 94.38 169 ASN B C 1
ATOM 5956 O O . ASN B 1 169 ? -6.734 34.75 2.787 1 94.38 169 ASN B O 1
ATOM 5960 N N . SER B 1 170 ? -5.105 36.156 3.098 1 93.69 170 SER B N 1
ATOM 5961 C CA . SER B 1 170 ? -5.566 37.062 2.057 1 93.69 170 SER B CA 1
ATOM 5962 C C . SER B 1 170 ? -5.539 36.406 0.685 1 93.69 170 SER B C 1
ATOM 5964 O O . SER B 1 170 ? -6.457 36.594 -0.119 1 93.69 170 SER B O 1
ATOM 5966 N N . GLU B 1 171 ? -4.531 35.656 0.366 1 95.12 171 GLU B N 1
ATOM 5967 C CA . GLU B 1 171 ? -4.402 34.938 -0.904 1 95.12 171 GLU B CA 1
ATOM 5968 C C . GLU B 1 171 ? -5.465 33.844 -1.04 1 95.12 171 GLU B C 1
ATOM 5970 O O . GLU B 1 171 ? -5.984 33.625 -2.133 1 95.12 171 GLU B O 1
ATOM 5975 N N . GLU B 1 172 ? -5.73 33.125 0.029 1 96 172 GLU B N 1
ATOM 5976 C CA . GLU B 1 172 ? -6.785 32.094 0.033 1 96 172 GLU B CA 1
ATOM 5977 C C . GLU B 1 172 ? -8.125 32.688 -0.381 1 96 172 GLU B C 1
ATOM 5979 O O . GLU B 1 172 ? -8.812 32.156 -1.25 1 96 172 GLU B O 1
ATOM 5984 N N . LEU B 1 173 ? -8.453 33.844 0.243 1 94.25 173 LEU B N 1
ATOM 5985 C CA . LEU B 1 173 ? -9.742 34.469 -0.001 1 94.25 173 LEU B CA 1
ATOM 5986 C C . LEU B 1 173 ? -9.805 35.062 -1.406 1 94.25 173 LEU B C 1
ATOM 5988 O O . LEU B 1 173 ? -10.852 35.031 -2.057 1 94.25 173 LEU B O 1
ATOM 5992 N N . ALA B 1 174 ? -8.672 35.594 -1.856 1 94.31 174 ALA B N 1
ATOM 5993 C CA . ALA B 1 174 ? -8.609 36.125 -3.223 1 94.31 174 ALA B CA 1
ATOM 5994 C C . ALA B 1 174 ? -8.828 35 -4.238 1 94.31 174 ALA B C 1
ATOM 5996 O O . ALA B 1 174 ? -9.531 35.188 -5.234 1 94.31 174 ALA B O 1
ATOM 5997 N N . LEU B 1 175 ? -8.273 33.875 -4.027 1 95.81 175 LEU B N 1
ATOM 5998 C CA . LEU B 1 175 ? -8.445 32.719 -4.887 1 95.81 175 LEU B CA 1
ATOM 5999 C C . LEU B 1 175 ? -9.914 32.281 -4.926 1 95.81 175 LEU B C 1
ATOM 6001 O O . LEU B 1 175 ? -10.477 32.062 -6.004 1 95.81 175 LEU B O 1
ATOM 6005 N N . LEU B 1 176 ? -10.477 32.125 -3.811 1 94.94 176 LEU B N 1
ATOM 6006 C CA . LEU B 1 176 ? -11.875 31.703 -3.738 1 94.94 176 LEU B CA 1
ATOM 6007 C C . LEU B 1 176 ? -12.781 32.688 -4.492 1 94.94 176 LEU B C 1
ATOM 6009 O O . LEU B 1 176 ? -13.727 32.25 -5.156 1 94.94 176 LEU B O 1
ATOM 6013 N N . GLY B 1 177 ? -12.477 33.969 -4.398 1 93.06 177 GLY B N 1
ATOM 6014 C CA . GLY B 1 177 ? -13.258 34.969 -5.098 1 93.06 177 GLY B CA 1
ATOM 6015 C C . GLY B 1 177 ? -13.133 34.875 -6.605 1 93.06 177 GLY B C 1
ATOM 6016 O O . GLY B 1 177 ? -14.039 35.281 -7.332 1 93.06 177 GLY B O 1
ATOM 6017 N N . SER B 1 178 ? -12.125 34.281 -7.059 1 93.38 178 SER B N 1
ATOM 6018 C CA . SER B 1 178 ? -11.859 34.219 -8.492 1 93.38 178 SER B CA 1
ATOM 6019 C C . SER B 1 178 ? -12.391 32.938 -9.102 1 93.38 178 SER B C 1
ATOM 6021 O O . SER B 1 178 ? -12.422 32.781 -10.328 1 93.38 178 SER B O 1
ATOM 6023 N N . LEU B 1 179 ? -12.859 32 -8.344 1 94 179 LEU B N 1
ATOM 6024 C CA . LEU B 1 179 ? -13.266 30.688 -8.836 1 94 179 LEU B CA 1
ATOM 6025 C C . LEU B 1 179 ? -14.664 30.75 -9.453 1 94 179 LEU B C 1
ATOM 6027 O O . LEU B 1 179 ? -15.508 31.516 -9 1 94 179 LEU B O 1
ATOM 6031 N N . PRO B 1 180 ? -14.93 29.938 -10.43 1 91.88 180 PRO B N 1
ATOM 6032 C CA . PRO B 1 180 ? -16.219 29.969 -11.133 1 91.88 180 PRO B CA 1
ATOM 6033 C C . PRO B 1 180 ? -17.281 29.141 -10.43 1 91.88 180 PRO B C 1
ATOM 6035 O O . PRO B 1 180 ? -17.844 28.203 -11.016 1 91.88 180 PRO B O 1
ATOM 6038 N N . PHE B 1 181 ? -17.609 29.547 -9.234 1 91.44 181 PHE B N 1
ATOM 6039 C CA . PHE B 1 181 ? -18.734 28.922 -8.539 1 91.44 181 PHE B CA 1
ATOM 6040 C C . PHE B 1 181 ? -20.062 29.406 -9.117 1 91.44 181 PHE B C 1
ATOM 6042 O O . PHE B 1 181 ? -20.234 30.594 -9.383 1 91.44 181 PHE B O 1
ATOM 6049 N N . ARG B 1 182 ? -21.016 28.562 -9.383 1 88.06 182 ARG B N 1
ATOM 6050 C CA . ARG B 1 182 ? -22.391 28.922 -9.727 1 88.06 182 ARG B CA 1
ATOM 6051 C C . ARG B 1 182 ? -23.219 29.188 -8.469 1 88.06 182 ARG B C 1
ATOM 6053 O O . ARG B 1 182 ? -22.875 28.734 -7.383 1 88.06 182 ARG B O 1
ATOM 6060 N N . PRO B 1 183 ? -24.266 29.781 -8.562 1 86.75 183 PRO B N 1
ATOM 6061 C CA . PRO B 1 183 ? -25.125 30.016 -7.41 1 86.75 183 PRO B CA 1
ATOM 6062 C C . PRO B 1 183 ? -25.562 28.719 -6.719 1 86.75 183 PRO B C 1
ATOM 6064 O O . PRO B 1 183 ? -25.672 28.688 -5.492 1 86.75 183 PRO B O 1
ATOM 6067 N N . GLN B 1 184 ? -25.719 27.656 -7.469 1 85.19 184 GLN B N 1
ATOM 6068 C CA . GLN B 1 184 ? -26.156 26.375 -6.914 1 85.19 184 GLN B CA 1
ATOM 6069 C C . GLN B 1 184 ? -25.031 25.719 -6.121 1 85.19 184 GLN B C 1
ATOM 6071 O O . GLN B 1 184 ? -25.281 24.812 -5.312 1 85.19 184 GLN B O 1
ATOM 6076 N N . ASP B 1 185 ? -23.812 26.266 -6.457 1 90.06 185 ASP B N 1
ATOM 6077 C CA . ASP B 1 185 ? -22.656 25.688 -5.781 1 90.06 185 ASP B CA 1
ATOM 6078 C C . ASP B 1 185 ? -22.25 26.516 -4.57 1 90.06 185 ASP B C 1
ATOM 6080 O O . ASP B 1 185 ? -21.125 26.391 -4.078 1 90.06 185 ASP B O 1
ATOM 6084 N N . ARG B 1 186 ? -23.078 27.328 -4.113 1 90.75 186 ARG B N 1
ATOM 6085 C CA . ARG B 1 186 ? -22.812 28.25 -3.016 1 90.75 186 ARG B CA 1
ATOM 6086 C C . ARG B 1 186 ? -22.375 27.5 -1.765 1 90.75 186 ARG B C 1
ATOM 6088 O O . ARG B 1 186 ? -21.516 27.969 -1.023 1 90.75 186 ARG B O 1
ATOM 6095 N N . TRP B 1 187 ? -23.016 26.297 -1.472 1 93.38 187 TRP B N 1
ATOM 6096 C CA . TRP B 1 187 ? -22.656 25.531 -0.292 1 93.38 187 TRP B CA 1
ATOM 6097 C C . TRP B 1 187 ? -21.172 25.188 -0.3 1 93.38 187 TRP B C 1
ATOM 6099 O O . TRP B 1 187 ? -20.5 25.234 0.741 1 93.38 187 TRP B O 1
ATOM 6109 N N . LEU B 1 188 ? -20.641 24.828 -1.484 1 94.75 188 LEU B N 1
ATOM 6110 C CA . LEU B 1 188 ? -19.234 24.469 -1.604 1 94.75 188 LEU B CA 1
ATOM 6111 C C . LEU B 1 188 ? -18.344 25.688 -1.383 1 94.75 188 LEU B C 1
ATOM 6113 O O . LEU B 1 188 ? -17.312 25.594 -0.7 1 94.75 188 LEU B O 1
ATOM 6117 N N . ALA B 1 189 ? -18.766 26.812 -1.944 1 94.12 189 ALA B N 1
ATOM 6118 C CA . ALA B 1 189 ? -18.016 28.047 -1.757 1 94.12 189 ALA B CA 1
ATOM 6119 C C . ALA B 1 189 ? -17.953 28.422 -0.281 1 94.12 189 ALA B C 1
ATOM 6121 O O . ALA B 1 189 ? -16.906 28.844 0.213 1 94.12 189 ALA B O 1
ATOM 6122 N N . LEU B 1 190 ? -19.062 28.344 0.376 1 94.69 190 LEU B N 1
ATOM 6123 C CA . LEU B 1 190 ? -19.141 28.656 1.803 1 94.69 190 LEU B CA 1
ATOM 6124 C C . LEU B 1 190 ? -18.234 27.719 2.598 1 94.69 190 LEU B C 1
ATOM 6126 O O . LEU B 1 190 ? -17.516 28.156 3.502 1 94.69 190 LEU B O 1
ATOM 6130 N N . LEU B 1 191 ? -18.297 26.406 2.277 1 96.88 191 LEU B N 1
ATOM 6131 C CA . LEU B 1 191 ? -17.484 25.422 2.998 1 96.88 191 LEU B CA 1
ATOM 6132 C C . LEU B 1 191 ? -16 25.672 2.768 1 96.88 191 LEU B C 1
ATOM 6134 O O . LEU B 1 191 ? -15.211 25.625 3.709 1 96.88 191 LEU B O 1
ATOM 6138 N N . TYR B 1 192 ? -15.586 25.969 1.476 1 97.25 192 TYR B N 1
ATOM 6139 C CA . TYR B 1 192 ? -14.195 26.297 1.177 1 97.25 192 TYR B CA 1
ATOM 6140 C C . TYR B 1 192 ? -13.742 27.5 1.99 1 97.25 192 TYR B C 1
ATOM 6142 O O . TYR B 1 192 ? -12.664 27.484 2.592 1 97.25 192 TYR B O 1
ATOM 6150 N N . ARG B 1 193 ? -14.57 28.453 2.033 1 95.81 193 ARG B N 1
ATOM 6151 C CA . ARG B 1 193 ? -14.234 29.672 2.76 1 95.81 193 ARG B CA 1
ATOM 6152 C C . ARG B 1 193 ? -14.086 29.406 4.254 1 95.81 193 ARG B C 1
ATOM 6154 O O . ARG B 1 193 ? -13.18 29.922 4.898 1 95.81 193 ARG B O 1
ATOM 6161 N N . ALA B 1 194 ? -15.016 28.641 4.785 1 96.44 194 ALA B N 1
ATOM 6162 C CA . ALA B 1 194 ? -14.977 28.281 6.199 1 96.44 194 ALA B CA 1
ATOM 6163 C C . ALA B 1 194 ? -13.703 27.516 6.539 1 96.44 194 ALA B C 1
ATOM 6165 O O . ALA B 1 194 ? -13.25 27.516 7.688 1 96.44 194 ALA B O 1
ATOM 6166 N N . GLN B 1 195 ? -13.141 26.766 5.531 1 97.06 195 GLN B N 1
ATOM 6167 C CA . GLN B 1 195 ? -11.945 25.953 5.758 1 97.06 195 GLN B CA 1
ATOM 6168 C C . GLN B 1 195 ? -10.688 26.812 5.691 1 97.06 195 GLN B C 1
ATOM 6170 O O . GLN B 1 195 ? -9.617 26.391 6.133 1 97.06 195 GLN B O 1
ATOM 6175 N N . CYS B 1 196 ? -10.789 28.047 5.219 1 96.56 196 CYS B N 1
ATOM 6176 C CA . CYS B 1 196 ? -9.664 28.953 5.156 1 96.56 196 CYS B CA 1
ATOM 6177 C C . CYS B 1 196 ? -9.328 29.5 6.539 1 96.56 196 CYS B C 1
ATOM 6179 O O . CYS B 1 196 ? -10.062 29.266 7.5 1 96.56 196 CYS B O 1
ATOM 6181 N N . LYS B 1 197 ? -8.195 30.172 6.602 1 95.62 197 LYS B N 1
ATOM 6182 C CA . LYS B 1 197 ? -7.809 30.844 7.832 1 95.62 197 LYS B CA 1
ATOM 6183 C C . LYS B 1 197 ? -8.852 31.891 8.242 1 95.62 197 LYS B C 1
ATOM 6185 O O . LYS B 1 197 ? -9.523 32.469 7.383 1 95.62 197 LYS B O 1
ATOM 6190 N N . LYS B 1 198 ? -9.039 32.188 9.523 1 94.38 198 LYS B N 1
ATOM 6191 C CA . LYS B 1 198 ? -10.203 32.875 10.047 1 94.38 198 LYS B CA 1
ATOM 6192 C C . LYS B 1 198 ? -9.906 34.375 10.234 1 94.38 198 LYS B C 1
ATOM 6194 O O . LYS B 1 198 ? -10.828 35.188 10.375 1 94.38 198 LYS B O 1
ATOM 6199 N N . TYR B 1 199 ? -8.742 34.875 10.141 1 92 199 TYR B N 1
ATOM 6200 C CA . TYR B 1 199 ? -8.305 36.188 10.594 1 92 199 TYR B CA 1
ATOM 6201 C C . TYR B 1 199 ? -9.023 37.281 9.828 1 92 199 TYR B C 1
ATOM 6203 O O . TYR B 1 199 ? -9.352 38.312 10.406 1 92 199 TYR B O 1
ATOM 6211 N N . LEU B 1 200 ? -9.383 37.062 8.578 1 89.88 200 LEU B N 1
ATOM 6212 C CA . LEU B 1 200 ? -9.945 38.156 7.766 1 89.88 200 LEU B CA 1
ATOM 6213 C C . LEU B 1 200 ? -11.445 37.969 7.57 1 89.88 200 LEU B C 1
ATOM 6215 O O . LEU B 1 200 ? -12.062 38.656 6.754 1 89.88 200 LEU B O 1
ATOM 6219 N N . GLN B 1 201 ? -12.008 37.062 8.383 1 88.94 201 GLN B N 1
ATOM 6220 C CA . GLN B 1 201 ? -13.414 36.781 8.102 1 88.94 201 GLN B CA 1
ATOM 6221 C C . GLN B 1 201 ? -14.227 36.688 9.391 1 88.94 201 GLN B C 1
ATOM 6223 O O . GLN B 1 201 ? -15.25 36 9.43 1 88.94 201 GLN B O 1
ATOM 6228 N N . HIS B 1 202 ? -13.859 37.344 10.32 1 87.31 202 HIS B N 1
ATOM 6229 C CA . HIS B 1 202 ? -14.516 37.281 11.617 1 87.31 202 HIS B CA 1
ATOM 6230 C C . HIS B 1 202 ? -15.992 37.656 11.508 1 87.31 202 HIS B C 1
ATOM 6232 O O . HIS B 1 202 ? -16.844 37 12.102 1 87.31 202 HIS B O 1
ATOM 6238 N N . GLU B 1 203 ? -16.344 38.625 10.688 1 84.44 203 GLU B N 1
ATOM 6239 C CA . GLU B 1 203 ? -17.703 39.156 10.602 1 84.44 203 GLU B CA 1
ATOM 6240 C C . GLU B 1 203 ? -18.625 38.219 9.828 1 84.44 203 GLU B C 1
ATOM 6242 O O . GLU B 1 203 ? -19.844 38.281 9.945 1 84.44 203 GLU B O 1
ATOM 6247 N N . HIS B 1 204 ? -17.922 37.281 9.18 1 89.69 204 HIS B N 1
ATOM 6248 C CA . HIS B 1 204 ? -18.734 36.5 8.273 1 89.69 204 HIS B CA 1
ATOM 6249 C C . HIS B 1 204 ? -18.781 35.031 8.719 1 89.69 204 HIS B C 1
ATOM 6251 O O . HIS B 1 204 ? -19.625 34.25 8.25 1 89.69 204 HIS B O 1
ATOM 6257 N N . MET B 1 205 ? -18.016 34.656 9.562 1 92.25 205 MET B N 1
ATOM 6258 C CA . MET B 1 205 ? -17.812 33.25 9.883 1 92.25 205 MET B CA 1
ATOM 6259 C C . MET B 1 205 ? -19.094 32.625 10.43 1 92.25 205 MET B C 1
ATOM 6261 O O . MET B 1 205 ? -19.516 31.562 9.977 1 92.25 205 MET B O 1
ATOM 6265 N N . GLU B 1 206 ? -19.734 33.344 11.352 1 91.38 206 GLU B N 1
ATOM 6266 C CA . GLU B 1 206 ? -20.938 32.781 11.977 1 91.38 206 GLU B CA 1
ATOM 6267 C C . GLU B 1 206 ? -22.062 32.625 10.953 1 91.38 206 GLU B C 1
ATOM 6269 O O . GLU B 1 206 ? -22.734 31.594 10.922 1 91.38 206 GLU B O 1
ATOM 6274 N N . ALA B 1 207 ? -22.188 33.625 10.195 1 91.44 207 ALA B N 1
ATOM 6275 C CA . ALA B 1 207 ? -23.25 33.594 9.195 1 91.44 207 ALA B CA 1
ATOM 6276 C C . ALA B 1 207 ? -23 32.469 8.188 1 91.44 207 ALA B C 1
ATOM 6278 O O . ALA B 1 207 ? -23.938 31.781 7.781 1 91.44 207 ALA B O 1
ATOM 6279 N N . GLN B 1 208 ? -21.797 32.281 7.766 1 93.25 208 GLN B N 1
ATOM 6280 C CA . GLN B 1 208 ? -21.438 31.266 6.793 1 93.25 208 GLN B CA 1
ATOM 6281 C C . GLN B 1 208 ? -21.656 29.875 7.359 1 93.25 208 GLN B C 1
ATOM 6283 O O . GLN B 1 208 ? -22.234 29 6.688 1 93.25 208 GLN B O 1
ATOM 6288 N N . LEU B 1 209 ? -21.266 29.594 8.594 1 94.31 209 LEU B N 1
ATOM 6289 C CA . LEU B 1 209 ? -21.422 28.297 9.234 1 94.31 209 LEU B CA 1
ATOM 6290 C C . LEU B 1 209 ? -22.891 27.984 9.516 1 94.31 209 LEU B C 1
ATOM 6292 O O . LEU B 1 209 ? -23.328 26.844 9.352 1 94.31 209 LEU B O 1
ATOM 6296 N N . GLN B 1 210 ? -23.641 29.078 9.883 1 93 210 GLN B N 1
ATOM 6297 C CA . GLN B 1 210 ? -25.078 28.891 10.148 1 93 210 GLN B CA 1
ATOM 6298 C C . GLN B 1 210 ? -25.812 28.5 8.875 1 93 210 GLN B C 1
ATOM 6300 O O . GLN B 1 210 ? -26.703 27.641 8.906 1 93 210 GLN B O 1
ATOM 6305 N N . GLU B 1 211 ? -25.422 29.172 7.863 1 92.62 211 GLU B N 1
ATOM 6306 C CA . GLU B 1 211 ? -26.062 28.844 6.59 1 92.62 211 GLU B CA 1
ATOM 6307 C C . GLU B 1 211 ? -25.781 27.406 6.184 1 92.62 211 GLU B C 1
ATOM 6309 O O . GLU B 1 211 ? -26.656 26.719 5.652 1 92.62 211 GLU B O 1
ATOM 6314 N N . LEU B 1 212 ? -24.594 26.844 6.414 1 93.56 212 LEU B N 1
ATOM 6315 C CA . LEU B 1 212 ? -24.219 25.469 6.082 1 93.56 212 LEU B CA 1
ATOM 6316 C C . LEU B 1 212 ? -24.938 24.484 6.988 1 93.56 212 LEU B C 1
ATOM 6318 O O . LEU B 1 212 ? -25.375 23.422 6.535 1 93.56 212 LEU B O 1
ATOM 6322 N N . GLN B 1 213 ? -25.156 24.828 8.234 1 91.75 213 GLN B N 1
ATOM 6323 C CA . GLN B 1 213 ? -25.656 23.906 9.25 1 91.75 213 GLN B CA 1
ATOM 6324 C C . GLN B 1 213 ? -27.172 23.859 9.25 1 91.75 213 GLN B C 1
ATOM 6326 O O . GLN B 1 213 ? -27.766 22.812 9.5 1 91.75 213 GLN B O 1
ATOM 6331 N N . GLN B 1 214 ? -27.797 24.953 8.961 1 89.69 214 GLN B N 1
ATOM 6332 C CA . GLN B 1 214 ? -29.234 25.047 9.07 1 89.69 214 GLN B CA 1
ATOM 6333 C C . GLN B 1 214 ? -29.938 24.156 8.031 1 89.69 214 GLN B C 1
ATOM 6335 O O . GLN B 1 214 ? -29.422 23.984 6.918 1 89.69 214 GLN B O 1
ATOM 6340 N N . GLN B 1 215 ? -30.984 23.641 8.297 1 87.69 215 GLN B N 1
ATOM 6341 C CA . GLN B 1 215 ? -31.781 22.828 7.391 1 87.69 215 GLN B CA 1
ATOM 6342 C C . GLN B 1 215 ? -32.5 23.688 6.352 1 87.69 215 GLN B C 1
ATOM 6344 O O . GLN B 1 215 ? -32.906 24.812 6.656 1 87.69 215 GLN B O 1
ATOM 6349 N N . PRO B 1 216 ? -32.5 23.094 5.023 1 83.06 216 PRO B N 1
ATOM 6350 C CA . PRO B 1 216 ? -33.188 23.859 3.98 1 83.06 216 PRO B CA 1
ATOM 6351 C C . PRO B 1 216 ? -34.656 24.141 4.336 1 83.06 216 PRO B C 1
ATOM 6353 O O . PRO B 1 216 ? -35.344 23.297 4.918 1 83.06 216 PRO B O 1
ATOM 6356 N N . GLY B 1 217 ? -35.156 25.438 3.58 1 70.38 217 GLY B N 1
ATOM 6357 C CA . GLY B 1 217 ? -36.531 25.844 3.801 1 70.38 217 GLY B CA 1
ATOM 6358 C C . GLY B 1 217 ? -36.75 26.5 5.156 1 70.38 217 GLY B C 1
ATOM 6359 O O . GLY B 1 217 ? -37.875 26.938 5.469 1 70.38 217 GLY B O 1
ATOM 6360 N N . SER B 1 218 ? -35.719 26.297 5.832 1 58.56 218 SER B N 1
ATOM 6361 C CA . SER B 1 218 ? -35.969 26.969 7.105 1 58.56 218 SER B CA 1
ATOM 6362 C C . SER B 1 218 ? -35.812 28.484 6.984 1 58.56 218 SER B C 1
ATOM 6364 O O . SER B 1 218 ? -34.75 28.953 6.516 1 58.56 218 SER B O 1
ATOM 6366 N N . SER B 1 219 ? -36.844 29.234 5.887 1 46.66 219 SER B N 1
ATOM 6367 C CA . SE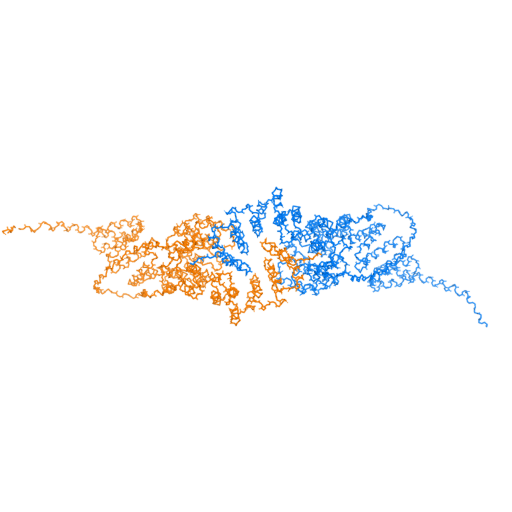R B 1 219 ? -36.906 30.688 5.891 1 46.66 219 SER B CA 1
ATOM 6368 C C . SER B 1 219 ? -36.25 31.266 7.145 1 46.66 219 SER B C 1
ATOM 6370 O O . SER B 1 219 ? -36.594 30.875 8.266 1 46.66 219 SER B O 1
ATOM 6372 N N . GLY B 1 220 ? -35.094 31.578 6.773 1 40.44 220 GLY B N 1
ATOM 6373 C CA . GLY B 1 220 ? -34.438 32.312 7.84 1 40.44 220 GLY B CA 1
ATOM 6374 C C . GLY B 1 220 ? -35.188 33.531 8.297 1 40.44 220 GLY B C 1
ATOM 6375 O O . GLY B 1 220 ? -34.844 34.656 7.949 1 40.44 220 GLY B O 1
ATOM 6376 N N . ASP B 1 221 ? -36.562 33.5 8.141 1 35 221 ASP B N 1
ATOM 6377 C CA . ASP B 1 221 ? -37.031 34.719 8.789 1 35 221 ASP B CA 1
ATOM 6378 C C . ASP B 1 221 ? -36.219 35.031 10.047 1 35 221 ASP B C 1
ATOM 6380 O O . ASP B 1 221 ? -36.219 36.156 10.523 1 35 221 ASP B O 1
ATOM 6384 N N . ASP B 1 222 ? -36.125 33.938 10.773 1 32.59 222 ASP B N 1
ATOM 6385 C CA . ASP B 1 222 ? -35.969 34.406 12.141 1 32.59 222 ASP B CA 1
ATOM 6386 C C . ASP B 1 222 ? -34.562 34.969 12.383 1 32.59 222 ASP B C 1
ATOM 6388 O O . ASP B 1 222 ? -33.688 34.219 12.82 1 32.59 222 ASP B O 1
ATOM 6392 N N . MET B 1 223 ? -34.125 35.531 11.305 1 30.66 223 MET B N 1
ATOM 6393 C CA . MET B 1 223 ? -32.906 36.156 11.805 1 30.66 223 MET B CA 1
ATOM 6394 C C . MET B 1 223 ? -33.188 36.969 13.07 1 30.66 223 MET B C 1
ATOM 6396 O O . MET B 1 223 ? -33.812 38.031 13.023 1 30.66 223 MET B O 1
ATOM 6400 N N . ALA B 1 224 ? -33.625 36.344 14.109 1 27.91 224 ALA B N 1
ATOM 6401 C CA . ALA B 1 224 ? -33.5 37.188 15.297 1 27.91 224 ALA B CA 1
ATOM 6402 C C . ALA B 1 224 ? -32.125 37.812 15.398 1 27.91 224 ALA B C 1
ATOM 6404 O O . ALA B 1 224 ? -31.141 37.125 15.656 1 27.91 224 ALA B O 1
ATOM 6405 N N . THR B 1 225 ? -31.812 38.656 14.281 1 26.44 225 THR B N 1
ATOM 6406 C CA . THR B 1 225 ? -30.641 39.5 14.492 1 26.44 225 THR B CA 1
ATOM 6407 C C . THR B 1 225 ? -30.578 39.969 15.938 1 26.44 225 THR B C 1
ATOM 6409 O O . THR B 1 225 ? -31.469 40.719 16.391 1 26.44 225 THR B O 1
ATOM 6412 N N . ASP B 1 226 ? -30.484 39.156 16.812 1 25.69 226 ASP B N 1
ATOM 6413 C CA . ASP B 1 226 ? -30.375 39.844 18.078 1 25.69 226 ASP B CA 1
ATOM 6414 C C . ASP B 1 226 ? -29.375 41 17.984 1 25.69 226 ASP B C 1
ATOM 6416 O O . ASP B 1 226 ? -28.188 40.781 17.75 1 25.69 226 ASP B O 1
ATOM 6420 N N . PRO B 1 227 ? -29.875 42.094 17.297 1 27.67 227 PRO B N 1
ATOM 6421 C CA . PRO B 1 227 ? -29.062 43.312 17.094 1 27.67 227 PRO B CA 1
ATOM 6422 C C . PRO B 1 227 ? -28.359 43.781 18.359 1 27.67 227 PRO B C 1
ATOM 6424 O O . PRO B 1 227 ? -27.953 44.938 18.438 1 27.67 227 PRO B O 1
ATOM 6427 N N . THR B 1 228 ? -28.344 42.938 19.359 1 27.56 228 THR B N 1
ATOM 6428 C CA . THR B 1 228 ? -28.078 43.75 20.547 1 27.56 228 THR B CA 1
ATOM 6429 C C . THR B 1 228 ? -26.781 44.531 20.406 1 27.56 228 THR B C 1
ATOM 6431 O O . THR B 1 228 ? -25.703 44.031 20.734 1 27.56 228 THR B O 1
ATOM 6434 N N . SER B 1 229 ? -26.594 45.031 19.125 1 26 229 SER B N 1
ATOM 6435 C CA . SER B 1 229 ? -25.375 45.844 19.016 1 26 229 SER B CA 1
ATOM 6436 C C . SER B 1 229 ? -25.438 47.031 19.953 1 26 229 SER B C 1
ATOM 6438 O O . SER B 1 229 ? -26.219 47.969 19.734 1 26 229 SER B O 1
ATOM 6440 N N . MET B 1 230 ? -25.562 46.875 21.219 1 26.05 230 MET B N 1
ATOM 6441 C CA . MET B 1 230 ? -25.594 48.094 22.016 1 26.05 230 MET B CA 1
ATOM 6442 C C . MET B 1 230 ? -24.531 49.094 21.547 1 26.05 230 MET B C 1
ATOM 6444 O O . MET B 1 230 ? -23.438 48.656 21.141 1 26.05 230 MET B O 1
ATOM 6448 N N . PRO B 1 231 ? -25.031 50.281 21.125 1 25.5 231 PRO B N 1
ATOM 6449 C CA . PRO B 1 231 ? -24.25 51.438 20.703 1 25.5 231 PRO B CA 1
ATOM 6450 C C . PRO B 1 231 ? -23.031 51.719 21.594 1 25.5 231 PRO B C 1
ATOM 6452 O O . PRO B 1 231 ? -23.156 51.656 22.828 1 25.5 231 PRO B O 1
ATOM 6455 N N . ALA B 1 232 ? -21.938 51.219 21.141 1 28.64 232 ALA B N 1
ATOM 6456 C CA . ALA B 1 232 ? -20.781 51.562 21.969 1 28.64 232 ALA B CA 1
ATOM 6457 C C . ALA B 1 232 ? -20.703 53.062 22.234 1 28.64 232 ALA B C 1
ATOM 6459 O O . ALA B 1 232 ? -20.859 53.875 21.312 1 28.64 232 ALA B O 1
ATOM 6460 N N . ASP B 1 233 ? -21.25 53.625 23.25 1 25.97 233 ASP B N 1
ATOM 6461 C CA . ASP B 1 233 ? -21.094 54.969 23.797 1 25.97 233 ASP B CA 1
ATOM 6462 C C . ASP B 1 233 ? -19.719 55.531 23.438 1 25.97 233 ASP B C 1
ATOM 6464 O O . ASP B 1 233 ? -18.703 54.844 23.609 1 25.97 233 ASP B O 1
ATOM 6468 N N . ALA B 1 234 ? -19.781 56.625 22.469 1 25.22 234 ALA B N 1
ATOM 6469 C CA . ALA B 1 234 ? -18.844 57.562 21.844 1 25.22 234 ALA B CA 1
ATOM 6470 C C . ALA B 1 234 ? -17.859 58.094 22.859 1 25.22 234 ALA B C 1
ATOM 6472 O O . ALA B 1 234 ? -16.75 58.5 22.516 1 25.22 234 ALA B O 1
ATOM 6473 N N . ALA B 1 235 ? -18.391 58.469 23.844 1 24.78 235 ALA B N 1
ATOM 6474 C CA . ALA B 1 235 ? -18.062 59.812 24.281 1 24.78 235 ALA B CA 1
ATOM 6475 C C . ALA B 1 235 ? -16.562 59.969 24.484 1 24.78 235 ALA B C 1
ATOM 6477 O O . ALA B 1 235 ? -16.094 61.031 24.906 1 24.78 235 ALA B O 1
ATOM 6478 N N . LEU B 1 236 ? -15.945 59.031 24.562 1 25.16 236 LEU B N 1
ATOM 6479 C CA . LEU B 1 236 ? -15.062 59.5 25.625 1 25.16 236 LEU B CA 1
ATOM 6480 C C . LEU B 1 236 ? -14.008 60.438 25.062 1 25.16 236 LEU B C 1
ATOM 6482 O O . LEU B 1 236 ? -12.945 60.625 25.656 1 25.16 236 LEU B O 1
ATOM 6486 N N . ASN B 1 237 ? -14.422 61.25 23.891 1 22.25 237 ASN B N 1
ATOM 6487 C CA . ASN B 1 237 ? -13.289 61.969 23.297 1 22.25 237 ASN B CA 1
ATOM 6488 C C . ASN B 1 237 ? -12.734 63.031 24.25 1 22.25 237 ASN B C 1
ATOM 6490 O O . ASN B 1 237 ? -11.992 63.906 23.828 1 22.25 237 ASN B O 1
ATOM 6494 N N . ASP B 1 238 ? -13.047 63.156 25.344 1 24.06 238 ASP B N 1
ATOM 6495 C CA . ASP B 1 238 ? -12.625 64.375 25.984 1 24.06 238 ASP B CA 1
ATOM 6496 C C . ASP B 1 238 ? -11.148 64.688 25.703 1 24.06 238 ASP B C 1
ATOM 6498 O O . ASP B 1 238 ? -10.273 63.906 26.094 1 24.06 238 ASP B O 1
ATOM 6502 N N . THR B 1 239 ? -10.953 65.375 24.5 1 24.41 239 THR B N 1
ATOM 6503 C CA . THR B 1 239 ? -9.625 65.812 24.062 1 24.41 239 THR B CA 1
ATOM 6504 C C . THR B 1 239 ? -8.977 66.688 25.109 1 24.41 239 THR B C 1
ATOM 6506 O O . THR B 1 239 ? -7.973 67.375 24.828 1 24.41 239 THR B O 1
ATOM 6509 N N . THR B 1 240 ? -9.219 66.688 26.266 1 24.59 240 THR B N 1
ATOM 6510 C CA . THR B 1 240 ? -8.594 67.812 26.984 1 24.59 240 THR B CA 1
ATOM 6511 C C . THR B 1 240 ? -7.125 67.938 26.594 1 24.59 240 THR B C 1
ATOM 6513 O O . THR B 1 240 ? -6.445 66.938 26.359 1 24.59 240 THR B O 1
ATOM 6516 N N . PRO B 1 241 ? -6.625 69.188 26.219 1 25.66 241 PRO B N 1
ATOM 6517 C CA . PRO B 1 241 ? -5.332 69.75 25.766 1 25.66 241 PRO B CA 1
ATOM 6518 C C . PRO B 1 241 ? -4.152 69.125 26.547 1 25.66 241 PRO B C 1
ATOM 6520 O O . PRO B 1 241 ? -4.246 68.938 27.766 1 25.66 241 PRO B O 1
ATOM 6523 N N . GLN B 1 242 ? -3.225 68.5 25.828 1 22.27 242 GLN B N 1
ATOM 6524 C CA . GLN B 1 242 ? -2.102 67.75 26.406 1 22.27 242 GLN B CA 1
ATOM 6525 C C . GLN B 1 242 ? -1.058 68.688 26.969 1 22.27 242 GLN B C 1
ATOM 6527 O O . GLN B 1 242 ? -0.508 69.562 26.25 1 22.27 242 GLN B O 1
ATOM 6532 N N . GLN B 1 243 ? -1.28 69.438 28 1 22.73 243 GLN B N 1
ATOM 6533 C CA . GLN B 1 243 ? -0.181 70.25 28.516 1 22.73 243 GLN B CA 1
ATOM 6534 C C . GLN B 1 243 ? 1.147 69.5 28.406 1 22.73 243 GLN B C 1
ATOM 6536 O O . GLN B 1 243 ? 1.261 68.375 28.844 1 22.73 243 GLN B O 1
ATOM 6541 N N . GLN B 1 244 ? 2.074 69.938 27.5 1 22.02 244 GLN B N 1
ATOM 6542 C CA . GLN B 1 244 ? 3.395 69.5 27.094 1 22.02 244 GLN B CA 1
ATOM 6543 C C . GLN B 1 244 ? 4.312 69.312 28.312 1 22.02 244 GLN B C 1
ATOM 6545 O O . GLN B 1 244 ? 4.801 70.312 28.859 1 22.02 244 GLN B O 1
ATOM 6550 N N . GLN B 1 245 ? 4.105 68.75 29.344 1 21.86 245 GLN B N 1
ATOM 6551 C CA . GLN B 1 245 ? 5.266 68.875 30.219 1 21.86 245 GLN B CA 1
ATOM 6552 C C . GLN B 1 245 ? 6.477 68.188 29.625 1 21.86 245 GLN B C 1
ATOM 6554 O O . GLN B 1 245 ? 6.348 67.125 29.016 1 21.86 245 GLN B O 1
ATOM 6559 N N . GLN B 1 246 ? 7.711 68.75 29.391 1 23.25 246 GLN B N 1
ATOM 6560 C CA . GLN B 1 246 ? 9.062 68.625 28.859 1 23.25 246 GLN B CA 1
ATOM 6561 C C . GLN B 1 246 ? 9.719 67.312 29.312 1 23.25 246 GLN B C 1
ATOM 6563 O O . GLN B 1 246 ? 10.406 67.312 30.328 1 23.25 246 GLN B O 1
ATOM 6568 N N . GLN B 1 247 ? 9.195 66.125 29.391 1 21.19 247 GLN B N 1
ATOM 6569 C CA . GLN B 1 247 ? 10.172 65.25 30 1 21.19 247 GLN B CA 1
ATOM 6570 C C . GLN B 1 247 ? 11.312 64.938 29.031 1 21.19 247 GLN B C 1
ATOM 6572 O O . GLN B 1 247 ? 11.133 64.938 27.812 1 21.19 247 GLN B O 1
ATOM 6577 N N . GLN B 1 248 ? 12.539 64.688 29.422 1 25.11 248 GLN B N 1
ATOM 6578 C CA . GLN B 1 248 ? 13.938 64.5 29.062 1 25.11 248 GLN B CA 1
ATOM 6579 C C . GLN B 1 248 ? 14.086 63.25 28.156 1 25.11 248 GLN B C 1
ATOM 6581 O O . GLN B 1 248 ? 13.594 62.188 28.469 1 25.11 248 GLN B O 1
ATOM 6586 N N . GLN B 1 249 ? 14.422 63.375 26.875 1 25.64 249 GLN B N 1
ATOM 6587 C CA . GLN B 1 249 ? 14.586 62.594 25.656 1 25.64 249 GLN B CA 1
ATOM 6588 C C . GLN B 1 249 ? 15.68 61.531 25.828 1 25.64 249 GLN B C 1
ATOM 6590 O O . GLN B 1 249 ? 16.859 61.812 25.594 1 25.64 249 GLN B O 1
ATOM 6595 N N . ALA B 1 250 ? 15.742 60.594 26.547 1 30.14 250 ALA B N 1
ATOM 6596 C CA . ALA B 1 250 ? 16.922 59.75 26.516 1 30.14 250 ALA B CA 1
ATOM 6597 C C . ALA B 1 250 ? 16.938 58.875 25.266 1 30.14 250 ALA B C 1
ATOM 6599 O O . ALA B 1 250 ? 15.891 58.625 24.672 1 30.14 250 ALA B O 1
ATOM 6600 N N . GLY B 1 251 ? 17.953 58.406 24.422 1 30.66 251 GLY B N 1
ATOM 6601 C CA . GLY B 1 251 ? 18.578 57.781 23.266 1 30.66 251 GLY B CA 1
ATOM 6602 C C . GLY B 1 251 ? 17.922 56.5 22.844 1 30.66 251 GLY B C 1
ATOM 6603 O O . GLY B 1 251 ? 18.484 55.719 22.062 1 30.66 251 GLY B O 1
ATOM 6604 N N . MET B 1 252 ? 16.875 55.812 23.203 1 35.69 252 MET B N 1
ATOM 6605 C CA . MET B 1 252 ? 16.641 54.375 22.953 1 35.69 252 MET B CA 1
ATOM 6606 C C . MET B 1 252 ? 15.93 54.188 21.625 1 35.69 252 MET B C 1
ATOM 6608 O O . MET B 1 252 ? 15.086 55 21.234 1 35.69 252 MET B O 1
ATOM 6612 N N . ASP B 1 253 ? 16.203 53.344 20.375 1 46.84 253 ASP B N 1
ATOM 6613 C CA . ASP B 1 253 ? 15.648 52.781 19.156 1 46.84 253 ASP B CA 1
ATOM 6614 C C . ASP B 1 253 ? 14.148 52.5 19.297 1 46.84 253 ASP B C 1
ATOM 6616 O O . ASP B 1 253 ? 13.727 51.781 20.203 1 46.84 253 ASP B O 1
ATOM 6620 N N . SER B 1 254 ? 13.055 53.281 18.391 1 59.62 254 SER B N 1
ATOM 6621 C CA . SER B 1 254 ? 11.633 53.406 18.703 1 59.62 254 SER B CA 1
ATOM 6622 C C . SER B 1 254 ? 10.805 52.406 17.922 1 59.62 254 SER B C 1
ATOM 6624 O O . SER B 1 254 ? 10.984 52.25 16.703 1 59.62 254 SER B O 1
ATOM 6626 N N . THR B 1 255 ? 10.094 51.406 18.031 1 73.69 255 THR B N 1
ATOM 6627 C CA . THR B 1 255 ? 9.039 50.531 17.516 1 73.69 255 THR B CA 1
ATOM 6628 C C . THR B 1 255 ? 7.953 51.375 16.812 1 73.69 255 THR B C 1
ATOM 6630 O O . THR B 1 255 ? 7.484 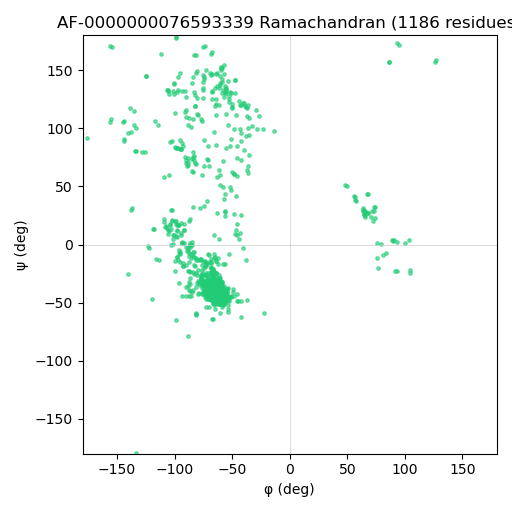52.375 17.359 1 73.69 255 THR B O 1
ATOM 6633 N N . PRO B 1 256 ? 7.695 51.125 15.453 1 74.25 256 PRO B N 1
ATOM 6634 C CA . PRO B 1 256 ? 6.668 51.906 14.758 1 74.25 256 PRO B CA 1
ATOM 6635 C C . PRO B 1 256 ? 5.289 51.75 15.398 1 74.25 256 PRO B C 1
ATOM 6637 O O . PRO B 1 256 ? 4.984 50.75 16.016 1 74.25 256 PRO B O 1
ATOM 6640 N N . SER B 1 257 ? 4.473 52.812 15.219 1 74.5 257 SER B N 1
ATOM 6641 C CA . SER B 1 257 ? 3.078 52.812 15.648 1 74.5 257 SER B CA 1
ATOM 6642 C C . SER B 1 257 ? 2.215 51.969 14.688 1 74.5 257 SER B C 1
ATOM 6644 O O . SER B 1 257 ? 2.572 51.812 13.523 1 74.5 257 SER B O 1
ATOM 6646 N N . PRO B 1 258 ? 1.168 51.281 15.188 1 76 258 PRO B N 1
ATOM 6647 C CA . PRO B 1 258 ? 0.295 50.5 14.305 1 76 258 PRO B CA 1
ATOM 6648 C C . PRO B 1 258 ? -0.245 51.312 13.141 1 76 258 PRO B C 1
ATOM 6650 O O . PRO B 1 258 ? -0.517 52.531 13.289 1 76 258 PRO B O 1
ATOM 6653 N N . PRO B 1 259 ? 0.067 50.781 12.047 1 71.69 259 PRO B N 1
ATOM 6654 C CA . PRO B 1 259 ? -0.475 51.531 10.906 1 71.69 259 PRO B CA 1
ATOM 6655 C C . PRO B 1 259 ? -1.971 51.812 11.039 1 71.69 259 PRO B C 1
ATOM 6657 O O . PRO B 1 259 ? -2.693 51.031 11.672 1 71.69 259 PRO B O 1
ATOM 6660 N N . GLN B 1 260 ? -2.328 52.969 10.859 1 53.25 260 GLN B N 1
ATOM 6661 C CA . GLN B 1 260 ? -3.732 53.344 10.844 1 53.25 260 GLN B CA 1
ATOM 6662 C C . GLN B 1 260 ? -4.555 52.406 9.977 1 53.25 260 GLN B C 1
ATOM 6664 O O . GLN B 1 260 ? -4.023 51.781 9.062 1 53.25 260 GLN B O 1
ATOM 6669 N N . ASP B 1 261 ? -5.621 52.094 10.297 1 51.06 261 ASP B N 1
ATOM 6670 C CA . ASP B 1 261 ? -6.582 51.094 9.805 1 51.06 261 ASP B CA 1
ATOM 6671 C C . ASP B 1 261 ? -6.52 50.969 8.281 1 51.06 261 ASP B C 1
ATOM 6673 O O . ASP B 1 261 ? -6.867 51.906 7.566 1 51.06 261 ASP B O 1
ATOM 6677 N N . ALA B 1 262 ? -5.438 50.469 7.789 1 46.06 262 ALA B N 1
ATOM 6678 C CA . ALA B 1 262 ? -5.68 50.219 6.371 1 46.06 262 ALA B CA 1
ATOM 6679 C C . ALA B 1 262 ? -6.973 49.438 6.164 1 46.06 262 ALA B C 1
ATOM 6681 O O . ALA B 1 262 ? -7.234 48.438 6.871 1 46.06 262 ALA B O 1
ATOM 6682 N N . ALA B 1 263 ? -7.863 49.969 5.523 1 45.69 263 ALA B N 1
ATOM 6683 C CA . ALA B 1 263 ? -9.18 49.5 5.125 1 45.69 263 ALA B CA 1
ATOM 6684 C C . ALA B 1 263 ? -9.125 48 4.785 1 45.69 263 ALA B C 1
ATOM 6686 O O . ALA B 1 263 ? -8.328 47.562 3.947 1 45.69 263 ALA B O 1
ATOM 6687 N N . ALA B 1 264 ? -9.555 47.25 5.719 1 51.62 264 ALA B N 1
ATOM 6688 C CA . ALA B 1 264 ? -9.742 45.812 5.5 1 51.62 264 ALA B CA 1
ATOM 6689 C C . ALA B 1 264 ? -10.289 45.531 4.102 1 51.62 264 ALA B C 1
ATOM 6691 O O . ALA B 1 264 ? -11.312 46.094 3.709 1 51.62 264 ALA B O 1
ATOM 6692 N N . ALA B 1 265 ? -9.516 45.281 3.133 1 53.62 265 ALA B N 1
ATOM 6693 C CA . ALA B 1 265 ? -10.031 44.906 1.817 1 53.62 265 ALA B CA 1
ATOM 6694 C C . ALA B 1 265 ? -11.242 44 1.94 1 53.62 265 ALA B C 1
ATOM 6696 O O . ALA B 1 265 ? -11.234 43.031 2.729 1 53.62 265 ALA B O 1
ATOM 6697 N N . ALA B 1 266 ? -12.484 44.438 1.414 1 62.25 266 ALA B N 1
ATOM 6698 C CA . ALA B 1 266 ? -13.766 43.719 1.397 1 62.25 266 ALA B CA 1
ATOM 6699 C C . ALA B 1 266 ? -13.594 42.312 0.849 1 62.25 266 ALA B C 1
ATOM 6701 O O . ALA B 1 266 ? -12.969 42.125 -0.195 1 62.25 266 ALA B O 1
ATOM 6702 N N . LEU B 1 267 ? -13.984 41.344 1.753 1 76.69 267 LEU B N 1
ATOM 6703 C CA . LEU B 1 267 ? -13.992 39.969 1.331 1 76.69 267 LEU B CA 1
ATOM 6704 C C . LEU B 1 267 ? -14.867 39.781 0.096 1 76.69 267 LEU B C 1
ATOM 6706 O O . LEU B 1 267 ? -15.969 40.312 0.02 1 76.69 267 LEU B O 1
ATOM 6710 N N . PRO B 1 268 ? -14.438 39.125 -0.979 1 75.94 268 PRO B N 1
ATOM 6711 C CA . PRO B 1 268 ? -15.289 38.844 -2.135 1 75.94 268 PRO B CA 1
ATOM 6712 C C . PRO B 1 268 ? -16.562 38.094 -1.763 1 75.94 268 PRO B C 1
ATOM 6714 O O . PRO B 1 268 ? -16.531 37.25 -0.872 1 75.94 268 PRO B O 1
ATOM 6717 N N . GLY B 1 269 ? -17.594 38.531 -2.27 1 79.62 269 GLY B N 1
ATOM 6718 C CA . GLY B 1 269 ? -18.859 37.906 -2.008 1 79.62 269 GLY B CA 1
ATOM 6719 C C . GLY B 1 269 ? -18.938 36.469 -2.541 1 79.62 269 GLY B C 1
ATOM 6720 O O . GLY B 1 269 ? -18.125 36.094 -3.393 1 79.62 269 GLY B O 1
ATOM 6721 N N . VAL B 1 270 ? -19.688 35.656 -1.773 1 83.38 270 VAL B N 1
ATOM 6722 C CA . VAL B 1 270 ? -19.969 34.312 -2.252 1 83.38 270 VAL B CA 1
ATOM 6723 C C . VAL B 1 270 ? -21.141 34.344 -3.234 1 83.38 270 VAL B C 1
ATOM 6725 O O . VAL B 1 270 ? -22.141 35.062 -3.004 1 83.38 270 VAL B O 1
ATOM 6728 N N . PRO B 1 271 ? -20.969 33.75 -4.41 1 79.88 271 PRO B N 1
ATOM 6729 C CA . PRO B 1 271 ? -22.031 33.781 -5.41 1 79.88 271 PRO B CA 1
ATOM 6730 C C . PRO B 1 271 ? -23.344 33.156 -4.91 1 79.88 271 PRO B C 1
ATOM 6732 O O . PRO B 1 271 ? -23.312 32.219 -4.121 1 79.88 271 PRO B O 1
ATOM 6735 N N . GLY B 1 272 ? -24.344 33.844 -5.379 1 77 272 GLY B N 1
ATOM 6736 C CA . GLY B 1 272 ? -25.672 33.344 -5.055 1 77 272 GLY B CA 1
ATOM 6737 C C . GLY B 1 272 ? -26.281 34 -3.838 1 77 272 GLY B C 1
ATOM 6738 O O . GLY B 1 272 ? -25.609 34.812 -3.16 1 77 272 GLY B O 1
ATOM 6739 N N . THR B 1 273 ? -27.516 33.719 -3.617 1 78.25 273 THR B N 1
ATOM 6740 C CA . THR B 1 273 ? -28.234 34.281 -2.48 1 78.25 273 THR B CA 1
ATOM 6741 C C . THR B 1 273 ? -28.328 33.25 -1.347 1 78.25 273 THR B C 1
ATOM 6743 O O . THR B 1 273 ? -28.406 32.062 -1.594 1 78.25 273 THR B O 1
ATOM 6746 N N . PRO B 1 274 ? -27.953 33.719 -0.202 1 77.81 274 PRO B N 1
ATOM 6747 C CA . PRO B 1 274 ? -28.062 32.812 0.943 1 77.81 274 PRO B CA 1
ATOM 6748 C C . PRO B 1 274 ? -29.344 31.984 0.927 1 77.81 274 PRO B C 1
ATOM 6750 O O . PRO B 1 274 ? -30.391 32.469 0.53 1 77.81 274 PRO B O 1
ATOM 6753 N N . SER B 1 275 ? -29.062 30.75 0.929 1 72.06 275 SER B N 1
ATOM 6754 C CA . SER B 1 275 ? -30.156 29.797 1.013 1 72.06 275 SER B CA 1
ATOM 6755 C C . SER B 1 275 ? -30.594 29.562 2.459 1 72.06 275 SER B C 1
ATOM 6757 O O . SER B 1 275 ? -29.859 29.938 3.389 1 72.06 275 SER B O 1
ATOM 6759 N N . GLY B 1 276 ? -31.875 29.359 2.805 1 74.44 276 GLY B N 1
ATOM 6760 C CA . GLY B 1 276 ? -32.406 29.016 4.113 1 74.44 276 GLY B CA 1
ATOM 6761 C C . GLY B 1 276 ? -31.672 27.891 4.797 1 74.44 276 GLY B C 1
ATOM 6762 O O . GLY B 1 276 ? -32.125 27.375 5.824 1 74.44 276 GLY B O 1
ATOM 6763 N N . GLY B 1 277 ? -30.484 27.391 4.301 1 86.38 277 GLY B N 1
ATOM 6764 C CA . GLY B 1 277 ? -29.703 26.344 4.949 1 86.38 277 GLY B CA 1
ATOM 6765 C C . GLY B 1 277 ? -29.375 25.188 4.027 1 86.38 277 GLY B C 1
ATOM 6766 O O . GLY B 1 277 ? -30.109 24.938 3.066 1 86.38 277 GLY B O 1
ATOM 6767 N N . TYR B 1 278 ? -28.297 24.375 4.355 1 91.56 278 TYR B N 1
ATOM 6768 C CA . TYR B 1 278 ? -27.859 23.297 3.49 1 91.56 278 TYR B CA 1
ATOM 6769 C C . TYR B 1 278 ? -27.859 21.969 4.238 1 91.56 278 TYR B C 1
ATOM 6771 O O . TYR B 1 278 ? -27.5 20.922 3.676 1 91.56 278 TYR B O 1
ATOM 6779 N N . GLY B 1 279 ? -28.219 21.953 5.539 1 89.62 279 GLY B N 1
ATOM 6780 C CA . GLY B 1 279 ? -28.438 20.734 6.32 1 89.62 279 GLY B CA 1
ATOM 6781 C C . GLY B 1 279 ? -27.156 19.984 6.633 1 89.62 279 GLY B C 1
ATOM 6782 O O . GLY B 1 279 ? -27.156 18.766 6.801 1 89.62 279 GLY B O 1
ATOM 6783 N N . LEU B 1 280 ? -26 20.641 6.742 1 94.19 280 LEU B N 1
ATOM 6784 C CA . LEU B 1 280 ? -24.719 20 7.004 1 94.19 280 LEU B CA 1
ATOM 6785 C C . LEU B 1 280 ? -24.297 20.172 8.461 1 94.19 280 LEU B C 1
ATOM 6787 O O . LEU B 1 280 ? -23.109 20.219 8.766 1 94.19 280 LEU B O 1
ATOM 6791 N N . GLY B 1 281 ? -25.328 20.266 9.312 1 91.56 281 GLY B N 1
ATOM 6792 C CA . GLY B 1 281 ? -25.078 20.547 10.719 1 91.56 281 GLY B CA 1
ATOM 6793 C C . GLY B 1 281 ? -24.328 19.438 11.43 1 91.56 281 GLY B C 1
ATOM 6794 O O . GLY B 1 281 ? -23.594 19.688 12.383 1 91.56 281 GLY B O 1
ATOM 6795 N N . SER B 1 282 ? -24.453 18.188 11.008 1 92.06 282 SER B N 1
ATOM 6796 C CA . SER B 1 282 ? -23.797 17.062 11.656 1 92.06 282 SER B CA 1
ATOM 6797 C C . SER B 1 282 ? -22.578 16.594 10.859 1 92.06 282 SER B C 1
ATOM 6799 O O . SER B 1 282 ? -21.938 15.602 11.219 1 92.06 282 SER B O 1
ATOM 6801 N N . ASN B 1 283 ? -22.344 17.219 9.797 1 94.94 283 ASN B N 1
ATOM 6802 C CA . ASN B 1 283 ? -21.219 16.812 8.953 1 94.94 283 ASN B CA 1
ATOM 6803 C C . ASN B 1 283 ? -19.891 17.078 9.648 1 94.94 283 ASN B C 1
ATOM 6805 O O . ASN B 1 283 ? -19.656 18.188 10.148 1 94.94 283 ASN B O 1
ATOM 6809 N N . PRO B 1 284 ? -19.031 16.109 9.656 1 95.06 284 PRO B N 1
ATOM 6810 C CA . PRO B 1 284 ? -17.766 16.25 10.383 1 95.06 284 PRO B CA 1
ATOM 6811 C C . PRO B 1 284 ? -16.922 17.422 9.875 1 95.06 284 PRO B C 1
ATOM 6813 O O . PRO B 1 284 ? -16.219 18.062 10.656 1 95.06 284 PRO B O 1
ATOM 6816 N N . ASP B 1 285 ? -16.938 17.734 8.562 1 96.81 285 ASP B N 1
ATOM 6817 C CA . ASP B 1 285 ? -16.141 18.828 8.023 1 96.81 285 ASP B CA 1
ATOM 6818 C C . ASP B 1 285 ? -16.672 20.172 8.508 1 96.81 285 ASP B C 1
ATOM 6820 O O . ASP B 1 285 ? -15.891 21.062 8.867 1 96.81 285 ASP B O 1
ATOM 6824 N N . VAL B 1 286 ? -18.016 20.281 8.484 1 96.88 286 VAL B N 1
ATOM 6825 C CA . VAL B 1 286 ? -18.625 21.531 8.922 1 96.88 286 VAL B CA 1
ATOM 6826 C C . VAL B 1 286 ? -18.422 21.703 10.422 1 96.88 286 VAL B C 1
ATOM 6828 O O . VAL B 1 286 ? -18.062 22.797 10.883 1 96.88 286 VAL B O 1
ATOM 6831 N N . LEU B 1 287 ? -18.625 20.688 11.109 1 97.5 287 LEU B N 1
ATOM 6832 C CA . LEU B 1 287 ? -18.391 20.719 12.547 1 97.5 287 LEU B CA 1
ATOM 6833 C C . LEU B 1 287 ? -16.938 21.031 12.859 1 97.5 287 LEU B C 1
ATOM 6835 O O . LEU B 1 287 ? -16.641 21.719 13.844 1 97.5 287 LEU B O 1
ATOM 6839 N N . ALA B 1 288 ? -16.031 20.422 12.109 1 97.56 288 ALA B N 1
ATOM 6840 C CA . ALA B 1 288 ? -14.617 20.719 12.305 1 97.56 288 ALA B CA 1
ATOM 6841 C C . ALA B 1 288 ? -14.328 22.203 12.07 1 97.56 288 ALA B C 1
ATOM 6843 O O . ALA B 1 288 ? -13.516 22.812 12.773 1 97.56 288 ALA B O 1
ATOM 6844 N N . CYS B 1 289 ? -15 22.828 11.023 1 97.69 289 CYS B N 1
ATOM 6845 C CA . CYS B 1 289 ? -14.852 24.266 10.766 1 97.69 289 CYS B CA 1
ATOM 6846 C C . CYS B 1 289 ? -15.344 25.078 11.953 1 97.69 289 CYS B C 1
ATOM 6848 O O . CYS B 1 289 ? -14.711 26.062 12.336 1 97.69 289 CYS B O 1
ATOM 6850 N N . ARG B 1 290 ? -16.516 24.688 12.523 1 97.25 290 ARG B N 1
ATOM 6851 C CA . ARG B 1 290 ? -17.031 25.359 13.703 1 97.25 290 ARG B CA 1
ATOM 6852 C C . ARG B 1 290 ? -16.078 25.234 14.883 1 97.25 290 ARG B C 1
ATOM 6854 O O . ARG B 1 290 ? -15.844 26.188 15.617 1 97.25 290 ARG B O 1
ATOM 6861 N N . ALA B 1 291 ? -15.547 24.031 15.031 1 98 291 ALA B N 1
ATOM 6862 C CA . ALA B 1 291 ? -14.578 23.812 16.109 1 98 291 ALA B CA 1
ATOM 6863 C C . ALA B 1 291 ? -13.359 24.719 15.922 1 98 291 ALA B C 1
ATOM 6865 O O . ALA B 1 291 ? -12.867 25.312 16.891 1 98 291 ALA B O 1
ATOM 6866 N N . ASP B 1 292 ? -12.891 24.812 14.719 1 96.69 292 ASP B N 1
ATOM 6867 C CA . ASP B 1 292 ? -11.766 25.703 14.43 1 96.69 292 ASP B CA 1
ATOM 6868 C C . ASP B 1 292 ? -12.109 27.156 14.75 1 96.69 292 ASP B C 1
ATOM 6870 O O . ASP B 1 292 ? -11.273 27.891 15.266 1 96.69 292 ASP B O 1
ATOM 6874 N N . TRP B 1 293 ? -13.336 27.516 14.398 1 95.44 293 TRP B N 1
ATOM 6875 C CA . TRP B 1 293 ? -13.812 28.875 14.672 1 95.44 293 TRP B CA 1
ATOM 6876 C C . TRP B 1 293 ? -13.867 29.125 16.172 1 95.44 293 TRP B C 1
ATOM 6878 O O . TRP B 1 293 ? -13.406 30.172 16.656 1 95.44 293 TRP B O 1
ATOM 6888 N N . LEU B 1 294 ? -14.453 28.219 16.875 1 94.88 294 LEU B N 1
ATOM 6889 C CA . LEU B 1 294 ? -14.523 28.328 18.328 1 94.88 294 LEU B CA 1
ATOM 6890 C C . LEU B 1 294 ? -13.125 28.438 18.922 1 94.88 294 LEU B C 1
ATOM 6892 O O . LEU B 1 294 ? -12.883 29.25 19.812 1 94.88 294 LEU B O 1
ATOM 6896 N N . PHE B 1 295 ? -12.219 27.578 18.469 1 94.44 295 PHE B N 1
ATOM 6897 C CA . PHE B 1 295 ? -10.844 27.641 18.922 1 94.44 295 PHE B CA 1
ATOM 6898 C C . PHE B 1 295 ? -10.242 29.016 18.656 1 94.44 295 PHE B C 1
ATOM 6900 O O . PHE B 1 295 ? -9.57 29.578 19.531 1 94.44 295 PHE B O 1
ATOM 6907 N N . HIS B 1 296 ? -10.508 29.547 17.438 1 92.19 296 HIS B N 1
ATOM 6908 C CA . HIS B 1 296 ? -10.016 30.859 17.047 1 92.19 296 HIS B CA 1
ATOM 6909 C C . HIS B 1 296 ? -10.555 31.953 17.953 1 92.19 296 HIS B C 1
ATOM 6911 O O . HIS B 1 296 ? -9.852 32.906 18.266 1 92.19 296 HIS B O 1
ATOM 6917 N N . LEU B 1 297 ? -11.758 31.828 18.5 1 89.69 297 LEU B N 1
ATOM 6918 C CA . LEU B 1 297 ? -12.406 32.781 19.375 1 89.69 297 LEU B CA 1
ATOM 6919 C C . LEU B 1 297 ? -11.883 32.656 20.812 1 89.69 297 LEU B C 1
ATOM 6921 O O . LEU B 1 297 ? -12.234 33.438 21.672 1 89.69 297 LEU B O 1
ATOM 6925 N N . GLY B 1 298 ? -11.195 31.609 21.078 1 87.88 298 GLY B N 1
ATOM 6926 C CA . GLY B 1 298 ? -10.695 31.375 22.422 1 87.88 298 GLY B CA 1
ATOM 6927 C C . GLY B 1 298 ? -11.625 30.531 23.266 1 87.88 298 GLY B C 1
ATOM 6928 O O . GLY B 1 298 ? -11.391 30.344 24.453 1 87.88 298 GLY B O 1
ATOM 6929 N N . ARG B 1 299 ? -12.68 30.125 22.641 1 91.75 299 ARG B N 1
ATOM 6930 C CA . ARG B 1 299 ? -13.602 29.219 23.328 1 91.75 299 ARG B CA 1
ATOM 6931 C C . ARG B 1 299 ? -13.117 27.781 23.266 1 91.75 299 ARG B C 1
ATOM 6933 O O . ARG B 1 299 ? -13.758 26.938 22.641 1 91.75 299 ARG B O 1
ATOM 6940 N N . TYR B 1 300 ? -12.086 27.453 23.922 1 93.31 300 TYR B N 1
ATOM 6941 C CA . TYR B 1 300 ? -11.352 26.203 23.828 1 93.31 300 TYR B CA 1
ATOM 6942 C C . TYR B 1 300 ? -12.188 25.047 24.344 1 93.31 300 TYR B C 1
ATOM 6944 O O . TYR B 1 300 ? -12.133 23.938 23.797 1 93.31 300 TYR B O 1
ATOM 6952 N N . GLU B 1 301 ? -12.953 25.328 25.438 1 95.94 301 GLU B N 1
ATOM 6953 C CA . GLU B 1 301 ? -13.781 24.266 26 1 95.94 301 GLU B CA 1
ATOM 6954 C C . GLU B 1 301 ? -14.844 23.812 25 1 95.94 301 GLU B C 1
ATOM 6956 O O . GLU B 1 301 ? -15.055 22.625 24.797 1 95.94 301 GLU B O 1
ATOM 6961 N N . ASP B 1 302 ? -15.461 24.828 24.422 1 96.44 302 ASP B N 1
ATOM 6962 C CA . ASP B 1 302 ? -16.484 24.5 23.438 1 96.44 302 ASP B CA 1
ATOM 6963 C C . ASP B 1 302 ? -15.875 23.766 22.25 1 96.44 302 ASP B C 1
ATOM 6965 O O . ASP B 1 302 ? -16.469 22.812 21.734 1 96.44 302 ASP B O 1
ATOM 6969 N N . ALA B 1 303 ? -14.75 24.172 21.766 1 97.5 303 ALA B N 1
ATOM 6970 C CA . ALA B 1 303 ? -14.055 23.516 20.672 1 97.5 303 ALA B CA 1
ATOM 6971 C C . ALA B 1 303 ? -13.695 22.078 21.031 1 97.5 303 ALA B C 1
ATOM 6973 O O . ALA B 1 303 ? -13.875 21.156 20.219 1 97.5 303 ALA B O 1
ATOM 6974 N N . TYR B 1 304 ? -13.141 21.859 22.266 1 97.38 304 TYR B N 1
ATOM 6975 C CA . TYR B 1 304 ? -12.773 20.531 22.75 1 97.38 304 TYR B CA 1
ATOM 6976 C C . TYR B 1 304 ? -13.984 19.609 22.797 1 97.38 304 TYR B C 1
ATOM 6978 O O . TYR B 1 304 ? -13.906 18.469 22.344 1 97.38 304 TYR B O 1
ATOM 6986 N N . GLN B 1 305 ? -15.086 20.125 23.359 1 98 305 GLN B N 1
ATOM 6987 C CA . GLN B 1 305 ? -16.297 19.312 23.469 1 98 305 GLN B CA 1
ATOM 6988 C C . GLN B 1 305 ? -16.828 18.938 22.094 1 98 305 GLN B C 1
ATOM 6990 O O . GLN B 1 305 ? -17.219 17.797 21.859 1 98 305 GLN B O 1
ATOM 6995 N N . LEU B 1 306 ? -16.75 19.922 21.25 1 97.81 306 LEU B N 1
ATOM 6996 C CA . LEU B 1 306 ? -17.266 19.672 19.906 1 97.81 306 LEU B CA 1
ATOM 6997 C C . LEU B 1 306 ? -16.391 18.672 19.172 1 97.81 306 LEU B C 1
ATOM 6999 O O . LEU B 1 306 ? -16.891 17.719 18.562 1 97.81 306 LEU B O 1
ATOM 7003 N N . THR B 1 307 ? -15.148 18.75 19.156 1 97.75 307 THR B N 1
ATOM 7004 C CA . THR B 1 307 ? -14.242 17.828 18.484 1 97.75 307 THR B CA 1
ATOM 7005 C C . THR B 1 307 ? -14.297 16.453 19.141 1 97.75 307 THR B C 1
ATOM 7007 O O . THR B 1 307 ? -14.164 15.422 18.469 1 97.75 307 THR B O 1
ATOM 7010 N N . SER B 1 308 ? -14.383 16.453 20.531 1 96.56 308 SER B N 1
ATOM 7011 C CA . SER B 1 308 ? -14.562 15.172 21.219 1 96.56 308 SER B CA 1
ATOM 7012 C C . SER B 1 308 ? -15.789 14.43 20.703 1 96.56 308 SER B C 1
ATOM 7014 O O . SER B 1 308 ? -15.742 13.211 20.5 1 96.56 308 SER B O 1
ATOM 7016 N N . SER B 1 309 ? -16.812 15.18 20.5 1 96.75 309 SER B N 1
ATOM 7017 C CA . SER B 1 309 ? -18.031 14.578 19.984 1 96.75 309 SER B CA 1
ATOM 7018 C C . SER B 1 309 ? -17.812 14.031 18.578 1 96.75 309 SER B C 1
ATOM 7020 O O . SER B 1 309 ? -18.266 12.93 18.25 1 96.75 309 SER B O 1
ATOM 7022 N N . ILE B 1 310 ? -17.016 14.75 17.719 1 96.25 310 ILE B N 1
ATOM 7023 C CA . ILE B 1 310 ? -16.719 14.32 16.359 1 96.25 310 ILE B CA 1
ATOM 7024 C C . ILE B 1 310 ? -15.906 13.031 16.391 1 96.25 310 ILE B C 1
ATOM 7026 O O . ILE B 1 310 ? -16.25 12.055 15.711 1 96.25 310 ILE B O 1
ATOM 7030 N N . LEU B 1 311 ? -14.938 12.953 17.172 1 93.62 311 LEU B N 1
ATOM 7031 C CA . LEU B 1 311 ? -13.977 11.852 17.188 1 93.62 311 LEU B CA 1
ATOM 7032 C C . LEU B 1 311 ? -14.57 10.625 17.875 1 93.62 311 LEU B C 1
ATOM 7034 O O . LEU B 1 311 ? -14.133 9.5 17.641 1 93.62 311 LEU B O 1
ATOM 7038 N N . SER B 1 312 ? -15.492 10.844 18.844 1 92.88 312 SER B N 1
ATOM 7039 C CA . SER B 1 312 ? -16.203 9.719 19.453 1 92.88 312 SER B CA 1
ATOM 7040 C C . SER B 1 312 ? -17.047 8.984 18.406 1 92.88 312 SER B C 1
ATOM 7042 O O . SER B 1 312 ? -17.188 7.762 18.484 1 92.88 312 SER B O 1
ATOM 7044 N N . GLN B 1 313 ? -17.5 9.781 17.484 1 91.31 313 GLN B N 1
ATOM 7045 C CA . GLN B 1 313 ? -18.312 9.203 16.438 1 91.31 313 GLN B CA 1
ATOM 7046 C C . GLN B 1 313 ? -17.453 8.617 15.32 1 91.31 313 GLN B C 1
ATOM 7048 O O . GLN B 1 313 ? -17.781 7.555 14.773 1 91.31 313 GLN B O 1
ATOM 7053 N N . ASP B 1 314 ? -16.406 9.273 14.977 1 92.19 314 ASP B N 1
ATOM 7054 C CA . ASP B 1 314 ? -15.445 8.844 13.961 1 92.19 314 ASP B CA 1
ATOM 7055 C C . ASP B 1 314 ? -14.008 9.094 14.414 1 92.19 314 ASP B C 1
ATOM 7057 O O . ASP B 1 314 ? -13.445 10.156 14.156 1 92.19 314 ASP B O 1
ATOM 7061 N N . PRO B 1 315 ? -13.359 8.008 14.977 1 87.94 315 PRO B N 1
ATOM 7062 C CA . PRO B 1 315 ? -11.992 8.172 15.461 1 87.94 315 PRO B CA 1
ATOM 7063 C C . PRO B 1 315 ? -10.992 8.461 14.336 1 87.94 315 PRO B C 1
ATOM 7065 O O . PRO B 1 315 ? -9.867 8.883 14.602 1 87.94 315 PRO B O 1
ATOM 7068 N N . TYR B 1 316 ? -11.477 8.352 13.102 1 88.25 316 TYR B N 1
ATOM 7069 C CA . TYR B 1 316 ? -10.555 8.516 11.984 1 88.25 316 TYR B CA 1
ATOM 7070 C C . TYR B 1 316 ? -10.758 9.859 11.297 1 88.25 316 TYR B C 1
ATOM 7072 O O . TYR B 1 316 ? -10.195 10.117 10.234 1 88.25 316 TYR B O 1
ATOM 7080 N N . ALA B 1 317 ? -11.539 10.648 11.922 1 91.75 317 ALA B N 1
ATOM 7081 C CA . ALA B 1 317 ? -11.75 11.992 11.391 1 91.75 317 ALA B CA 1
ATOM 7082 C C . ALA B 1 317 ? -10.539 12.875 11.641 1 91.75 317 ALA B C 1
ATOM 7084 O O . ALA B 1 317 ? -10.531 13.703 12.555 1 91.75 317 ALA B O 1
ATOM 7085 N N . THR B 1 318 ? -9.695 12.875 10.766 1 89.25 318 THR B N 1
ATOM 7086 C CA . THR B 1 318 ? -8.406 13.531 10.953 1 89.25 318 THR B CA 1
ATOM 7087 C C . THR B 1 318 ? -8.555 15.047 10.875 1 89.25 318 THR B C 1
ATOM 7089 O O . THR B 1 318 ? -7.715 15.781 11.398 1 89.25 318 THR B O 1
ATOM 7092 N N . GLN B 1 319 ? -9.578 15.547 10.297 1 92.38 319 GLN B N 1
ATOM 7093 C CA . GLN B 1 319 ? -9.781 16.984 10.148 1 92.38 319 GLN B CA 1
ATOM 7094 C C . GLN B 1 319 ? -10.047 17.641 11.5 1 92.38 319 GLN B C 1
ATOM 7096 O O . GLN B 1 319 ? -9.875 18.859 11.656 1 92.38 319 GLN B O 1
ATOM 7101 N N . ALA B 1 320 ? -10.562 16.906 12.492 1 95.06 320 ALA B N 1
ATOM 7102 C CA . ALA B 1 320 ? -10.883 17.438 13.812 1 95.06 320 ALA B CA 1
ATOM 7103 C C . ALA B 1 320 ? -9.758 17.156 14.805 1 95.06 320 ALA B C 1
ATOM 7105 O O . ALA B 1 320 ? -9.727 17.734 15.898 1 95.06 320 ALA B O 1
ATOM 7106 N N . LEU B 1 321 ? -8.852 16.297 14.453 1 94.25 321 LEU B N 1
ATOM 7107 C CA . LEU B 1 321 ? -7.879 15.766 15.398 1 94.25 321 LEU B CA 1
ATOM 7108 C C . LEU B 1 321 ? -6.895 16.844 15.828 1 94.25 321 LEU B C 1
ATOM 7110 O O . LEU B 1 321 ? -6.574 16.969 17.016 1 94.25 321 LEU B O 1
ATOM 7114 N N . SER B 1 322 ? -6.48 17.562 14.891 1 92.44 322 SER B N 1
ATOM 7115 C CA . SER B 1 322 ? -5.512 18.609 15.211 1 92.44 322 SER B CA 1
ATOM 7116 C C . SER B 1 322 ? -6.105 19.641 16.156 1 92.44 322 SER B C 1
ATOM 7118 O O . SER B 1 322 ? -5.469 20.016 17.141 1 92.44 322 SER B O 1
ATOM 7120 N N . THR B 1 323 ? -7.238 20.141 15.875 1 95.75 323 THR B N 1
ATOM 7121 C CA . THR B 1 323 ? -7.938 21.094 16.734 1 95.75 323 THR B CA 1
ATOM 7122 C C . THR B 1 323 ? -8.227 20.469 18.094 1 95.75 323 THR B C 1
ATOM 7124 O O . THR B 1 323 ? -8.133 21.156 19.125 1 95.75 323 THR B O 1
ATOM 7127 N N . HIS B 1 324 ? -8.648 19.188 18.156 1 96.94 324 HIS B N 1
ATOM 7128 C CA . HIS B 1 324 ? -8.922 18.484 19.406 1 96.94 324 HIS B CA 1
ATOM 7129 C C . HIS B 1 324 ? -7.688 18.453 20.297 1 96.94 324 HIS B C 1
ATOM 7131 O O . HIS B 1 324 ? -7.77 18.797 21.484 1 96.94 324 HIS B O 1
ATOM 7137 N N . LEU B 1 325 ? -6.562 18.094 19.672 1 95.81 325 LEU B N 1
ATOM 7138 C CA . LEU B 1 325 ? -5.316 18 20.438 1 95.81 325 LEU B CA 1
ATOM 7139 C C . LEU B 1 325 ? -4.863 19.391 20.906 1 95.81 325 LEU B C 1
ATOM 7141 O O . LEU B 1 325 ? -4.438 19.547 22.062 1 95.81 325 LEU B O 1
ATOM 7145 N N . ALA B 1 326 ? -5.07 20.359 20.094 1 94.38 326 ALA B N 1
ATOM 7146 C CA . ALA B 1 326 ? -4.691 21.719 20.438 1 94.38 326 ALA B CA 1
ATOM 7147 C C . ALA B 1 326 ? -5.57 22.266 21.562 1 94.38 326 ALA B C 1
ATOM 7149 O O . ALA B 1 326 ? -5.078 22.906 22.5 1 94.38 326 ALA B O 1
ATOM 7150 N N . ALA B 1 327 ? -6.832 22.094 21.469 1 96.38 327 ALA B N 1
ATOM 7151 C CA . ALA B 1 327 ? -7.762 22.531 22.516 1 96.38 327 ALA B CA 1
ATOM 7152 C C . ALA B 1 327 ? -7.465 21.844 23.844 1 96.38 327 ALA B C 1
ATOM 7154 O O . ALA B 1 327 ? -7.461 22.484 24.891 1 96.38 327 ALA B O 1
ATOM 7155 N N . ALA B 1 328 ? -7.258 20.547 23.797 1 96.81 328 ALA B N 1
ATOM 7156 C CA . ALA B 1 328 ? -6.91 19.797 25 1 96.81 328 ALA B CA 1
ATOM 7157 C C . ALA B 1 328 ? -5.629 20.328 25.641 1 96.81 328 ALA B C 1
ATOM 7159 O O . ALA B 1 328 ? -5.52 20.422 26.859 1 96.81 328 ALA B O 1
ATOM 7160 N N . LEU B 1 329 ? -4.738 20.609 24.812 1 95 329 LEU B N 1
ATOM 7161 C CA . LEU B 1 329 ? -3.486 21.172 25.312 1 95 329 LEU B CA 1
ATOM 7162 C C . LEU B 1 329 ? -3.729 22.516 26 1 95 329 LEU B C 1
ATOM 7164 O O . LEU B 1 329 ? -3.225 22.75 27.094 1 95 329 LEU B O 1
ATOM 7168 N N . GLN B 1 330 ? -4.551 23.453 25.391 1 91.75 330 GLN B N 1
ATOM 7169 C CA . GLN B 1 330 ? -4.852 24.766 25.953 1 91.75 330 GLN B CA 1
ATOM 7170 C C . GLN B 1 330 ? -5.609 24.656 27.266 1 91.75 330 GLN B C 1
ATOM 7172 O O . GLN B 1 330 ? -5.445 25.484 28.156 1 91.75 330 GLN B O 1
ATOM 7177 N N . LEU B 1 331 ? -6.402 23.641 27.391 1 93.38 331 LEU B N 1
ATOM 7178 C CA . LEU B 1 331 ? -7.219 23.438 28.578 1 93.38 331 LEU B CA 1
ATOM 7179 C C . LEU B 1 331 ? -6.445 22.656 29.641 1 93.38 331 LEU B C 1
ATOM 7181 O O . LEU B 1 331 ? -6.926 22.484 30.766 1 93.38 331 LEU B O 1
ATOM 7185 N N . GLY B 1 332 ? -5.297 22.125 29.266 1 92.94 332 GLY B N 1
ATOM 7186 C CA . GLY B 1 332 ? -4.465 21.375 30.188 1 92.94 332 GLY B CA 1
ATOM 7187 C C . GLY B 1 332 ? -5.023 20 30.531 1 92.94 332 GLY B C 1
ATOM 7188 O O . GLY B 1 332 ? -4.84 19.516 31.641 1 92.94 332 GLY B O 1
ATOM 7189 N N . LYS B 1 333 ? -5.676 19.422 29.641 1 95.81 333 LYS B N 1
ATOM 7190 C CA . LYS B 1 333 ? -6.254 18.094 29.859 1 95.81 333 LYS B CA 1
ATOM 7191 C C . LYS B 1 333 ? -5.227 17 29.609 1 95.81 333 LYS B C 1
ATOM 7193 O O . LYS B 1 333 ? -5.348 16.234 28.641 1 95.81 333 LYS B O 1
ATOM 7198 N N . LYS B 1 334 ? -4.281 16.703 30.438 1 94.44 334 LYS B N 1
ATOM 7199 C CA . LYS B 1 334 ? -3.145 15.789 30.312 1 94.44 334 LYS B CA 1
ATOM 7200 C C . LYS B 1 334 ? -3.607 14.344 30.172 1 94.44 334 LYS B C 1
ATOM 7202 O O . LYS B 1 334 ? -3.1 13.602 29.328 1 94.44 334 LYS B O 1
ATOM 7207 N N . ASN B 1 335 ? -4.605 14.008 30.984 1 94.56 335 ASN B N 1
ATOM 7208 C CA . ASN B 1 335 ? -5.062 12.617 30.969 1 94.56 335 ASN B CA 1
ATOM 7209 C C . ASN B 1 335 ? -5.746 12.273 29.641 1 94.56 335 ASN B C 1
ATOM 7211 O O . ASN B 1 335 ? -5.516 11.203 29.078 1 94.56 335 ASN B O 1
ATOM 7215 N N . GLU B 1 336 ? -6.438 13.172 29.203 1 94.69 336 GLU B N 1
ATOM 7216 C CA . GLU B 1 336 ? -7.129 12.945 27.938 1 94.69 336 GLU B CA 1
ATOM 7217 C C . GLU B 1 336 ? -6.145 12.891 26.781 1 94.69 336 GLU B C 1
ATOM 7219 O O . GLU B 1 336 ? -6.305 12.086 25.859 1 94.69 336 GLU B O 1
ATOM 7224 N N . LEU B 1 337 ? -5.211 13.688 26.797 1 95.94 337 LEU B N 1
ATOM 7225 C CA . LEU B 1 337 ? -4.172 13.688 25.766 1 95.94 337 LEU B CA 1
ATOM 7226 C C . LEU B 1 337 ? -3.4 12.375 25.781 1 95.94 337 LEU B C 1
ATOM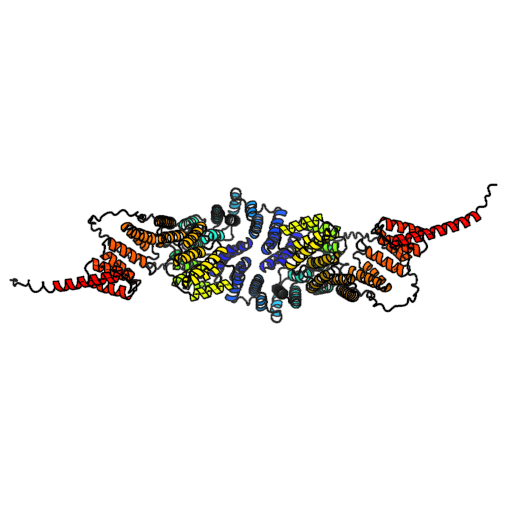 7228 O O . LEU B 1 337 ? -3.109 11.812 24.719 1 95.94 337 LEU B O 1
ATOM 7232 N N . PHE B 1 338 ? -3.02 11.922 26.953 1 94.31 338 PHE B N 1
ATOM 7233 C CA . PHE B 1 338 ? -2.297 10.664 27.094 1 94.31 338 PHE B CA 1
ATOM 7234 C C . PHE B 1 338 ? -3.096 9.516 26.484 1 94.31 338 PHE B C 1
ATOM 7236 O O . PHE B 1 338 ? -2.576 8.75 25.672 1 94.31 338 PHE B O 1
ATOM 7243 N N . LEU B 1 339 ? -4.344 9.422 26.875 1 94 339 LEU B N 1
ATOM 7244 C CA . LEU B 1 339 ? -5.191 8.32 26.422 1 94 339 LEU B CA 1
ATOM 7245 C C . LEU B 1 339 ? -5.387 8.367 24.922 1 94 339 LEU B C 1
ATOM 7247 O O . LEU B 1 339 ? -5.25 7.344 24.234 1 94 339 LEU B O 1
ATOM 7251 N N . ARG B 1 340 ? -5.535 9.523 24.344 1 93 340 ARG B N 1
ATOM 7252 C CA . ARG B 1 340 ? -5.773 9.68 22.922 1 93 340 ARG B CA 1
ATOM 7253 C C . ARG B 1 340 ? -4.504 9.414 22.109 1 93 340 ARG B C 1
ATOM 7255 O O . ARG B 1 340 ? -4.539 8.719 21.094 1 93 340 ARG B O 1
ATOM 7262 N N . ALA B 1 341 ? -3.531 9.891 22.484 1 93.69 341 ALA B N 1
ATOM 7263 C CA . ALA B 1 341 ? -2.268 9.711 21.781 1 93.69 341 ALA B CA 1
ATOM 7264 C C . ALA B 1 341 ? -1.847 8.242 21.781 1 93.69 341 ALA B C 1
ATOM 7266 O O . ALA B 1 341 ? -1.391 7.719 20.766 1 93.69 341 ALA B O 1
ATOM 7267 N N . HIS B 1 342 ? -1.854 7.656 22.891 1 92 342 HIS B N 1
ATOM 7268 C CA . HIS B 1 342 ? -1.49 6.246 23 1 92 342 HIS B CA 1
ATOM 7269 C C . HIS B 1 342 ? -2.33 5.379 22.078 1 92 342 HIS B C 1
ATOM 7271 O O . HIS B 1 342 ? -1.804 4.48 21.406 1 92 342 HIS B O 1
ATOM 7277 N N . LYS B 1 343 ? -3.561 5.629 22.016 1 90.81 343 LYS B N 1
ATOM 7278 C CA . LYS B 1 343 ? -4.457 4.883 21.141 1 90.81 343 LYS B CA 1
ATOM 7279 C C . LYS B 1 343 ? -4.113 5.117 19.672 1 90.81 343 LYS B C 1
ATOM 7281 O O . LYS B 1 343 ? -4.113 4.18 18.875 1 90.81 343 LYS B O 1
ATOM 7286 N N . LEU B 1 344 ? -3.707 6.254 19.266 1 90 344 LEU B N 1
ATOM 7287 C CA . LEU B 1 344 ? -3.354 6.602 17.906 1 90 344 LEU B CA 1
ATOM 7288 C C . LEU B 1 344 ? -2.07 5.898 17.469 1 90 344 LEU B C 1
ATOM 7290 O O . LEU B 1 344 ? -1.982 5.383 16.359 1 90 344 LEU B O 1
ATOM 7294 N N . VAL B 1 345 ? -1.156 5.812 18.344 1 91.5 345 VAL B N 1
ATOM 7295 C CA . VAL B 1 345 ? 0.125 5.191 18.016 1 91.5 345 VAL B CA 1
ATOM 7296 C C . VAL B 1 345 ? -0.054 3.684 17.859 1 91.5 345 VAL B C 1
ATOM 7298 O O . VAL B 1 345 ? 0.566 3.064 17 1 91.5 345 VAL B O 1
ATOM 7301 N N . GLU B 1 346 ? -0.796 3.102 18.641 1 89 346 GLU B N 1
ATOM 7302 C CA . GLU B 1 346 ? -1.071 1.67 18.578 1 89 346 GLU B CA 1
ATOM 7303 C C . GLU B 1 346 ? -1.759 1.302 17.266 1 89 346 GLU B C 1
ATOM 7305 O O . GLU B 1 346 ? -1.416 0.296 16.641 1 89 346 GLU B O 1
ATOM 7310 N N . GLU B 1 347 ? -2.596 2.113 16.828 1 82.5 347 GLU B N 1
ATOM 7311 C CA . GLU B 1 347 ? -3.402 1.808 15.648 1 82.5 347 GLU B CA 1
ATOM 7312 C C . GLU B 1 347 ? -2.709 2.268 14.367 1 82.5 347 GLU B C 1
ATOM 7314 O O . GLU B 1 347 ? -2.822 1.62 13.328 1 82.5 347 GLU B O 1
ATOM 7319 N N . TYR B 1 348 ? -2.051 3.393 14.516 1 86.81 348 TYR B N 1
ATOM 7320 C CA . TYR B 1 348 ? -1.412 3.965 13.336 1 86.81 348 TYR B CA 1
ATOM 7321 C C . TYR B 1 348 ? 0.016 4.398 13.641 1 86.81 348 TYR B C 1
ATOM 7323 O O . TYR B 1 348 ? 0.317 5.594 13.656 1 86.81 348 TYR B O 1
ATOM 7331 N N . PRO B 1 349 ? 0.916 3.51 13.641 1 89 349 PRO B N 1
ATOM 7332 C CA . PRO B 1 349 ? 2.289 3.832 14.031 1 89 349 PRO B CA 1
ATOM 7333 C C . PRO B 1 349 ? 3.025 4.66 12.984 1 89 349 PRO B C 1
ATOM 7335 O O . PRO B 1 349 ? 4.008 5.34 13.297 1 89 349 PRO B O 1
ATOM 7338 N N . SER B 1 350 ? 2.52 4.707 11.836 1 90.56 350 SER B N 1
ATOM 7339 C CA . SER B 1 350 ? 3.223 5.445 10.797 1 90.56 350 SER B CA 1
ATOM 7340 C C . SER B 1 350 ? 2.547 6.785 10.516 1 90.56 350 SER B C 1
ATOM 7342 O O . SER B 1 350 ? 2.891 7.469 9.547 1 90.56 350 SER B O 1
ATOM 7344 N N . SER B 1 351 ? 1.66 7.148 11.359 1 90.94 351 SER B N 1
ATOM 7345 C CA . SER B 1 351 ? 0.945 8.406 11.18 1 90.94 351 SER B CA 1
ATOM 7346 C C . SER B 1 351 ? 1.65 9.555 11.898 1 90.94 351 SER B C 1
ATOM 7348 O O . SER B 1 351 ? 1.949 9.453 13.094 1 90.94 351 SER B O 1
ATOM 7350 N N . ALA B 1 352 ? 1.871 10.648 11.336 1 94.25 352 ALA B N 1
ATOM 7351 C CA . ALA B 1 352 ? 2.475 11.836 11.93 1 94.25 352 ALA B CA 1
ATOM 7352 C C . ALA B 1 352 ? 1.578 12.43 13.016 1 94.25 352 ALA B C 1
ATOM 7354 O O . ALA B 1 352 ? 2.068 12.93 14.023 1 94.25 352 ALA B O 1
ATOM 7355 N N . GLN B 1 353 ? 0.261 12.328 12.867 1 92.75 353 GLN B N 1
ATOM 7356 C CA . GLN B 1 353 ? -0.703 12.883 13.812 1 92.75 353 GLN B CA 1
ATOM 7357 C C . GLN B 1 353 ? -0.65 12.141 15.148 1 92.75 353 GLN B C 1
ATOM 7359 O O . GLN B 1 353 ? -0.86 12.734 16.203 1 92.75 353 GLN B O 1
ATOM 7364 N N . ALA B 1 354 ? -0.381 10.867 15.102 1 93.19 354 ALA B N 1
ATOM 7365 C CA . ALA B 1 354 ? -0.253 10.086 16.328 1 93.19 354 ALA B CA 1
ATOM 7366 C C . ALA B 1 354 ? 0.917 10.578 17.172 1 93.19 354 ALA B C 1
ATOM 7368 O O . ALA B 1 354 ? 0.76 10.844 18.375 1 93.19 354 ALA B O 1
ATOM 7369 N N . TRP B 1 355 ? 1.956 10.781 16.516 1 95.69 355 TRP B N 1
ATOM 7370 C CA . TRP B 1 355 ? 3.156 11.211 17.219 1 95.69 355 TRP B CA 1
ATOM 7371 C C . TRP B 1 355 ? 3.061 12.68 17.609 1 95.69 355 TRP B C 1
ATOM 7373 O O . TRP B 1 355 ? 3.621 13.102 18.625 1 95.69 355 TRP B O 1
ATOM 7383 N N . PHE B 1 356 ? 2.352 13.508 16.969 1 96.44 356 PHE B N 1
ATOM 7384 C CA . PHE B 1 356 ? 2.021 14.859 17.391 1 96.44 356 PHE B CA 1
ATOM 7385 C C . PHE B 1 356 ? 1.226 14.844 18.688 1 96.44 356 PHE B C 1
ATOM 7387 O O . PHE B 1 356 ? 1.488 15.641 19.594 1 96.44 356 PHE B O 1
ATOM 7394 N N . GLY B 1 357 ? 0.255 13.969 18.797 1 96.88 357 GLY B N 1
ATOM 7395 C CA . GLY B 1 357 ? -0.514 13.812 20.016 1 96.88 357 GLY B CA 1
ATOM 7396 C C . GLY B 1 357 ? 0.347 13.492 21.234 1 96.88 357 GLY B C 1
ATOM 7397 O O . GLY B 1 357 ? 0.141 14.047 22.312 1 96.88 357 GLY B O 1
ATOM 7398 N N . VAL B 1 358 ? 1.343 12.633 21.125 1 96.38 358 VAL B N 1
ATOM 7399 C CA . VAL B 1 358 ? 2.27 12.305 22.203 1 96.38 358 VAL B CA 1
ATOM 7400 C C . VAL B 1 358 ? 3.062 13.547 22.594 1 96.38 358 VAL B C 1
ATOM 7402 O O . VAL B 1 358 ? 3.264 13.812 23.781 1 96.38 358 VAL B O 1
ATOM 7405 N N . GLY B 1 359 ? 3.48 14.25 21.547 1 97.5 359 GLY B N 1
ATOM 7406 C CA . GLY B 1 359 ? 4.156 15.508 21.828 1 97.5 359 GLY B CA 1
ATOM 7407 C C . GLY B 1 359 ? 3.303 16.469 22.641 1 97.5 359 GLY B C 1
ATOM 7408 O O . GLY B 1 359 ? 3.785 17.094 23.578 1 97.5 359 GLY B O 1
ATOM 7409 N N . CYS B 1 360 ? 2.002 16.672 22.391 1 97.06 360 CYS B N 1
ATOM 7410 C CA . CYS B 1 360 ? 1.082 17.562 23.109 1 97.06 360 CYS B CA 1
ATOM 7411 C C . CYS B 1 360 ? 0.926 17.109 24.562 1 97.06 360 CYS B C 1
ATOM 7413 O O . CYS B 1 360 ? 0.863 17.953 25.469 1 97.06 360 CYS B O 1
ATOM 7415 N N . TYR B 1 361 ? 0.853 15.773 24.781 1 95.38 361 TYR B N 1
ATOM 7416 C CA . TYR B 1 361 ? 0.769 15.242 26.141 1 95.38 361 TYR B CA 1
ATOM 7417 C C . TYR B 1 361 ? 1.963 15.695 26.969 1 95.38 361 TYR B C 1
ATOM 7419 O O . TYR B 1 361 ? 1.795 16.203 28.078 1 95.38 361 TYR B O 1
ATOM 7427 N N . TYR B 1 362 ? 3.215 15.484 26.438 1 95.5 362 TYR B N 1
ATOM 7428 C CA . TYR B 1 362 ? 4.414 15.852 27.188 1 95.5 362 TYR B CA 1
ATOM 7429 C C . TYR B 1 362 ? 4.512 17.359 27.359 1 95.5 362 TYR B C 1
ATOM 7431 O O . TYR B 1 362 ? 5.016 17.844 28.375 1 95.5 362 TYR B O 1
ATOM 7439 N N . MET B 1 363 ? 3.9 18.125 26.438 1 97.06 363 MET B N 1
ATOM 7440 C CA . MET B 1 363 ? 3.844 19.578 26.578 1 97.06 363 MET B CA 1
ATOM 7441 C C . MET B 1 363 ? 2.92 19.969 27.719 1 97.06 363 MET B C 1
ATOM 7443 O O . MET B 1 363 ? 3.266 20.828 28.531 1 97.06 363 MET B O 1
ATOM 7447 N N . ALA B 1 364 ? 1.781 19.391 27.828 1 95.38 364 ALA B N 1
ATOM 7448 C CA . ALA B 1 364 ? 0.808 19.672 28.875 1 95.38 364 ALA B CA 1
ATOM 7449 C C . ALA B 1 364 ? 1.338 19.25 30.25 1 95.38 364 ALA B C 1
ATOM 7451 O O . ALA B 1 364 ? 1.003 19.859 31.266 1 95.38 364 ALA B O 1
ATOM 7452 N N . SER B 1 365 ? 2.193 18.328 30.266 1 91.94 365 SER B N 1
ATOM 7453 C CA . SER B 1 365 ? 2.799 17.828 31.5 1 91.94 365 SER B CA 1
ATOM 7454 C C . SER B 1 365 ? 4.062 18.609 31.859 1 91.94 365 SER B C 1
ATOM 7456 O O . SER B 1 365 ? 4.758 18.266 32.812 1 91.94 365 SER B O 1
ATOM 7458 N N . ARG B 1 366 ? 4.43 19.391 31.094 1 91.75 366 ARG B N 1
ATOM 7459 C CA . ARG B 1 366 ? 5.598 20.25 31.281 1 91.75 366 ARG B CA 1
ATOM 7460 C C . ARG B 1 366 ? 6.887 19.422 31.25 1 91.75 366 ARG B C 1
ATOM 7462 O O . ARG B 1 366 ? 7.824 19.703 32 1 91.75 366 ARG B O 1
ATOM 7469 N N . GLN B 1 367 ? 6.781 18.344 30.562 1 93.81 367 GLN B N 1
ATOM 7470 C CA . GLN B 1 367 ? 7.973 17.578 30.219 1 93.81 367 GLN B CA 1
ATOM 7471 C C . GLN B 1 367 ? 8.453 17.922 28.812 1 93.81 367 GLN B C 1
ATOM 7473 O O . GLN B 1 367 ? 8.234 17.156 27.859 1 93.81 367 GLN B O 1
ATOM 7478 N N . PHE B 1 368 ? 9.156 18.922 28.656 1 93.44 368 PHE B N 1
ATOM 7479 C CA . PHE B 1 368 ? 9.43 19.594 27.375 1 93.44 368 PHE B CA 1
ATOM 7480 C C . PHE B 1 368 ? 10.469 18.812 26.578 1 93.44 368 PHE B C 1
ATOM 7482 O O . PHE B 1 368 ? 10.43 18.797 25.344 1 93.44 368 PHE B O 1
ATOM 7489 N N . GLU B 1 369 ? 11.367 18.094 27.156 1 94.19 369 GLU B N 1
ATOM 7490 C CA . GLU B 1 369 ? 12.352 17.281 26.453 1 94.19 369 GLU B CA 1
ATOM 7491 C C . GLU B 1 369 ? 11.688 16.125 25.703 1 94.19 369 GLU B C 1
ATOM 7493 O O . GLU B 1 369 ? 12.016 15.867 24.547 1 94.19 369 GLU B O 1
ATOM 7498 N N . GLN B 1 370 ? 10.805 15.516 26.422 1 95.25 370 GLN B N 1
ATOM 7499 C CA . GLN B 1 370 ? 10.047 14.445 25.781 1 95.25 370 GLN B CA 1
ATOM 7500 C C . GLN B 1 370 ? 9.164 14.992 24.672 1 95.25 370 GLN B C 1
ATOM 7502 O O . GLN B 1 370 ? 9.047 14.383 23.609 1 95.25 370 GLN B O 1
ATOM 7507 N N . ALA B 1 371 ? 8.609 16.078 24.828 1 96.06 371 ALA B N 1
ATOM 7508 C CA . ALA B 1 371 ? 7.766 16.703 23.812 1 96.06 371 ALA B CA 1
ATOM 7509 C C . ALA B 1 371 ? 8.555 16.969 22.531 1 96.06 371 ALA B C 1
ATOM 7511 O O . ALA B 1 371 ? 8.062 16.703 21.438 1 96.06 371 ALA B O 1
ATOM 7512 N N . ARG B 1 372 ? 9.742 17.406 22.703 1 94.88 372 ARG B N 1
ATOM 7513 C CA . ARG B 1 372 ? 10.609 17.688 21.547 1 94.88 372 ARG B CA 1
ATOM 7514 C C . ARG B 1 372 ? 10.859 16.422 20.734 1 94.88 372 ARG B C 1
ATOM 7516 O O . ARG B 1 372 ? 10.836 16.453 19.5 1 94.88 372 ARG B O 1
ATOM 7523 N N . ARG B 1 373 ? 11.188 15.391 21.312 1 94.88 373 ARG B N 1
ATOM 7524 C CA . ARG B 1 373 ? 11.484 14.117 20.672 1 94.88 373 ARG B CA 1
ATOM 7525 C C . ARG B 1 373 ? 10.312 13.641 19.828 1 94.88 373 ARG B C 1
ATOM 7527 O O . ARG B 1 373 ? 10.5 13.195 18.688 1 94.88 373 ARG B O 1
ATOM 7534 N N . PHE B 1 374 ? 9.18 13.797 20.328 1 96.88 374 PHE B N 1
ATOM 7535 C CA . PHE B 1 374 ? 8.023 13.227 19.641 1 96.88 374 PHE B CA 1
ATOM 7536 C C . PHE B 1 374 ? 7.48 14.188 18.594 1 96.88 374 PHE B C 1
ATOM 7538 O O . PHE B 1 374 ? 6.938 13.758 17.578 1 96.88 374 PHE B O 1
ATOM 7545 N N . PHE B 1 375 ? 7.691 15.453 18.688 1 96.44 375 PHE B N 1
ATOM 7546 C CA . PHE B 1 375 ? 7.398 16.391 17.594 1 96.44 375 PHE B CA 1
ATOM 7547 C C . PHE B 1 375 ? 8.352 16.188 16.438 1 96.44 375 PHE B C 1
ATOM 7549 O O . PHE B 1 375 ? 7.949 16.25 15.266 1 96.44 375 PHE B O 1
ATOM 7556 N N . ALA B 1 376 ? 9.539 15.891 16.781 1 96.62 376 ALA B N 1
ATOM 7557 C CA . ALA B 1 376 ? 10.523 15.602 15.742 1 96.62 376 ALA B CA 1
ATOM 7558 C C . ALA B 1 376 ? 10.141 14.352 14.961 1 96.62 376 ALA B C 1
ATOM 7560 O O . ALA B 1 376 ? 10.25 14.32 13.727 1 96.62 376 ALA B O 1
ATOM 7561 N N . LYS B 1 377 ? 9.797 13.359 15.602 1 95.81 377 LYS B N 1
ATOM 7562 C CA . LYS B 1 377 ? 9.352 12.125 14.953 1 95.81 377 LYS B CA 1
ATOM 7563 C C . LYS B 1 377 ? 8.156 12.391 14.039 1 95.81 377 LYS B C 1
ATOM 7565 O O . LYS B 1 377 ? 8.102 11.859 12.922 1 95.81 377 LYS B O 1
ATOM 7570 N N . ALA B 1 378 ? 7.23 13.203 14.453 1 96.56 378 ALA B N 1
ATOM 7571 C CA . ALA B 1 378 ? 6.062 13.562 13.648 1 96.56 378 ALA B CA 1
ATOM 7572 C C . ALA B 1 378 ? 6.48 14.281 12.367 1 96.56 378 ALA B C 1
ATOM 7574 O O . ALA B 1 378 ? 5.957 13.992 11.289 1 96.56 378 ALA B O 1
ATOM 7575 N N . THR B 1 379 ? 7.48 15.102 12.383 1 95.62 379 THR B N 1
ATOM 7576 C CA . THR B 1 379 ? 7.914 15.867 11.219 1 95.62 379 THR B CA 1
ATOM 7577 C C . THR B 1 379 ? 8.703 14.984 10.258 1 95.62 379 THR B C 1
ATOM 7579 O O . THR B 1 379 ? 8.719 15.227 9.047 1 95.62 379 THR B O 1
ATOM 7582 N N . GLN B 1 380 ? 9.352 13.945 10.641 1 95.06 380 GLN B N 1
ATOM 7583 C CA . GLN B 1 380 ? 10.07 12.992 9.805 1 95.06 380 GLN B CA 1
ATOM 7584 C C . GLN B 1 380 ? 9.109 12.125 9 1 95.06 380 GLN B C 1
ATOM 7586 O O . GLN B 1 380 ? 9.375 11.781 7.852 1 95.06 380 GLN B O 1
ATOM 7591 N N . LEU B 1 381 ? 8.023 11.836 9.609 1 94.25 381 LEU B N 1
ATOM 7592 C CA . LEU B 1 381 ? 7.004 11.016 8.961 1 94.25 381 LEU B CA 1
ATOM 7593 C C . LEU B 1 381 ? 6.223 11.828 7.938 1 94.25 381 LEU B C 1
ATOM 7595 O O . LEU B 1 381 ? 5.84 11.305 6.887 1 94.25 381 LEU B O 1
ATOM 7599 N N . ASP B 1 382 ? 6.031 13.055 8.227 1 93.5 382 ASP B N 1
ATOM 7600 C CA . ASP B 1 382 ? 5.344 13.984 7.336 1 93.5 382 ASP B CA 1
ATOM 7601 C C . ASP B 1 382 ? 5.949 15.383 7.43 1 93.5 382 ASP B C 1
ATOM 7603 O O . ASP B 1 382 ? 5.633 16.141 8.352 1 93.5 382 ASP B O 1
ATOM 7607 N N . LYS B 1 383 ? 6.625 15.719 6.508 1 92.12 383 LYS B N 1
ATOM 7608 C CA . LYS B 1 383 ? 7.316 17 6.5 1 92.12 383 LYS B CA 1
ATOM 7609 C C . LYS B 1 383 ? 6.332 18.156 6.371 1 92.12 383 LYS B C 1
ATOM 7611 O O . LYS B 1 383 ? 6.676 19.312 6.648 1 92.12 383 LYS B 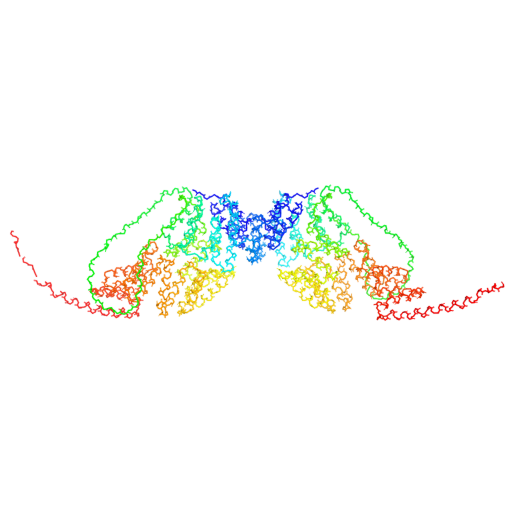O 1
ATOM 7616 N N . HIS B 1 384 ? 5.082 17.906 6.113 1 91.38 384 HIS B N 1
ATOM 7617 C CA . HIS B 1 384 ? 4.129 18.984 5.883 1 91.38 384 HIS B CA 1
ATOM 7618 C C . HIS B 1 384 ? 3.15 19.125 7.047 1 91.38 384 HIS B C 1
ATOM 7620 O O . HIS B 1 384 ? 2.092 19.734 6.906 1 91.38 384 HIS B O 1
ATOM 7626 N N . ASN B 1 385 ? 3.537 18.562 8.234 1 93.88 385 ASN B N 1
ATOM 7627 C CA . ASN B 1 385 ? 2.723 18.75 9.43 1 93.88 385 ASN B CA 1
ATOM 7628 C C . ASN B 1 385 ? 3.072 20.047 10.148 1 93.88 385 ASN B C 1
ATOM 7630 O O . ASN B 1 385 ? 3.992 20.078 10.969 1 93.88 385 ASN B O 1
ATOM 7634 N N . ALA B 1 386 ? 2.338 21.109 10.031 1 94.94 386 ALA B N 1
ATOM 7635 C CA . ALA B 1 386 ? 2.627 22.438 10.562 1 94.94 386 ALA B CA 1
ATOM 7636 C C . ALA B 1 386 ? 2.551 22.453 12.086 1 94.94 386 ALA B C 1
ATOM 7638 O O . ALA B 1 386 ? 3.4 23.047 12.75 1 94.94 386 ALA B O 1
ATOM 7639 N N . HIS B 1 387 ? 1.534 21.797 12.664 1 94.38 387 HIS B N 1
ATOM 7640 C CA . HIS B 1 387 ? 1.342 21.75 14.109 1 94.38 387 HIS B CA 1
ATOM 7641 C C . HIS B 1 387 ? 2.557 21.156 14.805 1 94.38 387 HIS B C 1
ATOM 7643 O O . HIS B 1 387 ? 2.977 21.641 15.859 1 94.38 387 HIS B O 1
ATOM 7649 N N . ALA B 1 388 ? 3.105 20.156 14.203 1 95.25 388 ALA B N 1
ATOM 7650 C CA . ALA B 1 388 ? 4.266 19.484 14.789 1 95.25 388 ALA B CA 1
ATOM 7651 C C . ALA B 1 388 ? 5.492 20.391 14.766 1 95.25 388 ALA B C 1
ATOM 7653 O O . ALA B 1 388 ? 6.246 20.453 15.742 1 95.25 388 ALA B O 1
ATOM 7654 N N . TRP B 1 389 ? 5.684 21.109 13.758 1 96.19 389 TRP B N 1
ATOM 7655 C CA . TRP B 1 389 ? 6.809 22.031 13.656 1 96.19 389 TRP B CA 1
ATOM 7656 C C . TRP B 1 389 ? 6.676 23.172 14.672 1 96.19 389 TRP B C 1
ATOM 7658 O O . TRP B 1 389 ? 7.648 23.531 15.328 1 96.19 389 TRP B O 1
ATOM 7668 N N . ILE B 1 390 ? 5.52 23.688 14.875 1 95.19 390 ILE B N 1
ATOM 7669 C CA . ILE B 1 390 ? 5.273 24.766 15.828 1 95.19 390 ILE B CA 1
ATOM 7670 C C . ILE B 1 390 ? 5.449 24.25 17.25 1 95.19 390 ILE B C 1
ATOM 7672 O O . ILE B 1 390 ? 6.102 24.891 18.078 1 95.19 390 ILE B O 1
ATOM 7676 N N . GLY B 1 391 ? 4.859 23.109 17.516 1 95.62 391 GLY B N 1
ATOM 7677 C CA . GLY B 1 391 ? 5.066 22.484 18.812 1 95.62 391 GLY B CA 1
ATOM 7678 C C . GLY B 1 391 ? 6.527 22.234 19.125 1 95.62 391 GLY B C 1
ATOM 7679 O O . GLY B 1 391 ? 6.965 22.422 20.266 1 95.62 391 GLY B O 1
ATOM 7680 N N . PHE B 1 392 ? 7.242 21.828 18.156 1 95.88 392 PHE B N 1
ATOM 7681 C CA . PHE B 1 392 ? 8.68 21.594 18.281 1 95.88 392 PHE B CA 1
ATOM 7682 C C . PHE B 1 392 ? 9.391 22.859 18.734 1 95.88 392 PHE B C 1
ATOM 7684 O O . PHE B 1 392 ? 10.172 22.828 19.688 1 95.88 392 PHE B O 1
ATOM 7691 N N . GLY B 1 393 ? 9.094 23.984 18.172 1 97.06 393 GLY B N 1
ATOM 7692 C CA . GLY B 1 393 ? 9.648 25.266 18.562 1 97.06 393 GLY B CA 1
ATOM 7693 C C . GLY B 1 393 ? 9.258 25.688 19.969 1 97.06 393 GLY B C 1
ATOM 7694 O O . GLY B 1 393 ? 10.102 26.125 20.75 1 97.06 393 GLY B O 1
ATOM 7695 N N . HIS B 1 394 ? 8 25.547 20.375 1 95.25 394 HIS B N 1
ATOM 7696 C CA . HIS B 1 394 ? 7.492 25.891 21.703 1 95.25 394 HIS B CA 1
ATOM 7697 C C . HIS B 1 394 ? 8.188 25.078 22.797 1 95.25 394 HIS B C 1
ATOM 7699 O O . HIS B 1 394 ? 8.508 25.609 23.859 1 95.25 394 HIS B O 1
ATOM 7705 N N . ALA B 1 395 ? 8.375 23.828 22.5 1 94.5 395 ALA B N 1
ATOM 7706 C CA . ALA B 1 395 ? 9.008 22.969 23.484 1 94.5 395 ALA B CA 1
ATOM 7707 C C . ALA B 1 395 ? 10.43 23.438 23.797 1 94.5 395 ALA B C 1
ATOM 7709 O O . ALA B 1 395 ? 10.844 23.453 24.953 1 94.5 395 ALA B O 1
ATOM 7710 N N . PHE B 1 396 ? 11.141 23.859 22.891 1 94.38 396 PHE B N 1
ATOM 7711 C CA . PHE B 1 396 ? 12.461 24.422 23.109 1 94.38 396 PHE B CA 1
ATOM 7712 C C . PHE B 1 396 ? 12.367 25.734 23.859 1 94.38 396 PHE B C 1
ATOM 7714 O O . PHE B 1 396 ? 13.156 26 24.781 1 94.38 396 PHE B O 1
ATOM 7721 N N . ALA B 1 397 ? 11.398 26.562 23.516 1 93.94 397 ALA B N 1
ATOM 7722 C CA . ALA B 1 397 ? 11.234 27.891 24.109 1 93.94 397 ALA B CA 1
ATOM 7723 C C . ALA B 1 397 ? 10.93 27.781 25.609 1 93.94 397 ALA B C 1
ATOM 7725 O O . ALA B 1 397 ? 11.422 28.578 26.406 1 93.94 397 ALA B O 1
ATOM 7726 N N . GLU B 1 398 ? 10.18 26.812 26.016 1 92.44 398 GLU B N 1
ATOM 7727 C CA . GLU B 1 398 ? 9.812 26.625 27.406 1 92.44 398 GLU B CA 1
ATOM 7728 C C . GLU B 1 398 ? 11.023 26.219 28.25 1 92.44 398 GLU B C 1
ATOM 7730 O O . GLU B 1 398 ? 11.023 26.391 29.469 1 92.44 398 GLU B O 1
ATOM 7735 N N . GLN B 1 399 ? 12.016 25.734 27.656 1 87.69 399 GLN B N 1
ATOM 7736 C CA . GLN B 1 399 ? 13.25 25.359 28.344 1 87.69 399 GLN B CA 1
ATOM 7737 C C . GLN B 1 399 ? 14.336 26.406 28.156 1 87.69 399 GLN B C 1
ATOM 7739 O O . GLN B 1 399 ? 15.508 26.156 28.422 1 87.69 399 GLN B O 1
ATOM 7744 N N . ASP B 1 400 ? 14.031 27.391 27.641 1 88.31 400 ASP B N 1
ATOM 7745 C CA . ASP B 1 400 ? 14.93 28.516 27.406 1 88.31 400 ASP B CA 1
ATOM 7746 C C . ASP B 1 400 ? 16.062 28.125 26.453 1 88.31 400 ASP B C 1
ATOM 7748 O O . ASP B 1 400 ? 17.188 28.594 26.594 1 88.31 400 ASP B O 1
ATOM 7752 N N . GLU B 1 401 ? 15.719 27.25 25.594 1 91.31 401 GLU B N 1
ATOM 7753 C CA . GLU B 1 401 ? 16.641 26.922 24.5 1 91.31 401 GLU B CA 1
ATOM 7754 C C . GLU B 1 401 ? 16.312 27.719 23.234 1 91.31 401 GLU B C 1
ATOM 7756 O O . GLU B 1 401 ? 15.797 27.156 22.266 1 91.31 401 GLU B O 1
ATOM 7761 N N . SER B 1 402 ? 16.688 28.828 23.078 1 88.88 402 SER B N 1
ATOM 7762 C CA . SER B 1 402 ? 16.25 29.797 22.078 1 88.88 402 SER B CA 1
ATOM 7763 C C . SER B 1 402 ? 16.828 29.469 20.703 1 88.88 402 SER B C 1
ATOM 7765 O O . SER B 1 402 ? 16.156 29.641 19.688 1 88.88 402 SER B O 1
ATOM 7767 N N . ASP B 1 403 ? 18 28.922 20.656 1 92.44 403 ASP B N 1
ATOM 7768 C CA . ASP B 1 403 ? 18.625 28.609 19.375 1 92.44 403 ASP B CA 1
ATOM 7769 C C . ASP B 1 403 ? 17.891 27.484 18.656 1 92.44 403 ASP B C 1
ATOM 7771 O O . ASP B 1 403 ? 17.625 27.562 17.453 1 92.44 403 ASP B O 1
ATOM 7775 N N . GLN B 1 404 ? 17.641 26.469 19.438 1 90.25 404 GLN B N 1
ATOM 7776 C CA . GLN B 1 404 ? 16.938 25.312 18.875 1 90.25 404 GLN B CA 1
ATOM 7777 C C . GLN B 1 404 ? 15.5 25.672 18.516 1 90.25 404 GLN B C 1
ATOM 7779 O O . GLN B 1 404 ? 14.984 25.203 17.5 1 90.25 404 GLN B O 1
ATOM 7784 N N . ALA B 1 405 ? 14.883 26.484 19.25 1 94.12 405 ALA B N 1
ATOM 7785 C CA . ALA B 1 405 ? 13.539 26.969 18.938 1 94.12 405 ALA B CA 1
ATOM 7786 C C . ALA B 1 405 ? 13.523 27.75 17.625 1 94.12 405 ALA B C 1
ATOM 7788 O O . ALA B 1 405 ? 12.641 27.547 16.797 1 94.12 405 ALA B O 1
ATOM 7789 N N . LEU B 1 406 ? 14.516 28.547 17.484 1 94.5 406 LEU B N 1
ATOM 7790 C CA . LEU B 1 406 ? 14.641 29.359 16.281 1 94.5 406 LEU B CA 1
ATOM 7791 C C . LEU B 1 406 ? 14.773 28.469 15.039 1 94.5 406 LEU B C 1
ATOM 7793 O O . LEU B 1 406 ? 14.172 28.75 14.008 1 94.5 406 LEU B O 1
ATOM 7797 N N . ALA B 1 407 ? 15.539 27.516 15.102 1 94.5 407 ALA B N 1
ATOM 7798 C CA . ALA B 1 407 ? 15.75 26.594 13.984 1 94.5 407 ALA B CA 1
ATOM 7799 C C . ALA B 1 407 ? 14.445 25.906 13.594 1 94.5 407 ALA B C 1
ATOM 7801 O O . ALA B 1 407 ? 14.148 25.75 12.406 1 94.5 407 ALA B O 1
ATOM 7802 N N . ALA B 1 408 ? 13.688 25.422 14.531 1 95.81 408 ALA B N 1
ATOM 7803 C CA . ALA B 1 408 ? 12.398 24.781 14.281 1 95.81 408 ALA B CA 1
ATOM 7804 C C . ALA B 1 408 ? 11.43 25.75 13.617 1 95.81 408 ALA B C 1
ATOM 7806 O O . ALA B 1 408 ? 10.781 25.406 12.625 1 95.81 408 ALA B O 1
ATOM 7807 N N . TYR B 1 409 ? 11.367 27.031 14.039 1 96.06 409 TYR B N 1
ATOM 7808 C CA . TYR B 1 409 ? 10.461 28.031 13.492 1 96.06 409 TYR B CA 1
ATOM 7809 C C . TYR B 1 409 ? 10.883 28.438 12.078 1 96.06 409 TYR B C 1
ATOM 7811 O O . TYR B 1 409 ? 10.039 28.656 11.219 1 96.06 409 TYR B O 1
ATOM 7819 N N . ARG B 1 410 ? 12.141 28.406 11.836 1 96 410 ARG B N 1
ATOM 7820 C CA . ARG B 1 410 ? 12.648 28.766 10.516 1 96 410 ARG B CA 1
ATOM 7821 C C . ARG B 1 410 ? 12.281 27.703 9.484 1 96 410 ARG B C 1
ATOM 7823 O O . ARG B 1 410 ? 11.898 28.031 8.359 1 96 410 ARG B O 1
ATOM 7830 N N . THR B 1 411 ? 12.469 26.531 9.781 1 95.5 411 THR B N 1
ATOM 7831 C CA . THR B 1 411 ? 12.078 25.438 8.906 1 95.5 411 THR B CA 1
ATOM 7832 C C . THR B 1 411 ? 10.578 25.469 8.625 1 95.5 411 THR B C 1
ATOM 7834 O O . THR B 1 411 ? 10.148 25.297 7.48 1 95.5 411 THR B O 1
ATOM 7837 N N . ALA B 1 412 ? 9.82 25.703 9.633 1 96.38 412 ALA B N 1
ATOM 7838 C CA . ALA B 1 412 ? 8.375 25.812 9.469 1 96.38 412 ALA B CA 1
ATOM 7839 C C . ALA B 1 412 ? 8.016 26.953 8.531 1 96.38 412 ALA B C 1
ATOM 7841 O O . ALA B 1 412 ? 7.141 26.812 7.672 1 96.38 412 ALA B O 1
ATOM 7842 N N . ALA B 1 413 ? 8.656 28.094 8.641 1 95 413 ALA B N 1
ATOM 7843 C CA . ALA B 1 413 ? 8.391 29.266 7.805 1 95 413 ALA B CA 1
ATOM 7844 C C . ALA B 1 413 ? 8.664 28.969 6.336 1 95 413 ALA B C 1
ATOM 7846 O O . ALA B 1 413 ? 7.984 29.484 5.449 1 95 413 ALA B O 1
ATOM 7847 N N . ARG B 1 414 ? 9.602 28.109 6.004 1 93.25 414 ARG B N 1
ATOM 7848 C CA . ARG B 1 414 ? 9.953 27.703 4.641 1 93.25 414 ARG B CA 1
ATOM 7849 C C . ARG B 1 414 ? 8.922 26.734 4.078 1 93.25 414 ARG B C 1
ATOM 7851 O O . ARG B 1 414 ? 8.516 26.844 2.92 1 93.25 414 ARG B O 1
ATOM 7858 N N . LEU B 1 415 ? 8.492 25.812 4.836 1 93.81 415 LEU B N 1
ATOM 7859 C CA . LEU B 1 415 ? 7.602 24.734 4.406 1 93.81 415 LEU B CA 1
ATOM 7860 C C . LEU B 1 415 ? 6.168 25.234 4.27 1 93.81 415 LEU B C 1
ATOM 7862 O O . LEU B 1 415 ? 5.402 24.734 3.443 1 93.81 415 LEU B O 1
ATOM 7866 N N . PHE B 1 416 ? 5.879 26.25 5.051 1 95.69 416 PHE B N 1
ATOM 7867 C CA . PHE B 1 416 ? 4.516 26.766 5.09 1 95.69 416 PHE B CA 1
ATOM 7868 C C . PHE B 1 416 ? 4.5 28.281 4.859 1 95.69 416 PHE B C 1
ATOM 7870 O O . PHE B 1 416 ? 4.211 29.047 5.777 1 95.69 416 PHE B O 1
ATOM 7877 N N . PRO B 1 417 ? 4.598 28.656 3.75 1 94.5 417 PRO B N 1
ATOM 7878 C CA . PRO B 1 417 ? 4.727 30.094 3.445 1 94.5 417 PRO B CA 1
ATOM 7879 C C . PRO B 1 417 ? 3.447 30.875 3.74 1 94.5 417 PRO B C 1
ATOM 7881 O O . PRO B 1 417 ? 3.482 32.094 3.838 1 94.5 417 PRO B O 1
ATOM 7884 N N . GLY B 1 418 ? 2.379 30.266 3.908 1 96.44 418 GLY B N 1
ATOM 7885 C CA . GLY B 1 418 ? 1.126 30.953 4.18 1 96.44 418 GLY B CA 1
ATOM 7886 C C . GLY B 1 418 ? 0.856 31.125 5.66 1 96.44 418 GLY B C 1
ATOM 7887 O O . GLY B 1 418 ? -0.139 31.75 6.043 1 96.44 418 GLY B O 1
ATOM 7888 N N . LEU B 1 419 ? 1.757 30.688 6.602 1 96.38 419 LEU B N 1
ATOM 7889 C CA . LEU B 1 419 ? 1.578 30.797 8.047 1 96.38 419 LEU B CA 1
ATOM 7890 C C . LEU B 1 419 ? 2.461 31.906 8.625 1 96.38 419 LEU B C 1
ATOM 7892 O O . LEU B 1 419 ? 3.662 31.953 8.352 1 96.38 419 LEU B O 1
ATOM 7896 N N . HIS B 1 420 ? 1.896 32.812 9.422 1 97.19 420 HIS B N 1
ATOM 7897 C CA . HIS B 1 420 ? 2.67 33.875 10.047 1 97.19 420 HIS B CA 1
ATOM 7898 C C . HIS B 1 420 ? 3.158 33.469 11.438 1 97.19 420 HIS B C 1
ATOM 7900 O O . HIS B 1 420 ? 4.047 34.094 12 1 97.19 420 HIS B O 1
ATOM 7906 N N . THR B 1 421 ? 2.648 32.438 12.078 1 96.31 421 THR B N 1
ATOM 7907 C CA . THR B 1 421 ? 2.932 32.031 13.453 1 96.31 421 THR B CA 1
ATOM 7908 C C . THR B 1 421 ? 4.398 31.641 13.609 1 96.31 421 THR B C 1
ATOM 7910 O O . THR B 1 421 ? 5.023 31.953 14.625 1 96.31 421 THR B O 1
ATOM 7913 N N . PRO B 1 422 ? 4.973 30.891 12.562 1 96.25 422 PRO B N 1
ATOM 7914 C CA . PRO B 1 422 ? 6.406 30.625 12.703 1 96.25 422 PRO B CA 1
ATOM 7915 C C . PRO B 1 422 ? 7.242 31.906 12.781 1 96.25 422 PRO B C 1
ATOM 7917 O O . PRO B 1 422 ? 8.219 31.953 13.531 1 96.25 422 PRO B O 1
ATOM 7920 N N . LEU B 1 423 ? 6.84 33 12.086 1 96.88 423 LEU B N 1
ATOM 7921 C CA . LEU B 1 423 ? 7.531 34.281 12.156 1 96.88 423 LEU B CA 1
ATOM 7922 C C . LEU B 1 423 ? 7.406 34.875 13.555 1 96.88 423 LEU B C 1
ATOM 7924 O O . LEU B 1 423 ? 8.375 35.438 14.086 1 96.88 423 LEU B O 1
ATOM 7928 N N . LEU B 1 424 ? 6.227 34.781 14.188 1 96.88 424 LEU B N 1
ATOM 7929 C CA . LEU B 1 424 ? 6.008 35.25 15.562 1 96.88 424 LEU B CA 1
ATOM 7930 C C . LEU B 1 424 ? 6.898 34.5 16.531 1 96.88 424 LEU B C 1
ATOM 7932 O O . LEU B 1 424 ? 7.516 35.094 17.422 1 96.88 424 LEU B O 1
ATOM 7936 N N . GLY B 1 425 ? 7.012 33.125 16.344 1 95.94 425 GLY B N 1
ATOM 7937 C CA . GLY B 1 425 ? 7.895 32.312 17.156 1 95.94 425 GLY B CA 1
ATOM 7938 C C . GLY B 1 425 ? 9.352 32.719 17.047 1 95.94 425 GLY B C 1
ATOM 7939 O O . GLY B 1 425 ? 10.055 32.812 18.062 1 95.94 425 GLY B O 1
ATOM 7940 N N . MET B 1 426 ? 9.773 33.031 15.891 1 96.62 426 MET B N 1
ATOM 7941 C CA . MET B 1 426 ? 11.133 33.5 15.68 1 96.62 426 MET B CA 1
ATOM 7942 C C . MET B 1 426 ? 11.367 34.812 16.422 1 96.62 426 MET B C 1
ATOM 7944 O O . MET B 1 426 ? 12.391 35 17.078 1 96.62 426 MET B O 1
ATOM 7948 N N . GLY B 1 427 ? 10.406 35.719 16.344 1 97.31 427 GLY B N 1
ATOM 7949 C CA . GLY B 1 427 ? 10.508 37 17.062 1 97.31 427 GLY B CA 1
ATOM 7950 C C . GLY B 1 427 ? 10.641 36.812 18.562 1 97.31 427 GLY B C 1
ATOM 7951 O O . GLY B 1 427 ? 11.492 37.438 19.188 1 97.31 427 GLY B O 1
ATOM 7952 N N . CYS B 1 428 ? 9.875 36 19.172 1 94.94 428 CYS B N 1
ATOM 7953 C CA . CYS B 1 428 ? 9.93 35.719 20.609 1 94.94 428 CYS B CA 1
ATOM 7954 C C . CYS B 1 428 ? 11.281 35.125 21 1 94.94 428 CYS B C 1
ATOM 7956 O O . CYS B 1 428 ? 11.828 35.469 22.047 1 94.94 428 CYS B O 1
ATOM 7958 N N . ALA B 1 429 ? 11.773 34.219 20.203 1 92.94 429 ALA B N 1
ATOM 7959 C CA . ALA B 1 429 ? 13.094 33.625 20.453 1 92.94 429 ALA B CA 1
ATOM 7960 C C . ALA B 1 429 ? 14.18 34.719 20.438 1 92.94 429 ALA B C 1
ATOM 7962 O O . ALA B 1 429 ? 15.023 34.781 21.328 1 92.94 429 ALA B O 1
ATOM 7963 N N . TYR B 1 430 ? 14.133 35.625 19.516 1 93.06 430 TYR B N 1
ATOM 7964 C CA . TYR B 1 430 ? 15.094 36.719 19.438 1 93.06 430 TYR B CA 1
ATOM 7965 C C . TYR B 1 430 ? 14.969 37.656 20.625 1 93.06 430 TYR B C 1
ATOM 7967 O O . TYR B 1 430 ? 15.969 38.188 21.125 1 93.06 430 TYR B O 1
ATOM 7975 N N . GLN B 1 431 ? 13.711 37.844 21.109 1 92.81 431 GLN B N 1
ATOM 7976 C CA . GLN B 1 431 ? 13.484 38.688 22.297 1 92.81 431 GLN B CA 1
ATOM 7977 C C . GLN B 1 431 ? 14.188 38.094 23.516 1 92.81 431 GLN B C 1
ATOM 7979 O O . GLN B 1 431 ? 14.844 38.844 24.266 1 92.81 431 GLN B O 1
ATOM 7984 N N . ARG B 1 432 ? 14.172 36.781 23.719 1 91.44 432 ARG B N 1
ATOM 7985 C CA . ARG B 1 432 ? 14.805 36.094 24.844 1 91.44 432 ARG B CA 1
ATOM 7986 C C . ARG B 1 432 ? 16.328 36.188 24.734 1 91.44 432 ARG B C 1
ATOM 7988 O O . ARG B 1 432 ? 17.016 36.25 25.75 1 91.44 432 ARG B O 1
ATOM 7995 N N . MET B 1 433 ? 16.719 36.281 23.578 1 90.31 433 MET B N 1
ATOM 7996 C CA . MET B 1 433 ? 18.141 36.406 23.328 1 90.31 433 MET B CA 1
ATOM 7997 C C . MET B 1 433 ? 18.609 37.844 23.391 1 90.31 433 MET B C 1
ATOM 7999 O O . MET B 1 433 ? 19.781 38.156 23.172 1 90.31 433 MET B O 1
ATOM 8003 N N . ASN B 1 434 ? 17.766 38.656 23.594 1 89.31 434 ASN B N 1
ATOM 8004 C CA . ASN B 1 434 ? 18.016 40.094 23.703 1 89.31 434 ASN B CA 1
ATOM 8005 C C . ASN B 1 434 ? 18.5 40.688 22.375 1 89.31 434 ASN B C 1
ATOM 8007 O O . ASN B 1 434 ? 19.281 41.625 22.359 1 89.31 434 ASN B O 1
ATOM 8011 N N . ASN B 1 435 ? 18.094 40 21.438 1 91.56 435 ASN B N 1
ATOM 8012 C CA . ASN B 1 435 ? 18.297 40.594 20.109 1 91.56 435 ASN B CA 1
ATOM 8013 C C . ASN B 1 435 ? 17.047 41.344 19.641 1 91.56 435 ASN B C 1
ATOM 8015 O O . ASN B 1 435 ? 16.281 40.812 18.812 1 91.56 435 ASN B O 1
ATOM 8019 N N . LEU B 1 436 ? 16.875 42.469 19.875 1 89.94 436 LEU B N 1
ATOM 8020 C CA . LEU B 1 436 ? 15.625 43.219 19.734 1 89.94 436 LEU B CA 1
ATOM 8021 C C . LEU B 1 436 ? 15.414 43.656 18.281 1 89.94 436 LEU B C 1
ATOM 8023 O O . LEU B 1 436 ? 14.281 43.781 17.828 1 89.94 436 LEU B O 1
ATOM 8027 N N . HIS B 1 437 ? 16.484 43.75 17.594 1 91.75 437 HIS B N 1
ATOM 8028 C CA . HIS B 1 437 ? 16.375 44.156 16.203 1 91.75 437 HIS B CA 1
ATOM 8029 C C . HIS B 1 437 ? 15.742 43.062 15.359 1 91.75 437 HIS B C 1
ATOM 8031 O O . HIS B 1 437 ? 14.805 43.312 14.594 1 91.75 437 HIS B O 1
ATOM 8037 N N . LEU B 1 438 ? 16.312 41.906 15.445 1 92.06 438 LEU B N 1
ATOM 8038 C CA . LEU B 1 438 ? 15.789 40.781 14.703 1 92.06 438 LEU B CA 1
ATOM 8039 C C . LEU B 1 438 ? 14.391 40.406 15.195 1 92.06 438 LEU B C 1
ATOM 8041 O O . LEU B 1 438 ? 13.539 39.969 14.406 1 92.06 438 LEU B O 1
ATOM 8045 N N . CYS B 1 439 ? 14.195 40.594 16.453 1 94.94 439 CYS B N 1
ATOM 8046 C CA . CYS B 1 439 ? 12.875 40.406 17.031 1 94.94 439 CYS B CA 1
ATOM 8047 C C . CYS B 1 439 ? 11.836 41.281 16.359 1 94.94 439 CYS B C 1
ATOM 8049 O O . CYS B 1 439 ? 10.812 40.781 15.883 1 94.94 439 CYS B O 1
ATOM 8051 N N . GLU B 1 440 ? 12.102 42.469 16.188 1 92.94 440 GLU B N 1
ATOM 8052 C CA . GLU B 1 440 ? 11.18 43.438 15.602 1 92.94 440 GLU B CA 1
ATOM 8053 C C . GLU B 1 440 ? 10.906 43.094 14.141 1 92.94 440 GLU B C 1
ATOM 8055 O O . GLU B 1 440 ? 9.766 43.219 13.68 1 92.94 440 GLU B O 1
ATOM 8060 N N . ARG B 1 441 ? 11.898 42.75 13.453 1 95.06 441 ARG B N 1
ATOM 8061 C CA . ARG B 1 441 ? 11.742 42.406 12.047 1 95.06 441 ARG B CA 1
ATOM 8062 C C . ARG B 1 441 ? 10.797 41.219 11.875 1 95.06 441 ARG B C 1
ATOM 8064 O O . ARG B 1 441 ? 9.969 41.219 10.961 1 95.06 441 ARG B O 1
ATOM 8071 N N . CYS B 1 442 ? 10.977 40.25 12.648 1 96.19 442 CYS B N 1
ATOM 8072 C CA . CYS B 1 442 ? 10.125 39.062 12.586 1 96.19 442 CYS B CA 1
ATOM 8073 C C . CYS B 1 442 ? 8.672 39.406 12.906 1 96.19 442 CYS B C 1
ATOM 8075 O O . CYS B 1 442 ? 7.758 38.969 12.203 1 96.19 442 CYS B O 1
ATOM 8077 N N . PHE B 1 443 ? 8.445 40.25 13.852 1 96.94 443 PHE B N 1
ATOM 8078 C CA . PHE B 1 443 ? 7.098 40.656 14.234 1 96.94 443 PHE B CA 1
ATOM 8079 C C . PHE B 1 443 ? 6.438 41.469 13.125 1 96.94 443 PHE B C 1
ATOM 8081 O O . PHE B 1 443 ? 5.258 41.281 12.828 1 96.94 443 PHE B O 1
ATOM 8088 N N . LEU B 1 444 ? 7.168 42.281 12.547 1 95.25 444 LEU B N 1
ATOM 8089 C CA . LEU B 1 444 ? 6.633 43.125 11.477 1 95.25 444 LEU B CA 1
ATOM 8090 C C . LEU B 1 444 ? 6.293 42.281 10.25 1 95.25 444 LEU B C 1
ATOM 8092 O O . LEU B 1 444 ? 5.309 42.531 9.562 1 95.25 444 LEU B O 1
ATOM 8096 N N . GLN B 1 445 ? 7.133 41.344 9.938 1 95.56 445 GLN B N 1
ATOM 8097 C CA . GLN B 1 445 ? 6.844 40.406 8.844 1 95.56 445 GLN B CA 1
ATOM 8098 C C . GLN B 1 445 ? 5.578 39.625 9.125 1 95.56 445 GLN B C 1
ATOM 8100 O O . GLN B 1 445 ? 4.773 39.375 8.219 1 95.56 445 GLN B O 1
ATOM 8105 N N . ALA B 1 446 ? 5.492 39.125 10.359 1 97.06 446 ALA B N 1
ATOM 8106 C CA . ALA B 1 446 ? 4.281 38.438 10.758 1 97.06 446 ALA B CA 1
ATOM 8107 C C . ALA B 1 446 ? 3.049 39.312 10.594 1 97.06 446 ALA B C 1
ATOM 8109 O O . ALA B 1 446 ? 2.01 38.875 10.109 1 97.06 446 ALA B O 1
ATOM 8110 N N . HIS B 1 447 ? 3.168 40.562 10.93 1 95.12 447 HIS B N 1
ATOM 8111 C CA . HIS B 1 447 ? 2.068 41.531 10.812 1 95.12 447 HIS B CA 1
ATOM 8112 C C . HIS B 1 447 ? 1.704 41.781 9.352 1 95.12 447 HIS B C 1
ATOM 8114 O O . HIS B 1 447 ? 0.527 41.906 9.016 1 95.12 447 HIS B O 1
ATOM 8120 N N . ALA B 1 448 ? 2.658 41.844 8.531 1 93.81 448 ALA B N 1
ATOM 8121 C CA . ALA B 1 448 ? 2.418 42.031 7.102 1 93.81 448 ALA B CA 1
ATOM 8122 C C . ALA B 1 448 ? 1.634 40.875 6.512 1 93.81 448 ALA B C 1
ATOM 8124 O O . ALA B 1 448 ? 0.783 41.062 5.641 1 93.81 448 ALA B O 1
ATOM 8125 N N . MET B 1 449 ? 1.881 39.719 6.953 1 94.06 449 MET B N 1
ATOM 8126 C CA . MET B 1 449 ? 1.233 38.5 6.465 1 94.06 449 MET B CA 1
ATOM 8127 C C . MET B 1 449 ? -0.184 38.375 7.012 1 94.06 449 MET B C 1
ATOM 8129 O O . MET B 1 449 ? -1.086 37.906 6.316 1 94.06 449 MET B O 1
ATOM 8133 N N . CYS B 1 450 ? -0.285 38.812 8.281 1 94.75 450 CYS B N 1
ATOM 8134 C CA . CYS B 1 450 ? -1.591 38.75 8.922 1 94.75 450 CYS B CA 1
ATOM 8135 C C . CYS B 1 450 ? -1.81 39.938 9.852 1 94.75 450 CYS B C 1
ATOM 8137 O O . CYS B 1 450 ? -1.684 39.812 11.07 1 94.75 450 CYS B O 1
ATOM 8139 N N . PRO B 1 451 ? -2.334 40.938 9.398 1 93 451 PRO B N 1
ATOM 8140 C CA . PRO B 1 451 ? -2.471 42.188 10.18 1 93 451 PRO B CA 1
ATOM 8141 C C . PRO B 1 451 ? -3.574 42.094 11.234 1 93 451 PRO B C 1
ATOM 8143 O O . PRO B 1 451 ? -3.615 42.906 12.156 1 93 451 PRO B O 1
ATOM 8146 N N . HIS B 1 452 ? -4.395 41.156 11.172 1 91.81 452 HIS B N 1
ATOM 8147 C CA . HIS B 1 452 ? -5.559 41.094 12.047 1 91.81 452 HIS B CA 1
ATOM 8148 C C . HIS B 1 452 ? -5.367 40.062 13.164 1 91.81 452 HIS B C 1
ATOM 8150 O O . HIS B 1 452 ? -6.336 39.656 13.805 1 91.81 452 HIS B O 1
ATOM 8156 N N . ASP B 1 453 ? -4.137 39.688 13.375 1 93.94 453 ASP B N 1
ATOM 8157 C CA . ASP B 1 453 ? -3.859 38.812 14.508 1 93.94 453 ASP B CA 1
ATOM 8158 C C . ASP B 1 453 ? -3.537 39.625 15.758 1 93.94 453 ASP B C 1
ATOM 8160 O O . ASP B 1 453 ? -2.512 40.281 15.812 1 93.94 453 ASP B O 1
ATOM 8164 N N . PRO B 1 454 ? -4.422 39.531 16.766 1 94.56 454 PRO B N 1
ATOM 8165 C CA . PRO B 1 454 ? -4.164 40.312 17.984 1 94.56 454 PRO B CA 1
ATOM 8166 C C . PRO B 1 454 ? -2.848 39.906 18.656 1 94.56 454 PRO B C 1
ATOM 8168 O O . PRO B 1 454 ? -2.217 40.75 19.312 1 94.56 454 PRO B O 1
ATOM 8171 N N . ALA B 1 455 ? -2.395 38.719 18.531 1 94.62 455 ALA B N 1
ATOM 8172 C CA . ALA B 1 455 ? -1.149 38.281 19.156 1 94.62 455 ALA B CA 1
ATOM 8173 C C . ALA B 1 455 ? 0.048 39.031 18.578 1 94.62 455 ALA B C 1
ATOM 8175 O O . ALA B 1 455 ? 0.982 39.375 19.312 1 94.62 455 ALA B O 1
ATOM 8176 N N . VAL B 1 456 ? 0.026 39.25 17.312 1 96.31 456 VAL B N 1
ATOM 8177 C CA . VAL B 1 456 ? 1.115 39.969 16.672 1 96.31 456 VAL B CA 1
ATOM 8178 C C . VAL B 1 456 ? 1.134 41.406 17.188 1 96.31 456 VAL B C 1
ATOM 8180 O O . VAL B 1 456 ? 2.186 41.938 17.578 1 96.31 456 VAL B O 1
ATOM 8183 N N . ALA B 1 457 ? -0.083 42.031 17.281 1 96.81 457 ALA B N 1
ATOM 8184 C CA . ALA B 1 457 ? -0.198 43.406 17.812 1 96.81 457 ALA B CA 1
ATOM 8185 C C . ALA B 1 457 ? 0.26 43.469 19.266 1 96.81 457 ALA B C 1
ATOM 8187 O O . ALA B 1 457 ? 0.948 44.406 19.656 1 96.81 457 ALA B O 1
ATOM 8188 N N . HIS B 1 458 ? -0.148 42.5 20.016 1 96.75 458 HIS B N 1
ATOM 8189 C CA . HIS B 1 458 ? 0.251 42.438 21.422 1 96.75 458 HIS B CA 1
ATOM 8190 C C . HIS B 1 458 ? 1.77 42.406 21.562 1 96.75 458 HIS B C 1
ATOM 8192 O O . HIS B 1 458 ? 2.34 43.156 22.344 1 96.75 458 HIS B O 1
ATOM 8198 N N . GLU B 1 459 ? 2.467 41.562 20.797 1 96.31 459 GLU B N 1
ATOM 8199 C CA . GLU B 1 459 ? 3.918 41.438 20.891 1 96.31 459 GLU B CA 1
ATOM 8200 C C . GLU B 1 459 ? 4.625 42.719 20.453 1 96.31 459 GLU B C 1
ATOM 8202 O O . GLU B 1 459 ? 5.637 43.094 21.047 1 96.31 459 GLU B O 1
ATOM 8207 N N . LEU B 1 460 ? 4.086 43.312 19.484 1 97.06 460 LEU B N 1
ATOM 8208 C CA . LEU B 1 460 ? 4.645 44.594 19.062 1 97.06 460 LEU B CA 1
ATOM 8209 C C . LEU B 1 460 ? 4.492 45.656 20.156 1 97.06 460 LEU B C 1
ATOM 8211 O O . LEU B 1 460 ? 5.398 46.438 20.359 1 97.06 460 LEU B O 1
ATOM 8215 N N . GLY B 1 461 ? 3.291 45.656 20.797 1 96.88 461 GLY B N 1
ATOM 8216 C CA . GLY B 1 461 ? 3.08 46.562 21.922 1 96.88 461 GLY B CA 1
ATOM 8217 C C . GLY B 1 461 ? 4.039 46.344 23.062 1 96.88 461 GLY B C 1
ATOM 8218 O O . GLY B 1 461 ? 4.594 47.281 23.625 1 96.88 461 GLY B O 1
ATOM 8219 N N . VAL B 1 462 ? 4.258 45.094 23.469 1 95.69 462 VAL B N 1
ATOM 8220 C CA . VAL B 1 462 ? 5.172 44.719 24.547 1 95.69 462 VAL B CA 1
ATOM 8221 C C . VAL B 1 462 ? 6.594 45.156 24.172 1 95.69 462 VAL B C 1
ATOM 8223 O O . VAL B 1 462 ? 7.324 45.688 25.016 1 95.69 462 VAL B O 1
ATOM 8226 N N . LEU B 1 463 ? 7 44.875 22.938 1 94.5 463 LEU B N 1
ATOM 8227 C CA . LEU B 1 463 ? 8.328 45.281 22.469 1 94.5 463 LEU B CA 1
ATOM 8228 C C . LEU B 1 463 ? 8.5 46.781 22.547 1 94.5 463 LEU B C 1
ATOM 8230 O O . LEU B 1 463 ? 9.531 47.281 23.016 1 94.5 463 LEU B O 1
ATOM 8234 N N . ALA B 1 464 ? 7.441 47.531 22.188 1 96.12 464 ALA B N 1
ATOM 8235 C CA . ALA B 1 464 ? 7.488 49 22.25 1 96.12 464 ALA B CA 1
ATOM 8236 C C . ALA B 1 464 ? 7.633 49.5 23.688 1 96.12 464 ALA B C 1
ATOM 8238 O O . ALA B 1 464 ? 8.359 50.438 23.938 1 96.12 464 ALA B O 1
ATOM 8239 N N . TYR B 1 465 ? 6.902 48.844 24.531 1 93.44 465 TYR B N 1
ATOM 8240 C CA . TYR B 1 465 ? 7.012 49.188 25.953 1 93.44 465 TYR B CA 1
ATOM 8241 C C . TYR B 1 465 ? 8.43 48.969 26.453 1 93.44 465 TYR B C 1
ATOM 8243 O O . TYR B 1 465 ? 8.984 49.844 27.156 1 93.44 465 TYR B O 1
ATOM 8251 N N . ARG B 1 466 ? 9.039 47.844 26.094 1 91.12 466 ARG B N 1
ATOM 8252 C CA . ARG B 1 466 ? 10.406 47.531 26.5 1 91.12 466 ARG B CA 1
ATOM 8253 C C . ARG B 1 466 ? 11.391 48.562 25.953 1 91.12 466 ARG B C 1
ATOM 8255 O O . ARG B 1 466 ? 12.375 48.875 26.609 1 91.12 466 ARG B O 1
ATOM 8262 N N . ASN B 1 467 ? 11.125 49.062 24.844 1 90.81 467 ASN B N 1
ATOM 8263 C CA . ASN B 1 467 ? 11.977 50.062 24.203 1 90.81 467 ASN B CA 1
ATOM 8264 C C . ASN B 1 467 ? 11.648 51.469 24.688 1 90.81 467 ASN B C 1
ATOM 8266 O O . ASN B 1 467 ? 12.125 52.438 24.125 1 90.81 467 ASN B O 1
ATOM 8270 N N . ARG B 1 468 ? 10.695 51.625 25.641 1 91.25 468 ARG B N 1
ATOM 8271 C CA . ARG B 1 468 ? 10.289 52.875 26.266 1 91.25 468 ARG B CA 1
ATOM 8272 C C . ARG B 1 468 ? 9.586 53.781 25.25 1 91.25 468 ARG B C 1
ATOM 8274 O O . ARG B 1 468 ? 9.711 55 25.297 1 91.25 468 ARG B O 1
ATOM 8281 N N . GLN B 1 469 ? 9.047 53.125 24.359 1 93.94 469 GLN B N 1
ATOM 8282 C CA . GLN B 1 469 ? 8.188 53.844 23.422 1 93.94 469 GLN B CA 1
ATOM 8283 C C . GLN B 1 469 ? 6.719 53.719 23.812 1 93.94 469 GLN B C 1
ATOM 8285 O O . GLN B 1 469 ? 5.973 52.938 23.219 1 93.94 469 GLN B O 1
ATOM 8290 N N . TYR B 1 470 ? 6.246 54.5 24.688 1 95 470 TYR B N 1
ATOM 8291 C CA . TYR B 1 470 ? 4.98 54.281 25.375 1 95 470 TYR B CA 1
ATOM 8292 C C . TYR B 1 470 ? 3.801 54.625 24.469 1 95 470 TYR B C 1
ATOM 8294 O O . TYR B 1 470 ? 2.738 54 24.562 1 95 470 TYR B O 1
ATOM 8302 N N . GLU B 1 471 ? 3.988 55.594 23.641 1 94.19 471 GLU B N 1
ATOM 8303 C CA . GLU B 1 471 ? 2.908 55.938 22.719 1 94.19 471 GLU B CA 1
ATOM 8304 C C . GLU B 1 471 ? 2.627 54.781 21.75 1 94.19 471 GLU B C 1
ATOM 8306 O O . GLU B 1 471 ? 1.472 54.406 21.547 1 94.19 471 GLU B O 1
ATOM 8311 N N . ALA B 1 472 ? 3.73 54.344 21.156 1 95.19 472 ALA B N 1
ATOM 8312 C CA . ALA B 1 472 ? 3.598 53.219 20.25 1 95.19 472 ALA B CA 1
ATOM 8313 C C . ALA B 1 472 ? 3.041 52 20.969 1 95.19 472 ALA B C 1
ATOM 8315 O O . ALA B 1 472 ? 2.211 51.281 20.422 1 95.19 472 ALA B O 1
ATOM 8316 N N . ALA B 1 473 ? 3.523 51.719 22.141 1 97.12 473 ALA B N 1
ATOM 8317 C CA . ALA B 1 473 ? 3.051 50.594 22.938 1 97.12 473 ALA B CA 1
ATOM 8318 C C . ALA B 1 473 ? 1.546 50.688 23.172 1 97.12 473 ALA B C 1
ATOM 8320 O O . ALA B 1 473 ? 0.823 49.688 23 1 97.12 473 ALA B O 1
ATOM 8321 N N . ALA B 1 474 ? 1.046 51.906 23.5 1 96.62 474 ALA B N 1
ATOM 8322 C CA . ALA B 1 474 ? -0.379 52.125 23.734 1 96.62 474 ALA B CA 1
ATOM 8323 C C . ALA B 1 474 ? -1.19 51.844 22.469 1 96.62 474 ALA B C 1
ATOM 8325 O O . ALA B 1 474 ? -2.248 51.219 22.547 1 96.62 474 ALA B O 1
ATOM 8326 N N . GLY B 1 475 ? -0.644 52.344 21.453 1 96.12 475 GLY B N 1
ATOM 8327 C CA . GLY B 1 475 ? -1.319 52.125 20.172 1 96.12 475 GLY B CA 1
ATOM 8328 C C . GLY B 1 475 ? -1.458 50.656 19.828 1 96.12 475 GLY B C 1
ATOM 8329 O O . GLY B 1 475 ? -2.543 50.188 19.453 1 96.12 475 GLY B O 1
ATOM 8330 N N . TRP B 1 476 ? -0.402 49.906 19.891 1 97.5 476 TRP B N 1
ATOM 8331 C CA . TRP B 1 476 ? -0.382 48.5 19.531 1 97.5 476 TRP B CA 1
ATOM 8332 C C . TRP B 1 476 ? -1.241 47.656 20.484 1 97.5 476 TRP B C 1
ATOM 8334 O O . TRP B 1 476 ? -1.992 46.781 20.062 1 97.5 476 TRP B O 1
ATOM 8344 N N . LEU B 1 477 ? -1.12 47.906 21.734 1 97.31 477 LEU B N 1
ATOM 8345 C CA . LEU B 1 477 ? -1.886 47.125 22.719 1 97.31 477 LEU B CA 1
ATOM 8346 C C . LEU B 1 477 ? -3.377 47.438 22.594 1 97.31 477 LEU B C 1
ATOM 8348 O O . LEU B 1 477 ? -4.211 46.531 22.766 1 97.31 477 LEU B O 1
ATOM 8352 N N . THR B 1 478 ? -3.736 48.688 22.344 1 96.12 478 THR B N 1
ATOM 8353 C CA . THR B 1 478 ? -5.129 49.031 22.078 1 96.12 478 THR B CA 1
ATOM 8354 C C . THR B 1 478 ? -5.641 48.312 20.828 1 96.12 478 THR B C 1
ATOM 8356 O O . THR B 1 478 ? -6.742 47.75 20.844 1 96.12 478 THR B O 1
ATOM 8359 N N . ARG B 1 479 ? -4.82 48.344 19.875 1 95.38 479 ARG B N 1
ATOM 8360 C CA . ARG B 1 479 ? -5.168 47.625 18.641 1 95.38 479 ARG B CA 1
ATOM 8361 C C . ARG B 1 479 ? -5.375 46.156 18.891 1 95.38 479 ARG B C 1
ATOM 8363 O O . ARG B 1 479 ? -6.289 45.531 18.344 1 95.38 479 ARG B O 1
ATOM 8370 N N . ALA B 1 480 ? -4.449 45.531 19.625 1 95.94 480 ALA B N 1
ATOM 8371 C CA . ALA B 1 480 ? -4.59 44.094 19.984 1 95.94 480 ALA B CA 1
ATOM 8372 C C . ALA B 1 480 ? -5.961 43.844 20.594 1 95.94 480 ALA B C 1
ATOM 8374 O O . ALA B 1 480 ? -6.629 42.875 20.234 1 95.94 480 ALA B O 1
ATOM 8375 N N . LEU B 1 481 ? -6.418 44.688 21.484 1 94.5 481 LEU B N 1
ATOM 8376 C CA . LEU B 1 481 ? -7.703 44.531 22.141 1 94.5 481 LEU B CA 1
ATOM 8377 C C . LEU B 1 481 ? -8.852 44.719 21.172 1 94.5 481 LEU B C 1
ATOM 8379 O O . LEU B 1 481 ? -9.891 44.062 21.266 1 94.5 481 LEU B O 1
ATOM 8383 N N . GLU B 1 482 ? -8.695 45.594 20.266 1 91.94 482 GLU B N 1
ATOM 8384 C CA . GLU B 1 482 ? -9.719 45.844 19.25 1 91.94 482 GLU B CA 1
ATOM 8385 C C . GLU B 1 482 ? -9.891 44.656 18.312 1 91.94 482 GLU B C 1
ATOM 8387 O O . GLU B 1 482 ? -10.977 44.438 17.781 1 91.94 482 GLU B O 1
ATOM 8392 N N . LEU B 1 483 ? -8.836 43.969 18.094 1 91.19 483 LEU B N 1
ATOM 8393 C CA . LEU B 1 483 ? -8.812 42.875 17.125 1 91.19 483 LEU B CA 1
ATOM 8394 C C . LEU B 1 483 ? -9.32 41.594 17.75 1 91.19 483 LEU B C 1
ATOM 8396 O O . LEU B 1 483 ? -9.445 40.562 17.047 1 91.19 483 LEU B O 1
ATOM 8400 N N . LEU B 1 484 ? -9.523 41.562 19.109 1 89.06 484 LEU B N 1
ATOM 8401 C CA . LEU B 1 484 ? -9.961 40.312 19.766 1 89.06 484 LEU B CA 1
ATOM 8402 C C . LEU B 1 484 ? -11.273 39.812 19.156 1 89.06 484 LEU B C 1
ATOM 8404 O O . LEU B 1 484 ? -12.195 40.594 18.938 1 89.06 484 LEU B O 1
ATOM 8408 N N . PRO B 1 485 ? -11.18 38.562 18.766 1 81.56 485 PRO B N 1
ATOM 8409 C CA . PRO B 1 485 ? -12.391 38.031 18.156 1 81.56 485 PRO B CA 1
ATOM 8410 C C . PRO B 1 485 ? -13.586 38.031 19.094 1 81.56 485 PRO B C 1
ATOM 8412 O O . PRO B 1 485 ? -13.445 37.719 20.281 1 81.56 485 PRO B O 1
ATOM 8415 N N . GLY B 1 486 ? -14.812 38.469 18.672 1 76 486 GLY B N 1
ATOM 8416 C CA . GLY B 1 486 ? -16.031 38.531 19.453 1 76 486 GLY B CA 1
ATOM 8417 C C . GLY B 1 486 ? -16.141 39.781 20.297 1 76 486 GLY B C 1
ATOM 8418 O O . GLY B 1 486 ? -17.172 40 20.953 1 76 486 GLY B O 1
ATOM 8419 N N . GLY B 1 487 ? -15.117 40.562 20.344 1 77.06 487 GLY B N 1
ATOM 8420 C CA . GLY B 1 487 ? -15.141 41.812 21.062 1 77.06 487 GLY B CA 1
ATOM 8421 C C . GLY B 1 487 ? -15.055 41.656 22.562 1 77.06 487 GLY B C 1
ATOM 8422 O O . GLY B 1 487 ? -15.242 42.625 23.312 1 77.06 487 GLY B O 1
ATOM 8423 N N . LYS B 1 488 ? -14.938 40.438 23 1 79.88 488 LYS B N 1
ATOM 8424 C CA . LYS B 1 488 ? -14.844 40.219 24.453 1 79.88 488 LYS B CA 1
ATOM 8425 C C . LYS B 1 488 ? -13.422 39.844 24.859 1 79.88 488 LYS B C 1
ATOM 8427 O O . LYS B 1 488 ? -12.758 39.062 24.172 1 79.88 488 LYS B O 1
ATOM 8432 N N . VAL B 1 489 ? -13.07 40.562 25.891 1 87.31 489 VAL B N 1
ATOM 8433 C CA . VAL B 1 489 ? -11.75 40.25 26.422 1 87.31 489 VAL B CA 1
ATOM 8434 C C . VAL B 1 489 ? -11.852 39.031 27.344 1 87.31 489 VAL B C 1
ATOM 8436 O O . VAL B 1 489 ? -12.625 39.031 28.297 1 87.31 489 VAL B O 1
ATOM 8439 N N . THR B 1 490 ? -11.133 38 26.953 1 84 490 THR B N 1
ATOM 8440 C CA . THR B 1 490 ? -11.117 36.781 27.734 1 84 490 THR B CA 1
ATOM 8441 C C . THR B 1 490 ? -9.875 36.719 28.625 1 84 490 THR B C 1
ATOM 8443 O O . THR B 1 490 ? -9.039 37.625 28.594 1 84 490 THR B O 1
ATOM 8446 N N . ARG B 1 491 ? -9.812 35.625 29.422 1 82.56 491 ARG B N 1
ATOM 8447 C CA . ARG B 1 491 ? -8.695 35.438 30.328 1 82.56 491 ARG B CA 1
ATOM 8448 C C . ARG B 1 491 ? -7.375 35.344 29.578 1 82.56 491 ARG B C 1
ATOM 8450 O O . ARG B 1 491 ? -6.34 35.812 30.062 1 82.56 491 ARG B O 1
ATOM 8457 N N . ALA B 1 492 ? -7.449 34.906 28.344 1 82.38 492 ALA B N 1
ATOM 8458 C CA . ALA B 1 492 ? -6.242 34.719 27.531 1 82.38 492 ALA B CA 1
ATOM 8459 C C . ALA B 1 492 ? -5.605 36.062 27.188 1 82.38 492 ALA B C 1
ATOM 8461 O O . ALA B 1 492 ? -4.406 36.156 26.906 1 82.38 492 ALA B O 1
ATOM 8462 N N . TRP B 1 493 ? -6.391 37.156 27.375 1 89.62 493 TRP B N 1
ATOM 8463 C CA . TRP B 1 493 ? -5.895 38.438 26.969 1 89.62 493 TRP B CA 1
ATOM 8464 C C . TRP B 1 493 ? -5.77 39.375 28.156 1 89.62 493 TRP B C 1
ATOM 8466 O O . TRP B 1 493 ? -5.707 40.594 28 1 89.62 493 TRP B O 1
ATOM 8476 N N . GLN B 1 494 ? -5.863 38.812 29.359 1 91.31 494 GLN B N 1
ATOM 8477 C CA . GLN B 1 494 ? -5.684 39.594 30.578 1 91.31 494 GLN B CA 1
ATOM 8478 C C . GLN B 1 494 ? -4.355 40.344 30.562 1 91.31 494 GLN B C 1
ATOM 8480 O O . GLN B 1 494 ? -4.273 41.5 31.016 1 91.31 494 GLN B O 1
ATOM 8485 N N . ALA B 1 495 ? -3.383 39.625 30.031 1 91.94 495 ALA B N 1
ATOM 8486 C CA . ALA B 1 495 ? -2.045 40.219 29.984 1 91.94 495 ALA B CA 1
ATOM 8487 C C . ALA B 1 495 ? -2.035 41.5 29.156 1 91.94 495 ALA B C 1
ATOM 8489 O O . ALA B 1 495 ? -1.289 42.438 29.453 1 91.94 495 ALA B O 1
ATOM 8490 N N . THR B 1 496 ? -2.834 41.562 28.109 1 95.88 496 THR B N 1
ATOM 8491 C CA . THR B 1 496 ? -2.898 42.75 27.266 1 95.88 496 THR B CA 1
ATOM 8492 C C . THR B 1 496 ? -3.457 43.938 28.047 1 95.88 496 THR B C 1
ATOM 8494 O O . THR B 1 496 ? -2.955 45.062 27.922 1 95.88 496 THR B O 1
ATOM 8497 N N . LEU B 1 497 ? -4.484 43.688 28.891 1 95.38 497 LEU B N 1
ATOM 8498 C CA . LEU B 1 497 ? -5.062 44.75 29.734 1 95.38 497 LEU B CA 1
ATOM 8499 C C . LEU B 1 497 ? -4.039 45.25 30.734 1 95.38 497 LEU B C 1
ATOM 8501 O O . LEU B 1 497 ? -3.891 46.469 30.922 1 95.38 497 LEU B O 1
ATOM 8505 N N . VAL B 1 498 ? -3.389 44.281 31.359 1 94.88 498 VAL B N 1
ATOM 8506 C CA . VAL B 1 498 ? -2.387 44.625 32.375 1 94.88 498 VAL B CA 1
ATOM 8507 C C . VAL B 1 498 ? -1.289 45.469 31.719 1 94.88 498 VAL B C 1
ATOM 8509 O O . VAL B 1 498 ? -0.908 46.531 32.25 1 94.88 498 VAL B O 1
ATOM 8512 N N . ASN B 1 499 ? -0.813 45.031 30.578 1 95.69 499 ASN B N 1
ATOM 8513 C CA . ASN B 1 499 ? 0.254 45.75 29.891 1 95.69 499 ASN B CA 1
ATOM 8514 C C . ASN B 1 499 ? -0.196 47.125 29.453 1 95.69 499 ASN B C 1
ATOM 8516 O O . ASN B 1 499 ? 0.579 48.094 29.5 1 95.69 499 ASN B O 1
ATOM 8520 N N . LEU B 1 500 ? -1.446 47.25 28.984 1 97.19 500 LEU B N 1
ATOM 8521 C CA . LEU B 1 500 ? -1.972 48.562 28.641 1 97.19 500 LEU B CA 1
ATOM 8522 C C . LEU B 1 500 ? -2.068 49.438 29.875 1 97.19 500 LEU B C 1
ATOM 8524 O O . LEU B 1 500 ? -1.802 50.656 29.797 1 97.19 500 LEU B O 1
ATOM 8528 N N . GLY B 1 501 ? -2.529 48.781 31 1 96.62 501 GLY B N 1
ATOM 8529 C CA . GLY B 1 501 ? -2.514 49.5 32.25 1 96.62 501 GLY B CA 1
ATOM 8530 C C . GLY B 1 501 ? -1.148 50.062 32.594 1 96.62 501 GLY B C 1
ATOM 8531 O O . GLY B 1 501 ? -1.033 51.219 33.031 1 96.62 501 GLY B O 1
ATOM 8532 N N . HIS B 1 502 ? -0.133 49.219 32.438 1 94.81 502 HIS B N 1
ATOM 8533 C CA . HIS B 1 502 ? 1.234 49.656 32.656 1 94.81 502 HIS B CA 1
ATOM 8534 C C . HIS B 1 502 ? 1.553 50.875 31.781 1 94.81 502 HIS B C 1
ATOM 8536 O O . HIS B 1 502 ? 2.168 51.844 32.25 1 94.81 502 HIS B O 1
ATOM 8542 N N . VAL B 1 503 ? 1.229 50.812 30.516 1 97.12 503 VAL B N 1
ATOM 8543 C CA . VAL B 1 503 ? 1.526 51.875 29.562 1 97.12 503 VAL B CA 1
ATOM 8544 C C . VAL B 1 503 ? 0.811 53.156 29.984 1 97.12 503 VAL B C 1
ATOM 8546 O O . VAL B 1 503 ? 1.413 54.25 30.016 1 97.12 503 VAL B O 1
ATOM 8549 N N . MET B 1 504 ? -0.549 53.094 30.391 1 97.06 504 MET B N 1
ATOM 8550 C CA . MET B 1 504 ? -1.315 54.25 30.812 1 97.06 504 MET B CA 1
ATOM 8551 C C . MET B 1 504 ? -0.707 54.875 32.062 1 97.06 504 MET B C 1
ATOM 8553 O O . MET B 1 504 ? -0.652 56.125 32.188 1 97.06 504 MET B O 1
ATOM 8557 N N . ARG B 1 505 ? -0.335 53.938 32.938 1 95.38 505 ARG B N 1
ATOM 8558 C CA . ARG B 1 505 ? 0.319 54.438 34.156 1 95.38 505 ARG B CA 1
ATOM 8559 C C . ARG B 1 505 ? 1.578 55.219 33.812 1 95.38 505 ARG B C 1
ATOM 8561 O O . ARG B 1 505 ? 1.801 56.312 34.312 1 95.38 505 ARG B O 1
ATOM 8568 N N . LYS B 1 506 ? 2.395 54.75 32.875 1 94.81 506 LYS B N 1
ATOM 8569 C CA . LYS B 1 506 ? 3.623 55.406 32.469 1 94.81 506 LYS B CA 1
ATOM 8570 C C . LYS B 1 506 ? 3.32 56.719 31.766 1 94.81 506 LYS B C 1
ATOM 8572 O O . LYS B 1 506 ? 4.113 57.688 31.828 1 94.81 506 LYS B O 1
ATOM 8577 N N . GLN B 1 507 ? 2.217 56.812 31.188 1 95.88 507 GLN B N 1
ATOM 8578 C CA . GLN B 1 507 ? 1.793 58.062 30.516 1 95.88 507 GLN B CA 1
ATOM 8579 C C . GLN B 1 507 ? 1.074 59 31.484 1 95.88 507 GLN B C 1
ATOM 8581 O O . GLN B 1 507 ? 0.484 60 31.062 1 95.88 507 GLN B O 1
ATOM 8586 N N . GLN B 1 508 ? 0.818 58.594 32.719 1 95.81 508 GLN B N 1
ATOM 8587 C CA . GLN B 1 508 ? 0.201 59.344 33.812 1 95.81 508 GLN B CA 1
ATOM 8588 C C . GLN B 1 508 ? -1.302 59.5 33.594 1 95.81 508 GLN B C 1
ATOM 8590 O O . GLN B 1 508 ? -1.897 60.5 33.969 1 95.81 508 GLN B O 1
ATOM 8595 N N . ARG B 1 509 ? -1.826 58.688 32.875 1 95.94 509 ARG B N 1
ATOM 8596 C CA . ARG B 1 509 ? -3.277 58.562 32.781 1 95.94 509 ARG B CA 1
ATOM 8597 C C . ARG B 1 509 ? -3.818 57.562 33.781 1 95.94 509 ARG B C 1
ATOM 8599 O O . ARG B 1 509 ? -4.273 56.5 33.406 1 95.94 509 ARG B O 1
ATOM 8606 N N . TYR B 1 510 ? -3.85 58 35.031 1 96 510 TYR B N 1
ATOM 8607 C CA . TYR B 1 510 ? -4.035 57.094 36.156 1 96 510 TYR B CA 1
ATOM 8608 C C . TYR B 1 510 ? -5.461 56.562 36.219 1 96 510 TYR B C 1
ATOM 8610 O O . TYR B 1 510 ? -5.68 55.406 36.5 1 96 510 TYR B O 1
ATOM 8618 N N . SER B 1 511 ? -6.461 57.406 35.938 1 94.44 511 SER B N 1
ATOM 8619 C CA . SER B 1 511 ? -7.848 56.969 36 1 94.44 511 SER B CA 1
ATOM 8620 C C . SER B 1 511 ? -8.102 55.812 35 1 94.44 511 SER B C 1
ATOM 8622 O O . SER B 1 511 ? -8.734 54.812 35.344 1 94.44 511 SER B O 1
ATOM 8624 N N . ARG B 1 512 ? -7.516 56.062 33.875 1 94.5 512 ARG B N 1
ATOM 8625 C CA . ARG B 1 512 ? -7.664 55.031 32.875 1 94.5 512 ARG B CA 1
ATOM 8626 C C . ARG B 1 512 ? -6.902 53.75 33.25 1 94.5 512 ARG B C 1
ATOM 8628 O O . ARG B 1 512 ? -7.375 52.656 33 1 94.5 512 ARG B O 1
ATOM 8635 N N . ALA B 1 513 ? -5.727 53.844 33.688 1 95.81 513 ALA B N 1
ATOM 8636 C CA . ALA B 1 513 ? -4.949 52.688 34.125 1 95.81 513 ALA B CA 1
ATOM 8637 C C . ALA B 1 513 ? -5.727 51.875 35.156 1 95.81 513 ALA B C 1
ATOM 8639 O O . ALA B 1 513 ? -5.785 50.656 35.094 1 95.81 513 ALA B O 1
ATOM 8640 N N . ILE B 1 514 ? -6.344 52.625 36.188 1 94.44 514 ILE B N 1
ATOM 8641 C CA . ILE B 1 514 ? -7.098 51.969 37.25 1 94.44 514 ILE B CA 1
ATOM 8642 C C . ILE B 1 514 ? -8.266 51.188 36.625 1 94.44 514 ILE B C 1
ATOM 8644 O O . ILE B 1 514 ? -8.516 50.031 37 1 94.44 514 ILE B O 1
ATOM 8648 N N . GLN B 1 515 ? -8.914 51.812 35.75 1 95.62 515 GLN B N 1
ATOM 8649 C CA . GLN B 1 515 ? -10.031 51.156 35.094 1 95.62 515 GLN B CA 1
ATOM 8650 C C . GLN B 1 515 ? -9.578 49.875 34.375 1 95.62 515 GLN B C 1
ATOM 8652 O O . GLN B 1 515 ? -10.258 48.844 34.438 1 95.62 515 GLN B O 1
ATOM 8657 N N . LEU B 1 516 ? -8.438 49.938 33.719 1 94 516 LEU B N 1
ATOM 8658 C CA . LEU B 1 516 ? -7.902 48.781 32.969 1 94 516 LEU B CA 1
ATOM 8659 C C . LEU B 1 516 ? -7.484 47.688 33.938 1 94 516 LEU B C 1
ATOM 8661 O O . LEU B 1 516 ? -7.777 46.5 33.688 1 94 516 LEU B O 1
ATOM 8665 N N . TYR B 1 517 ? -6.777 47.969 34.969 1 94.69 517 TYR B N 1
ATOM 8666 C CA . TYR B 1 517 ? -6.406 46.969 36 1 94.69 517 TYR B CA 1
ATOM 8667 C C . TYR B 1 517 ? -7.641 46.312 36.594 1 94.69 517 TYR B C 1
ATOM 8669 O O . TYR B 1 517 ? -7.664 45.094 36.812 1 94.69 517 TYR B O 1
ATOM 8677 N N . GLU B 1 518 ? -8.664 47.188 36.844 1 93 518 GLU B N 1
ATOM 8678 C CA . GLU B 1 518 ? -9.891 46.625 37.438 1 93 518 GLU B CA 1
ATOM 8679 C C . GLU B 1 518 ? -10.594 45.688 36.469 1 93 518 GLU B C 1
ATOM 8681 O O . GLU B 1 518 ? -11.125 44.656 36.875 1 93 518 GLU B O 1
ATOM 8686 N N . GLN B 1 519 ? -10.555 46.094 35.344 1 92.75 519 GLN B N 1
ATOM 8687 C CA . GLN B 1 519 ? -11.109 45.188 34.312 1 92.75 519 GLN B CA 1
ATOM 8688 C C . GLN B 1 519 ? -10.328 43.875 34.25 1 92.75 519 GLN B C 1
ATOM 8690 O O . GLN B 1 519 ? -10.914 42.812 34.094 1 92.75 519 GLN B O 1
ATOM 8695 N N . ALA B 1 520 ? -9 43.938 34.188 1 93.06 520 ALA B N 1
ATOM 8696 C CA . ALA B 1 520 ? -8.156 42.75 34.156 1 93.06 520 ALA B CA 1
ATOM 8697 C C . ALA B 1 520 ? -8.445 41.875 35.375 1 93.06 520 ALA B C 1
ATOM 8699 O O . ALA B 1 520 ? -8.523 40.656 35.25 1 93.06 520 ALA B O 1
ATOM 8700 N N . LEU B 1 521 ? -8.617 42.469 36.594 1 91.94 521 LEU B N 1
ATOM 8701 C CA . LEU B 1 521 ? -8.852 41.719 37.812 1 91.94 521 LEU B CA 1
ATOM 8702 C C . LEU B 1 521 ? -10.242 41.094 37.812 1 91.94 521 LEU B C 1
ATOM 8704 O O . LEU B 1 521 ? -10.484 40.125 38.531 1 91.94 521 LEU B O 1
ATOM 8708 N N . SER B 1 522 ? -11.188 41.656 37.062 1 92.62 522 SER B N 1
ATOM 8709 C CA . SER B 1 522 ? -12.508 41.062 36.938 1 92.62 522 SER B CA 1
ATOM 8710 C C . SER B 1 522 ? -12.438 39.75 36.156 1 92.62 522 SER B C 1
ATOM 8712 O O . SER B 1 522 ? -13.305 38.875 36.281 1 92.62 522 SER B O 1
ATOM 8714 N N . LEU B 1 523 ? -11.414 39.625 35.344 1 88.94 523 LEU B N 1
ATOM 8715 C CA . LEU B 1 523 ? -11.211 38.406 34.562 1 88.94 523 LEU B CA 1
ATOM 8716 C C . LEU B 1 523 ? -10.445 37.344 35.375 1 88.94 523 LEU B C 1
ATOM 8718 O O . LEU B 1 523 ? -10.727 36.156 35.25 1 88.94 523 LEU B O 1
ATOM 8722 N N . SER B 1 524 ? -9.438 37.875 36 1 88.69 524 SER B N 1
ATOM 8723 C CA . SER B 1 524 ? -8.672 37.031 36.906 1 88.69 524 SER B CA 1
ATOM 8724 C C . SER B 1 524 ? -8.375 37.75 38.219 1 88.69 524 SER B C 1
ATOM 8726 O O . SER B 1 524 ? -7.5 38.625 38.25 1 88.69 524 SER B O 1
ATOM 8728 N N . LEU B 1 525 ? -8.984 37.156 39.219 1 83.31 525 LEU B N 1
ATOM 8729 C CA . LEU B 1 525 ? -8.914 37.844 40.531 1 83.31 525 LEU B CA 1
ATOM 8730 C C . LEU B 1 525 ? -7.539 37.656 41.156 1 83.31 525 LEU B C 1
ATOM 8732 O O . LEU B 1 525 ? -7.105 38.469 41.969 1 83.31 525 LEU B O 1
ATOM 8736 N N . HIS B 1 526 ? -6.875 36.625 40.719 1 87 526 HIS B N 1
ATOM 8737 C CA . HIS B 1 526 ? -5.652 36.25 41.438 1 87 526 HIS B CA 1
ATOM 8738 C C . HIS B 1 526 ? -4.418 36.562 40.594 1 87 526 HIS B C 1
ATOM 8740 O O . HIS B 1 526 ? -3.641 35.656 40.281 1 87 526 HIS B O 1
ATOM 8746 N N . ASP B 1 527 ? -4.293 37.75 40.25 1 89.69 527 ASP B N 1
ATOM 8747 C CA . ASP B 1 527 ? -3.107 38.219 39.531 1 89.69 527 ASP B CA 1
ATOM 8748 C C . ASP B 1 527 ? -2.293 39.188 40.344 1 89.69 527 ASP B C 1
ATOM 8750 O O . ASP B 1 527 ? -2.639 40.375 40.438 1 89.69 527 ASP B O 1
ATOM 8754 N N . ALA B 1 528 ? -1.188 38.656 40.875 1 87.56 528 ALA B N 1
ATOM 8755 C CA . ALA B 1 528 ? -0.34 39.5 41.719 1 87.56 528 ALA B CA 1
ATOM 8756 C C . ALA B 1 528 ? 0.161 40.719 41 1 87.56 528 ALA B C 1
ATOM 8758 O O . ALA B 1 528 ? 0.192 41.812 41.562 1 87.56 528 ALA B O 1
ATOM 8759 N N . GLY B 1 529 ? 0.485 40.469 39.719 1 89.62 529 GLY B N 1
ATOM 8760 C CA . GLY B 1 529 ? 1.004 41.562 38.938 1 89.62 529 GLY B CA 1
ATOM 8761 C C . GLY B 1 529 ? -0.018 42.656 38.719 1 89.62 529 GLY B C 1
ATOM 8762 O O . GLY B 1 529 ? 0.312 43.844 38.781 1 89.62 529 GLY B O 1
ATOM 8763 N N . CYS B 1 530 ? -1.196 42.375 38.5 1 90.81 530 CYS B N 1
ATOM 8764 C CA . CYS B 1 530 ? -2.271 43.344 38.281 1 90.81 530 CYS B CA 1
ATOM 8765 C C . CYS B 1 530 ? -2.564 44.125 39.562 1 90.81 530 CYS B C 1
ATOM 8767 O O . CYS B 1 530 ? -2.699 45.344 39.531 1 90.81 530 CYS B O 1
ATOM 8769 N N . HIS B 1 531 ? -2.582 43.406 40.719 1 88.75 531 HIS B N 1
ATOM 8770 C CA . HIS B 1 531 ? -2.801 44.094 42 1 88.75 531 HIS B CA 1
ATOM 8771 C C . HIS B 1 531 ? -1.685 45.094 42.281 1 88.75 531 HIS B C 1
ATOM 8773 O O . HIS B 1 531 ? -1.945 46.188 42.781 1 88.75 531 HIS B O 1
ATOM 8779 N N . ALA B 1 532 ? -0.554 44.625 41.938 1 90.94 532 ALA B N 1
ATOM 8780 C CA . ALA B 1 532 ? 0.583 45.531 42.156 1 90.94 532 ALA B CA 1
ATOM 8781 C C . ALA B 1 532 ? 0.48 46.781 41.281 1 90.94 532 ALA B C 1
ATOM 8783 O O . ALA B 1 532 ? 0.75 47.875 41.75 1 90.94 532 ALA B O 1
ATOM 8784 N N . GLY B 1 533 ? 0.154 46.531 40.094 1 91.31 533 GLY B N 1
ATOM 8785 C CA . GLY B 1 533 ? -0.024 47.656 39.188 1 91.31 533 GLY B CA 1
ATOM 8786 C C . GLY B 1 533 ? -1.118 48.594 39.656 1 91.31 533 GLY B C 1
ATOM 8787 O O . GLY B 1 533 ? -0.945 49.812 39.594 1 91.31 533 GLY B O 1
ATOM 8788 N N . LEU B 1 534 ? -2.201 48.156 40.031 1 94.06 534 LEU B N 1
ATOM 8789 C CA . LEU B 1 534 ? -3.32 48.938 40.531 1 94.06 534 LEU B CA 1
ATOM 8790 C C . LEU B 1 534 ? -2.918 49.719 41.781 1 94.06 534 LEU B C 1
ATOM 8792 O O . LEU B 1 534 ? -3.211 50.906 41.906 1 94.06 534 LEU B O 1
ATOM 8796 N N . ALA B 1 535 ? -2.281 48.938 42.75 1 88.5 535 ALA B N 1
ATOM 8797 C CA . ALA B 1 535 ? -1.812 49.594 44 1 88.5 535 ALA B CA 1
ATOM 8798 C C . ALA B 1 535 ? -0.884 50.75 43.688 1 88.5 535 ALA B C 1
ATOM 8800 O O . ALA B 1 535 ? -1.06 51.844 44.219 1 88.5 535 ALA B O 1
ATOM 8801 N N . TYR B 1 536 ? -0.091 50.469 42.844 1 90.88 536 TYR B N 1
ATOM 8802 C CA . TYR B 1 536 ? 0.878 51.5 42.5 1 90.88 536 TYR B CA 1
ATOM 8803 C C . TYR B 1 536 ? 0.19 52.719 41.875 1 90.88 536 TYR B C 1
ATOM 8805 O O . TYR B 1 536 ? 0.57 53.844 42.125 1 90.88 536 TYR B O 1
ATOM 8813 N N . THR B 1 537 ? -0.711 52.531 41.062 1 92.69 537 THR B N 1
ATOM 8814 C CA . THR B 1 537 ? -1.45 53.625 40.438 1 92.69 537 THR B CA 1
ATOM 8815 C C . THR B 1 537 ? -2.186 54.438 41.469 1 92.69 537 THR B C 1
ATOM 8817 O O . THR B 1 537 ? -2.148 55.656 41.438 1 92.69 537 THR B O 1
ATOM 8820 N N . HIS B 1 538 ? -2.885 53.812 42.438 1 88.75 538 HIS B N 1
ATOM 8821 C CA . HIS B 1 538 ? -3.543 54.531 43.531 1 88.75 538 HIS B CA 1
ATOM 8822 C C . HIS B 1 538 ? -2.545 55.375 44.312 1 88.75 538 HIS B C 1
ATOM 8824 O O . HIS B 1 538 ? -2.846 56.5 44.719 1 88.75 538 HIS B O 1
ATOM 8830 N N . GLN B 1 539 ? -1.497 54.75 44.5 1 90.88 539 GLN B N 1
ATOM 8831 C CA . GLN B 1 539 ? -0.463 55.469 45.25 1 90.88 539 GLN B CA 1
ATOM 8832 C C . GLN B 1 539 ? -0.021 56.719 44.5 1 90.88 539 GLN B C 1
ATOM 8834 O O . GLN B 1 539 ? 0.141 57.781 45.125 1 90.88 539 GLN B O 1
ATOM 8839 N N . LEU B 1 540 ? 0.134 56.562 43.281 1 91.38 540 LEU B N 1
ATOM 8840 C CA . LEU B 1 540 ? 0.546 57.719 42.469 1 91.38 540 LEU B CA 1
ATOM 8841 C C . LEU B 1 540 ? -0.538 58.781 42.438 1 91.38 540 LEU B C 1
ATOM 8843 O O . LEU B 1 540 ? -0.24 59.969 42.281 1 91.38 540 LEU B O 1
ATOM 8847 N N . MET B 1 541 ? -1.815 58.5 42.656 1 91.31 541 MET B N 1
ATOM 8848 C CA . MET B 1 541 ? -2.928 59.438 42.625 1 91.31 541 MET B CA 1
ATOM 8849 C C . MET B 1 541 ? -3.127 60.031 44.031 1 91.31 541 MET B C 1
ATOM 8851 O O . MET B 1 541 ? -3.973 60.938 44.219 1 91.31 541 MET B O 1
ATOM 8855 N N . GLY B 1 542 ? -2.688 59.562 45.031 1 86.38 542 GLY B N 1
ATOM 8856 C CA . GLY B 1 542 ? -2.809 60.094 46.406 1 86.38 542 GLY B CA 1
ATOM 8857 C C . GLY B 1 542 ? -3.82 59.344 47.219 1 86.38 542 GLY B C 1
ATOM 8858 O O . GLY B 1 542 ? -4.109 59.719 48.375 1 86.38 542 GLY B O 1
ATOM 8859 N N . SER B 1 543 ? -4.285 58.438 46.688 1 88.81 543 SER B N 1
ATOM 8860 C CA . SER B 1 543 ? -5.23 57.625 47.469 1 88.81 543 SER B CA 1
ATOM 8861 C C . SER B 1 543 ? -4.527 56.469 48.156 1 88.81 543 SER B C 1
ATOM 8863 O O . SER B 1 543 ? -4.641 55.312 47.75 1 88.81 543 SER B O 1
ATOM 8865 N N . SER B 1 544 ? -4.02 56.812 49.25 1 89.06 544 SER B N 1
ATOM 8866 C CA . SER B 1 544 ? -3.184 55.844 49.969 1 89.06 544 SER B CA 1
ATOM 8867 C C . SER B 1 544 ? -4.023 54.719 50.562 1 89.06 544 SER B C 1
ATOM 8869 O O . SER B 1 544 ? -3.568 53.562 50.656 1 89.06 544 SER B O 1
ATOM 8871 N N . GLY B 1 545 ? -5.195 55.031 50.906 1 81.88 545 GLY B N 1
ATOM 8872 C CA . GLY B 1 545 ? -6.031 54 51.5 1 81.88 545 GLY B CA 1
ATOM 8873 C C . GLY B 1 545 ? -6.332 52.844 50.531 1 81.88 545 GLY B C 1
ATOM 8874 O O . GLY B 1 545 ? -6.125 51.688 50.844 1 81.88 545 GLY B O 1
ATOM 8875 N N . ALA B 1 546 ? -6.652 53.25 49.5 1 89.5 546 ALA B N 1
ATOM 8876 C CA . ALA B 1 546 ? -6.953 52.25 48.469 1 89.5 546 ALA B CA 1
ATOM 8877 C C . ALA B 1 546 ? -5.691 51.5 48.031 1 89.5 546 ALA B C 1
ATOM 8879 O O . ALA B 1 546 ? -5.73 50.312 47.75 1 89.5 546 ALA B O 1
ATOM 8880 N N . ALA B 1 547 ? -4.641 52.094 47.906 1 90.38 547 ALA B N 1
ATOM 8881 C CA . ALA B 1 547 ? -3.363 51.469 47.562 1 90.38 547 ALA B CA 1
ATOM 8882 C C . ALA B 1 547 ? -2.988 50.375 48.562 1 90.38 547 ALA B C 1
ATOM 8884 O O . ALA B 1 547 ? -2.609 49.281 48.156 1 90.38 547 ALA B O 1
ATOM 8885 N N . VAL B 1 548 ? -3.068 50.781 49.781 1 89.75 548 VAL B N 1
ATOM 8886 C CA . VAL B 1 548 ? -2.697 49.812 50.844 1 89.75 548 VAL B CA 1
ATOM 8887 C C . VAL B 1 548 ? -3.555 48.562 50.719 1 89.75 548 VAL B C 1
ATOM 8889 O O . VAL B 1 548 ? -3.045 47.438 50.844 1 89.75 548 VAL B O 1
ATOM 8892 N N . GLU B 1 549 ? -4.648 48.656 50.531 1 88.31 549 GLU B N 1
ATOM 8893 C CA . GLU B 1 549 ? -5.555 47.531 50.406 1 88.31 549 GLU B CA 1
ATOM 8894 C C . GLU B 1 549 ? -5.137 46.625 49.281 1 88.31 549 GLU B C 1
ATOM 8896 O O . GLU B 1 549 ? -5.047 45.406 49.438 1 88.31 549 GLU B O 1
ATOM 8901 N N . HIS B 1 550 ? -4.754 47.125 48.094 1 90.44 550 HIS B N 1
ATOM 8902 C CA . HIS B 1 550 ? -4.414 46.312 46.938 1 90.44 550 HIS B CA 1
ATOM 8903 C C . HIS B 1 550 ? -2.998 45.75 47.031 1 90.44 550 HIS B C 1
ATOM 8905 O O . HIS B 1 550 ? -2.719 44.688 46.531 1 90.44 550 HIS B O 1
ATOM 8911 N N . TYR B 1 551 ? -2.146 46.469 47.656 1 90.31 551 TYR B N 1
ATOM 8912 C CA . TYR B 1 551 ? -0.835 45.875 47.906 1 90.31 551 TYR B CA 1
ATOM 8913 C C . TYR B 1 551 ? -0.954 44.625 48.781 1 90.31 551 TYR B C 1
ATOM 8915 O O . TYR B 1 551 ? -0.249 43.656 48.594 1 90.31 551 TYR B O 1
ATOM 8923 N N . HIS B 1 552 ? -1.939 44.719 49.594 1 86.56 552 HIS B N 1
ATOM 8924 C CA . HIS B 1 552 ? -2.139 43.562 50.438 1 86.56 552 HIS B CA 1
ATOM 8925 C C . HIS B 1 552 ? -2.68 42.375 49.656 1 86.56 552 HIS B C 1
ATOM 8927 O O . HIS B 1 552 ? -2.25 41.25 49.844 1 86.56 552 HIS B O 1
ATOM 8933 N N . LYS B 1 553 ? -3.43 42.562 48.938 1 90.06 553 LYS B N 1
ATOM 8934 C CA . LYS B 1 553 ? -3.973 41.531 48.094 1 90.06 553 LYS B CA 1
ATOM 8935 C C . LYS B 1 553 ? -2.898 40.969 47.156 1 90.06 553 LYS B C 1
ATOM 8937 O O . LYS B 1 553 ? -2.83 39.75 46.938 1 90.06 553 LYS B O 1
ATOM 8942 N N . ALA B 1 554 ? -2.029 41.781 46.469 1 90.69 554 ALA B N 1
ATOM 8943 C CA . ALA B 1 554 ? -0.943 41.344 45.594 1 90.69 554 ALA B CA 1
ATOM 8944 C C . ALA B 1 554 ? 0.026 40.438 46.344 1 90.69 554 ALA B C 1
ATOM 8946 O O . ALA B 1 554 ? 0.408 39.375 45.844 1 90.69 554 ALA B O 1
ATOM 8947 N N . LEU B 1 555 ? 0.378 40.812 47.625 1 89.62 555 LEU B N 1
ATOM 8948 C CA . LEU B 1 555 ? 1.357 40.062 48.406 1 89.62 555 LEU B CA 1
ATOM 8949 C C . LEU B 1 555 ? 0.745 38.781 48.938 1 89.62 555 LEU B C 1
ATOM 8951 O O . LEU B 1 555 ? 1.463 37.812 49.25 1 89.62 555 LEU B O 1
ATOM 8955 N N . ALA B 1 556 ? -0.553 38.719 49.094 1 89.38 556 ALA B N 1
ATOM 8956 C CA . ALA B 1 556 ? -1.22 37.5 49.5 1 89.38 556 ALA B CA 1
ATOM 8957 C C . ALA B 1 556 ? -1.103 36.438 48.406 1 89.38 556 ALA B C 1
ATOM 8959 O O . ALA B 1 556 ? -0.985 35.25 48.688 1 89.38 556 ALA B O 1
ATOM 8960 N N . LEU B 1 557 ? -1.051 36.875 47.25 1 90.62 557 LEU B N 1
ATOM 8961 C CA . LEU B 1 557 ? -0.972 35.969 46.094 1 90.62 557 LEU B CA 1
ATOM 8962 C C . LEU B 1 557 ? 0.478 35.625 45.781 1 90.62 557 LEU B C 1
ATOM 8964 O O . LEU B 1 557 ? 0.781 34.5 45.406 1 90.62 557 LEU B O 1
ATOM 8968 N N . ARG B 1 558 ? 1.248 36.688 45.938 1 89.88 558 ARG B N 1
ATOM 8969 C CA . ARG B 1 558 ? 2.682 36.469 45.719 1 89.88 558 ARG B CA 1
ATOM 8970 C C . ARG B 1 558 ? 3.48 37.156 46.844 1 89.88 558 ARG B C 1
ATOM 8972 O O . ARG B 1 558 ? 3.953 38.281 46.688 1 89.88 558 ARG B O 1
ATOM 8979 N N . PRO B 1 559 ? 3.85 36.406 47.625 1 90.25 559 PRO B N 1
ATOM 8980 C CA . PRO B 1 559 ? 4.512 36.969 48.812 1 90.25 559 PRO B CA 1
ATOM 8981 C C . PRO B 1 559 ? 5.941 37.438 48.531 1 90.25 559 PRO B C 1
ATOM 8983 O O . PRO B 1 559 ? 6.469 38.312 49.219 1 90.25 559 PRO B O 1
ATOM 8986 N N . ASP B 1 560 ? 6.441 36.969 47.469 1 89.56 560 ASP B N 1
ATOM 8987 C CA . ASP B 1 560 ? 7.844 37.25 47.188 1 89.56 560 ASP B CA 1
ATOM 8988 C C . ASP B 1 560 ? 7.977 38.438 46.219 1 89.56 560 ASP B C 1
ATOM 8990 O O . ASP B 1 560 ? 9.062 38.688 45.719 1 89.56 560 ASP B O 1
ATOM 8994 N N . ASP B 1 561 ? 6.93 39.094 46.031 1 90.62 561 ASP B N 1
ATOM 8995 C CA . ASP B 1 561 ? 7.004 40.25 45.125 1 90.62 561 ASP B CA 1
ATOM 8996 C C . ASP B 1 561 ? 7.695 41.438 45.812 1 90.62 561 ASP B C 1
ATOM 8998 O O . ASP B 1 561 ? 7.094 42.125 46.656 1 90.62 561 ASP B O 1
ATOM 9002 N N . ALA B 1 562 ? 8.938 41.75 45.438 1 90 562 ALA B N 1
ATOM 9003 C CA . ALA B 1 562 ? 9.742 42.812 46.062 1 90 562 ALA B CA 1
ATOM 9004 C C . ALA B 1 562 ? 9.125 44.188 45.812 1 90 562 ALA B C 1
ATOM 9006 O O . ALA B 1 562 ? 9.117 45.031 46.688 1 90 562 ALA B O 1
ATOM 9007 N N . PHE B 1 563 ? 8.68 44.312 44.625 1 86.19 563 PHE B N 1
ATOM 9008 C CA . PHE B 1 563 ? 8.094 45.594 44.281 1 86.19 563 PHE B CA 1
ATOM 9009 C C . PHE B 1 563 ? 6.887 45.906 45.188 1 86.19 563 PHE B C 1
ATOM 9011 O O . PHE B 1 563 ? 6.785 46.969 45.75 1 86.19 563 PHE B O 1
ATOM 9018 N N . ALA B 1 564 ? 5.871 45.156 45.25 1 86.69 564 ALA B N 1
ATOM 9019 C CA . ALA B 1 564 ? 4.656 45.344 46.031 1 86.69 564 ALA B CA 1
ATOM 9020 C C . ALA B 1 564 ? 4.984 45.562 47.5 1 86.69 564 ALA B C 1
ATOM 9022 O O . ALA B 1 564 ? 4.363 46.406 48.156 1 86.69 564 ALA B O 1
ATOM 9023 N N . ALA B 1 565 ? 5.965 44.875 47.969 1 89.69 565 ALA B N 1
ATOM 9024 C CA . ALA B 1 565 ? 6.352 45.031 49.375 1 89.69 565 ALA B CA 1
ATOM 9025 C C . ALA B 1 565 ? 6.926 46.406 49.656 1 89.69 565 ALA B C 1
ATOM 9027 O O . ALA B 1 565 ? 6.57 47.062 50.625 1 89.69 565 ALA B O 1
ATOM 9028 N N . GLU B 1 566 ? 7.637 46.688 48.844 1 88.44 566 GLU B N 1
ATOM 9029 C CA . GLU B 1 566 ? 8.258 48 49 1 88.44 566 GLU B CA 1
ATOM 9030 C C . GLU B 1 566 ? 7.223 49.094 48.906 1 88.44 566 GLU B C 1
ATOM 9032 O O . GLU B 1 566 ? 7.215 50.031 49.719 1 88.44 566 GLU B O 1
ATOM 9037 N N . MET B 1 567 ? 6.527 49.156 47.938 1 89.56 567 MET B N 1
ATOM 9038 C CA . MET B 1 567 ? 5.559 50.219 47.719 1 89.56 567 MET B CA 1
ATOM 9039 C C . MET B 1 567 ? 4.5 50.219 48.812 1 89.56 567 MET B C 1
ATOM 9041 O O . MET B 1 567 ? 3.986 51.281 49.188 1 89.56 567 MET B O 1
ATOM 9045 N N . LEU B 1 568 ? 4.129 49.125 49.375 1 88.25 568 LEU B N 1
ATOM 9046 C CA . LEU B 1 568 ? 3.219 49.094 50.5 1 88.25 568 LEU B CA 1
ATOM 9047 C C . LEU B 1 568 ? 3.775 49.906 51.688 1 88.25 568 LEU B C 1
ATOM 9049 O O . LEU B 1 568 ? 3.047 50.656 52.312 1 88.25 568 LEU B O 1
ATOM 9053 N N . GLY B 1 569 ? 4.844 49.625 52.031 1 90.56 569 GLY B N 1
ATOM 9054 C CA . GLY B 1 569 ? 5.473 50.406 53.062 1 90.56 569 GLY B CA 1
ATOM 9055 C C . GLY B 1 569 ? 5.328 51.906 52.875 1 90.56 569 GLY B C 1
ATOM 9056 O O . GLY B 1 569 ? 4.98 52.625 53.812 1 90.56 569 GLY B O 1
ATOM 9057 N N . LEU B 1 570 ? 5.633 52.219 51.688 1 87.12 570 LEU B N 1
ATOM 9058 C CA . LEU B 1 570 ? 5.531 53.656 51.375 1 87.12 570 LEU B CA 1
ATOM 9059 C C . LEU B 1 570 ? 4.086 54.125 51.469 1 87.12 570 LEU B C 1
ATOM 9061 O O . LEU B 1 570 ? 3.822 55.219 51.969 1 87.12 570 LEU B O 1
ATOM 9065 N N . ALA B 1 571 ? 3.094 53.5 50.969 1 87.81 571 ALA B N 1
ATOM 9066 C CA . ALA B 1 571 ? 1.684 53.875 51.031 1 87.81 571 ALA B CA 1
ATOM 9067 C C . ALA B 1 571 ? 1.219 53.969 52.469 1 87.81 571 ALA B C 1
ATOM 9069 O O . ALA B 1 571 ? 0.434 54.875 52.812 1 87.81 571 ALA B O 1
ATOM 9070 N N . LEU B 1 572 ? 1.678 53.219 53.312 1 86.81 572 LEU B N 1
ATOM 9071 C CA . LEU B 1 572 ? 1.303 53.25 54.719 1 86.81 572 LEU B CA 1
ATOM 9072 C C . LEU B 1 572 ? 1.832 54.531 55.375 1 86.81 572 LEU B C 1
ATOM 9074 O O . LEU B 1 572 ? 1.135 55.188 56.156 1 86.81 572 LEU B O 1
ATOM 9078 N N . GLN B 1 573 ? 2.852 54.844 55.062 1 87.44 573 GLN B N 1
ATOM 9079 C CA . GLN B 1 573 ? 3.414 56.094 55.562 1 87.44 573 GLN B CA 1
ATOM 9080 C C . GLN B 1 573 ? 2.584 57.281 55.094 1 87.44 573 GLN B C 1
ATOM 9082 O O . GLN B 1 573 ? 2.334 58.219 55.875 1 87.44 573 GLN B O 1
ATOM 9087 N N . GLU B 1 574 ? 2.203 57.312 54.031 1 86.31 574 GLU B N 1
ATOM 9088 C CA . GLU B 1 574 ? 1.392 58.406 53.5 1 86.31 574 GLU B CA 1
ATOM 9089 C C . GLU B 1 574 ? 0.026 58.438 54.188 1 86.31 574 GLU B C 1
ATOM 9091 O O . GLU B 1 574 ? -0.488 59.531 54.469 1 86.31 574 GLU B O 1
ATOM 9096 N N . GLU B 1 575 ? -0.674 57.531 54.312 1 82.56 575 GLU B N 1
ATOM 9097 C CA . GLU B 1 575 ? -1.971 57.5 55 1 82.56 575 GLU B CA 1
ATOM 9098 C C . GLU B 1 575 ? -1.865 58.031 56.438 1 82.56 575 GLU B C 1
ATOM 9100 O O . GLU B 1 575 ? -2.744 58.75 56.906 1 82.56 575 GLU B O 1
ATOM 9105 N N . CYS B 1 576 ? -1.224 57.656 57.125 1 77 576 CYS B N 1
ATOM 9106 C CA . CYS B 1 576 ? -1.036 58.156 58.469 1 77 576 CYS B CA 1
ATOM 9107 C C . CYS B 1 576 ? -0.833 59.688 58.469 1 77 576 CYS B C 1
ATOM 9109 O O . CYS B 1 576 ? -1.373 60.375 59.312 1 77 576 CYS B O 1
ATOM 9111 N N . ALA B 1 577 ? -0.216 60.125 57.625 1 70.38 577 ALA B N 1
ATOM 9112 C CA . ALA B 1 577 ? -0.009 61.562 57.5 1 70.38 577 ALA B CA 1
ATOM 9113 C C . ALA B 1 577 ? -1.317 62.281 57.188 1 70.38 577 ALA B C 1
ATOM 9115 O O . ALA B 1 577 ? -1.569 63.375 57.688 1 70.38 577 ALA B O 1
ATOM 9116 N N . ARG B 1 578 ? -2.125 62 56.312 1 76.06 578 ARG B N 1
ATOM 9117 C CA . ARG B 1 578 ? -3.406 62.594 55.969 1 76.06 578 ARG B CA 1
ATOM 9118 C C . ARG B 1 578 ? -4.336 62.656 57.188 1 76.06 578 ARG B C 1
ATOM 9120 O O . ARG B 1 578 ? -4.996 63.656 57.438 1 76.06 578 ARG B O 1
ATOM 9127 N N . PHE B 1 579 ? -4.723 61.688 57.906 1 62.69 579 PHE B N 1
ATOM 9128 C CA . PHE B 1 579 ? -5.562 61.688 59.094 1 62.69 579 PHE B CA 1
ATOM 9129 C C . PHE B 1 579 ? -5.062 62.719 60.094 1 62.69 579 PHE B C 1
ATOM 9131 O O . PHE B 1 579 ? -5.859 63.406 60.75 1 62.69 579 PHE B O 1
ATOM 9138 N N . GLY B 1 580 ? -4.125 62.812 60.219 1 66 580 GLY B N 1
ATOM 9139 C CA . GLY B 1 580 ? -3.586 63.812 61.125 1 66 580 GLY B CA 1
ATOM 9140 C C . GLY B 1 580 ? -3.941 65.25 60.688 1 66 580 GLY B C 1
ATOM 9141 O O . GLY B 1 580 ? -4.27 66.062 61.531 1 66 580 GLY B O 1
ATOM 9142 N N . MET B 1 581 ? -4.066 65.562 59.688 1 65.19 581 MET B N 1
ATOM 9143 C CA . MET B 1 581 ? -4.359 66.875 59.188 1 65.19 581 MET B CA 1
ATOM 9144 C C . MET B 1 581 ? -5.852 67.188 59.281 1 65.19 581 MET B C 1
ATOM 9146 O O . MET B 1 581 ? -6.238 68.312 59.562 1 65.19 581 MET B O 1
ATOM 9150 N N . GLU B 1 582 ? -6.84 66.5 58.688 1 65.88 582 GLU B N 1
ATOM 9151 C CA . GLU B 1 582 ? -8.273 66.75 58.812 1 65.88 582 GLU B CA 1
ATOM 9152 C C . GLU B 1 582 ? -8.656 67.062 60.25 1 65.88 582 GLU B C 1
ATOM 9154 O O . GLU B 1 582 ? -9.508 67.938 60.531 1 65.88 582 GLU B O 1
ATOM 9159 N N . LEU B 1 583 ? -8.633 66.5 61.312 1 62.19 583 LEU B N 1
ATOM 9160 C CA . LEU B 1 583 ? -8.914 66.812 62.688 1 62.19 583 LEU B CA 1
ATOM 9161 C C . LEU B 1 583 ? -8.461 68.25 63.062 1 62.19 583 LEU B C 1
ATOM 9163 O O . LEU B 1 583 ? -9.164 68.938 63.781 1 62.19 583 LEU B O 1
ATOM 9167 N N . GLU B 1 584 ? -7.926 68.812 62.594 1 65.75 584 GLU B N 1
ATOM 9168 C CA . GLU B 1 584 ? -7.469 70.125 62.875 1 65.75 584 GLU B CA 1
ATOM 9169 C C . GLU B 1 584 ? -8.367 71.188 62.188 1 65.75 584 GLU B C 1
ATOM 9171 O O . GLU B 1 584 ? -8.641 72.25 62.781 1 65.75 584 GLU B O 1
ATOM 9176 N N . THR B 1 585 ? -9.156 71.438 61.031 1 62.53 585 THR B N 1
ATOM 9177 C CA . THR B 1 585 ? -9.891 72.438 60.281 1 62.53 585 THR B CA 1
ATOM 9178 C C . THR B 1 585 ? -11.336 72.5 60.781 1 62.53 585 THR B C 1
ATOM 9180 O O . THR B 1 585 ? -11.961 73.562 60.688 1 62.53 585 THR B O 1
ATOM 9183 N N . ALA B 1 586 ? -12.781 72 60.875 1 62.62 586 ALA B N 1
ATOM 9184 C CA . ALA B 1 586 ? -14.164 72.062 61.344 1 62.62 586 ALA B CA 1
ATOM 9185 C C . ALA B 1 586 ? -14.266 72.875 62.625 1 62.62 586 ALA B C 1
ATOM 9187 O O . ALA B 1 586 ? -15.219 73.625 62.844 1 62.62 586 ALA B O 1
ATOM 9188 N N . GLU B 1 587 ? -14.031 72.938 63.344 1 64.44 587 GLU B N 1
ATOM 9189 C CA . GLU B 1 587 ? -14.039 73.688 64.625 1 64.44 587 GLU B CA 1
ATOM 9190 C C . GLU B 1 587 ? -13.93 75.188 64.312 1 64.44 587 GLU B C 1
ATOM 9192 O O . GLU B 1 587 ? -14.477 76 65.062 1 64.44 587 GLU B O 1
ATOM 9197 N N . GLN B 1 588 ? -14.234 76.188 63.188 1 59.34 588 GLN B N 1
ATOM 9198 C CA . GLN B 1 588 ? -14.047 77.625 63 1 59.34 588 GLN B CA 1
ATOM 9199 C C . GLN B 1 588 ? -15.258 78.25 62.281 1 59.34 588 GLN B C 1
ATOM 9201 O O . GLN B 1 588 ? -15.547 79.438 62.469 1 59.34 588 GLN B O 1
ATOM 9206 N N . GLN B 1 589 ? -16.969 78.562 61.094 1 54.38 589 GLN B N 1
ATOM 9207 C CA . GLN B 1 589 ? -17.719 79.438 60.156 1 54.38 589 GLN B CA 1
ATOM 9208 C C . GLN B 1 589 ? -19.172 79.562 60.531 1 54.38 589 GLN B C 1
ATOM 9210 O O . GLN B 1 589 ? -19.922 80.312 59.969 1 54.38 589 GLN B O 1
ATOM 9215 N N . GLY B 1 590 ? -21.094 79.812 60.906 1 44.22 590 GLY B N 1
ATOM 9216 C CA . GLY B 1 590 ? -22.547 79.812 61.094 1 44.22 590 GLY B CA 1
ATOM 9217 C C . GLY B 1 590 ? -23.031 81.125 61.719 1 44.22 590 GLY B C 1
ATOM 9218 O O . GLY B 1 590 ? -23.359 81.125 62.906 1 44.22 590 GLY B O 1
ATOM 9219 N N . GLY B 1 591 ? -23.594 82.625 60.969 1 42.28 591 GLY B N 1
ATOM 9220 C CA . GLY B 1 591 ? -24.234 83.812 61.5 1 42.28 591 GLY B CA 1
ATOM 9221 C C . GLY B 1 591 ? -25.688 84 61.062 1 42.28 591 GLY B C 1
ATOM 9222 O O . GLY B 1 591 ? -26.109 83.375 60.094 1 42.28 591 GLY B O 1
ATOM 9223 N N . PRO B 1 592 ? -27.328 85.125 61.656 1 42.94 592 PRO B N 1
ATOM 9224 C CA . PRO B 1 592 ? -28.781 85.25 61.781 1 42.94 592 PRO B CA 1
ATOM 9225 C C . PRO B 1 592 ? -29.422 86.062 60.719 1 42.94 592 PRO B C 1
ATOM 9227 O O . PRO B 1 592 ? -30.625 86.312 60.719 1 42.94 592 PRO B O 1
ATOM 9230 N N . ALA B 1 593 ? -29.969 86.375 59.562 1 30.45 593 ALA B N 1
ATOM 9231 C CA . ALA B 1 593 ? -30.344 87.562 58.75 1 30.45 593 ALA B CA 1
ATOM 9232 C C . ALA B 1 593 ? -31.844 87.562 58.5 1 30.45 593 ALA B C 1
ATOM 9234 O O . ALA B 1 593 ? -32.375 88.562 58.031 1 30.45 593 ALA B O 1
ATOM 9235 N N . PHE B 1 594 ? -32.875 86.812 58.125 1 25.81 594 PHE B N 1
ATOM 9236 C CA . PHE B 1 594 ? -34 86.812 57.188 1 25.81 594 PHE B CA 1
ATOM 9237 C C . PHE B 1 594 ? -35.188 87.562 57.75 1 25.81 594 PHE B C 1
ATOM 9239 O O . PHE B 1 594 ? -35.656 87.25 58.844 1 25.81 594 PHE B O 1
ATOM 9246 N N . PHE B 1 595 ? -35.438 88.875 57.812 1 21 595 PHE B N 1
ATOM 9247 C CA . PHE B 1 595 ? -36.438 89.875 57.625 1 21 595 PHE B CA 1
ATOM 9248 C C . PHE B 1 595 ? -37.062 89.812 56.25 1 21 595 PHE B C 1
ATOM 9250 O O . PHE B 1 595 ? -36.406 89.375 55.281 1 21 595 PHE B O 1
#

Sequence (1190 aa):
MHMDPDQLRSLVQDCIAKHLYSTAVFYADKLVTLTQYAPGDVYLVAQTYFVSGQHRRAVMLLKHHGLMEDVRFRYLAAKSLAAVDDWDEVLALLGDGELDDDELQDAQQQRQPGLDVSTYAAICLLRGKAFEALDNRQRAIACYTSALHADPFCQEAFAALVDNHMLSNSEELALLGSLPFRPQDRWLALLYRAQCKKYLQHEHMEAQLQELQQQPGSSGDDMATDPTSMPADAALNDTTPQQQQQQQQAGMDSTPSPPQDAAAAALPGVPGTPSGGYGLGSNPDVLACRADWLFHLGRYEDAYQLTSSILSQDPYATQALSTHLAAALQLGKKNELFLRAHKLVEEYPSSAQAWFGVGCYYMASRQFEQARRFFAKATQLDKHNAHAWIGFGHAFAEQDESDQALAAYRTAARLFPGLHTPLLGMGCAYQRMNNLHLCERCFLQAHAMCPHDPAVAHELGVLAYRNRQYEAAAGWLTRALELLPGGKVTRAWQATLVNLGHVMRKQQRYSRAIQLYEQALSLSLHDAGCHAGLAYTHQLMGSSGAAVEHYHKALALRPDDAFAAEMLGLALQEECARFGMELETAEQQGGPAFFMHMDPDQLRSLVQDCIAKHLYSTAVFYADKLVTLTQYAPGDVYLVAQTYFVSGQHRRAVMLLKHHGLMEDVRFRYLAAKSLAAVDDWDEVLALLGDGELDDDELQDAQQQRQPGLDVSTYAAICLLRGKAFEALDNRQRAIACYTSALHADPFCQEAFAALVDNHMLSNSEELALLGSLPFRPQDRWLALLYRAQCKKYLQHEHMEAQLQELQQQPGSSGDDMATDPTSMPADAALNDTTPQQQQQQQQAGMDSTPSPPQDAAAAALPGVPGTPSGGYGLGSNPDVLACRADWLFHLGRYEDAYQLTSSILSQDPYATQALSTHLAAALQLGKKNELFLRAHKLVEEYPSSAQAWFGVGCYYMASRQFEQARRFFAKATQLDKHNAHAWIGFGHAFAEQDESDQALAAYRTAARLFPGLHTPLLGMGCAYQRMNNLHLCERCFLQAHAMCPHDPAVAHELGVLAYRNRQYEAAAGWLTRALELLPGGKVTRAWQATLVNLGHVMRKQQRYSRAIQLYEQALSLSLHDAGCHAGLAYTHQLMGSSGAAVEHYHKALALRPDDAFAAEMLGLALQEECARFGMELETAEQQGGPAFF

Nearest PDB structures (foldseek):
  5g05-assembly1_H  TM=7.714E-01  e=2.219E-14  Homo sapiens
  8tar-assembly1_U  TM=6.672E-01  e=7.455E-12  Homo sapiens
  6q6h-assembly1_V  TM=6.585E-01  e=8.040E-12  Homo sapiens
  9gaw-assembly1_U  TM=6.937E-01  e=4.745E-11  Homo sapiens
  6q6h-assembly1_U  TM=6.849E-01  e=2.800E-10  Homo sapiens

Radius of gyration: 45.16 Å; Cα contacts (8 Å, |Δi|>4): 1745; chains: 2; bounding box: 82×164×136 Å

Foldseek 3Di:
DDDDLVVLVVVLVVCVVVVVLVVSLVSLVVSCVVVVNDVVSLVSNLVSCQSVLVLVVSLCSLVVVPVLVDLVSLLSNLVSCVSVPVLVVSCVSLPLPPDPLVVLLVVCVPDDAPVDQRSSLSSLQSSLVSCVVVVNLVSSLVSLLVSQQSHVVPVVSLCCCALLQSAALVRQLVSLLNHPAAQVRLLVSLLSNLSHDCLLPLVCNVVSLCQAAADFPPPPPCCVVVVVVPPPPPPDPPPDPPPPDPPDPPPQPFQDFPDDPPPSDDRRDRDHDRTSHNNCNVPLSSLLSVLVVCVLLVVLVVSLVSLVVSCVVPVPSVSSLLSNLVSCLVVLVLVVLVVSLVVCCVVPVLALSSLQSQLSNCVSVVNLVRSLVSLVVSCVSPVSDLSSLQSNLVSCVSVVNLVRSLVSLVSSCVSNVRALVSLQSNLVSCVSVVNLVSNSVSLVVSCVSRVLALVSLQVSLVSSVVSVNLVSNLNSLVSSQVSNRPNDDALVCLVSLQSNLVSCVVVVVLVSSLVSLVVSCVRPVQDLSSLQSNLVSCVVVVNLVSSLVSLVSSCVNPVPDPSSVVVNVVSVVSVVVVVVVVVVVVVVPDDPPVD/DDDDLVVLVVVLVVCVVVVVLVVSLVSLVVSCVVVVNDVVSLVSNLVSCQSVLVLVVSLCSLVVVPVLVDLVSLLSNLVSCVSVPVLVVSCVSLPLPPDCLVVLLVVCVPDDAPVDQRSSLSSLQSSLVSCVVVVNLVSSLVSLLVSQQSHVVPVVSLCCCALLQSAALVRQLVSLLNHPAAQVRLLVSLLSNLSHDCLLPLVCNVVSLCQAAADFPLPVVPCVVVVPVPDPDPPPPPVPDDPPDDDDDDDFDFQDFQPDPPDSPDRRDRPHDRTSHNNCNPPLSSLLSVLVVCVLLVVLVVSLVSLVVSCVVPVPSPSSLLSNLVSCLVVLVLVVLVVSLVVCCVVPVLALSSLQSQLSNCVSVVVLVSSLVSLVVSCVSPVSDLSSLQSNLVSCVSVVNLVRSLVSLVSSCVSNVNALVSLQSNLVSCVSVVNLVSNSVSLVVSCVSRVLALVSLQSSLVSNVVSVNLVSSLNSLVSSQVSNRPNDDALVCLVSLQSNLVSCVVVVVLVSSLVSLVVSCVRPVQDLSSLQSNLVSCVVVLNLVVSLVSLVSSCVNPVPPPSSVVVNVVSVVSVVVVVVPVVVPPVPDDDDDDD

InterPro domains:
  IPR011990 Tetratricopeptide-like helical domain superfamily [G3DSA:1.25.40.10] (3-239)
  IPR011990 Tetratricopeptide-like helical domain superfamily [G3DSA:1.25.40.10] (260-575)
  IPR011990 Tetratricopeptide-like helical domain superfamily [SSF48452] (120-333)
  IPR011990 Tetratricopeptide-like helical domain superfamily [SSF48452] (329-573)
  IPR019734 Tetratricopeptide repeat [PF13176] (496-527)
  IPR019734 Tetratricopeptide repeat [PS50005] (352-385)
  IPR019734 Tetratricopeptide repeat [PS50005] (386-419)
  IPR019734 Tetratricopeptide repeat [PS50005] (494-527)
  IPR019734 Tetratricopeptide repeat [PS50005] (528-561)
  IPR019734 Tetratricopeptide repeat [SM00028] (121-154)
  IPR019734 Tetratricopeptide repeat [SM00028] (284-317)
  IPR019734 Tetratricopeptide repeat [SM00028] (352-385)
  IPR019734 Tetratricopeptide repeat [SM00028] (386-419)
  IPR019734 Tetratricopeptide repeat [SM00028] (420-453)
  IPR019734 Tetratricopeptide repeat [SM00028] (454-487)
  IPR019734 Tetratricopeptide repeat [SM00028] (494-527)
  IPR019734 Tetratricopeptide repeat [SM00028] (528-561)

pLDDT: mean 86.47, std 18.06, range [21.0, 98.06]